Protein AF-A0A9P6LHH7-F1 (afdb_monomer_lite)

Radius of gyration: 40.71 Å; chains: 1; bounding box: 126×129×94 Å

InterPro domains:
  IPR000262 FMN-dependent dehydrogenase [PF01070] (20-348)
  IPR008259 FMN-dependent alpha-hydroxy acid dehydrogenase, active site [PS00557] (260-266)
  IPR012133 Alpha-hydroxy acid dehydrogenase, FMN-dependent [cd02809] (14-348)
  IPR013785 Aldolase-type TIM barrel [G3DSA:3.20.20.70] (9-351)
  IPR021833 Protein of unknown function DUF3425 [PF11905] (365-430)
  IPR029052 Metallo-dependent phosphatase-like [G3DSA:3.60.21.10] (793-1013)
  IPR029052 Metallo-dependent phosphatase-like [SSF56300] (643-1003)
  IPR037396 FMN hydroxy acid dehydrogenase domain [PS51349] (5-367)

Sequence (1149 aa):
MSQRTGKEMLLSIEDVKQAASMKLSSTAREFYDAGSTGQITVKENTTAYSKYRVLPRVLVDVSSVDTGVTLFGQKIDFPLCVSPAGVQAMAHPDGELATSRACAKRKVHMGVSSFANHSVEEIRDAGLQAGPIQHVMQLYTMKDRESQLRIIRRAEKAGCVAIFLTADSPVLGVRYNEPRNEFRIPEGLSLPMFERTSETIRATTHEGGFDAINSSSHSWAKEIPWLKSVTQMQIWIKGVLTPEDVELAVQYRCDGVIVSNHGGRQLDETPATIDVLPHCVKAAKGRIPVHIDGGIRSGTDIFKAVALGADCVWIGRPVIWGLACDGEAGVTKVLDIMYAEFKRCMQLSLSWYNATNYSRNIADIALWQMSHSREAYMRLHASYRPSALQMSEKYPSVIDWCPFPTIRDALILFHSANPYLDQIICDVATSYVVEVECSDLFAHGKGRGYIRIWDLICAMESLVDLEQDDGSHKRQGDIPTMGSRPPLVSEEAVVTMLPAPSLEDLFTASYAETAFRMLGLNDGVPRFKLDPEIFRQYPEFYDPNANLMPLESPPTSADAASHMSLVAILRHGLRLLIPLAVVSTFYLYLYPVFLGCAFPVVPSNGSDTPNSVEPGGNAAFLEAARQHLPLPIPLQTIGARPAPFRLLALGDPQLEGDTSIRKHGGPLFPHARSFWSQITFKAENSLRQRIRQSLHDVIDIFFEDVFNELESVRKRIDLFGNDFYLAHIYRTVNWWTKPTHVTVLGDLLGSQWIGTEEFRRRGRRYWDRVMRGTERVPDEAAVYPSMEYELTDYLSTTGEPSPVWSRRVINVAGNHDIGYAGDINQDRFGRFERLFGKANYELRFELPVEDPAVNATLVDDEKNPESDRLPPEIRIIVLNDMNLDTPAKDTSLQDATYAFINSVIETSSAVEYNGHFTVVLTHIPLYKPEGVCVDSPFFDFHGEHDGGGVKEQNLLSYDASKGFLEGIFGMSGNTEAPGNGKGRRGVILNGHDHEGCDTFHYINQTDGDLGDRKWQVERWPTAKGRGAVGAPGAPGLREITVRSMMGDFGGNAGLLSAWFDEATWSWQFEYATCALGTQHFWWFAHILDLVAIVGIIAYIVLSVMEANKLPANTKLNGAMKTNGSVPNGAVPSNGAAKKPTENGEVKSS

Organism: NCBI:txid1095194

pLDDT: mean 77.53, std 21.72, range [24.3, 98.75]

Foldseek 3Di:
DDDPPDDDDDQFLVSLLVLLVVLADPLRNLVLQFAFDPCQQLVQLQCVLVVDDFDFDPDFDVVDDQQWDADLNRIARHQEAAAADADLCSLPVCGLLLLLLLCFLRRHEYEHELRHLDFLLSSLVSNVVNHDYAYEYEDAAWPDPVLRLQLQVSCVVSPHQYYAYEPLPLAWGHGPVQVVVVDFNDAPGARVSNPGHSVRRRVDRPRRSCVNTHHSPDDLVPPLVVCVVRDPHAYEYEQDQALVVLLSCVVSPGQEYEQDNPQNHGDHPRHHSLVSLLSNQVSNVVVHAYEYEYNDTALSSQVSSVVSPHSHYHYYSSQSSLCSNPRSVRNSVSSVSNVVRNSVCCSRHDNQPDDDPCRQQVVLLVCCLVPVDPVSQVSHDPQQHADPQNVPADDDSLLSPQRGNLLSSLLRVCRVPDPCSVVLSVLSVQQKWWWFFLQVQDQDGTDIDIDTPNLLVQLVVVVVVVVPDDDDDDDDDDDDDDDDDDDDDDDDDDDPHDDDDDPVRCSHPVVSVVCCVSRCVVPDDIDMDGHVVSCVVVVSSDDPPPDDDDDDDDDDDDDDDPDDAPLNVLVVVLVVLVVVLVVLVVCLLCVLLVLLPFFFWDDQDPDPDLDDDDGDSPLRSVVLVVVPDVDPDDPVPSRTAFFLAKEWEAFQLALQFDDDQPPDPDDQLPLVVVLVCLVVVVDPDDPVVSVVSNVVSVVCSVPPRVVSVVVNVVSVVVSVLSLQQLLSQCCSSCVRHVGLAYEYFANQHNALPDDLVVLVVSLCSSDVGNLDQADEQDQVQFAPPDPDCVSQDAGDPRNHHDPNRSRYYHYAHYCRQAHAQLRGDPVSQVSCCVRRNHNWGKHKHFHDDPDPVLVLQAPDVPRHPPHLFDGAMEMETRAEPRNLDDDGPDVVVNVVRVVSLQRLLVPDDFQSHFRYEYEYRHAAAAAADPPQFPDHWDWDFDPVVSPGTTRDTRHDDNVSNVCNCCRNFVAALQCPDGVRNLGHHYEYEHHYQGLKAKKKWKWQNPPDDRVPIDIHMHGPVVCSVVPVVVDPRIRIYIYIHFGHVHDPNQGKIKIKGWHADSVVSHIDIDIDIRGGDDSVSVVVSVVSVVVSVVSVVVSVVSVVVVVPDDDDDDDDDDDDDDDDDDDDDDDDDDDDDDDDDDDDDDDDD

Structure (mmCIF, N/CA/C/O backbone):
data_AF-A0A9P6LHH7-F1
#
_entry.id   AF-A0A9P6LHH7-F1
#
loop_
_atom_site.group_PDB
_atom_site.id
_atom_site.type_symbol
_atom_site.label_atom_id
_atom_site.label_alt_id
_atom_site.label_comp_id
_atom_site.label_asym_id
_atom_site.label_entity_id
_atom_site.label_seq_id
_atom_site.pdbx_PDB_ins_code
_atom_site.Cartn_x
_atom_site.Cartn_y
_atom_site.Cartn_z
_atom_site.occupancy
_atom_site.B_iso_or_equiv
_atom_site.auth_seq_id
_atom_site.auth_comp_id
_atom_site.auth_asym_id
_atom_site.auth_atom_id
_atom_site.pdbx_PDB_model_num
ATOM 1 N N . MET A 1 1 ? -0.860 44.216 -25.043 1.00 35.06 1 MET A N 1
ATOM 2 C CA . MET A 1 1 ? -2.181 43.646 -25.381 1.00 35.06 1 MET A CA 1
ATOM 3 C C . MET A 1 1 ? -3.002 43.546 -24.101 1.00 35.06 1 MET A C 1
ATOM 5 O O . MET A 1 1 ? -2.518 42.959 -23.151 1.00 35.06 1 MET A O 1
ATOM 9 N N . SER A 1 2 ? -4.161 44.218 -24.092 1.00 34.44 2 SER A N 1
ATOM 10 C CA . SER A 1 2 ? -5.302 44.179 -23.152 1.00 34.44 2 SER A CA 1
ATOM 11 C C . SER A 1 2 ? -5.070 43.717 -21.698 1.00 34.44 2 SER A C 1
ATOM 13 O O . SER A 1 2 ? -4.971 42.527 -21.412 1.00 34.44 2 SER A O 1
ATOM 15 N N . GLN A 1 3 ? -5.128 44.682 -20.769 1.00 38.66 3 GLN A N 1
ATOM 16 C CA . GLN A 1 3 ? -5.551 44.453 -19.385 1.00 38.66 3 GLN A CA 1
ATOM 17 C C . GLN A 1 3 ? -6.957 43.832 -19.397 1.00 38.66 3 GLN A C 1
ATOM 19 O O . GLN A 1 3 ? -7.945 44.528 -19.633 1.00 38.66 3 GLN A O 1
ATOM 24 N N . ARG A 1 4 ? -7.056 42.520 -19.156 1.00 37.31 4 ARG A N 1
ATOM 25 C CA . ARG A 1 4 ? -8.329 41.894 -18.789 1.00 37.31 4 ARG A CA 1
ATOM 26 C C . ARG A 1 4 ? -8.627 42.263 -17.340 1.00 37.31 4 ARG A C 1
ATOM 28 O O . ARG A 1 4 ? -8.049 41.700 -16.420 1.00 37.31 4 ARG A O 1
ATOM 35 N N . THR A 1 5 ? -9.559 43.186 -17.147 1.00 43.69 5 THR A N 1
ATOM 36 C CA . THR A 1 5 ? -10.284 43.432 -15.893 1.00 43.69 5 THR A CA 1
ATOM 37 C C . THR A 1 5 ? -11.233 42.262 -15.579 1.00 43.69 5 THR A C 1
ATOM 39 O O . THR A 1 5 ? -12.443 42.429 -15.454 1.00 43.69 5 THR A O 1
ATOM 42 N N . GLY A 1 6 ? -10.697 41.042 -15.514 1.00 41.16 6 GLY A N 1
ATOM 43 C CA . GLY A 1 6 ? -11.434 39.845 -15.119 1.00 41.16 6 GLY A CA 1
ATOM 44 C C . GLY A 1 6 ? -11.234 39.587 -13.632 1.00 41.16 6 GLY A C 1
ATOM 45 O O . GLY A 1 6 ? -10.099 39.459 -13.188 1.00 41.16 6 GLY A O 1
ATOM 46 N N . LYS A 1 7 ? -12.326 39.526 -12.867 1.00 54.72 7 LYS A N 1
ATOM 47 C CA . LYS A 1 7 ? -12.337 39.082 -11.465 1.00 54.72 7 LYS A CA 1
ATOM 48 C C . LYS A 1 7 ? -11.573 37.749 -11.369 1.00 54.72 7 LYS A C 1
ATOM 50 O O . LYS A 1 7 ? -11.898 36.828 -12.117 1.00 54.72 7 LYS A O 1
ATOM 55 N N . GLU A 1 8 ? -10.551 37.675 -10.518 1.00 63.84 8 GLU A N 1
ATOM 56 C CA . GLU A 1 8 ? -9.713 36.480 -10.344 1.00 63.84 8 GLU A CA 1
ATOM 57 C C . GLU A 1 8 ? -10.606 35.269 -10.021 1.00 63.84 8 GLU A C 1
ATOM 59 O O . GLU A 1 8 ? -11.411 35.300 -9.087 1.00 63.84 8 GLU A O 1
ATOM 64 N N . MET A 1 9 ? -10.564 34.242 -10.872 1.00 81.25 9 MET A N 1
ATOM 65 C CA . MET A 1 9 ? -11.490 33.113 -10.807 1.00 81.25 9 MET A CA 1
ATOM 66 C C . MET A 1 9 ? -10.887 32.010 -9.935 1.00 81.25 9 MET A C 1
ATOM 68 O O . MET A 1 9 ? -10.005 31.293 -10.386 1.00 81.25 9 MET A O 1
ATOM 72 N N . LEU A 1 10 ? -11.377 31.867 -8.701 1.00 91.06 10 LEU A N 1
ATOM 73 C CA . LEU A 1 10 ? -10.975 30.784 -7.793 1.00 91.06 10 LEU A CA 1
ATOM 74 C C . LEU A 1 10 ? -11.697 29.485 -8.187 1.00 91.06 10 LEU A C 1
ATOM 76 O O . LEU A 1 10 ? -12.929 29.400 -8.067 1.00 91.06 10 LEU A O 1
ATOM 80 N N . LEU A 1 11 ? -10.947 28.498 -8.682 1.00 92.19 11 LEU A N 1
ATOM 81 C CA . LEU A 1 11 ? -11.473 27.229 -9.193 1.00 92.19 11 LEU A CA 1
ATOM 82 C C . LEU A 1 11 ? -11.136 26.045 -8.289 1.00 92.19 11 LEU A C 1
ATOM 84 O O . LEU A 1 11 ? -11.955 25.140 -8.173 1.00 92.19 11 LEU A O 1
ATOM 88 N N . SER A 1 12 ? -9.976 26.075 -7.637 1.00 95.19 12 SER A N 1
ATOM 89 C CA . SER A 1 12 ? -9.486 25.009 -6.765 1.00 95.19 12 SER A CA 1
ATOM 90 C C . SER A 1 12 ? -9.175 25.510 -5.353 1.00 95.19 12 SER A C 1
ATOM 92 O O . SER A 1 12 ? -9.042 26.710 -5.103 1.00 95.19 12 SER A O 1
ATOM 94 N N . ILE A 1 13 ? -9.011 24.581 -4.408 1.00 97.19 13 ILE A N 1
ATOM 95 C CA . ILE A 1 13 ? -8.552 24.915 -3.052 1.00 97.19 13 ILE A CA 1
ATOM 96 C C . ILE A 1 13 ? -7.113 25.452 -3.048 1.00 97.19 13 ILE A C 1
ATOM 98 O O . ILE A 1 13 ? -6.770 26.257 -2.183 1.00 97.19 13 ILE A O 1
ATOM 102 N N . GLU A 1 14 ? -6.287 25.064 -4.020 1.00 94.69 14 GLU A N 1
ATOM 103 C CA . GLU A 1 14 ? -4.939 25.613 -4.170 1.00 94.69 14 GLU A CA 1
ATOM 104 C C . GLU A 1 14 ? -4.981 27.079 -4.631 1.00 94.69 14 GLU A C 1
ATOM 106 O O . GLU A 1 14 ? -4.261 27.904 -4.074 1.00 94.69 14 GLU A O 1
ATOM 111 N N . ASP A 1 15 ? -5.895 27.449 -5.536 1.00 95.44 15 ASP A N 1
ATOM 112 C CA . ASP A 1 15 ? -6.091 28.854 -5.932 1.00 95.44 15 ASP A CA 1
ATOM 113 C C . ASP A 1 15 ? -6.509 29.701 -4.722 1.00 95.44 15 ASP A C 1
ATOM 115 O O . ASP A 1 15 ? -6.000 30.801 -4.506 1.00 95.44 15 ASP A O 1
ATOM 119 N N . VAL A 1 16 ? -7.416 29.167 -3.891 1.00 96.31 16 VAL A N 1
ATOM 120 C CA . VAL A 1 16 ? -7.843 29.815 -2.641 1.00 96.31 16 VAL A CA 1
ATOM 121 C C . VAL A 1 16 ? -6.657 29.977 -1.691 1.00 96.31 16 VAL A C 1
ATOM 123 O O . VAL A 1 16 ? -6.478 31.044 -1.110 1.00 96.31 16 VAL A O 1
ATOM 126 N N . LYS A 1 17 ? -5.811 28.953 -1.540 1.00 96.25 17 LYS A N 1
ATOM 127 C CA . LYS A 1 17 ? -4.598 29.034 -0.716 1.00 96.25 17 LYS A CA 1
ATOM 128 C C . LYS A 1 17 ? -3.635 30.107 -1.225 1.00 96.25 17 LYS A C 1
ATOM 130 O O . LYS A 1 17 ? -3.093 30.865 -0.418 1.00 96.25 17 LYS A O 1
ATOM 135 N N . GLN A 1 18 ? -3.418 30.196 -2.535 1.00 94.31 18 GLN A N 1
ATOM 136 C CA . GLN A 1 18 ? -2.539 31.200 -3.139 1.00 94.31 18 GLN A CA 1
ATOM 137 C C . GLN A 1 18 ? -3.089 32.616 -2.939 1.00 94.31 18 GLN A C 1
ATOM 139 O O . GLN A 1 18 ? -2.365 33.493 -2.464 1.00 94.31 18 GLN A O 1
ATOM 144 N N . ALA A 1 19 ? -4.384 32.821 -3.189 1.00 93.56 19 ALA A N 1
ATOM 145 C CA . ALA A 1 19 ? -5.059 34.093 -2.942 1.00 93.56 19 ALA A CA 1
ATOM 146 C C . ALA A 1 19 ? -5.006 34.499 -1.458 1.00 93.56 19 ALA A C 1
ATOM 148 O O . ALA A 1 19 ? -4.680 35.643 -1.131 1.00 93.56 19 ALA A O 1
ATOM 149 N N . ALA A 1 20 ? -5.241 33.552 -0.546 1.00 94.69 20 ALA A N 1
ATOM 150 C CA . ALA A 1 20 ? -5.123 33.761 0.894 1.00 94.69 20 ALA A CA 1
ATOM 151 C C . ALA A 1 20 ? -3.693 34.128 1.305 1.00 94.69 20 ALA A C 1
ATOM 153 O O . ALA A 1 20 ? -3.486 35.038 2.105 1.00 94.69 20 ALA A O 1
ATOM 154 N N . SER A 1 21 ? -2.695 33.460 0.723 1.00 91.75 21 SER A N 1
ATOM 155 C CA . SER A 1 21 ? -1.275 33.672 1.024 1.00 91.75 21 SER A CA 1
ATOM 156 C C . SER A 1 21 ? -0.781 35.076 0.675 1.00 91.75 21 SER A C 1
ATOM 158 O O . SER A 1 21 ? 0.229 35.503 1.237 1.00 91.75 21 SER A O 1
ATOM 160 N N . MET A 1 22 ? -1.469 35.773 -0.237 1.00 91.38 22 MET A N 1
ATOM 161 C CA . MET A 1 22 ? -1.213 37.177 -0.582 1.00 91.38 22 MET A CA 1
ATOM 162 C C . MET A 1 22 ? -1.879 38.169 0.384 1.00 91.38 22 MET A C 1
ATOM 164 O O . MET A 1 22 ? -1.450 39.318 0.459 1.00 91.38 22 MET A O 1
ATOM 168 N N . LYS A 1 23 ? -2.924 37.747 1.109 1.00 93.44 23 LYS A N 1
ATOM 169 C CA . LYS A 1 23 ? -3.692 38.597 2.037 1.00 93.44 23 LYS A CA 1
ATOM 170 C C . LYS A 1 23 ? -3.296 38.413 3.499 1.00 93.44 23 LYS A C 1
ATOM 172 O O . LYS A 1 23 ? -3.388 39.355 4.282 1.00 93.44 23 LYS A O 1
ATOM 177 N N . LEU A 1 24 ? -2.860 37.213 3.871 1.00 94.25 24 LEU A N 1
ATOM 178 C CA . LEU A 1 24 ? -2.385 36.910 5.216 1.00 94.25 24 LEU A CA 1
ATOM 179 C C . LEU A 1 24 ? -1.048 37.602 5.494 1.00 94.25 24 LEU A C 1
ATOM 181 O O . LEU A 1 24 ? -0.162 37.653 4.639 1.00 94.25 24 LEU A O 1
ATOM 185 N N . SER A 1 25 ? -0.863 38.060 6.734 1.00 91.62 25 SER A N 1
ATOM 186 C CA . SER A 1 25 ? 0.473 38.424 7.211 1.00 91.62 25 SER A CA 1
ATOM 187 C C . SER A 1 25 ? 1.386 37.194 7.189 1.00 91.62 25 SER A C 1
ATOM 189 O O . SER A 1 25 ? 0.916 36.064 7.340 1.00 91.62 25 SER A O 1
ATOM 191 N N . SER A 1 26 ? 2.699 37.395 7.037 1.00 89.50 26 SER A N 1
ATOM 192 C CA . SER A 1 26 ? 3.677 36.295 7.064 1.00 89.50 26 SER A CA 1
ATOM 193 C C . SER A 1 26 ? 3.520 35.433 8.318 1.00 89.50 26 SER A C 1
ATOM 195 O O . SER A 1 26 ? 3.433 34.213 8.223 1.00 89.50 26 SER A O 1
ATOM 197 N N . THR A 1 27 ? 3.365 36.076 9.476 1.00 88.62 27 THR A N 1
ATOM 198 C CA . THR A 1 27 ? 3.150 35.423 10.768 1.00 88.62 27 THR A CA 1
ATOM 199 C C . THR A 1 27 ? 1.880 34.569 10.795 1.00 88.62 27 THR A C 1
ATOM 201 O O . THR A 1 27 ? 1.928 33.428 11.248 1.00 88.62 27 THR A O 1
ATOM 204 N N . ALA A 1 28 ? 0.747 35.086 10.304 1.00 91.75 28 ALA A N 1
ATOM 205 C CA . ALA A 1 28 ? -0.507 34.333 10.278 1.00 91.75 28 ALA A CA 1
ATOM 206 C C . ALA A 1 28 ? -0.450 33.170 9.280 1.00 91.75 28 ALA A C 1
ATOM 208 O O . ALA A 1 28 ? -0.846 32.053 9.607 1.00 91.75 28 ALA A O 1
ATOM 209 N N . ARG A 1 29 ? 0.106 33.412 8.089 1.00 93.25 29 ARG A N 1
ATOM 210 C CA . ARG A 1 29 ? 0.300 32.389 7.058 1.00 93.25 29 ARG A CA 1
ATOM 211 C C . ARG A 1 29 ? 1.149 31.234 7.577 1.00 93.25 29 ARG A C 1
ATOM 213 O O . ARG A 1 29 ? 0.731 30.085 7.501 1.00 93.25 29 ARG A O 1
ATOM 220 N N . GLU A 1 30 ? 2.302 31.532 8.167 1.00 91.06 30 GLU A N 1
ATOM 221 C CA . GLU A 1 30 ? 3.188 30.508 8.720 1.00 91.06 30 GLU A CA 1
ATOM 222 C C . GLU A 1 30 ? 2.541 29.760 9.891 1.00 91.06 30 GLU A C 1
ATOM 224 O O . GLU A 1 30 ? 2.673 28.542 9.976 1.00 91.06 30 GLU A O 1
ATOM 229 N N . PHE A 1 31 ? 1.802 30.447 10.768 1.00 92.50 31 PHE A N 1
ATOM 230 C CA . PHE A 1 31 ? 1.079 29.796 11.863 1.00 92.50 31 PHE A CA 1
ATOM 231 C C . PHE A 1 31 ? 0.053 28.768 11.363 1.00 92.50 31 PHE A C 1
ATOM 233 O O . PHE A 1 31 ? -0.025 27.667 11.914 1.00 92.50 31 PHE A O 1
ATOM 240 N N . TYR A 1 32 ? -0.717 29.102 10.324 1.00 94.94 32 TYR A N 1
ATOM 241 C CA . TYR A 1 32 ? -1.749 28.214 9.784 1.00 94.94 32 TYR A CA 1
ATOM 242 C C . TYR A 1 32 ? -1.187 27.092 8.906 1.00 94.94 32 TYR A C 1
ATOM 244 O O . TYR A 1 32 ? -1.636 25.943 9.005 1.00 94.94 32 TYR A O 1
ATOM 252 N N . ASP A 1 33 ? -0.207 27.397 8.057 1.00 93.25 33 ASP A N 1
ATOM 253 C CA . ASP A 1 33 ? 0.294 26.444 7.068 1.00 93.25 33 ASP A CA 1
ATOM 254 C C . ASP A 1 33 ? 1.278 25.436 7.669 1.00 93.25 33 ASP A C 1
ATOM 256 O O . ASP A 1 33 ? 1.263 24.271 7.265 1.00 93.25 33 ASP A O 1
ATOM 260 N N . ALA A 1 34 ? 2.067 25.834 8.673 1.00 92.56 34 ALA A N 1
ATOM 261 C CA . ALA A 1 34 ? 3.112 24.982 9.227 1.00 92.56 34 ALA A CA 1
ATOM 262 C C . ALA A 1 34 ? 2.580 23.740 9.968 1.00 92.56 34 ALA A C 1
ATOM 264 O O . ALA A 1 34 ? 1.495 23.731 10.573 1.00 92.56 34 ALA A O 1
ATOM 265 N N . GLY A 1 35 ? 3.390 22.684 9.925 1.00 94.25 35 GLY A N 1
ATOM 266 C CA . GLY A 1 35 ? 3.308 21.495 10.771 1.00 94.25 35 GLY A CA 1
ATOM 267 C C . GLY A 1 35 ? 4.444 21.397 11.782 1.00 94.25 35 GLY A C 1
ATOM 268 O O . GLY A 1 35 ? 5.209 22.343 11.976 1.00 94.25 35 GLY A O 1
ATOM 269 N N . SER A 1 36 ? 4.543 20.235 12.418 1.00 95.25 36 SER A N 1
ATOM 270 C CA . SER A 1 36 ? 5.622 19.925 13.355 1.00 95.25 36 SER A CA 1
ATOM 271 C C . SER A 1 36 ? 6.922 19.568 12.646 1.00 95.25 36 SER A C 1
ATOM 273 O O . SER A 1 36 ? 6.887 19.016 11.554 1.00 95.25 36 SER A O 1
ATOM 275 N N . THR A 1 37 ? 8.045 19.899 13.283 1.00 94.75 37 THR A N 1
ATOM 276 C CA . THR A 1 37 ? 9.425 19.527 12.936 1.00 94.75 37 THR A CA 1
ATOM 277 C C . THR A 1 37 ? 9.720 19.527 11.429 1.00 94.75 37 THR A C 1
ATOM 279 O O . THR A 1 37 ? 9.833 20.605 10.840 1.00 94.75 37 THR A O 1
ATOM 282 N N . GLY A 1 38 ? 9.879 18.353 10.812 1.00 91.75 38 GLY A N 1
ATOM 283 C CA . GLY A 1 38 ? 10.227 18.182 9.399 1.00 91.75 38 GLY A CA 1
ATOM 284 C C . GLY A 1 38 ? 9.056 18.424 8.444 1.00 91.75 38 GLY A C 1
ATOM 285 O O . GLY A 1 38 ? 9.258 18.531 7.237 1.00 91.75 38 GLY A O 1
ATOM 286 N N . GLN A 1 39 ? 7.839 18.554 8.977 1.00 94.88 39 GLN A N 1
ATOM 287 C CA . GLN A 1 39 ? 6.572 18.676 8.258 1.00 94.88 39 GLN A CA 1
ATOM 288 C C . GLN A 1 39 ? 6.308 17.502 7.305 1.00 94.88 39 GLN A C 1
ATOM 290 O O . GLN A 1 39 ? 5.554 17.639 6.335 1.00 94.88 39 GLN A O 1
ATOM 295 N N . ILE A 1 40 ? 6.888 16.338 7.608 1.00 96.88 40 ILE A N 1
ATOM 296 C CA . ILE A 1 40 ? 6.757 15.115 6.810 1.00 96.88 40 ILE A CA 1
ATOM 297 C C . ILE A 1 40 ? 5.286 14.702 6.768 1.00 96.88 40 ILE A C 1
ATOM 299 O O . ILE A 1 40 ? 4.712 14.546 5.695 1.00 96.88 40 ILE A O 1
ATOM 303 N N . THR A 1 41 ? 4.628 14.668 7.924 1.00 95.19 41 THR A N 1
ATOM 304 C CA . THR A 1 41 ? 3.211 14.310 8.081 1.00 95.19 41 THR A CA 1
ATOM 305 C C . THR A 1 41 ? 2.284 15.284 7.352 1.00 95.19 41 THR A C 1
ATOM 307 O O . THR A 1 41 ? 1.229 14.898 6.851 1.00 95.19 41 THR A O 1
ATOM 310 N N . VAL A 1 42 ? 2.635 16.575 7.275 1.00 95.06 42 VAL A N 1
ATOM 311 C CA . VAL A 1 42 ? 1.829 17.559 6.526 1.00 95.06 42 VAL A CA 1
ATOM 312 C C . VAL A 1 42 ? 1.855 17.242 5.035 1.00 95.06 42 VAL A C 1
ATOM 314 O O . VAL A 1 42 ? 0.799 17.255 4.389 1.00 95.06 42 VAL A O 1
ATOM 317 N N . LYS A 1 43 ? 3.050 16.947 4.506 1.00 94.94 43 LYS A N 1
ATOM 318 C CA . LYS A 1 43 ? 3.235 16.521 3.119 1.00 94.94 43 LYS A CA 1
ATOM 319 C C . LYS A 1 43 ? 2.498 15.206 2.877 1.00 94.94 43 LYS A C 1
ATOM 321 O O . LYS A 1 43 ? 1.652 15.166 1.988 1.00 94.94 43 LYS A O 1
ATOM 326 N N . GLU A 1 44 ? 2.717 14.212 3.734 1.00 93.44 44 GLU A N 1
ATOM 327 C CA . GLU A 1 44 ? 2.167 12.862 3.599 1.00 93.44 44 GLU A CA 1
ATOM 328 C C . GLU A 1 44 ? 0.637 12.845 3.653 1.00 93.44 44 GLU A C 1
ATOM 330 O O . GLU A 1 44 ? -0.007 12.265 2.785 1.00 93.44 44 GLU A O 1
ATOM 335 N N . ASN A 1 45 ? 0.021 13.582 4.584 1.00 95.31 45 ASN A N 1
ATOM 336 C CA . ASN A 1 45 ? -1.435 13.754 4.614 1.00 95.31 45 ASN A CA 1
ATOM 337 C C . ASN A 1 45 ? -1.990 14.283 3.284 1.00 95.31 45 ASN A C 1
ATOM 339 O O . ASN A 1 45 ? -3.098 13.927 2.893 1.00 95.31 45 ASN A O 1
ATOM 343 N N . THR A 1 46 ? -1.255 15.171 2.612 1.00 88.06 46 THR A N 1
ATOM 344 C CA . THR A 1 46 ? -1.708 15.796 1.363 1.00 88.06 46 THR A CA 1
ATOM 345 C C . THR A 1 46 ? -1.473 14.874 0.162 1.00 88.06 46 THR A C 1
ATOM 347 O O . THR A 1 46 ? -2.309 14.815 -0.736 1.00 88.06 46 THR A O 1
ATOM 350 N N . THR A 1 47 ? -0.367 14.127 0.135 1.00 90.25 47 THR A N 1
ATOM 351 C CA . THR A 1 47 ? -0.001 13.247 -0.986 1.00 90.25 47 THR A CA 1
ATOM 352 C C . THR A 1 47 ? -0.665 11.873 -0.919 1.00 90.25 47 THR A C 1
ATOM 354 O O . THR A 1 47 ? -0.953 11.301 -1.971 1.00 90.25 47 THR A O 1
ATOM 357 N N . ALA A 1 48 ? -0.977 11.346 0.269 1.00 85.88 48 ALA A N 1
ATOM 358 C CA . ALA A 1 48 ? -1.495 9.985 0.443 1.00 85.88 48 ALA A CA 1
ATOM 359 C C . ALA A 1 48 ? -2.830 9.730 -0.273 1.00 85.88 48 ALA A C 1
ATOM 361 O O . ALA A 1 48 ? -3.036 8.651 -0.822 1.00 85.88 48 ALA A O 1
ATOM 362 N N . TYR A 1 49 ? -3.704 10.735 -0.398 1.00 84.00 49 TYR A N 1
ATOM 363 C CA . TYR A 1 49 ? -4.948 10.600 -1.169 1.00 84.00 49 TYR A CA 1
ATOM 364 C C . TYR A 1 49 ? -4.712 10.237 -2.644 1.00 84.00 49 TYR A C 1
ATOM 366 O O . TYR A 1 49 ? -5.604 9.679 -3.287 1.00 84.00 49 TYR A O 1
ATOM 374 N N . SER A 1 50 ? -3.530 10.523 -3.202 1.00 77.25 50 SER A N 1
ATOM 375 C CA . SER A 1 50 ? -3.178 10.142 -4.574 1.00 77.25 50 SER A CA 1
ATOM 376 C C . SER A 1 50 ? -2.906 8.642 -4.740 1.00 77.25 50 SER A C 1
ATOM 378 O O . SER A 1 50 ? -3.100 8.131 -5.841 1.00 77.25 50 SER A O 1
ATOM 380 N N . LYS A 1 51 ? -2.554 7.924 -3.662 1.00 77.94 51 LYS A N 1
ATOM 381 C CA . LYS A 1 51 ? -2.373 6.460 -3.662 1.00 77.94 51 LYS A CA 1
ATOM 382 C C . LYS A 1 51 ? -3.690 5.740 -3.982 1.00 77.94 51 LYS A C 1
ATOM 384 O O . LYS A 1 51 ? -3.705 4.718 -4.660 1.00 77.94 51 LYS A O 1
ATOM 389 N N . TYR A 1 52 ? -4.815 6.322 -3.560 1.00 69.75 52 TYR A N 1
ATOM 390 C CA . TYR A 1 52 ? -6.154 5.772 -3.764 1.00 69.75 52 TYR A CA 1
ATOM 391 C C . TYR A 1 52 ? -6.754 6.267 -5.083 1.00 69.75 52 TYR A C 1
ATOM 393 O O . TYR A 1 52 ? -7.002 7.466 -5.273 1.00 69.75 52 TYR A O 1
ATOM 401 N N . ARG A 1 53 ? -7.017 5.335 -6.005 1.00 71.25 53 ARG A N 1
ATOM 402 C CA . ARG A 1 53 ? -7.638 5.611 -7.308 1.00 71.25 53 ARG A CA 1
ATOM 403 C C . ARG A 1 53 ? -9.114 5.224 -7.296 1.00 71.25 53 ARG A C 1
ATOM 405 O O . ARG A 1 53 ? -9.490 4.182 -6.772 1.00 71.25 53 ARG A O 1
ATOM 412 N N . VAL A 1 54 ? -9.951 6.079 -7.880 1.00 63.62 54 VAL A N 1
ATOM 413 C CA . VAL A 1 54 ? -11.386 5.820 -8.044 1.00 63.62 54 VAL A CA 1
ATOM 414 C C . VAL A 1 54 ? -11.588 5.141 -9.392 1.00 63.62 54 VAL A C 1
ATOM 416 O O . VAL A 1 54 ? -11.200 5.700 -10.416 1.00 63.62 54 VAL A O 1
ATOM 419 N N . LEU A 1 55 ? -12.191 3.952 -9.393 1.00 57.91 55 LEU A N 1
ATOM 420 C CA . LEU A 1 55 ? -12.562 3.245 -10.617 1.00 57.91 55 LEU A CA 1
ATOM 421 C C . LEU A 1 55 ? -13.993 3.643 -11.015 1.00 57.91 55 LEU A C 1
ATOM 423 O O . LEU A 1 55 ? -14.931 3.301 -10.289 1.00 57.91 55 LEU A O 1
ATOM 427 N N . PRO A 1 56 ? -14.187 4.384 -12.120 1.00 58.41 56 PRO A N 1
ATOM 428 C CA . PRO A 1 56 ? -15.512 4.817 -12.538 1.00 58.41 56 PRO A CA 1
ATOM 429 C C . PRO A 1 56 ? -16.315 3.648 -13.118 1.00 58.41 56 PRO A C 1
ATOM 431 O O . PRO A 1 56 ? -15.775 2.798 -13.828 1.00 58.41 56 PRO A O 1
ATOM 434 N N . ARG A 1 57 ? -17.627 3.631 -12.868 1.00 52.06 57 ARG A N 1
ATOM 435 C CA . ARG A 1 57 ? -18.561 2.737 -13.562 1.00 52.06 57 ARG A CA 1
ATOM 436 C C . ARG A 1 57 ? -19.331 3.516 -14.622 1.00 52.06 57 ARG A C 1
ATOM 438 O O . ARG A 1 57 ? -19.886 4.569 -14.338 1.00 52.06 57 ARG A O 1
ATOM 445 N N . VAL A 1 58 ? -19.339 2.992 -15.845 1.00 61.94 58 VAL A N 1
ATOM 446 C CA . VAL A 1 58 ? -19.968 3.621 -17.017 1.00 61.94 58 VAL A CA 1
ATOM 447 C C . VAL A 1 58 ? -21.380 3.075 -17.254 1.00 61.94 58 VAL A C 1
ATOM 449 O O . VAL A 1 58 ? -21.697 1.981 -16.792 1.00 61.94 58 VAL A O 1
ATOM 452 N N . LEU A 1 59 ? -22.201 3.820 -18.007 1.00 53.06 59 LEU A N 1
ATOM 453 C CA . LEU A 1 59 ? -23.587 3.467 -18.374 1.00 53.06 59 LEU A CA 1
ATOM 454 C C . LEU A 1 59 ? -24.539 3.306 -17.176 1.00 53.06 59 LEU A C 1
ATOM 456 O O . LEU A 1 59 ? -25.323 2.365 -17.100 1.00 53.06 59 LEU A O 1
ATOM 460 N N . VAL A 1 60 ? -24.464 4.244 -16.237 1.00 53.44 60 VAL A N 1
ATOM 461 C CA . VAL A 1 60 ? -25.295 4.291 -15.032 1.00 53.44 60 VAL A CA 1
ATOM 462 C C . VAL A 1 60 ? -26.078 5.597 -15.047 1.00 53.44 60 VAL A C 1
ATOM 464 O O . VAL A 1 60 ? -25.500 6.649 -15.324 1.00 53.44 60 VAL A O 1
ATOM 467 N N . ASP A 1 61 ? -27.375 5.540 -14.740 1.00 62.94 61 ASP A N 1
ATOM 468 C CA . ASP A 1 61 ? -28.178 6.752 -14.605 1.00 62.94 61 ASP A CA 1
ATOM 469 C C . ASP A 1 61 ? -27.767 7.539 -13.352 1.00 62.94 61 ASP A C 1
ATOM 471 O O . ASP A 1 61 ? -27.958 7.110 -12.216 1.00 62.94 61 ASP A O 1
ATOM 475 N N . VAL A 1 62 ? -27.180 8.707 -13.594 1.00 71.31 62 VAL A N 1
ATOM 476 C CA . VAL A 1 62 ? -26.751 9.683 -12.586 1.00 71.31 62 VAL A CA 1
ATOM 477 C C . VAL A 1 62 ? -27.447 11.033 -12.797 1.00 71.31 62 VAL A C 1
ATOM 479 O O . VAL A 1 62 ? -26.943 12.078 -12.370 1.00 71.31 62 VAL A O 1
ATOM 482 N N . SER A 1 63 ? -28.599 11.029 -13.482 1.00 75.81 63 SER A N 1
ATOM 483 C CA . SER A 1 63 ? -29.444 12.214 -13.683 1.00 75.81 63 SER A CA 1
ATOM 484 C C . SER A 1 63 ? -29.887 12.831 -12.350 1.00 75.81 63 SER A C 1
ATOM 486 O O . SER A 1 63 ? -30.006 14.054 -12.246 1.00 75.81 63 SER A O 1
ATOM 488 N N . SER A 1 64 ? -30.012 12.004 -11.306 1.00 73.88 64 SER A N 1
ATOM 489 C CA . SER A 1 64 ? -30.207 12.407 -9.915 1.00 73.88 64 SER A CA 1
ATOM 490 C C . SER A 1 64 ? -29.169 11.738 -9.007 1.00 73.88 64 SER A C 1
ATOM 492 O O . SER A 1 64 ? -28.977 10.528 -9.058 1.00 73.88 64 SER A O 1
ATOM 494 N N . VAL A 1 65 ? -28.491 12.528 -8.168 1.00 70.25 65 VAL A N 1
ATOM 495 C CA . VAL A 1 65 ? -27.534 12.039 -7.160 1.00 70.25 65 VAL A CA 1
ATOM 496 C C . VAL A 1 65 ? -27.854 12.709 -5.827 1.00 70.25 65 VAL A C 1
ATOM 498 O O . VAL A 1 65 ? -27.730 13.934 -5.727 1.00 70.25 65 VAL A O 1
ATOM 501 N N . ASP A 1 66 ? -28.240 11.921 -4.814 1.00 80.00 66 ASP A N 1
ATOM 502 C CA . ASP A 1 66 ? -28.335 12.406 -3.430 1.00 80.00 66 ASP A CA 1
ATOM 503 C C . ASP A 1 66 ? -26.951 12.350 -2.784 1.00 80.00 66 ASP A C 1
ATOM 505 O O . ASP A 1 66 ? -26.363 11.286 -2.601 1.00 80.00 66 ASP A O 1
ATOM 509 N N . THR A 1 67 ? -26.418 13.525 -2.472 1.00 81.62 67 THR A N 1
ATOM 510 C CA . THR A 1 67 ? -25.146 13.681 -1.768 1.00 81.62 67 THR A CA 1
ATOM 511 C C . THR A 1 67 ? -25.335 13.734 -0.253 1.00 81.62 67 THR A C 1
ATOM 513 O O . THR A 1 67 ? -24.347 13.659 0.469 1.00 81.62 67 THR A O 1
ATOM 516 N N . GLY A 1 68 ? -26.568 13.908 0.230 1.00 83.56 68 GLY A N 1
ATOM 517 C CA . GLY A 1 68 ? -26.861 14.258 1.611 1.00 83.56 68 GLY A CA 1
ATOM 518 C C . GLY A 1 68 ? -26.695 13.108 2.599 1.00 83.56 68 GLY A C 1
ATOM 519 O O . GLY A 1 68 ? -26.959 11.949 2.296 1.00 83.56 68 GLY A O 1
ATOM 520 N N . VAL A 1 69 ? -26.313 13.458 3.826 1.00 86.12 69 VAL A N 1
ATOM 521 C CA . VAL A 1 69 ? -26.173 12.520 4.951 1.00 86.12 69 VAL A CA 1
ATOM 522 C C . VAL A 1 69 ? -26.785 13.116 6.215 1.00 86.12 69 VAL A C 1
ATOM 524 O O . VAL A 1 69 ? -26.928 14.332 6.325 1.00 86.12 69 VAL A O 1
ATOM 527 N N . THR A 1 70 ? -27.148 12.282 7.185 1.00 90.75 70 THR A N 1
ATOM 528 C CA . THR A 1 70 ? -27.668 12.745 8.480 1.00 90.75 70 THR A CA 1
ATOM 529 C C . THR A 1 70 ? -26.586 12.622 9.540 1.00 90.75 70 THR A C 1
ATOM 531 O O . THR A 1 70 ? -26.196 11.514 9.891 1.00 90.75 70 THR A O 1
ATOM 534 N N . LEU A 1 71 ? -26.135 13.754 10.083 1.00 89.62 71 LEU A N 1
ATOM 535 C CA . LEU A 1 71 ? -25.142 13.810 11.157 1.00 89.62 71 LEU A CA 1
ATOM 536 C C . LEU A 1 71 ? -25.690 14.604 12.336 1.00 89.62 71 LEU A C 1
ATOM 538 O O . LEU A 1 71 ? -26.328 15.643 12.154 1.00 89.62 71 LEU A O 1
ATOM 542 N N . PHE A 1 72 ? -25.436 14.108 13.548 1.00 92.81 72 PHE A N 1
ATOM 543 C CA . PHE A 1 72 ? -25.926 14.707 14.795 1.00 92.81 72 PHE A CA 1
ATOM 544 C C . PHE A 1 72 ? -27.441 14.993 14.781 1.00 92.81 72 PHE A C 1
ATOM 546 O O . PHE A 1 72 ? -27.901 16.014 15.283 1.00 92.81 72 PHE A O 1
ATOM 553 N N . GLY A 1 73 ? -28.221 14.099 14.161 1.00 87.50 73 GLY A N 1
ATOM 554 C CA . GLY A 1 73 ? -29.680 14.215 14.068 1.00 87.50 73 GLY A CA 1
ATOM 555 C C . GLY A 1 73 ? -30.199 15.210 13.023 1.00 87.50 73 GLY A C 1
ATOM 556 O O . GLY A 1 73 ? -31.406 15.422 12.954 1.00 87.50 73 GLY A O 1
ATOM 557 N N . GLN A 1 74 ? -29.333 15.801 12.192 1.00 91.00 74 GLN A N 1
ATOM 558 C CA . GLN A 1 74 ? -29.729 16.754 11.154 1.00 91.00 74 GLN A CA 1
ATOM 559 C C . GLN A 1 74 ? -29.169 16.357 9.781 1.00 91.00 74 GLN A C 1
ATOM 561 O O . GLN A 1 74 ? -27.992 16.011 9.662 1.00 91.00 74 GLN A O 1
ATOM 566 N N . LYS A 1 75 ? -30.004 16.436 8.733 1.00 90.31 75 LYS A N 1
ATOM 567 C CA . LYS A 1 75 ? -29.565 16.231 7.343 1.00 90.31 75 LYS A CA 1
ATOM 568 C C . LYS A 1 75 ? -28.679 17.401 6.894 1.00 90.31 75 LYS A C 1
ATOM 570 O O . LYS A 1 75 ? -29.071 18.560 7.037 1.00 90.31 75 LYS A O 1
ATOM 575 N N . ILE A 1 76 ? -27.511 17.077 6.354 1.00 91.81 76 ILE A N 1
ATOM 576 C CA . ILE A 1 76 ? -26.564 17.991 5.708 1.00 91.81 76 ILE A CA 1
ATOM 577 C C . ILE A 1 76 ? -26.452 17.663 4.218 1.00 91.81 76 ILE A C 1
ATOM 579 O O . ILE A 1 76 ? -26.787 16.556 3.793 1.00 91.81 76 ILE A O 1
ATOM 583 N N . ASP A 1 77 ? -25.993 18.625 3.418 1.00 89.50 77 ASP A N 1
ATOM 584 C CA . ASP A 1 77 ? -26.013 18.511 1.951 1.00 89.50 77 ASP A CA 1
ATOM 585 C C . ASP A 1 77 ? -25.001 17.492 1.398 1.00 89.50 77 ASP A C 1
ATOM 587 O O . ASP A 1 77 ? -25.202 16.976 0.298 1.00 89.50 77 ASP A O 1
ATOM 591 N N . PHE A 1 78 ? -23.904 17.230 2.116 1.00 92.56 78 PHE A N 1
ATOM 592 C CA . PHE A 1 78 ? -22.842 16.285 1.747 1.00 92.56 78 PHE A CA 1
ATOM 593 C C . PHE A 1 78 ? -21.961 15.937 2.963 1.00 92.56 78 PHE A C 1
ATOM 595 O O . PHE A 1 78 ? -21.995 16.697 3.931 1.00 92.56 78 PHE A O 1
ATOM 602 N N . PRO A 1 79 ? -21.199 14.819 2.970 1.00 93.75 79 PRO A N 1
ATOM 603 C CA . PRO A 1 79 ? -20.496 14.301 4.153 1.00 93.75 79 PRO A CA 1
ATOM 604 C C . PRO A 1 79 ? -19.204 15.073 4.471 1.00 93.75 79 PRO A C 1
ATOM 606 O O . PRO A 1 79 ? -18.111 14.507 4.522 1.00 93.75 79 PRO A O 1
ATOM 609 N N . LEU A 1 80 ? -19.332 16.385 4.676 1.00 97.81 80 LEU A N 1
ATOM 610 C CA . LEU A 1 80 ? -18.258 17.296 5.048 1.00 97.81 80 LEU A CA 1
ATOM 611 C C . LEU A 1 80 ? -18.715 18.254 6.152 1.00 97.81 80 LEU A C 1
ATOM 613 O O . LEU A 1 80 ? -19.782 18.855 6.067 1.00 97.81 80 LEU A O 1
ATOM 617 N N . CYS A 1 81 ? -17.849 18.457 7.141 1.00 98.50 81 CYS A N 1
ATOM 618 C CA . CYS A 1 81 ? -17.986 19.434 8.217 1.00 98.50 81 CYS A CA 1
ATOM 619 C C . CYS A 1 81 ? -16.713 20.292 8.346 1.00 98.50 81 CYS A C 1
ATOM 621 O O . CYS A 1 81 ? -15.650 19.968 7.807 1.00 98.50 81 CYS A O 1
ATOM 623 N N . VAL A 1 82 ? -16.788 21.392 9.094 1.00 98.69 82 VAL A N 1
ATOM 624 C CA . VAL A 1 82 ? -15.626 22.254 9.370 1.00 98.69 82 VAL A CA 1
ATOM 625 C C . VAL A 1 82 ? -14.959 21.852 10.683 1.00 98.69 82 VAL A C 1
ATOM 627 O O . VAL A 1 82 ? -15.593 21.872 11.736 1.00 98.69 82 VAL A O 1
ATOM 630 N N . SER A 1 83 ? -13.678 21.475 10.619 1.00 98.38 83 SER A N 1
ATOM 631 C CA . SER A 1 83 ? -12.869 21.043 11.769 1.00 98.38 83 SER A CA 1
ATOM 632 C C . SER A 1 83 ? -12.619 22.210 12.735 1.00 98.38 83 SER A C 1
ATOM 634 O O . SER A 1 83 ? -12.414 23.338 12.277 1.00 98.38 83 SER A O 1
ATOM 636 N N . PRO A 1 84 ? -12.599 21.978 14.062 1.00 97.75 84 PRO A N 1
ATOM 637 C CA . PRO A 1 84 ? -12.274 23.018 15.033 1.00 97.75 84 PRO A CA 1
ATOM 638 C C . PRO A 1 84 ? -10.863 23.571 14.803 1.00 97.75 84 PRO A C 1
ATOM 640 O O . PRO A 1 84 ? -9.866 22.875 14.988 1.00 97.75 84 PRO A O 1
ATOM 643 N N . ALA A 1 85 ? -10.786 24.852 14.450 1.00 95.69 85 ALA A N 1
ATOM 644 C CA . ALA A 1 85 ? -9.548 25.611 14.319 1.00 95.69 85 ALA A CA 1
ATOM 645 C C . ALA A 1 85 ? -9.667 26.892 15.147 1.00 95.69 85 ALA A C 1
ATOM 647 O O . ALA A 1 85 ? -10.637 27.633 14.990 1.00 95.69 85 ALA A O 1
ATOM 648 N N . GLY A 1 86 ? -8.715 27.106 16.054 1.00 90.94 86 GLY A N 1
ATOM 649 C CA . GLY A 1 86 ? -8.682 28.285 16.913 1.00 90.94 86 GLY A CA 1
ATOM 650 C C . GLY A 1 86 ? -8.080 29.502 16.221 1.00 90.94 86 GLY A C 1
ATOM 651 O O . GLY A 1 86 ? -7.382 29.390 15.211 1.00 90.94 86 GLY A O 1
ATOM 652 N N . VAL A 1 87 ? -8.309 30.655 16.837 1.00 94.06 87 VAL A N 1
ATOM 653 C CA . VAL A 1 87 ? -7.741 31.947 16.458 1.00 94.06 87 VAL A CA 1
ATOM 654 C C . VAL A 1 87 ? -8.068 32.347 15.008 1.00 94.06 87 VAL A C 1
ATOM 656 O O . VAL A 1 87 ? -7.187 32.785 14.268 1.00 94.06 87 VAL A O 1
ATOM 659 N N . GLN A 1 88 ? -9.313 32.163 14.545 1.00 97.94 88 GLN A N 1
ATOM 660 C CA . GLN A 1 88 ? -9.677 32.454 13.146 1.00 97.94 88 GLN A CA 1
ATOM 661 C C . GLN A 1 88 ? -9.684 33.954 12.825 1.00 97.94 88 GLN A C 1
ATOM 663 O O . GLN A 1 88 ? -9.536 34.326 11.659 1.00 97.94 88 GLN A O 1
ATOM 668 N N . ALA A 1 89 ? -9.785 34.826 13.835 1.00 97.00 89 ALA A N 1
ATOM 669 C CA . ALA A 1 89 ? -9.802 36.272 13.621 1.00 97.00 89 ALA A CA 1
ATOM 670 C C . ALA A 1 89 ? -8.460 36.836 13.110 1.00 97.00 89 ALA A C 1
ATOM 672 O O . ALA A 1 89 ? -8.402 37.961 12.616 1.00 97.00 89 ALA A O 1
ATOM 673 N N . MET A 1 90 ? -7.381 36.042 13.161 1.00 95.31 90 MET A N 1
ATOM 674 C CA . MET A 1 90 ? -6.119 36.366 12.487 1.00 95.31 90 MET A CA 1
ATOM 675 C C . MET A 1 90 ? -6.210 36.285 10.955 1.00 95.31 90 MET A C 1
ATOM 677 O O . MET A 1 90 ? -5.410 36.925 10.274 1.00 95.31 90 MET A O 1
ATOM 681 N N . ALA A 1 91 ? -7.144 35.500 10.410 1.00 96.75 91 ALA A N 1
ATOM 682 C CA . ALA A 1 91 ? -7.382 35.409 8.972 1.00 96.75 91 ALA A CA 1
ATOM 683 C C . ALA A 1 91 ? -8.365 36.482 8.481 1.00 96.75 91 ALA A C 1
ATOM 685 O O . ALA A 1 91 ? -8.171 37.046 7.408 1.00 96.75 91 ALA A O 1
ATOM 686 N N . HIS A 1 92 ? -9.402 36.778 9.266 1.00 97.12 92 HIS A N 1
ATOM 687 C CA . HIS A 1 92 ? -10.397 37.806 8.961 1.00 97.12 92 HIS A CA 1
ATOM 688 C C . HIS A 1 92 ? -11.068 38.292 10.253 1.00 97.12 92 HIS A C 1
ATOM 690 O O . HIS A 1 92 ? -11.392 37.437 11.069 1.00 97.12 92 HIS A O 1
ATOM 696 N N . PRO A 1 93 ? -11.376 39.590 10.439 1.00 95.25 93 PRO A N 1
ATOM 697 C CA . PRO A 1 93 ? -11.934 40.111 11.696 1.00 95.25 93 PRO A CA 1
ATOM 698 C C . PRO A 1 93 ? -13.191 39.393 12.213 1.00 95.25 93 PRO A C 1
ATOM 700 O O . PRO A 1 93 ? -13.326 39.207 13.415 1.00 95.25 93 PRO A O 1
ATOM 703 N N . ASP A 1 94 ? -14.079 38.955 11.314 1.00 96.50 94 ASP A N 1
ATOM 704 C CA . ASP A 1 94 ? -15.292 38.198 11.679 1.00 96.50 94 ASP A CA 1
ATOM 705 C C . ASP A 1 94 ? -15.022 36.748 12.133 1.00 96.50 94 ASP A C 1
ATOM 707 O O . ASP A 1 94 ? -15.941 36.081 12.609 1.00 96.50 94 ASP A O 1
ATOM 711 N N . GLY A 1 95 ? -13.802 36.237 11.935 1.00 97.62 95 GLY A N 1
ATOM 712 C CA . GLY A 1 95 ? -13.324 34.956 12.453 1.00 97.62 95 GLY A CA 1
ATOM 713 C C . GLY A 1 95 ? -14.320 33.801 12.328 1.00 97.62 95 GLY A C 1
ATOM 714 O O . GLY A 1 95 ? -14.873 33.510 11.263 1.00 97.62 95 GLY A O 1
ATOM 715 N N . GLU A 1 96 ? -14.569 33.154 13.464 1.00 98.56 96 GLU A N 1
ATOM 716 C CA . GLU A 1 96 ? -15.486 32.028 13.593 1.00 98.56 96 GLU A CA 1
ATOM 717 C C . GLU A 1 96 ? -16.955 32.390 13.288 1.00 98.56 96 GLU A C 1
ATOM 719 O O . GLU A 1 96 ? -17.723 31.504 12.909 1.00 98.56 96 GLU A O 1
ATOM 724 N N . LEU A 1 97 ? -17.366 33.662 13.403 1.00 98.62 97 LEU A N 1
ATOM 725 C CA . LEU A 1 97 ? -18.739 34.091 13.092 1.00 98.62 97 LEU A CA 1
ATOM 726 C C . LEU A 1 97 ? -19.027 33.950 11.594 1.00 98.62 97 LEU A C 1
ATOM 728 O O . LEU A 1 97 ? -20.063 33.408 11.205 1.00 98.62 97 LEU A O 1
ATOM 732 N N . ALA A 1 98 ? -18.092 34.406 10.754 1.00 98.62 98 ALA A N 1
ATOM 733 C CA . ALA A 1 98 ? -18.174 34.267 9.302 1.00 98.62 98 ALA A CA 1
ATOM 734 C C . ALA A 1 98 ? -18.164 32.791 8.879 1.00 98.62 98 ALA A C 1
ATOM 736 O O . ALA A 1 98 ? -18.980 32.376 8.054 1.00 98.62 98 ALA A O 1
ATOM 737 N N . THR A 1 99 ? -17.299 31.979 9.492 1.00 98.69 99 THR A N 1
ATOM 738 C CA . THR A 1 99 ? -17.260 30.530 9.256 1.00 98.69 99 THR A CA 1
ATOM 739 C C . THR A 1 99 ? -18.594 29.867 9.607 1.00 98.69 99 THR A C 1
ATOM 741 O O . THR A 1 99 ? -19.114 29.084 8.813 1.00 98.69 99 THR A O 1
ATOM 744 N N . SER A 1 100 ? -19.192 30.222 10.747 1.00 98.62 100 SER A N 1
ATOM 745 C CA . SER A 1 100 ? -20.476 29.678 11.207 1.00 98.62 100 SER A CA 1
ATOM 746 C C . SER A 1 100 ? -21.626 30.006 10.251 1.00 98.62 100 SER A C 1
ATOM 748 O O . SER A 1 100 ? -22.385 29.114 9.864 1.00 98.62 100 SER A O 1
ATOM 750 N N . ARG A 1 101 ? -21.716 31.260 9.782 1.00 98.75 101 ARG A N 1
ATOM 751 C CA . ARG A 1 101 ? -22.716 31.675 8.780 1.00 98.75 101 ARG A CA 1
ATOM 752 C C . ARG A 1 101 ? -22.547 30.936 7.454 1.00 98.75 101 ARG A C 1
ATOM 754 O O . ARG A 1 101 ? -23.535 30.475 6.886 1.00 98.75 101 ARG A O 1
ATOM 761 N N . ALA A 1 102 ? -21.310 30.789 6.975 1.00 98.56 102 ALA A N 1
ATOM 762 C CA . ALA A 1 102 ? -21.020 30.072 5.735 1.00 98.56 102 ALA A CA 1
ATOM 763 C C . ALA A 1 102 ? -21.390 28.581 5.832 1.00 98.56 102 ALA A C 1
ATOM 765 O O . ALA A 1 102 ? -22.017 28.039 4.920 1.00 98.56 102 ALA A O 1
ATOM 766 N N . CYS A 1 103 ? -21.073 27.934 6.959 1.00 98.50 103 CYS A N 1
ATOM 767 C CA . CYS A 1 103 ? -21.460 26.547 7.224 1.00 98.50 103 CYS A CA 1
ATOM 768 C C . CYS A 1 103 ? -22.985 26.377 7.213 1.00 98.50 103 CYS A C 1
ATOM 770 O O . CYS A 1 103 ? -23.499 25.483 6.542 1.00 98.50 103 CYS A O 1
ATOM 772 N N . ALA A 1 104 ? -23.714 27.277 7.879 1.00 97.94 104 ALA A N 1
ATOM 773 C CA . ALA A 1 104 ? -25.172 27.244 7.938 1.00 97.94 104 ALA A CA 1
ATOM 774 C C . ALA A 1 104 ? -25.815 27.451 6.558 1.00 97.94 104 ALA A C 1
ATOM 776 O O . ALA A 1 104 ? -26.705 26.694 6.169 1.00 97.94 104 ALA A O 1
ATOM 777 N N . LYS A 1 105 ? -25.315 28.414 5.769 1.00 97.12 105 LYS A N 1
ATOM 778 C CA . LYS A 1 105 ? -25.757 28.640 4.381 1.00 97.12 105 LYS A CA 1
ATOM 779 C C . LYS A 1 105 ? -25.570 27.408 3.507 1.00 97.12 105 LYS A C 1
ATOM 781 O O . LYS A 1 105 ? -26.416 27.134 2.657 1.00 97.12 105 LYS A O 1
ATOM 786 N N . ARG A 1 106 ? -24.480 26.667 3.725 1.00 96.00 106 ARG A N 1
ATOM 787 C CA . ARG A 1 106 ? -24.169 25.455 2.967 1.00 96.00 106 ARG A CA 1
ATOM 788 C C . ARG A 1 106 ? -24.685 24.162 3.590 1.00 96.00 106 ARG A C 1
ATOM 790 O O . ARG A 1 106 ? -24.427 23.089 3.048 1.00 96.00 106 ARG A O 1
ATOM 797 N N . LYS A 1 107 ? -25.417 24.276 4.703 1.00 96.56 107 LYS A N 1
ATOM 798 C CA . LYS A 1 107 ? -25.987 23.163 5.465 1.00 96.56 107 LYS A CA 1
ATOM 799 C C . LYS A 1 107 ? -24.936 22.109 5.812 1.00 96.56 107 LYS A C 1
ATOM 801 O O . LYS A 1 107 ? -25.145 20.926 5.565 1.00 96.56 107 LYS A O 1
ATOM 806 N N . VAL A 1 108 ? -23.811 22.549 6.367 1.00 97.44 108 VAL A N 1
ATOM 807 C CA . VAL A 1 108 ? -22.774 21.696 6.966 1.00 97.44 108 VAL A CA 1
ATOM 808 C C . VAL A 1 108 ? -22.538 22.117 8.414 1.00 97.44 108 VAL A C 1
ATOM 810 O O . VAL A 1 108 ? -22.821 23.255 8.789 1.00 97.44 108 VAL A O 1
ATOM 813 N N . HIS A 1 109 ? -22.023 21.209 9.242 1.00 98.19 109 HIS A N 1
ATOM 814 C CA . HIS A 1 109 ? -21.816 21.471 10.672 1.00 98.19 109 HIS A CA 1
ATOM 815 C C . HIS A 1 109 ? -20.428 22.044 10.965 1.00 98.19 109 HIS A C 1
ATOM 817 O O . HIS A 1 109 ? -19.484 21.859 10.190 1.00 98.19 109 HIS A O 1
ATOM 823 N N . MET A 1 110 ? -20.292 22.723 12.107 1.00 98.44 110 MET A N 1
ATOM 824 C CA . MET A 1 110 ? -19.059 23.413 12.498 1.00 98.44 110 MET A CA 1
ATOM 825 C C . MET A 1 110 ? -18.522 22.933 13.849 1.00 98.44 110 MET A C 1
ATOM 827 O O . MET A 1 110 ? -19.229 22.909 14.857 1.00 98.44 110 MET A O 1
ATOM 831 N N . GLY A 1 111 ? -17.227 22.622 13.888 1.00 98.31 111 GLY A N 1
ATOM 832 C CA . GLY A 1 111 ? -16.458 22.480 15.116 1.00 98.31 111 GLY A CA 1
ATOM 833 C C . GLY A 1 111 ? -15.972 23.826 15.642 1.00 98.31 111 GLY A C 1
ATOM 834 O O . GLY A 1 111 ? -15.322 24.587 14.927 1.00 98.31 111 GLY A O 1
ATOM 835 N N . VAL A 1 112 ? -16.251 24.109 16.910 1.00 98.31 112 VAL A N 1
ATOM 836 C CA . VAL A 1 112 ? -15.821 25.319 17.616 1.00 98.31 112 VAL A CA 1
ATOM 837 C C . VAL A 1 112 ? -14.611 24.979 18.478 1.00 98.31 112 VAL A C 1
ATOM 839 O O . VAL A 1 112 ? -14.678 24.081 19.313 1.00 98.31 112 VAL A O 1
ATOM 842 N N . SER A 1 113 ? -13.488 25.671 18.284 1.00 97.62 113 SER A N 1
ATOM 843 C CA . SER A 1 113 ? -12.297 25.463 19.113 1.00 97.62 113 SER A CA 1
ATOM 844 C C . SER A 1 113 ? -12.453 26.115 20.486 1.00 97.62 113 SER A C 1
ATOM 846 O O . SER A 1 113 ? -12.976 27.222 20.594 1.00 97.62 113 SER A O 1
ATOM 848 N N . SER A 1 114 ? -11.881 25.503 21.528 1.00 95.00 114 SER A N 1
ATOM 849 C CA . SER A 1 114 ? -11.683 26.192 22.814 1.00 95.00 114 SER A CA 1
ATOM 850 C C . SER A 1 114 ? -10.792 27.440 22.694 1.00 95.00 114 SER A C 1
ATOM 852 O O . SER A 1 114 ? -10.879 28.329 23.532 1.00 95.00 114 SER A O 1
ATOM 854 N N . PHE A 1 115 ? -9.976 27.548 21.639 1.00 94.75 115 PHE A N 1
ATOM 855 C CA . PHE A 1 115 ? -9.143 28.715 21.333 1.00 94.75 115 PHE A CA 1
ATOM 856 C C . PHE A 1 115 ? -9.789 29.664 20.299 1.00 94.75 115 PHE A C 1
ATOM 858 O O . PHE A 1 115 ? -9.076 30.366 19.585 1.00 94.75 115 PHE A O 1
ATOM 865 N N . ALA A 1 116 ? -11.118 29.674 20.163 1.00 96.69 116 ALA A N 1
ATOM 866 C CA . ALA A 1 116 ? -11.815 30.613 19.279 1.00 96.69 116 ALA A CA 1
ATOM 867 C C . ALA A 1 116 ? -11.685 32.072 19.755 1.00 96.69 116 ALA A C 1
ATOM 869 O O . ALA A 1 116 ? -11.536 32.315 20.956 1.00 96.69 116 ALA A O 1
ATOM 870 N N . ASN A 1 117 ? -11.769 33.041 18.833 1.00 97.06 117 ASN A N 1
ATOM 871 C CA . ASN A 1 117 ? -11.756 34.472 19.176 1.00 97.06 117 ASN A CA 1
ATOM 872 C C . ASN A 1 117 ? -13.131 35.038 19.551 1.00 97.06 117 ASN A C 1
ATOM 874 O O . ASN A 1 117 ? -13.210 36.102 20.162 1.00 97.06 117 ASN A O 1
ATOM 878 N N . HIS A 1 118 ? -14.197 34.307 19.239 1.00 97.00 118 HIS A N 1
ATOM 879 C CA . HIS A 1 118 ? -15.564 34.608 19.652 1.00 97.00 118 HIS A CA 1
ATOM 880 C C . HIS A 1 118 ? -16.084 33.545 20.617 1.00 97.00 118 HIS A C 1
ATOM 882 O O . HIS A 1 118 ? -15.591 32.413 20.655 1.00 97.00 118 HIS A O 1
ATOM 888 N N . SER A 1 119 ? -17.059 33.916 21.441 1.00 97.06 119 SER A N 1
ATOM 889 C CA . SER A 1 119 ? -17.678 32.975 22.371 1.00 97.06 119 SER A CA 1
ATOM 890 C C . SER A 1 119 ? -18.530 31.941 21.629 1.00 97.06 119 SER A C 1
ATOM 892 O O . SER A 1 119 ? -19.041 32.204 20.539 1.00 97.06 119 SER A O 1
ATOM 894 N N . VAL A 1 120 ? -18.702 30.752 22.214 1.00 97.62 120 VAL A N 1
ATOM 895 C CA . VAL A 1 120 ? -19.535 29.697 21.611 1.00 97.62 120 VAL A CA 1
ATOM 896 C C . VAL A 1 120 ? -20.980 30.165 21.401 1.00 97.62 120 VAL A C 1
ATOM 898 O O . VAL A 1 120 ? -21.615 29.776 20.424 1.00 97.62 120 VAL A O 1
ATOM 901 N N . GLU A 1 121 ? -21.472 31.045 22.276 1.00 98.06 121 GLU A N 1
ATOM 902 C CA . GLU A 1 121 ? -22.783 31.676 22.169 1.00 98.06 121 GLU A CA 1
ATOM 903 C C . GLU A 1 121 ? -22.877 32.567 20.916 1.00 98.06 121 GLU A C 1
ATOM 905 O O . GLU A 1 121 ? -23.747 32.346 20.076 1.00 98.06 121 GLU A O 1
ATOM 910 N N . GLU A 1 122 ? -21.936 33.499 20.724 1.00 98.19 122 GLU A N 1
ATOM 911 C CA . GLU A 1 122 ? -21.916 34.393 19.553 1.00 98.19 122 GLU A CA 1
ATOM 912 C C . GLU A 1 122 ? -21.758 33.625 18.235 1.00 98.19 122 GLU A C 1
ATOM 914 O O . GLU A 1 122 ? -22.429 33.927 17.246 1.00 98.19 122 GLU A O 1
ATOM 919 N N . ILE A 1 123 ? -20.884 32.612 18.215 1.00 98.50 123 ILE A N 1
ATOM 920 C CA . ILE A 1 123 ? -20.639 31.775 17.033 1.00 98.50 123 ILE A CA 1
ATOM 921 C C . ILE A 1 123 ? -21.908 31.023 16.643 1.00 98.50 123 ILE A C 1
ATOM 923 O O . ILE A 1 123 ? -22.265 30.966 15.460 1.00 98.50 123 ILE A O 1
ATOM 927 N N . ARG A 1 124 ? -22.599 30.445 17.627 1.00 97.44 124 ARG A N 1
ATOM 928 C CA . ARG A 1 124 ? -23.828 29.703 17.379 1.00 97.44 124 ARG A CA 1
ATOM 929 C C . ARG A 1 124 ? -24.957 30.620 16.928 1.00 97.44 124 ARG A C 1
ATOM 931 O O . ARG A 1 124 ? -25.624 30.294 15.947 1.00 97.44 124 ARG A O 1
ATOM 938 N N . ASP A 1 125 ? -25.124 31.770 17.575 1.00 98.00 125 ASP A N 1
ATOM 939 C CA . ASP A 1 125 ? -26.131 32.763 17.196 1.00 98.00 125 ASP A CA 1
ATOM 940 C C . ASP A 1 125 ? -25.914 33.255 15.760 1.00 98.00 125 ASP A C 1
ATOM 942 O O . ASP A 1 125 ? -26.864 33.303 14.978 1.00 98.00 125 ASP A O 1
ATOM 946 N N . ALA A 1 126 ? -24.666 33.531 15.367 1.00 98.19 126 ALA A N 1
ATOM 947 C CA . ALA A 1 126 ? -24.336 33.921 13.998 1.00 98.19 126 ALA A CA 1
ATOM 948 C C . ALA A 1 126 ? -24.722 32.839 12.972 1.00 98.19 126 ALA A C 1
ATOM 950 O O . ALA A 1 126 ? -25.285 33.160 11.925 1.00 98.19 126 ALA A O 1
ATOM 951 N N . GLY A 1 127 ? -24.454 31.565 13.271 1.00 97.75 127 GLY A N 1
ATOM 952 C CA . GLY A 1 127 ? -24.817 30.445 12.399 1.00 97.75 127 GLY A CA 1
ATOM 953 C C . GLY A 1 127 ? -26.329 30.270 12.272 1.00 97.75 127 GLY A C 1
ATOM 954 O O . GLY A 1 127 ? -26.852 30.224 11.162 1.00 97.75 127 GLY A O 1
ATOM 955 N N . LEU A 1 128 ? -27.046 30.258 13.399 1.00 97.19 128 LEU A N 1
ATOM 956 C CA . LEU A 1 128 ? -28.5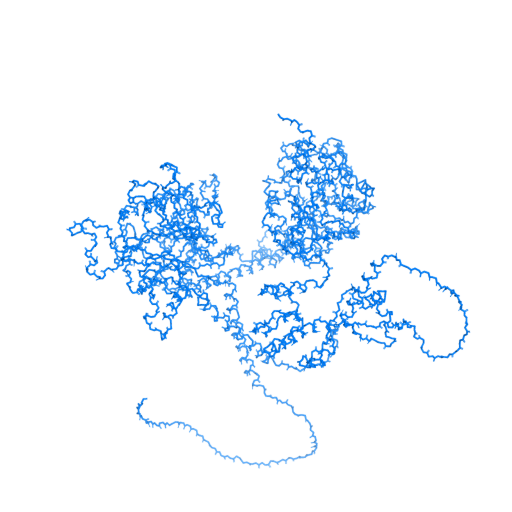03 30.093 13.418 1.00 97.19 128 LEU A CA 1
ATOM 957 C C . LEU A 1 128 ? -29.257 31.231 12.730 1.00 97.19 128 LEU A C 1
ATOM 959 O O . LEU A 1 128 ? -30.313 30.994 12.146 1.00 97.19 128 LEU A O 1
ATOM 963 N N . GLN A 1 129 ? -28.722 32.453 12.773 1.00 96.94 129 GLN A N 1
ATOM 964 C CA . GLN A 1 129 ? -29.268 33.580 12.012 1.00 96.94 129 GLN A CA 1
ATOM 965 C C . GLN A 1 129 ? -29.160 33.368 10.495 1.00 96.94 129 GLN A C 1
ATOM 967 O O . GLN A 1 129 ? -29.973 33.909 9.748 1.00 96.94 129 GLN A O 1
ATOM 972 N N . ALA A 1 130 ? -28.173 32.594 10.033 1.00 96.00 130 ALA A N 1
ATOM 973 C CA . ALA A 1 130 ? -27.960 32.302 8.618 1.00 96.00 130 ALA A CA 1
ATOM 974 C C . ALA A 1 130 ? -28.672 31.021 8.143 1.00 96.00 130 ALA A C 1
ATOM 976 O O . ALA A 1 130 ? -29.031 30.935 6.968 1.00 96.00 130 ALA A O 1
ATOM 977 N N . GLY A 1 131 ? -28.894 30.039 9.022 1.00 94.81 131 GLY A N 1
ATOM 978 C CA . GLY A 1 131 ? -29.635 28.821 8.698 1.00 94.81 131 GLY A CA 1
ATOM 979 C C . GLY A 1 131 ? -29.467 27.684 9.716 1.00 94.81 131 GLY A C 1
ATOM 980 O O . GLY A 1 131 ? -28.779 27.839 10.724 1.00 94.81 131 GLY A O 1
ATOM 981 N N . PRO A 1 132 ? -30.093 26.517 9.470 1.00 93.94 132 PRO A N 1
ATOM 982 C CA . PRO A 1 132 ? -29.961 25.347 10.335 1.00 93.94 132 PRO A CA 1
ATOM 983 C C . PRO A 1 132 ? -28.527 24.800 10.350 1.00 93.94 132 PRO A C 1
ATOM 985 O O . PRO A 1 132 ? -27.982 24.450 9.305 1.00 93.94 132 PRO A O 1
ATOM 988 N N . ILE A 1 133 ? -27.942 24.641 11.536 1.00 97.31 133 ILE A N 1
ATOM 989 C CA . ILE A 1 133 ? -26.574 24.144 11.737 1.00 97.31 133 ILE A CA 1
ATOM 990 C C . ILE A 1 133 ? -26.441 23.510 13.125 1.00 97.31 133 ILE A C 1
ATOM 992 O O . ILE A 1 133 ? -27.079 23.965 14.076 1.00 97.31 133 ILE A O 1
ATOM 996 N N . GLN A 1 134 ? -25.594 22.486 13.246 1.00 98.06 134 GLN A N 1
ATOM 997 C CA . GLN A 1 134 ? -25.120 21.980 14.531 1.00 98.06 134 GLN A CA 1
ATOM 998 C C . GLN A 1 134 ? -23.686 22.431 14.804 1.00 98.06 134 GLN A C 1
ATOM 1000 O O . GLN A 1 134 ? -22.836 22.471 13.908 1.00 98.06 134 GLN A O 1
ATOM 1005 N N . HIS A 1 135 ? -23.410 22.709 16.078 1.00 98.44 135 HIS A N 1
ATOM 1006 C CA . HIS A 1 135 ? -22.076 23.038 16.567 1.00 98.44 135 HIS A CA 1
ATOM 1007 C C . HIS A 1 135 ? -21.573 21.949 17.505 1.00 98.44 135 HIS A C 1
ATOM 1009 O O . HIS A 1 135 ? -22.293 21.496 18.398 1.00 98.44 135 HIS A O 1
ATOM 1015 N N . VAL A 1 136 ? -20.313 21.562 17.331 1.00 98.12 136 VAL A N 1
ATOM 1016 C CA . VAL A 1 136 ? -19.603 20.657 18.243 1.00 98.12 136 VAL A CA 1
ATOM 1017 C C . VAL A 1 136 ? -18.482 21.426 18.927 1.00 98.12 136 VAL A C 1
ATOM 1019 O O . VAL A 1 136 ? -17.752 22.173 18.278 1.00 98.12 136 VAL A O 1
ATOM 1022 N N . MET A 1 137 ? -18.347 21.281 20.241 1.00 98.12 137 MET A N 1
ATOM 1023 C CA . MET A 1 137 ? -17.338 22.002 21.011 1.00 98.12 137 MET A CA 1
ATOM 1024 C C . MET A 1 137 ? -16.082 21.145 21.144 1.00 98.12 137 MET A C 1
ATOM 1026 O O . MET A 1 137 ? -16.103 20.080 21.757 1.00 98.12 137 MET A O 1
ATOM 1030 N N . GLN A 1 138 ? -14.963 21.621 20.614 1.00 98.06 138 GLN A N 1
ATOM 1031 C CA . GLN A 1 138 ? -13.665 20.993 20.813 1.00 98.06 138 GLN A CA 1
ATOM 1032 C C . GLN A 1 138 ? -13.063 21.421 22.144 1.00 98.06 138 GLN A C 1
ATOM 1034 O O . GLN A 1 138 ? -12.993 22.610 22.450 1.00 98.06 138 GLN A O 1
ATOM 1039 N N . LEU A 1 139 ? -12.579 20.447 22.909 1.00 94.75 139 LEU A N 1
ATOM 1040 C CA . LEU A 1 139 ? -12.052 20.634 24.253 1.00 94.75 139 LEU A CA 1
ATOM 1041 C C . LEU A 1 139 ? -10.698 19.938 24.412 1.00 94.75 139 LEU A C 1
ATOM 1043 O O . LEU A 1 139 ? -10.504 18.815 23.947 1.00 94.75 139 LEU A O 1
ATOM 1047 N N . TYR A 1 140 ? -9.777 20.596 25.110 1.00 93.19 140 TYR A N 1
ATOM 1048 C CA . TYR A 1 140 ? -8.548 19.984 25.612 1.00 93.19 140 TYR A CA 1
ATOM 1049 C C . TYR A 1 140 ? -8.732 19.520 27.055 1.00 93.19 140 TYR A C 1
ATOM 1051 O O . TYR A 1 140 ? -9.557 20.061 27.794 1.00 93.19 140 TYR A O 1
ATOM 1059 N N . THR A 1 141 ? -7.936 18.545 27.492 1.00 92.94 141 THR A N 1
ATOM 1060 C CA . THR A 1 141 ? -7.902 18.220 28.922 1.00 92.94 141 THR A CA 1
ATOM 1061 C C . THR A 1 141 ? -7.157 19.324 29.654 1.00 92.94 141 THR A C 1
ATOM 1063 O O . THR A 1 141 ? -5.982 19.554 29.393 1.00 92.94 141 THR A O 1
ATOM 1066 N N . MET A 1 142 ? -7.823 20.015 30.575 1.00 93.00 142 MET A N 1
ATOM 1067 C CA . MET A 1 142 ? -7.227 21.159 31.266 1.00 93.00 142 MET A CA 1
ATOM 1068 C C . MET A 1 142 ? -6.677 20.753 32.632 1.00 93.00 142 MET A C 1
ATOM 1070 O O . MET A 1 142 ? -7.171 19.821 33.268 1.00 93.00 142 MET A O 1
ATOM 1074 N N . LYS A 1 143 ? -5.660 21.479 33.105 1.00 92.69 143 LYS A N 1
ATOM 1075 C CA . LYS A 1 143 ? -5.151 21.347 34.482 1.00 92.69 143 LYS A CA 1
ATOM 1076 C C . LYS A 1 143 ? -6.208 21.754 35.506 1.00 92.69 143 LYS A C 1
ATOM 1078 O O . LYS A 1 143 ? -6.362 21.088 36.526 1.00 92.69 143 LYS A O 1
ATOM 1083 N N . ASP A 1 144 ? -6.945 22.823 35.212 1.00 93.19 144 ASP A N 1
ATOM 1084 C CA . ASP A 1 144 ? -8.067 23.273 36.028 1.00 93.19 144 ASP A CA 1
ATOM 1085 C C . ASP A 1 144 ? -9.391 22.663 35.542 1.00 93.19 144 ASP A C 1
ATOM 1087 O O . ASP A 1 144 ? -9.944 23.042 34.502 1.00 93.19 144 ASP A O 1
ATOM 1091 N N . ARG A 1 145 ? -9.916 21.726 36.337 1.00 92.69 145 ARG A N 1
ATOM 1092 C CA . ARG A 1 145 ? -11.193 21.053 36.077 1.00 92.69 145 ARG A CA 1
ATOM 1093 C C . ARG A 1 145 ? -12.394 21.974 36.182 1.00 92.69 145 ARG A C 1
ATOM 1095 O O . ARG A 1 145 ? -13.376 21.729 35.485 1.00 92.69 145 ARG A O 1
ATOM 1102 N N . GLU A 1 146 ? -12.341 23.010 37.013 1.00 94.31 146 GLU A N 1
ATOM 1103 C CA . GLU A 1 146 ? -13.460 23.940 37.130 1.00 94.31 146 GLU A CA 1
ATOM 1104 C C . GLU A 1 146 ? -13.591 24.772 35.858 1.00 94.31 146 GLU A C 1
ATOM 1106 O O . GLU A 1 146 ? -14.691 24.892 35.319 1.00 94.31 146 GLU A O 1
ATOM 1111 N N . SER A 1 147 ? -12.474 25.271 35.319 1.00 92.06 147 SER A N 1
ATOM 1112 C CA . SER A 1 147 ? -12.464 25.944 34.015 1.00 92.06 147 SER A CA 1
ATOM 1113 C C . SER A 1 147 ? -12.951 25.029 32.891 1.00 92.06 147 SER A C 1
ATOM 1115 O O . SER A 1 147 ? -13.798 25.435 32.096 1.00 92.06 147 SER A O 1
ATOM 1117 N N . GLN A 1 148 ? -12.496 23.772 32.860 1.00 95.06 148 GLN A N 1
ATOM 1118 C CA . GLN A 1 148 ? -12.964 22.798 31.871 1.00 95.06 148 GLN A CA 1
ATOM 1119 C C . GLN A 1 148 ? -14.478 22.563 31.968 1.00 95.06 148 GLN A C 1
ATOM 1121 O O . GLN A 1 148 ? -15.176 22.552 30.954 1.00 95.06 148 GLN A O 1
ATOM 1126 N N . LEU A 1 149 ? -15.002 22.425 33.190 1.00 96.88 149 LEU A N 1
ATOM 1127 C CA . LEU A 1 149 ? -16.432 22.268 33.440 1.00 96.88 149 LEU A CA 1
ATOM 1128 C C . LEU A 1 149 ? -17.230 23.509 33.012 1.00 96.88 149 LEU A C 1
ATOM 1130 O O . LEU A 1 149 ? -18.307 23.358 32.435 1.00 96.88 149 LEU A O 1
ATOM 1134 N N . ARG A 1 150 ? -16.713 24.725 33.241 1.00 96.06 150 ARG A N 1
ATOM 1135 C CA . ARG A 1 150 ? -17.360 25.967 32.779 1.00 96.06 150 ARG A CA 1
ATOM 1136 C C . ARG A 1 150 ? -17.499 25.995 31.259 1.00 96.06 150 ARG A C 1
ATOM 1138 O O . ARG A 1 150 ? -18.583 26.308 30.771 1.00 96.06 150 ARG A O 1
ATOM 1145 N N . ILE A 1 151 ? -16.458 25.607 30.519 1.00 96.56 151 ILE A N 1
ATOM 1146 C CA . ILE A 1 151 ? -16.506 25.520 29.049 1.00 96.56 151 ILE A CA 1
ATOM 1147 C C . ILE A 1 151 ? -17.573 24.516 28.597 1.00 96.56 151 ILE A C 1
ATOM 1149 O O . ILE A 1 151 ? -18.408 24.856 27.761 1.00 96.56 151 ILE A O 1
ATOM 1153 N N . ILE A 1 152 ? -17.595 23.315 29.188 1.00 97.88 152 ILE A N 1
ATOM 1154 C CA . ILE A 1 152 ? -18.588 22.275 28.866 1.00 97.88 152 ILE A CA 1
ATOM 1155 C C . ILE A 1 152 ? -20.011 22.793 29.100 1.00 97.88 152 ILE A C 1
ATOM 1157 O O . ILE A 1 152 ? -20.863 22.666 28.225 1.00 97.88 152 ILE A O 1
ATOM 1161 N N . ARG A 1 153 ? -20.273 23.419 30.255 1.00 97.56 153 ARG A N 1
ATOM 1162 C CA . ARG A 1 153 ? -21.606 23.943 30.590 1.00 97.56 153 ARG A CA 1
ATOM 1163 C C . ARG A 1 153 ? -22.036 25.090 29.688 1.00 97.56 153 ARG A C 1
ATOM 1165 O O . ARG A 1 153 ? -23.213 25.170 29.350 1.00 97.56 153 ARG A O 1
ATOM 1172 N N . ARG A 1 154 ? -21.108 25.961 29.286 1.00 97.00 154 ARG A N 1
ATOM 1173 C CA . ARG A 1 154 ? -21.392 27.026 28.315 1.00 97.00 154 ARG A CA 1
ATOM 1174 C C . ARG A 1 154 ? -21.742 26.455 26.947 1.00 97.00 154 ARG A C 1
ATOM 1176 O O . ARG A 1 154 ? -22.762 26.842 26.395 1.00 97.00 154 ARG A O 1
ATOM 1183 N N . ALA A 1 155 ? -20.974 25.486 26.452 1.00 97.75 155 ALA A N 1
ATOM 1184 C CA . ALA A 1 155 ? -21.261 24.816 25.185 1.00 97.75 155 ALA A CA 1
ATOM 1185 C C . ALA A 1 155 ? -22.612 24.076 25.205 1.00 97.75 155 ALA A C 1
ATOM 1187 O O . ALA A 1 155 ? -23.425 24.242 24.297 1.00 97.75 155 ALA A O 1
ATOM 1188 N N . GLU A 1 156 ? -22.893 23.323 26.272 1.00 97.62 156 GLU A N 1
ATOM 1189 C CA . GLU A 1 156 ? -24.168 22.618 26.456 1.00 97.62 156 GLU A CA 1
ATOM 1190 C C . GLU A 1 156 ? -25.348 23.597 26.484 1.00 97.62 156 GLU A C 1
ATOM 1192 O O . GLU A 1 156 ? -26.341 23.405 25.789 1.00 97.62 156 GLU A O 1
ATOM 1197 N N . LYS A 1 157 ? -25.215 24.694 27.243 1.00 97.31 157 LYS A N 1
ATOM 1198 C CA . LYS A 1 157 ? -26.243 25.737 27.351 1.00 97.31 157 LYS A CA 1
ATOM 1199 C C . LYS A 1 157 ? -26.443 26.496 26.043 1.00 97.31 157 LYS A C 1
ATOM 1201 O O . LYS A 1 157 ? -27.574 26.855 25.729 1.00 97.31 157 LYS A O 1
ATOM 1206 N N . ALA A 1 158 ? -25.366 26.753 25.301 1.00 96.75 158 ALA A N 1
ATOM 1207 C CA . ALA A 1 158 ? -25.451 27.350 23.977 1.00 96.75 158 ALA A CA 1
ATOM 1208 C C . ALA A 1 158 ? -26.219 26.428 23.021 1.00 96.75 158 ALA A C 1
ATOM 1210 O O . ALA A 1 158 ? -26.915 26.925 22.146 1.00 96.75 158 ALA A O 1
ATOM 1211 N N . GLY A 1 159 ? -26.166 25.109 23.227 1.00 96.44 159 GLY A N 1
ATOM 1212 C CA . GLY A 1 159 ? -26.852 24.109 22.412 1.00 96.44 159 GLY A CA 1
ATOM 1213 C C . GLY A 1 159 ? -25.916 23.402 21.437 1.00 96.44 159 GLY A C 1
ATOM 1214 O O . GLY A 1 159 ? -26.330 23.085 20.322 1.00 96.44 159 GLY A O 1
ATOM 1215 N N . CYS A 1 160 ? -24.651 23.205 21.818 1.00 97.94 160 CYS A N 1
ATOM 1216 C CA . CYS A 1 160 ? -23.760 22.281 21.127 1.00 97.94 160 CYS A CA 1
ATOM 1217 C C . CYS A 1 160 ? -24.232 20.834 21.322 1.00 97.94 160 CYS A C 1
ATOM 1219 O O . CYS A 1 160 ? -24.749 20.476 22.378 1.00 97.94 160 CYS A O 1
ATOM 1221 N N . VAL A 1 161 ? -24.029 19.993 20.307 1.00 97.75 161 VAL A N 1
ATOM 1222 C CA . VAL A 1 161 ? -24.519 18.598 20.302 1.00 97.75 161 VAL A CA 1
ATOM 1223 C C . VAL A 1 161 ? -23.476 17.579 20.749 1.00 97.75 161 VAL A C 1
ATOM 1225 O O . VAL A 1 161 ? -23.828 16.480 21.180 1.00 97.75 161 VAL A O 1
ATOM 1228 N N . ALA A 1 162 ? -22.194 17.932 20.656 1.00 98.12 162 ALA A N 1
ATOM 1229 C CA . ALA A 1 162 ? -21.091 17.044 20.995 1.00 98.12 162 ALA A CA 1
ATOM 1230 C C . ALA A 1 162 ? -19.892 17.799 21.581 1.00 98.12 162 ALA A C 1
ATOM 1232 O O . ALA A 1 162 ? -19.640 18.957 21.238 1.00 98.12 162 ALA A O 1
ATOM 1233 N N . ILE A 1 163 ? -19.123 17.095 22.411 1.00 98.31 163 ILE A N 1
ATOM 1234 C CA . ILE A 1 163 ? -17.758 17.425 22.809 1.00 98.31 163 ILE A CA 1
ATOM 1235 C C . ILE A 1 163 ? -16.790 16.608 21.959 1.00 98.31 163 ILE A C 1
ATOM 1237 O O . ILE A 1 163 ? -16.842 15.378 21.953 1.00 98.31 163 ILE A O 1
ATOM 1241 N N . PHE A 1 164 ? -15.857 17.289 21.301 1.00 98.50 164 PHE A N 1
ATOM 1242 C CA . PHE A 1 164 ? -14.693 16.671 20.672 1.00 98.50 164 PHE A CA 1
ATOM 1243 C C . PHE A 1 164 ? -13.511 16.806 21.627 1.00 98.50 164 PHE A C 1
ATOM 1245 O O . PHE A 1 164 ? -12.874 17.859 21.696 1.00 98.50 164 PHE A O 1
ATOM 1252 N N . LEU A 1 165 ? -13.232 15.754 22.395 1.00 97.94 165 LEU A N 1
ATOM 1253 C CA . LEU A 1 165 ? -12.062 15.717 23.262 1.00 97.94 165 LEU A CA 1
ATOM 1254 C C . LEU A 1 165 ? -10.823 15.458 22.401 1.00 97.94 165 LEU A C 1
ATOM 1256 O O . LEU A 1 165 ? -10.648 14.364 21.865 1.00 97.94 165 LEU A O 1
ATOM 1260 N N . THR A 1 166 ? -9.964 16.466 22.273 1.00 97.50 166 THR A N 1
ATOM 1261 C CA . THR A 1 166 ? -8.703 16.343 21.538 1.00 97.50 166 THR A CA 1
ATOM 1262 C C . THR A 1 166 ? -7.672 15.612 22.394 1.00 97.50 166 THR A C 1
ATOM 1264 O O . THR A 1 166 ? -7.216 16.138 23.411 1.00 97.50 166 THR A O 1
ATOM 1267 N N . ALA A 1 167 ? -7.314 14.398 21.976 1.00 96.25 167 ALA A N 1
ATOM 1268 C CA . ALA A 1 167 ? -6.405 13.497 22.680 1.00 96.25 167 ALA A CA 1
ATOM 1269 C C . ALA A 1 167 ? -4.973 13.486 22.102 1.00 96.25 167 ALA A C 1
ATOM 1271 O O . ALA A 1 167 ? -4.049 13.067 22.786 1.00 96.25 167 ALA A O 1
ATOM 1272 N N . ASP A 1 168 ? -4.756 14.008 20.892 1.00 95.25 168 ASP A N 1
ATOM 1273 C CA . ASP A 1 168 ? -3.440 14.036 20.217 1.00 95.25 168 ASP A CA 1
ATOM 1274 C C . ASP A 1 168 ? -2.492 15.159 20.695 1.00 95.25 168 ASP A C 1
ATOM 1276 O O . ASP A 1 168 ? -1.397 15.342 20.157 1.00 95.25 168 ASP A O 1
ATOM 1280 N N . SER A 1 169 ? -2.907 15.945 21.693 1.00 92.56 169 SER A N 1
ATOM 1281 C CA . SER A 1 169 ? -2.159 17.117 22.163 1.00 92.56 169 SER A CA 1
ATOM 1282 C C . SER A 1 169 ? -1.947 17.160 23.688 1.00 92.56 169 SER A C 1
ATOM 1284 O O . SER A 1 169 ? -2.304 18.156 24.321 1.00 92.56 169 SER A O 1
ATOM 1286 N N . PRO A 1 170 ? -1.371 16.120 24.329 1.00 91.81 170 PRO A N 1
ATOM 1287 C CA . PRO A 1 170 ? -0.950 16.207 25.736 1.00 91.81 170 PRO A CA 1
ATOM 1288 C C . PRO A 1 170 ? 0.115 17.287 25.965 1.00 91.81 170 PRO A C 1
ATOM 1290 O O . PRO A 1 170 ? 0.168 17.909 27.025 1.00 91.81 170 PRO A O 1
ATOM 1293 N N . VAL A 1 171 ? 0.950 17.506 24.954 1.00 92.00 171 VAL A N 1
ATOM 1294 C CA . VAL A 1 171 ? 1.937 18.581 24.843 1.00 92.00 171 VAL A CA 1
ATOM 1295 C C . VAL A 1 171 ? 1.800 19.203 23.458 1.00 92.00 171 VAL A C 1
ATOM 1297 O O . VAL A 1 171 ? 1.276 18.566 22.537 1.00 92.00 171 VAL A O 1
ATOM 1300 N N . LEU A 1 172 ? 2.224 20.453 23.300 1.00 92.88 172 LEU A N 1
ATOM 1301 C CA . LEU A 1 172 ? 2.168 21.110 21.999 1.00 92.88 172 LEU A CA 1
ATOM 1302 C C . LEU A 1 172 ? 3.226 20.513 21.056 1.00 92.88 172 LEU A C 1
ATOM 1304 O O . LEU A 1 172 ? 4.362 20.281 21.464 1.00 92.88 172 LEU A O 1
ATOM 1308 N N . GLY A 1 173 ? 2.865 20.268 19.794 1.00 92.88 173 GLY A N 1
ATOM 1309 C CA . GLY A 1 173 ? 3.840 19.864 18.778 1.00 92.88 173 GLY A CA 1
ATOM 1310 C C . GLY A 1 173 ? 4.890 20.948 18.520 1.00 92.88 173 GLY A C 1
ATOM 1311 O O . GLY A 1 173 ? 4.582 22.143 18.533 1.00 92.88 173 GLY A O 1
ATOM 1312 N N . VAL A 1 174 ? 6.129 20.538 18.242 1.00 92.88 174 VAL A N 1
ATOM 1313 C CA . VAL A 1 174 ? 7.237 21.464 17.964 1.00 92.88 174 VAL A CA 1
ATOM 1314 C C . VAL A 1 174 ? 7.110 22.005 16.544 1.00 92.88 174 VAL A C 1
ATOM 1316 O O . VAL A 1 174 ? 7.473 21.325 15.591 1.00 92.88 174 VAL A O 1
ATOM 1319 N N . ARG A 1 175 ? 6.643 23.244 16.382 1.00 93.19 175 ARG A N 1
ATOM 1320 C CA . ARG A 1 175 ? 6.534 23.916 15.076 1.00 93.19 175 ARG A CA 1
ATOM 1321 C C . ARG A 1 175 ? 7.620 24.976 14.951 1.00 93.19 175 ARG A C 1
ATOM 1323 O O . ARG A 1 175 ? 7.481 26.041 15.537 1.00 93.19 175 ARG A O 1
ATOM 1330 N N . TYR A 1 176 ? 8.711 24.694 14.229 1.00 91.88 176 TYR A N 1
ATOM 1331 C CA . TYR A 1 176 ? 9.938 25.517 14.250 1.00 91.88 176 TYR A CA 1
ATOM 1332 C C . TYR A 1 176 ? 9.745 26.996 13.895 1.00 91.88 176 TYR A C 1
ATOM 1334 O O . TYR A 1 176 ? 10.535 27.831 14.332 1.00 91.88 176 TYR A O 1
ATOM 1342 N N . ASN A 1 177 ? 8.723 27.339 13.115 1.00 89.69 177 ASN A N 1
ATOM 1343 C CA . ASN A 1 177 ? 8.391 28.725 12.798 1.00 89.69 177 ASN A CA 1
ATOM 1344 C C . ASN A 1 177 ? 7.923 29.515 14.031 1.00 89.69 177 ASN A C 1
ATOM 1346 O O . ASN A 1 177 ? 8.225 30.697 14.139 1.00 89.69 177 ASN A O 1
ATOM 1350 N N . GLU A 1 178 ? 7.238 28.887 14.988 1.00 91.25 178 GLU A N 1
ATOM 1351 C CA . GLU A 1 178 ? 6.750 29.577 16.185 1.00 91.25 178 GLU A CA 1
ATOM 1352 C C . GLU A 1 178 ? 7.879 30.107 17.086 1.00 91.25 178 GLU A C 1
ATOM 1354 O O . GLU A 1 178 ? 7.867 31.306 17.359 1.00 91.25 178 GLU A O 1
ATOM 1359 N N . PRO A 1 179 ? 8.884 29.315 17.516 1.00 89.00 179 PRO A N 1
ATOM 1360 C CA . PRO A 1 179 ? 10.003 29.844 18.285 1.00 89.00 179 PRO A CA 1
ATOM 1361 C C . PRO A 1 179 ? 10.910 30.753 17.445 1.00 89.00 179 PRO A C 1
ATOM 1363 O O . PRO A 1 179 ? 11.392 31.748 17.972 1.00 89.00 179 PRO A O 1
ATOM 1366 N N . ARG A 1 180 ? 11.107 30.479 16.142 1.00 88.50 180 ARG A N 1
ATOM 1367 C CA . ARG A 1 180 ? 11.915 31.348 15.257 1.00 88.50 180 ARG A CA 1
ATOM 1368 C C . ARG A 1 180 ? 11.325 32.749 15.098 1.00 88.50 180 ARG A C 1
ATOM 1370 O O . ARG A 1 180 ? 12.080 33.709 15.010 1.00 88.50 180 ARG A O 1
ATOM 1377 N N . ASN A 1 181 ? 9.998 32.854 15.079 1.00 85.38 181 ASN A N 1
ATOM 1378 C CA . ASN A 1 181 ? 9.284 34.122 14.932 1.00 85.38 181 ASN A CA 1
ATOM 1379 C C . ASN A 1 181 ? 8.770 34.678 16.264 1.00 85.38 181 ASN A C 1
ATOM 1381 O O . ASN A 1 181 ? 7.980 35.621 16.259 1.00 85.38 181 ASN A O 1
ATOM 1385 N N . GLU A 1 182 ? 9.132 34.044 17.384 1.00 86.25 182 GLU A N 1
ATOM 1386 C CA . GLU A 1 182 ? 8.579 34.310 18.714 1.00 86.25 182 GLU A CA 1
ATOM 1387 C C . GLU A 1 182 ? 7.051 34.474 18.704 1.00 86.25 182 GLU A C 1
ATOM 1389 O O . GLU A 1 182 ? 6.503 35.394 19.313 1.00 86.25 182 GLU A O 1
ATOM 1394 N N . PHE A 1 183 ? 6.350 33.583 18.000 1.00 89.75 183 PHE A N 1
ATOM 1395 C CA . PHE A 1 183 ? 4.936 33.740 17.686 1.00 89.75 183 PHE A CA 1
ATOM 1396 C C . PHE A 1 183 ? 4.093 34.092 18.924 1.00 89.75 183 PHE A C 1
ATOM 1398 O O . PHE A 1 183 ? 4.197 33.481 19.998 1.00 89.75 183 PHE A O 1
ATOM 1405 N N . ARG A 1 184 ? 3.245 35.109 18.754 1.00 89.75 184 ARG A N 1
ATOM 1406 C CA . ARG A 1 184 ? 2.219 35.554 19.698 1.00 89.75 184 ARG A CA 1
ATOM 1407 C C . ARG A 1 184 ? 0.935 35.797 18.924 1.00 89.75 184 ARG A C 1
ATOM 1409 O O . ARG A 1 184 ? 0.975 36.273 17.790 1.00 89.75 184 ARG A O 1
ATOM 1416 N N . ILE A 1 185 ? -0.197 35.535 19.570 1.00 89.94 185 ILE A N 1
ATOM 1417 C CA . ILE A 1 185 ? -1.492 35.970 19.047 1.00 89.94 185 ILE A CA 1
ATOM 1418 C C . ILE A 1 185 ? -1.467 37.512 18.937 1.00 89.94 185 ILE A C 1
ATOM 1420 O O . ILE A 1 185 ? -1.042 38.167 19.897 1.00 89.94 185 ILE A O 1
ATOM 1424 N N . PRO A 1 186 ? -1.856 38.098 17.786 1.00 89.38 186 PRO A N 1
ATOM 1425 C CA . PRO A 1 186 ? -1.839 39.544 17.576 1.00 89.38 186 PRO A CA 1
ATOM 1426 C C . PRO A 1 186 ? -2.654 40.340 18.599 1.00 89.38 186 PRO A C 1
ATOM 1428 O O . PRO A 1 186 ? -3.598 39.840 19.210 1.00 89.38 186 PRO A O 1
ATOM 1431 N N . GLU A 1 187 ? -2.285 41.610 18.760 1.00 91.19 187 GLU A N 1
ATOM 1432 C CA . GLU A 1 187 ? -2.992 42.544 19.636 1.00 91.19 187 GLU A CA 1
ATOM 1433 C C . GLU A 1 187 ? -4.453 42.731 19.215 1.00 91.19 187 GLU A C 1
ATOM 1435 O O . GLU A 1 187 ? -4.764 42.806 18.028 1.00 91.19 187 GLU A O 1
ATOM 1440 N N . GLY A 1 188 ? -5.342 42.817 20.204 1.00 91.38 188 GLY A N 1
ATOM 1441 C CA . GLY A 1 188 ? -6.776 43.014 20.001 1.00 91.38 188 GLY A CA 1
ATOM 1442 C C . GLY A 1 188 ? -7.585 41.717 19.937 1.00 91.38 188 GLY A C 1
ATOM 1443 O O . GLY A 1 188 ? -8.810 41.781 19.945 1.00 91.38 188 GLY A O 1
ATOM 1444 N N . LEU A 1 189 ? -6.936 40.548 19.937 1.00 93.69 189 LEU A N 1
ATOM 1445 C CA . LEU A 1 189 ? -7.615 39.252 19.920 1.00 93.69 189 LEU A CA 1
ATOM 1446 C C . LEU A 1 189 ? -7.689 38.634 21.322 1.00 93.69 189 LEU A C 1
ATOM 1448 O O . LEU A 1 189 ? -6.678 38.494 22.010 1.00 93.69 189 LEU A O 1
ATOM 1452 N N . SER A 1 190 ? -8.891 38.244 21.744 1.00 94.00 190 SER A N 1
ATOM 1453 C CA . SER A 1 190 ? -9.155 37.573 23.022 1.00 94.00 190 SER A CA 1
ATOM 1454 C C . SER A 1 190 ? -9.470 36.083 22.826 1.00 94.00 190 SER A C 1
ATOM 1456 O O . SER A 1 190 ? -9.644 35.613 21.700 1.00 94.00 190 SER A O 1
ATOM 1458 N N . LEU A 1 191 ? -9.514 35.332 23.932 1.00 94.62 191 LEU A N 1
ATOM 1459 C CA . LEU A 1 191 ? -9.941 33.929 23.984 1.00 94.62 191 LEU A CA 1
ATOM 1460 C C . LEU A 1 191 ? -11.087 33.799 25.005 1.00 94.62 191 LEU A C 1
ATOM 1462 O O . LEU A 1 191 ? -10.847 33.434 26.163 1.00 94.62 191 LEU A O 1
ATOM 1466 N N . PRO A 1 192 ? -12.334 34.129 24.620 1.00 94.81 192 PRO A N 1
ATOM 1467 C CA . PRO A 1 192 ? -13.469 34.254 25.539 1.00 94.81 192 PRO A CA 1
ATOM 1468 C C . PRO A 1 192 ? -13.877 32.950 26.232 1.00 94.81 192 PRO A C 1
ATOM 1470 O O . PRO A 1 192 ? -14.456 32.996 27.318 1.00 94.81 192 PRO A O 1
ATOM 1473 N N . MET A 1 193 ? -13.566 31.786 25.653 1.00 94.19 193 MET A N 1
ATOM 1474 C CA . MET A 1 193 ? -13.823 30.494 26.305 1.00 94.19 193 MET A CA 1
ATOM 1475 C C . MET A 1 193 ? -12.892 30.242 27.497 1.00 94.19 193 MET A C 1
ATOM 1477 O O . MET A 1 193 ? -13.283 29.560 28.440 1.00 94.19 193 MET A O 1
ATOM 1481 N N . PHE A 1 194 ? -11.695 30.835 27.490 1.00 91.62 194 PHE A N 1
ATOM 1482 C CA . PHE A 1 194 ? -10.755 30.809 28.613 1.00 91.62 194 PHE A CA 1
ATOM 1483 C C . PHE A 1 194 ? -10.793 32.085 29.461 1.00 91.62 194 PHE A C 1
ATOM 1485 O O . PHE A 1 194 ? -9.967 32.225 30.359 1.00 91.62 194 PHE A O 1
ATOM 1492 N N . GLU A 1 195 ? -11.701 33.021 29.162 1.00 91.69 195 GLU A N 1
ATOM 1493 C CA . GLU A 1 195 ? -11.804 34.325 29.835 1.00 91.69 195 GLU A CA 1
ATOM 1494 C C . GLU A 1 195 ? -10.477 35.119 29.802 1.00 91.69 195 GLU A C 1
ATOM 1496 O O . GLU A 1 195 ? -10.155 35.867 30.724 1.00 91.69 195 GLU A O 1
ATOM 1501 N N . ARG A 1 196 ? -9.679 34.963 28.730 1.00 91.50 196 ARG A N 1
ATOM 1502 C CA . ARG A 1 196 ? -8.382 35.647 28.581 1.00 91.50 196 ARG A CA 1
ATOM 1503 C C . ARG A 1 196 ? -8.468 36.841 27.636 1.00 91.50 196 ARG A C 1
ATOM 1505 O O . ARG A 1 196 ? -8.914 36.711 26.495 1.00 91.50 196 ARG A O 1
ATOM 1512 N N . THR A 1 197 ? -7.978 37.988 28.101 1.00 93.56 197 THR A N 1
ATOM 1513 C CA . THR A 1 197 ? -7.841 39.215 27.302 1.00 93.56 197 THR A CA 1
ATOM 1514 C C . THR A 1 197 ? -6.592 39.179 26.417 1.00 93.56 197 THR A C 1
ATOM 1516 O O . THR A 1 197 ? -5.667 38.403 26.672 1.00 93.56 197 THR A O 1
ATOM 1519 N N . SER A 1 198 ? -6.542 40.053 25.407 1.00 92.25 198 SER A N 1
ATOM 1520 C CA . SER A 1 198 ? -5.385 40.226 24.511 1.00 92.25 198 SER A CA 1
ATOM 1521 C C . SER A 1 198 ? -4.075 40.437 25.284 1.00 92.25 198 SER A C 1
ATOM 1523 O O . SER A 1 198 ? -3.062 39.805 24.980 1.00 92.25 198 SER A O 1
ATOM 1525 N N . GLU A 1 199 ? -4.089 41.260 26.336 1.00 90.81 199 GLU A N 1
ATOM 1526 C CA . GLU A 1 199 ? -2.909 41.540 27.166 1.00 90.81 199 GLU A CA 1
ATOM 1527 C C . GLU A 1 199 ? -2.407 40.271 27.864 1.00 90.81 199 GLU A C 1
ATOM 1529 O O . GLU A 1 199 ? -1.211 39.979 27.856 1.00 90.81 199 GLU A O 1
ATOM 1534 N N . THR A 1 200 ? -3.331 39.486 28.424 1.00 90.19 200 THR A N 1
ATOM 1535 C CA . THR A 1 200 ? -3.009 38.250 29.150 1.00 90.19 200 THR A CA 1
ATOM 1536 C C . THR A 1 200 ? -2.449 37.179 28.216 1.00 90.19 200 THR A C 1
ATOM 1538 O O . THR A 1 200 ? -1.520 36.462 28.575 1.00 90.19 200 THR A O 1
ATOM 1541 N N . ILE A 1 201 ? -2.996 37.073 27.004 1.00 89.06 201 ILE A N 1
ATOM 1542 C CA . ILE A 1 201 ? -2.553 36.106 25.994 1.00 89.06 201 ILE A CA 1
ATOM 1543 C C . ILE A 1 201 ? -1.135 36.435 25.520 1.00 89.06 201 ILE A C 1
ATOM 1545 O O . ILE A 1 201 ? -0.286 35.548 25.433 1.00 89.06 201 ILE A O 1
ATOM 1549 N N . ARG A 1 202 ? -0.864 37.714 25.240 1.00 90.31 202 ARG A N 1
ATOM 1550 C CA . ARG A 1 202 ? 0.433 38.175 24.725 1.00 90.31 202 ARG A CA 1
ATOM 1551 C C . ARG A 1 202 ? 1.563 38.103 25.750 1.00 90.31 202 ARG A C 1
ATOM 1553 O O . ARG A 1 202 ? 2.727 38.070 25.350 1.00 90.31 202 ARG A O 1
ATOM 1560 N N . ALA A 1 203 ? 1.238 38.044 27.042 1.00 88.50 203 ALA A N 1
ATOM 1561 C CA . ALA A 1 203 ? 2.219 37.903 28.116 1.00 88.50 203 ALA A CA 1
ATOM 1562 C C . ALA A 1 203 ? 2.977 36.558 28.088 1.00 88.50 203 ALA A C 1
ATOM 1564 O O . ALA A 1 203 ? 4.033 36.441 28.705 1.00 88.50 203 ALA A O 1
ATOM 1565 N N . THR A 1 204 ? 2.476 35.552 27.363 1.00 85.75 204 THR A N 1
ATOM 1566 C CA . THR A 1 204 ? 3.099 34.223 27.237 1.00 85.75 204 THR A CA 1
ATOM 1567 C C . THR A 1 204 ? 3.363 33.860 25.778 1.00 85.75 204 THR A C 1
ATOM 1569 O O . THR A 1 204 ? 2.645 34.311 24.888 1.00 85.75 204 THR A O 1
ATOM 1572 N N . THR A 1 205 ? 4.369 33.016 25.515 1.00 86.00 205 THR A N 1
ATOM 1573 C CA . THR A 1 205 ? 4.507 32.343 24.208 1.00 86.00 205 THR A CA 1
ATOM 1574 C C . THR A 1 205 ? 3.281 31.479 23.930 1.00 86.00 205 THR A C 1
ATOM 1576 O O . THR A 1 205 ? 2.542 31.128 24.850 1.00 86.00 205 THR A O 1
ATOM 1579 N N . HIS A 1 206 ? 3.056 31.111 22.669 1.00 84.81 206 HIS A N 1
ATOM 1580 C CA . HIS A 1 206 ? 1.972 30.187 22.338 1.00 84.81 206 HIS A CA 1
ATOM 1581 C C . HIS A 1 206 ? 2.110 28.845 23.081 1.00 84.81 206 HIS A C 1
ATOM 1583 O O . HIS A 1 206 ? 1.152 28.399 23.708 1.00 84.81 206 HIS A O 1
ATOM 1589 N N . GLU A 1 207 ? 3.318 28.272 23.110 1.00 86.75 207 GLU A N 1
ATOM 1590 C CA . GLU A 1 207 ? 3.645 27.066 23.883 1.00 86.75 207 GLU A CA 1
ATOM 1591 C C . GLU A 1 207 ? 3.411 27.257 25.386 1.00 86.75 207 GLU A C 1
ATOM 1593 O O . GLU A 1 207 ? 2.658 26.500 25.990 1.00 86.75 207 GLU A O 1
ATOM 1598 N N . GLY A 1 208 ? 3.945 28.326 25.985 1.00 87.38 208 GLY A N 1
ATOM 1599 C CA . GLY A 1 208 ? 3.760 28.596 27.412 1.00 87.38 208 GLY A CA 1
ATOM 1600 C C . GLY A 1 208 ? 2.295 28.843 27.785 1.00 87.38 208 GLY A C 1
ATOM 1601 O O . GLY A 1 208 ? 1.837 28.425 28.848 1.00 87.38 208 GLY A O 1
ATOM 1602 N N . GLY A 1 209 ? 1.532 29.487 26.899 1.00 87.62 209 GLY A N 1
ATOM 1603 C CA . GLY A 1 209 ? 0.097 29.700 27.056 1.00 87.62 209 GLY A CA 1
ATOM 1604 C C . GLY A 1 209 ? -0.700 28.396 26.986 1.00 87.62 209 GLY A C 1
ATOM 1605 O O . GLY A 1 209 ? -1.613 28.209 27.798 1.00 87.62 209 GLY A O 1
ATOM 1606 N N . PHE A 1 210 ? -0.337 27.500 26.062 1.00 89.75 210 PHE A N 1
ATOM 1607 C CA . PHE A 1 210 ? -0.910 26.161 25.937 1.00 89.75 210 PHE A CA 1
ATOM 1608 C C . PHE A 1 210 ? -0.585 25.308 27.166 1.00 89.75 210 PHE A C 1
ATOM 1610 O O . PHE A 1 210 ? -1.502 24.795 27.802 1.00 89.75 210 PHE A O 1
ATOM 1617 N N . ASP A 1 211 ? 0.681 25.244 27.577 1.00 89.44 211 ASP A N 1
ATOM 1618 C CA . ASP A 1 211 ? 1.139 24.482 28.742 1.00 89.44 211 ASP A CA 1
ATOM 1619 C C . ASP A 1 211 ? 0.525 24.975 30.054 1.00 89.44 211 ASP A C 1
ATOM 1621 O O . ASP A 1 211 ? 0.283 24.185 30.970 1.00 89.44 211 ASP A O 1
ATOM 1625 N N . ALA A 1 212 ? 0.238 26.273 30.176 1.00 88.25 212 ALA A N 1
ATOM 1626 C CA . ALA A 1 212 ? -0.450 26.817 31.343 1.00 88.25 212 ALA A CA 1
ATOM 1627 C C . ALA A 1 212 ? -1.892 26.291 31.477 1.00 88.25 212 ALA A C 1
ATOM 1629 O O . ALA A 1 212 ? -2.408 26.202 32.590 1.00 88.25 212 ALA A O 1
ATOM 1630 N N . ILE A 1 213 ? -2.543 25.948 30.361 1.00 88.88 213 ILE A N 1
ATOM 1631 C CA . ILE A 1 213 ? -3.934 25.482 30.318 1.00 88.88 213 ILE A CA 1
ATOM 1632 C C . ILE A 1 213 ? -4.007 23.951 30.308 1.00 88.88 213 ILE A C 1
ATOM 1634 O O . ILE A 1 213 ? -4.771 23.354 31.073 1.00 88.88 213 ILE A O 1
ATOM 1638 N N . ASN A 1 214 ? -3.243 23.324 29.418 1.00 91.44 214 ASN A N 1
ATOM 1639 C CA . ASN A 1 214 ? -3.378 21.928 29.038 1.00 91.44 214 ASN A CA 1
ATOM 1640 C C . ASN A 1 214 ? -2.730 20.987 30.059 1.00 91.44 214 ASN A C 1
ATOM 1642 O O . ASN A 1 214 ? -1.686 21.280 30.641 1.00 91.44 214 ASN A O 1
ATOM 1646 N N . SER A 1 215 ? -3.352 19.833 30.274 1.00 91.06 215 SER A N 1
ATOM 1647 C CA . SER A 1 215 ? -2.849 18.771 31.138 1.00 91.06 215 SER A CA 1
ATOM 1648 C C . SER A 1 215 ? -2.304 17.626 30.294 1.00 91.06 215 SER A C 1
ATOM 1650 O O . SER A 1 215 ? -3.057 16.936 29.613 1.00 91.06 215 SER A O 1
ATOM 1652 N N . SER A 1 216 ? -1.011 17.343 30.440 1.00 89.62 216 SER A N 1
ATOM 1653 C CA . SER A 1 216 ? -0.358 16.169 29.848 1.00 89.62 216 SER A CA 1
ATOM 1654 C C . SER A 1 216 ? -0.689 14.851 30.562 1.00 89.62 216 SER A C 1
ATOM 1656 O O . SER A 1 216 ? -0.202 13.795 30.175 1.00 89.62 216 SER A O 1
ATOM 1658 N N . SER A 1 217 ? -1.513 14.886 31.618 1.00 88.75 217 SER A N 1
ATOM 1659 C CA . SER A 1 217 ? -1.842 13.717 32.455 1.00 88.75 217 SER A CA 1
ATOM 1660 C C . SER A 1 217 ? -3.191 13.063 32.131 1.00 88.75 217 SER A C 1
ATOM 1662 O O . SER A 1 217 ? -3.707 12.262 32.927 1.00 88.75 217 SER A O 1
ATOM 1664 N N . HIS A 1 218 ? -3.777 13.431 30.989 1.00 88.50 218 HIS A N 1
ATOM 1665 C CA . HIS A 1 218 ? -5.039 12.879 30.516 1.00 88.50 218 HIS A CA 1
ATOM 1666 C C . HIS A 1 218 ? -4.929 11.377 30.217 1.00 88.50 218 HIS A C 1
ATOM 1668 O O . HIS A 1 218 ? -3.871 10.863 29.869 1.00 88.50 218 HIS A O 1
ATOM 1674 N N . SER A 1 219 ? -6.021 10.646 30.427 1.00 93.81 219 SER A N 1
ATOM 1675 C CA . SER A 1 219 ? -6.087 9.202 30.172 1.00 93.81 219 SER A CA 1
ATOM 1676 C C . SER A 1 219 ? -7.536 8.756 30.028 1.00 93.81 219 SER A C 1
ATOM 1678 O O . SER A 1 219 ? -8.419 9.324 30.676 1.00 93.81 219 SER A O 1
ATOM 1680 N N . TRP A 1 220 ? -7.772 7.687 29.268 1.00 95.19 220 TRP A N 1
ATOM 1681 C CA . TRP A 1 220 ? -9.095 7.087 29.078 1.00 95.19 220 TRP A CA 1
ATOM 1682 C C . TRP A 1 220 ? -9.861 6.869 30.393 1.00 95.19 220 TRP A C 1
ATOM 1684 O O . TRP A 1 220 ? -11.009 7.291 30.532 1.00 95.19 220 TRP A O 1
ATOM 1694 N N . ALA A 1 221 ? -9.191 6.291 31.397 1.00 93.56 221 ALA A N 1
ATOM 1695 C CA . ALA A 1 221 ? -9.776 5.964 32.698 1.00 93.56 221 ALA A CA 1
ATOM 1696 C C . ALA A 1 221 ? -10.198 7.185 33.534 1.00 93.56 221 ALA A C 1
ATOM 1698 O O . ALA A 1 221 ? -11.048 7.047 34.412 1.00 93.56 221 ALA A O 1
ATOM 1699 N N . LYS A 1 222 ? -9.615 8.363 33.283 1.00 92.81 222 LYS A N 1
ATOM 1700 C CA . LYS A 1 222 ? -9.941 9.601 34.008 1.00 92.81 222 LYS A CA 1
ATOM 1701 C C . LYS A 1 222 ? -10.930 10.464 33.237 1.00 92.81 222 LYS A C 1
ATOM 1703 O O . LYS A 1 222 ? -11.912 10.920 33.813 1.00 92.81 222 LYS A O 1
ATOM 1708 N N . GLU A 1 223 ? -10.670 10.688 31.951 1.00 94.88 223 GLU A N 1
ATOM 1709 C CA . GLU A 1 223 ? -11.390 11.695 31.170 1.00 94.88 223 GLU A CA 1
ATOM 1710 C C . GLU A 1 223 ? -12.804 11.250 30.811 1.00 94.88 223 GLU A C 1
ATOM 1712 O O . GLU A 1 223 ? -13.756 11.997 31.035 1.00 94.88 223 GLU A O 1
ATOM 1717 N N . ILE A 1 224 ? -12.968 10.031 30.288 1.00 97.06 224 ILE A N 1
ATOM 1718 C CA . ILE A 1 224 ? -14.262 9.608 29.737 1.00 97.06 224 ILE A CA 1
ATOM 1719 C C . ILE A 1 224 ? -15.317 9.400 30.826 1.00 97.06 224 ILE A C 1
ATOM 1721 O O . ILE A 1 224 ? -16.416 9.943 30.680 1.00 97.06 224 ILE A O 1
ATOM 1725 N N . PRO A 1 225 ? -15.031 8.701 31.945 1.00 96.69 225 PRO A N 1
ATOM 1726 C CA . PRO A 1 225 ? -15.992 8.601 33.042 1.00 96.69 225 PRO A CA 1
ATOM 1727 C C . PRO A 1 225 ? -16.364 9.967 33.631 1.00 96.69 225 PRO A C 1
ATOM 1729 O O . PRO A 1 225 ? -17.523 10.184 33.979 1.00 96.69 225 PRO A O 1
ATOM 1732 N N . TRP A 1 226 ? -15.410 10.902 33.706 1.00 96.81 226 TRP A N 1
ATOM 1733 C CA . TRP A 1 226 ? -15.682 12.246 34.208 1.00 96.81 226 TRP A CA 1
ATOM 1734 C C . TRP A 1 226 ? -16.589 13.029 33.257 1.00 96.81 226 TRP A C 1
ATOM 1736 O O . TRP A 1 226 ? -17.632 13.504 33.706 1.00 96.81 226 TRP A O 1
ATOM 1746 N N . LEU A 1 227 ? -16.268 13.092 31.957 1.00 97.31 227 LEU A N 1
ATOM 1747 C CA . LEU A 1 227 ? -17.094 13.773 30.949 1.00 97.31 227 LEU A CA 1
ATOM 1748 C C . LEU A 1 227 ? -18.540 13.261 30.977 1.00 97.31 227 LEU A C 1
ATOM 1750 O O . LEU A 1 227 ? -19.476 14.055 31.049 1.00 97.31 227 LEU A O 1
ATOM 1754 N N . LYS A 1 228 ? -18.723 11.939 31.054 1.00 97.00 228 LYS A N 1
ATOM 1755 C CA . LYS A 1 228 ? -20.048 11.311 31.166 1.00 97.00 228 LYS A CA 1
ATOM 1756 C C . LYS A 1 228 ? -20.824 11.680 32.422 1.00 97.00 228 LYS A C 1
ATOM 1758 O O . LYS A 1 228 ? -22.047 11.613 32.417 1.00 97.00 228 LYS A O 1
ATOM 1763 N N . SER A 1 229 ? -20.136 12.045 33.501 1.00 97.19 229 SER A N 1
ATOM 1764 C CA . SER A 1 229 ? -20.802 12.463 34.737 1.00 97.19 229 SER A CA 1
ATOM 1765 C C . SER A 1 229 ? -21.213 13.938 34.728 1.00 97.19 229 SER A C 1
ATOM 1767 O O . SER A 1 229 ? -22.039 14.336 35.548 1.00 97.19 229 SER A O 1
ATOM 1769 N N . VAL A 1 230 ? -20.674 14.753 33.809 1.00 97.12 230 VAL A N 1
ATOM 1770 C CA . VAL A 1 230 ? -20.876 16.212 33.813 1.00 97.12 230 VAL A CA 1
ATOM 1771 C C . VAL A 1 230 ? -21.626 16.775 32.604 1.00 97.12 230 VAL A C 1
ATOM 1773 O O . VAL A 1 230 ? -22.061 17.921 32.686 1.00 97.12 230 VAL A O 1
ATOM 1776 N N . THR A 1 231 ? -21.823 16.022 31.517 1.00 97.00 231 THR A N 1
ATOM 1777 C CA . THR A 1 231 ? -22.588 16.475 30.335 1.00 97.00 231 THR A CA 1
ATOM 1778 C C . THR A 1 231 ? -23.446 15.366 29.725 1.00 97.00 231 THR A C 1
ATOM 1780 O O . THR A 1 231 ? -23.209 14.185 29.968 1.00 97.00 231 THR A O 1
ATOM 1783 N N . GLN A 1 232 ? -24.471 15.761 28.968 1.00 94.44 232 GLN A N 1
ATOM 1784 C CA . GLN A 1 232 ? -25.312 14.888 28.143 1.00 94.44 232 GLN A CA 1
ATOM 1785 C C . GLN A 1 232 ? -25.018 15.015 26.638 1.00 94.44 232 GLN A C 1
ATOM 1787 O O . GLN A 1 232 ? -25.627 14.307 25.839 1.00 94.44 232 GLN A O 1
ATOM 1792 N N . MET A 1 233 ? -24.114 15.914 26.235 1.00 97.88 233 MET A N 1
ATOM 1793 C CA . MET A 1 233 ? -23.635 15.983 24.853 1.00 97.88 233 MET A CA 1
ATOM 1794 C C . MET A 1 233 ? -22.921 14.685 24.462 1.00 97.88 233 MET A C 1
ATOM 1796 O O . MET A 1 233 ? -22.324 14.020 25.312 1.00 97.88 233 MET A O 1
ATOM 1800 N N . GLN A 1 234 ? -22.915 14.366 23.166 1.00 98.25 234 GLN A N 1
ATOM 1801 C CA . GLN A 1 234 ? -22.130 13.242 22.655 1.00 98.25 234 GLN A CA 1
ATOM 1802 C C . GLN A 1 234 ? -20.635 13.453 22.931 1.00 98.25 234 GLN A C 1
ATOM 1804 O O . GLN A 1 234 ? -20.127 14.562 22.788 1.00 98.25 234 GLN A O 1
ATOM 1809 N N . ILE A 1 235 ? -19.902 12.401 23.279 1.00 98.50 235 ILE A N 1
ATOM 1810 C CA . ILE A 1 235 ? -18.468 12.447 23.578 1.00 98.50 235 ILE A CA 1
ATOM 1811 C C . ILE A 1 235 ? -17.700 11.737 22.470 1.00 98.50 235 ILE A C 1
ATOM 1813 O O . ILE A 1 235 ? -17.751 10.513 22.346 1.00 98.50 235 ILE A O 1
ATOM 1817 N N . TRP A 1 236 ? -16.937 12.515 21.707 1.00 98.50 236 TRP A N 1
ATOM 1818 C CA . TRP A 1 236 ? -16.111 12.032 20.608 1.00 98.50 236 TRP A CA 1
ATOM 1819 C C . TRP A 1 236 ? -14.632 12.234 20.903 1.00 98.50 236 TRP A C 1
ATOM 1821 O O . TRP A 1 236 ? -14.238 13.236 21.507 1.00 98.50 236 TRP A O 1
ATOM 1831 N N . ILE A 1 237 ? -13.806 11.305 20.431 1.00 98.56 237 ILE A N 1
ATOM 1832 C CA . ILE A 1 237 ? -12.352 11.368 20.609 1.00 98.56 237 ILE A CA 1
ATOM 1833 C C . ILE A 1 237 ? -11.706 11.803 19.307 1.00 98.56 237 ILE A C 1
ATOM 1835 O O . ILE A 1 237 ? -11.783 11.097 18.303 1.00 98.56 237 ILE A O 1
ATOM 1839 N N . LYS A 1 238 ? -11.067 12.974 19.327 1.00 98.56 238 LYS A N 1
ATOM 1840 C CA . LYS A 1 238 ? -10.315 13.510 18.192 1.00 98.56 238 LYS A CA 1
ATOM 1841 C C . LYS A 1 238 ? -8.830 13.262 18.394 1.00 98.56 238 LYS A C 1
ATOM 1843 O O . LYS A 1 238 ? -8.295 13.604 19.447 1.00 98.56 238 LYS A O 1
ATOM 1848 N N . GLY A 1 239 ? -8.166 12.744 17.366 1.00 97.62 239 GLY A N 1
ATOM 1849 C CA . GLY A 1 239 ? -6.725 12.488 17.413 1.00 97.62 239 GLY A CA 1
ATOM 1850 C C . GLY A 1 239 ? -6.357 11.007 17.429 1.00 97.62 239 GLY A C 1
ATOM 1851 O O . GLY A 1 239 ? -5.265 10.657 17.860 1.00 97.62 239 GLY A O 1
ATOM 1852 N N . VAL A 1 240 ? -7.290 10.134 17.036 1.00 97.44 240 VAL A N 1
ATOM 1853 C CA . VAL A 1 240 ? -7.057 8.688 16.986 1.00 97.44 240 VAL A CA 1
ATOM 1854 C C . VAL A 1 240 ? -6.306 8.347 15.700 1.00 97.44 240 VAL A C 1
ATOM 1856 O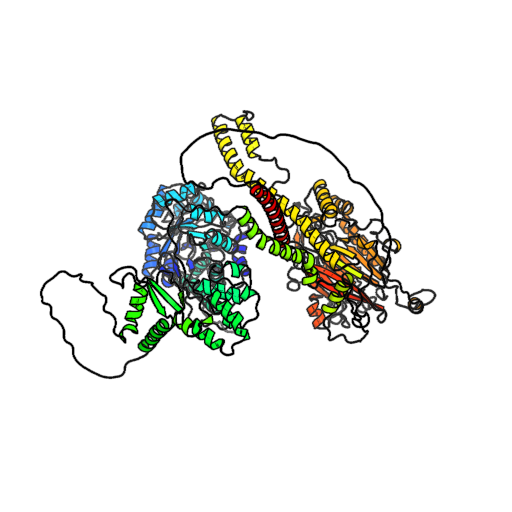 O . VAL A 1 240 ? -6.660 8.845 14.634 1.00 97.44 240 VAL A O 1
ATOM 1859 N N . LEU A 1 241 ? -5.284 7.497 15.785 1.00 96.38 241 LEU A N 1
ATOM 1860 C CA . LEU A 1 241 ? -4.556 6.979 14.614 1.00 96.38 241 LEU A CA 1
ATOM 1861 C C . LEU A 1 241 ? -4.427 5.452 14.615 1.00 96.38 241 LEU A C 1
ATOM 1863 O O . LEU A 1 241 ? -3.928 4.887 13.645 1.00 96.38 241 LEU A O 1
ATOM 1867 N N . THR A 1 242 ? -4.865 4.788 15.686 1.00 93.06 242 THR A N 1
ATOM 1868 C CA . THR A 1 242 ? -4.657 3.355 15.897 1.00 93.06 242 THR A CA 1
ATOM 1869 C C . THR A 1 242 ? -5.992 2.618 16.057 1.00 93.06 242 THR A C 1
ATOM 1871 O O . THR A 1 242 ? -6.934 3.163 16.645 1.00 93.06 242 THR A O 1
ATOM 1874 N N . PRO A 1 243 ? -6.104 1.375 15.558 1.00 93.31 243 PRO A N 1
ATOM 1875 C CA . PRO A 1 243 ? -7.229 0.485 15.851 1.00 93.31 243 PRO A CA 1
ATOM 1876 C C . PRO A 1 243 ? -7.501 0.322 17.349 1.00 93.31 243 PRO A C 1
ATOM 1878 O O . PRO A 1 243 ? -8.656 0.294 17.769 1.00 93.31 243 PRO A O 1
ATOM 1881 N N . GLU A 1 244 ? -6.447 0.240 18.154 1.00 95.50 244 GLU A N 1
ATOM 1882 C CA . GLU A 1 244 ? -6.496 0.009 19.594 1.00 95.50 244 GLU A CA 1
ATOM 1883 C C . GLU A 1 244 ? -7.218 1.152 20.318 1.00 95.50 244 GLU A C 1
ATOM 1885 O O . GLU A 1 244 ? -8.092 0.910 21.152 1.00 95.50 244 GLU A O 1
ATOM 1890 N N . ASP A 1 245 ? -6.934 2.403 19.950 1.00 95.94 245 ASP A N 1
ATOM 1891 C CA . ASP A 1 245 ? -7.617 3.569 20.516 1.00 95.94 245 ASP A CA 1
ATOM 1892 C C . ASP A 1 245 ? -9.091 3.651 20.082 1.00 95.94 245 ASP A C 1
ATOM 1894 O O . ASP A 1 245 ? -9.938 4.129 20.843 1.00 95.94 245 ASP A O 1
ATOM 1898 N N . VAL A 1 246 ? -9.442 3.135 18.896 1.00 95.75 246 VAL A N 1
ATOM 1899 C CA . VAL A 1 246 ? -10.851 2.977 18.491 1.00 95.75 246 VAL A CA 1
ATOM 1900 C C . VAL A 1 246 ? -11.544 1.913 19.344 1.00 95.75 246 VAL A C 1
ATOM 1902 O O . VAL A 1 246 ? -12.676 2.119 19.789 1.00 95.75 246 VAL A O 1
ATOM 1905 N N . GLU A 1 247 ? -10.890 0.782 19.613 1.00 95.00 247 GLU A N 1
ATOM 1906 C CA . GLU A 1 247 ? -11.443 -0.252 20.493 1.00 95.00 247 GLU A CA 1
ATOM 1907 C C . GLU A 1 247 ? -11.638 0.263 21.922 1.00 95.00 247 GLU A C 1
ATOM 1909 O O . GLU A 1 247 ? -12.685 -0.005 22.524 1.00 95.00 247 GLU A O 1
ATOM 1914 N N . LEU A 1 248 ? -10.703 1.072 22.429 1.00 95.50 248 LEU A N 1
ATOM 1915 C CA . LEU A 1 248 ? -10.849 1.772 23.703 1.00 95.50 248 LEU A CA 1
ATOM 1916 C C . LEU A 1 248 ? -12.024 2.753 23.673 1.00 95.50 248 LEU A C 1
ATOM 1918 O O . LEU A 1 248 ? -12.845 2.731 24.591 1.00 95.50 248 LEU A O 1
ATOM 1922 N N . ALA A 1 249 ? -12.185 3.551 22.615 1.00 97.69 249 ALA A N 1
ATOM 1923 C CA . ALA A 1 249 ? -13.341 4.436 22.473 1.00 97.69 249 ALA A CA 1
ATOM 1924 C C . ALA A 1 249 ? -14.666 3.658 22.557 1.00 97.69 249 ALA A C 1
ATOM 1926 O O . ALA A 1 249 ? -15.580 4.062 23.281 1.00 97.69 249 ALA A O 1
ATOM 1927 N N . VAL A 1 250 ? -14.755 2.492 21.905 1.00 96.88 250 VAL A N 1
ATOM 1928 C CA . VAL A 1 250 ? -15.931 1.617 22.015 1.00 96.88 250 VAL A CA 1
ATOM 1929 C C . VAL A 1 250 ? -16.093 1.058 23.432 1.00 96.88 250 VAL A C 1
ATOM 1931 O O . VAL A 1 250 ? -17.200 1.065 23.973 1.00 96.88 250 VAL A O 1
ATOM 1934 N N . GLN A 1 251 ? -15.013 0.595 24.067 1.00 94.69 251 GLN A N 1
ATOM 1935 C CA . GLN A 1 251 ? -15.043 0.041 25.426 1.00 94.69 251 GLN A CA 1
ATOM 1936 C C . GLN A 1 251 ? -15.529 1.073 26.450 1.00 94.69 251 GLN A C 1
ATOM 1938 O O . GLN A 1 251 ? -16.367 0.769 27.304 1.00 94.69 251 GLN A O 1
ATOM 1943 N N . TYR A 1 252 ? -15.052 2.311 26.335 1.00 95.75 252 TYR A N 1
ATOM 1944 C CA . TYR A 1 252 ? -15.487 3.434 27.158 1.00 95.75 252 TYR A CA 1
ATOM 1945 C C . TYR A 1 252 ? -16.843 4.007 26.720 1.00 95.75 252 TYR A C 1
ATOM 1947 O O . TYR A 1 252 ? -17.363 4.914 27.378 1.00 95.75 252 TYR A O 1
ATOM 1955 N N . ARG A 1 253 ? -17.469 3.432 25.681 1.00 96.31 253 ARG A N 1
ATOM 1956 C CA . ARG A 1 253 ? -18.759 3.816 25.090 1.00 96.31 253 ARG A CA 1
ATOM 1957 C C . ARG A 1 253 ? -18.792 5.289 24.670 1.00 96.31 253 ARG A C 1
ATOM 1959 O O . ARG A 1 253 ? -19.733 5.996 25.027 1.00 96.31 253 ARG A O 1
ATOM 1966 N N . CYS A 1 254 ? -17.727 5.776 24.048 1.00 97.75 254 CYS A N 1
ATOM 1967 C CA . CYS A 1 254 ? -17.742 7.058 23.346 1.00 97.75 254 CYS A CA 1
ATOM 1968 C C . CYS A 1 254 ? -18.759 7.007 22.197 1.00 97.75 254 CYS A C 1
ATOM 1970 O O . CYS A 1 254 ? -19.070 5.929 21.695 1.00 97.75 254 CYS A O 1
ATOM 1972 N N . ASP A 1 255 ? -19.263 8.165 21.787 1.00 98.25 255 ASP A N 1
ATOM 1973 C CA . ASP A 1 255 ? -20.290 8.275 20.746 1.00 98.25 255 ASP A CA 1
ATOM 1974 C C . ASP A 1 255 ? -19.704 8.270 19.331 1.00 98.25 255 ASP A C 1
ATOM 1976 O O . ASP A 1 255 ? -20.443 8.061 18.379 1.00 98.25 255 ASP A O 1
ATOM 1980 N N . GLY A 1 256 ? -18.390 8.471 19.191 1.00 98.06 256 GLY A N 1
ATOM 1981 C CA . GLY A 1 256 ? -17.674 8.406 17.919 1.00 98.06 256 GLY A CA 1
ATOM 1982 C C . GLY A 1 256 ? -16.190 8.750 18.049 1.00 98.06 256 GLY A C 1
ATOM 1983 O O . GLY A 1 256 ? -15.705 9.151 19.114 1.00 98.06 256 GLY A O 1
ATOM 1984 N N . VAL A 1 257 ? -15.452 8.589 16.954 1.00 98.69 257 VAL A N 1
ATOM 1985 C CA . VAL A 1 257 ? -14.021 8.926 16.867 1.00 98.69 257 VAL A CA 1
ATOM 1986 C C . VAL A 1 257 ? -13.719 9.749 15.623 1.00 98.69 257 VAL A C 1
ATOM 1988 O O . VAL A 1 257 ? -14.439 9.683 14.627 1.00 98.69 257 VAL A O 1
ATOM 1991 N N . ILE A 1 258 ? -12.633 10.518 15.678 1.00 98.75 258 ILE A N 1
ATOM 1992 C CA . ILE A 1 258 ? -12.093 11.258 14.539 1.00 98.75 258 ILE A CA 1
ATOM 1993 C C . ILE A 1 258 ? -10.646 10.834 14.335 1.00 98.75 258 ILE A C 1
ATOM 1995 O O . ILE A 1 258 ? -9.774 11.148 15.160 1.00 98.75 258 ILE A O 1
ATOM 1999 N N . VAL A 1 259 ? -10.411 10.151 13.216 1.00 98.75 259 VAL A N 1
ATOM 2000 C CA . VAL A 1 259 ? -9.078 9.797 12.741 1.00 98.75 259 VAL A CA 1
ATOM 2001 C C . VAL A 1 259 ? -8.357 11.083 12.349 1.00 98.75 259 VAL A C 1
ATOM 2003 O O . VAL A 1 259 ? -8.781 11.784 11.431 1.00 98.75 259 VAL A O 1
ATOM 2006 N N . SER A 1 260 ? -7.329 11.453 13.109 1.00 98.62 260 SER A N 1
ATOM 2007 C CA . SER A 1 260 ? -6.719 12.787 13.053 1.00 98.62 260 SER A CA 1
ATOM 2008 C C . SER A 1 260 ? -5.292 12.733 13.581 1.00 98.62 260 SER A C 1
ATOM 2010 O O . SER A 1 260 ? -5.061 12.235 14.673 1.00 98.62 260 SER A O 1
ATOM 2012 N N . ASN A 1 261 ? -4.352 13.343 12.862 1.00 97.81 261 ASN A N 1
ATOM 2013 C CA . ASN A 1 261 ? -3.012 13.695 13.361 1.00 97.81 261 ASN A CA 1
ATOM 2014 C C . ASN A 1 261 ? -2.869 15.220 13.531 1.00 97.81 261 ASN A C 1
ATOM 2016 O O . ASN A 1 261 ? -1.792 15.802 13.365 1.00 97.81 261 ASN A O 1
ATOM 2020 N N . HIS A 1 262 ? -3.992 15.898 13.786 1.00 98.00 262 HIS A N 1
ATOM 2021 C CA . HIS A 1 262 ? -4.068 17.347 13.948 1.00 98.00 262 HIS A CA 1
ATOM 2022 C C . HIS A 1 262 ? -3.600 18.128 12.704 1.00 98.00 262 HIS A C 1
ATOM 2024 O O . HIS A 1 262 ? -3.062 19.233 12.793 1.00 98.00 262 HIS A O 1
ATOM 2030 N N . GLY A 1 263 ? -3.756 17.535 11.516 1.00 96.56 263 GLY A N 1
ATOM 2031 C CA . GLY A 1 263 ? -3.248 18.094 10.265 1.00 96.56 263 GLY A CA 1
ATOM 2032 C C . GLY A 1 263 ? -1.718 18.169 10.203 1.00 96.56 263 GLY A C 1
ATOM 2033 O O . GLY A 1 263 ? -1.206 19.087 9.554 1.00 96.56 263 GLY A O 1
ATOM 2034 N N . GLY A 1 264 ? -1.016 17.252 10.881 1.00 96.94 264 GLY A N 1
ATOM 2035 C CA . GLY A 1 264 ? 0.448 17.172 10.952 1.00 96.94 264 GLY A CA 1
ATOM 2036 C C . GLY A 1 264 ? 1.098 18.222 11.860 1.00 96.94 264 GLY A C 1
ATOM 2037 O O . GLY A 1 264 ? 2.225 18.638 11.606 1.00 96.94 264 GLY A O 1
ATOM 2038 N N . ARG A 1 265 ? 0.372 18.721 12.872 1.00 96.88 265 ARG A N 1
ATOM 2039 C CA . ARG A 1 265 ? 0.803 19.828 13.757 1.00 96.88 265 ARG A CA 1
ATOM 2040 C C . ARG A 1 265 ? 1.224 19.399 15.163 1.00 96.88 265 ARG A C 1
ATOM 2042 O O . ARG A 1 265 ? 1.534 20.273 15.974 1.00 96.88 265 ARG A O 1
ATOM 2049 N N . GLN A 1 266 ? 1.175 18.097 15.444 1.00 96.00 266 GLN A N 1
ATOM 2050 C CA . GLN A 1 266 ? 1.462 17.507 16.750 1.00 96.00 266 GLN A CA 1
ATOM 2051 C C . GLN A 1 266 ? 2.706 16.616 16.677 1.00 96.00 266 GLN A C 1
ATOM 2053 O O . GLN A 1 266 ? 3.809 17.156 16.622 1.00 96.00 266 GLN A O 1
ATOM 2058 N N . LEU A 1 267 ? 2.566 15.292 16.633 1.00 96.06 267 LEU A N 1
ATOM 2059 C CA . LEU A 1 267 ? 3.687 14.393 16.351 1.00 96.06 267 LEU A CA 1
ATOM 2060 C C . LEU A 1 267 ? 3.945 14.367 14.834 1.00 96.06 267 LEU A C 1
ATOM 2062 O O . LEU A 1 267 ? 3.016 14.114 14.066 1.00 96.06 267 LEU A O 1
ATOM 2066 N N . ASP A 1 268 ? 5.171 14.683 14.409 1.00 96.00 268 ASP A N 1
ATOM 2067 C CA . ASP A 1 268 ? 5.596 14.454 13.022 1.00 96.00 268 ASP A CA 1
ATOM 2068 C C . ASP A 1 268 ? 6.051 12.997 12.836 1.00 96.00 268 ASP A C 1
ATOM 2070 O O . ASP A 1 268 ? 6.234 12.287 13.821 1.00 96.00 268 ASP A O 1
ATOM 2074 N N . GLU A 1 269 ? 6.207 12.555 11.587 1.00 92.50 269 GLU A N 1
ATOM 2075 C CA . GLU A 1 269 ? 6.449 11.149 11.211 1.00 92.50 269 GLU A CA 1
ATOM 2076 C C . GLU A 1 269 ? 5.304 10.188 11.584 1.00 92.50 269 GLU A C 1
ATOM 2078 O O . GLU A 1 269 ? 5.483 8.975 11.670 1.00 92.50 269 GLU A O 1
ATOM 2083 N N . THR A 1 270 ? 4.088 10.717 11.760 1.00 94.69 270 THR A N 1
ATOM 2084 C CA . THR A 1 270 ? 2.887 9.871 11.838 1.00 94.69 270 THR A CA 1
ATOM 2085 C C . THR A 1 270 ? 2.405 9.503 10.433 1.00 94.69 270 THR A C 1
ATOM 2087 O O . THR A 1 270 ? 2.601 10.283 9.495 1.00 94.69 270 THR A O 1
ATOM 2090 N N . PRO A 1 271 ? 1.745 8.344 10.256 1.00 92.50 271 PRO A N 1
ATOM 2091 C CA . PRO A 1 271 ? 1.136 8.005 8.976 1.00 92.50 271 PRO A CA 1
ATOM 2092 C C . PRO A 1 271 ? 0.063 9.030 8.577 1.00 92.50 271 PRO A C 1
ATOM 2094 O O . PRO A 1 271 ? -0.531 9.714 9.423 1.00 92.50 271 PRO A O 1
ATOM 2097 N N . ALA A 1 272 ? -0.224 9.112 7.275 1.00 97.12 272 ALA A N 1
ATOM 2098 C CA . ALA A 1 272 ? -1.360 9.889 6.799 1.00 97.12 272 ALA A CA 1
ATOM 2099 C C . ALA A 1 272 ? -2.671 9.335 7.369 1.00 97.12 272 ALA A C 1
ATOM 2101 O O . ALA A 1 272 ? -2.870 8.122 7.460 1.00 97.12 272 ALA A O 1
ATOM 2102 N N . THR A 1 273 ? -3.608 10.222 7.702 1.00 97.88 273 THR A N 1
ATOM 2103 C CA . THR A 1 273 ? -4.890 9.817 8.302 1.00 97.88 273 THR A CA 1
ATOM 2104 C C . THR A 1 273 ? -5.706 8.898 7.394 1.00 97.88 273 THR A C 1
ATOM 2106 O O . THR A 1 273 ? -6.377 7.994 7.886 1.00 97.88 273 THR A O 1
ATOM 2109 N N . ILE A 1 274 ? -5.614 9.080 6.072 1.00 95.25 274 ILE A N 1
ATOM 2110 C CA . ILE A 1 274 ? -6.297 8.232 5.086 1.00 95.25 274 ILE A CA 1
ATOM 2111 C C . ILE A 1 274 ? -5.727 6.806 5.030 1.00 95.25 274 ILE A C 1
ATOM 2113 O O . ILE A 1 274 ? -6.485 5.875 4.781 1.00 95.25 274 ILE A O 1
ATOM 2117 N N . ASP A 1 275 ? -4.435 6.624 5.328 1.00 90.12 275 ASP A N 1
ATOM 2118 C CA . ASP A 1 275 ? -3.770 5.313 5.305 1.00 90.12 275 ASP A CA 1
ATOM 2119 C C . ASP A 1 275 ? -4.149 4.463 6.530 1.00 90.12 275 ASP A C 1
ATOM 2121 O O . ASP A 1 275 ? -4.298 3.247 6.431 1.00 90.12 275 ASP A O 1
ATOM 2125 N N . VAL A 1 276 ? -4.405 5.095 7.681 1.00 92.81 276 VAL A N 1
ATOM 2126 C CA . VAL A 1 276 ? -4.863 4.391 8.896 1.00 92.81 276 VAL A CA 1
ATOM 2127 C C . VAL A 1 276 ? -6.388 4.256 8.997 1.00 92.81 276 VAL A C 1
ATOM 2129 O O . VAL A 1 276 ? -6.888 3.459 9.800 1.00 92.81 276 VAL A O 1
ATOM 2132 N N . LEU A 1 277 ? -7.149 4.998 8.184 1.00 90.62 277 LEU A N 1
ATOM 2133 C CA . LEU A 1 277 ? -8.614 5.015 8.220 1.00 90.62 277 LEU A CA 1
ATOM 2134 C C . LEU A 1 277 ? -9.251 3.619 8.075 1.00 90.62 277 LEU A C 1
ATOM 2136 O O . LEU A 1 277 ? -10.081 3.286 8.926 1.00 90.62 277 LEU A O 1
ATOM 2140 N N . PRO A 1 278 ? -8.874 2.762 7.099 1.00 83.38 278 PRO A N 1
ATOM 2141 C CA . PRO A 1 278 ? -9.509 1.450 6.935 1.00 83.38 278 PRO A CA 1
ATOM 2142 C C . PRO A 1 278 ? -9.343 0.556 8.169 1.00 83.38 278 PRO A C 1
ATOM 2144 O O . PRO A 1 278 ? -10.250 -0.193 8.543 1.00 83.38 278 PRO A O 1
ATOM 2147 N N . HIS A 1 279 ? -8.197 0.663 8.842 1.00 81.44 279 HIS A N 1
ATOM 2148 C CA . HIS A 1 279 ? -7.910 -0.082 10.063 1.00 81.44 279 HIS A CA 1
ATOM 2149 C C . HIS A 1 279 ? -8.771 0.410 11.236 1.00 81.44 279 HIS A C 1
ATOM 2151 O O . HIS A 1 279 ? -9.346 -0.405 11.962 1.00 81.44 279 HIS A O 1
ATOM 2157 N N . CYS A 1 280 ? -8.941 1.727 11.370 1.00 85.75 280 CYS A N 1
ATOM 2158 C CA . CYS A 1 280 ? -9.811 2.338 12.377 1.00 85.75 280 CYS A CA 1
ATOM 2159 C C . CYS A 1 280 ? -11.292 1.972 12.160 1.00 85.75 280 CYS A C 1
ATOM 2161 O O . CYS A 1 280 ? -11.982 1.576 13.100 1.00 85.75 280 CYS A O 1
ATOM 2163 N N . VAL A 1 281 ? -11.776 2.014 10.914 1.00 81.88 281 VAL A N 1
ATOM 2164 C CA . VAL A 1 281 ? -13.145 1.597 10.550 1.00 81.88 281 VAL A CA 1
ATOM 2165 C C . VAL A 1 281 ? -13.370 0.118 10.880 1.00 81.88 281 VAL A C 1
ATOM 2167 O O . VAL A 1 281 ? -14.379 -0.254 11.492 1.00 81.88 281 VAL A O 1
ATOM 2170 N N . LYS A 1 282 ? -12.401 -0.742 10.543 1.00 73.25 282 LYS A N 1
ATOM 2171 C CA . LYS A 1 282 ? -12.444 -2.173 10.868 1.00 73.25 282 LYS A CA 1
ATOM 2172 C C . LYS A 1 282 ? -12.493 -2.426 12.376 1.00 73.25 282 LYS A C 1
ATOM 2174 O O . LYS A 1 282 ? -13.169 -3.363 12.797 1.00 73.25 282 LYS A O 1
ATOM 2179 N N . ALA A 1 283 ? -11.813 -1.616 13.186 1.00 79.00 283 ALA A N 1
ATOM 2180 C CA . ALA A 1 283 ? -11.863 -1.703 14.645 1.00 79.00 283 ALA A CA 1
ATOM 2181 C C . ALA A 1 283 ? -13.222 -1.256 15.210 1.00 79.00 283 ALA A C 1
ATOM 2183 O O . ALA A 1 283 ? -13.773 -1.906 16.107 1.00 79.00 283 ALA A O 1
ATOM 2184 N N . ALA A 1 284 ? -13.824 -0.208 14.640 1.00 80.25 284 ALA A N 1
ATOM 2185 C CA . ALA A 1 284 ? -15.145 0.268 15.046 1.00 80.25 284 ALA A CA 1
ATOM 2186 C C . ALA A 1 284 ? -16.235 -0.796 14.827 1.00 80.25 284 ALA A C 1
ATOM 2188 O O . ALA A 1 284 ? -17.094 -0.983 15.693 1.00 80.25 284 ALA A O 1
ATOM 2189 N N . LYS A 1 285 ? -16.176 -1.554 13.718 1.00 81.19 285 LYS A N 1
ATOM 2190 C CA . LYS A 1 285 ? -17.159 -2.606 13.360 1.00 81.19 285 LYS A CA 1
ATOM 2191 C C . LYS A 1 285 ? -18.605 -2.087 13.344 1.00 81.19 285 LYS A C 1
ATOM 2193 O O . LYS A 1 285 ? -19.520 -2.795 13.756 1.00 81.19 285 LYS A O 1
ATOM 2198 N N . GLY A 1 286 ? -18.797 -0.825 12.953 1.00 83.75 286 GLY A N 1
ATOM 2199 C CA . GLY A 1 286 ? -20.100 -0.150 12.968 1.00 83.75 286 GLY A CA 1
ATOM 2200 C C . GLY A 1 286 ? -20.694 0.093 14.363 1.00 83.75 286 GLY A C 1
ATOM 2201 O O . GLY A 1 286 ? -21.852 0.479 14.458 1.00 83.75 286 GLY A O 1
ATOM 2202 N N . ARG A 1 287 ? -19.940 -0.140 15.451 1.00 89.31 287 ARG A N 1
ATOM 2203 C CA . ARG A 1 287 ? -20.415 0.078 16.833 1.00 89.31 287 ARG A CA 1
ATOM 2204 C C . ARG A 1 287 ? -20.474 1.557 17.208 1.00 89.31 287 ARG A C 1
ATOM 2206 O O . ARG A 1 287 ? -21.275 1.928 18.056 1.00 89.31 287 ARG A O 1
ATOM 2213 N N . ILE A 1 288 ? -19.606 2.360 16.600 1.00 95.56 288 ILE A N 1
ATOM 2214 C CA . ILE A 1 288 ? -19.559 3.818 16.711 1.00 95.56 288 ILE A CA 1
ATOM 2215 C C . ILE A 1 288 ? -19.216 4.401 15.329 1.00 95.56 288 ILE A C 1
ATOM 2217 O O . ILE A 1 288 ? -18.519 3.718 14.568 1.00 95.56 288 ILE A O 1
ATOM 2221 N N . PRO A 1 289 ? -19.662 5.624 14.999 1.00 94.25 289 PRO A N 1
ATOM 2222 C CA . PRO A 1 289 ? -19.252 6.326 13.790 1.00 94.25 289 PRO A CA 1
ATOM 2223 C C . PRO A 1 289 ? -17.759 6.681 13.796 1.00 94.25 289 PRO A C 1
ATOM 2225 O O . PRO A 1 289 ? -17.165 6.962 14.847 1.00 94.25 289 PRO A O 1
ATOM 2228 N N . VAL A 1 290 ? -17.167 6.714 12.604 1.00 97.31 290 VAL A N 1
ATOM 2229 C CA . VAL A 1 290 ? -15.766 7.067 12.364 1.00 97.31 290 VAL A CA 1
ATOM 2230 C C . VAL A 1 290 ? -15.710 8.241 11.398 1.00 97.31 290 VAL A C 1
ATOM 2232 O O . VAL A 1 290 ? -16.063 8.135 10.227 1.00 97.31 290 VAL A O 1
ATOM 2235 N N . HIS A 1 291 ? -15.236 9.382 11.886 1.00 98.50 291 HIS A N 1
ATOM 2236 C CA . HIS A 1 291 ? -14.935 10.548 11.063 1.00 98.50 291 HIS A CA 1
ATOM 2237 C C . HIS A 1 291 ? -13.428 10.657 10.806 1.00 98.50 291 HIS A C 1
ATOM 2239 O O . HIS A 1 291 ? -12.623 10.002 11.467 1.00 98.50 291 HIS A O 1
ATOM 2245 N N . ILE A 1 292 ? -13.029 11.522 9.874 1.00 98.69 292 ILE A N 1
ATOM 2246 C CA . ILE A 1 292 ? -11.617 11.766 9.546 1.00 98.69 292 ILE A CA 1
ATOM 2247 C C . ILE A 1 292 ? -11.337 13.249 9.294 1.00 98.69 292 ILE A C 1
ATOM 2249 O O . ILE A 1 292 ? -12.174 13.963 8.745 1.00 98.69 292 ILE A O 1
ATOM 2253 N N . ASP A 1 293 ? -10.143 13.710 9.665 1.00 98.44 293 ASP A N 1
ATOM 2254 C CA . ASP A 1 293 ? -9.557 14.956 9.169 1.00 98.44 293 ASP A CA 1
ATOM 2255 C C . ASP A 1 293 ? -8.118 14.747 8.660 1.00 98.44 293 ASP A C 1
ATOM 2257 O O . ASP A 1 293 ? -7.576 13.647 8.721 1.00 98.44 293 ASP A O 1
ATOM 2261 N N . GLY A 1 294 ? -7.505 15.798 8.106 1.00 95.88 294 GLY A N 1
ATOM 2262 C CA . GLY A 1 294 ? -6.122 15.767 7.615 1.00 95.88 294 GLY A CA 1
ATOM 2263 C C . GLY A 1 294 ? -6.021 15.593 6.097 1.00 95.88 294 GLY A C 1
ATOM 2264 O O . GLY A 1 294 ? -6.598 14.688 5.509 1.00 95.88 294 GLY A O 1
ATOM 2265 N N . GLY A 1 295 ? -5.299 16.504 5.435 1.00 95.25 295 GLY A N 1
ATOM 2266 C CA . GLY A 1 295 ? -4.923 16.349 4.019 1.00 95.25 295 GLY A CA 1
ATOM 2267 C C . GLY A 1 295 ? -5.980 16.630 2.944 1.00 95.25 295 GLY A C 1
ATOM 2268 O O . GLY A 1 295 ? -5.602 16.900 1.816 1.00 95.25 295 GLY A O 1
ATOM 2269 N N . ILE A 1 296 ? -7.272 16.666 3.278 1.00 98.06 296 ILE A N 1
ATOM 2270 C CA . ILE A 1 296 ? -8.386 16.776 2.309 1.00 98.06 296 ILE A CA 1
ATOM 2271 C C . ILE A 1 296 ? -8.391 18.127 1.579 1.00 98.06 296 ILE A C 1
ATOM 2273 O O . ILE A 1 296 ? -8.464 19.178 2.231 1.00 98.06 296 ILE A O 1
ATOM 2277 N N . ARG A 1 297 ? -8.318 18.121 0.240 1.00 96.69 297 ARG A N 1
ATOM 2278 C CA . ARG A 1 297 ? -8.260 19.339 -0.597 1.00 96.69 297 ARG A CA 1
ATOM 2279 C C . ARG A 1 297 ? -9.195 19.335 -1.800 1.00 96.69 297 ARG A C 1
ATOM 2281 O O . ARG A 1 297 ? -9.345 20.384 -2.413 1.00 96.69 297 ARG A O 1
ATOM 2288 N N . SER A 1 298 ? -9.832 18.218 -2.115 1.00 95.56 298 SER A N 1
ATOM 2289 C CA . SER A 1 298 ? -10.765 18.109 -3.233 1.00 95.56 298 SER A CA 1
ATOM 2290 C C . SER A 1 298 ? -12.016 17.328 -2.855 1.00 95.56 298 SER A C 1
ATOM 2292 O O . SER A 1 298 ? -12.017 16.536 -1.910 1.00 95.56 298 SER A O 1
ATOM 2294 N N . GLY A 1 299 ? -13.073 17.473 -3.647 1.00 92.00 299 GLY A N 1
ATOM 2295 C CA . GLY A 1 299 ? -14.256 16.626 -3.524 1.00 92.00 299 GLY A CA 1
ATOM 2296 C C . GLY A 1 299 ? -13.971 15.139 -3.773 1.00 92.00 299 GLY A C 1
ATOM 2297 O O . GLY A 1 299 ? -14.653 14.279 -3.221 1.00 92.00 299 GLY A O 1
ATOM 2298 N N . THR A 1 300 ? -12.925 14.811 -4.540 1.00 87.25 300 THR A N 1
ATOM 2299 C CA . THR A 1 300 ? -12.500 13.413 -4.728 1.00 87.25 300 THR A CA 1
ATOM 2300 C C . THR A 1 300 ? -11.865 12.819 -3.472 1.00 87.25 300 THR A C 1
ATOM 2302 O O . THR A 1 300 ? -12.008 11.624 -3.227 1.00 87.25 300 THR A O 1
ATOM 2305 N N . ASP A 1 301 ? -11.220 13.639 -2.639 1.00 94.62 301 ASP A N 1
ATOM 2306 C CA . ASP A 1 301 ? -10.650 13.193 -1.363 1.00 94.62 301 ASP A CA 1
ATOM 2307 C C . ASP A 1 301 ? -11.761 12.845 -0.369 1.00 94.62 301 ASP A C 1
ATOM 2309 O O . ASP A 1 301 ? -11.689 11.813 0.298 1.00 94.62 301 ASP A O 1
ATOM 2313 N N . ILE A 1 302 ? -12.833 13.651 -0.346 1.00 93.50 302 ILE A N 1
ATOM 2314 C CA . ILE A 1 302 ? -14.058 13.365 0.419 1.00 93.50 302 ILE A CA 1
ATOM 2315 C C . ILE A 1 302 ? -14.626 12.010 -0.010 1.00 93.50 302 ILE A C 1
ATOM 2317 O O . ILE A 1 302 ? -14.886 11.151 0.829 1.00 93.50 302 ILE A O 1
ATOM 2321 N N . PHE A 1 303 ? -14.767 11.795 -1.323 1.00 86.44 303 PHE A N 1
ATOM 2322 C CA . PHE A 1 303 ? -15.274 10.538 -1.868 1.00 86.44 303 PHE A CA 1
ATOM 2323 C C . PHE A 1 303 ? -14.426 9.337 -1.440 1.00 86.44 303 PHE A C 1
ATOM 2325 O O . PHE A 1 303 ? -14.976 8.336 -0.992 1.00 86.44 303 PHE A O 1
ATOM 2332 N N . LYS A 1 304 ? -13.094 9.435 -1.533 1.00 83.31 304 LYS A N 1
ATOM 2333 C CA . LYS A 1 304 ? -12.176 8.356 -1.134 1.00 83.31 304 LYS A CA 1
ATOM 2334 C C . LYS A 1 304 ? -12.289 8.031 0.353 1.00 83.31 304 LYS A C 1
ATOM 2336 O O . LYS A 1 304 ? -12.396 6.863 0.702 1.00 83.31 304 LYS A O 1
ATOM 2341 N N . ALA A 1 305 ? -12.309 9.045 1.215 1.00 80.94 305 ALA A N 1
ATOM 2342 C CA . ALA A 1 305 ? -12.461 8.852 2.654 1.00 80.94 305 ALA A CA 1
ATOM 2343 C C . ALA A 1 305 ? -13.781 8.143 3.004 1.00 80.94 305 ALA A C 1
ATOM 2345 O O . ALA A 1 305 ? -13.783 7.176 3.764 1.00 80.94 305 ALA A O 1
ATOM 2346 N N . VAL A 1 306 ? -14.892 8.570 2.397 1.00 86.00 306 VAL A N 1
ATOM 2347 C CA . VAL A 1 306 ? -16.204 7.935 2.600 1.00 86.00 306 VAL A CA 1
ATOM 2348 C C . VAL A 1 306 ? -16.226 6.509 2.044 1.00 86.00 306 VAL A C 1
ATOM 2350 O O . VAL A 1 306 ? -16.710 5.595 2.706 1.00 86.00 306 VAL A O 1
ATOM 2353 N N . ALA A 1 307 ? -15.639 6.278 0.866 1.00 79.19 307 ALA A N 1
ATOM 2354 C CA . ALA A 1 307 ? -15.539 4.946 0.266 1.00 79.19 307 ALA A CA 1
ATOM 2355 C C . ALA A 1 307 ? -14.703 3.968 1.114 1.00 79.19 307 ALA A C 1
ATOM 2357 O O . ALA A 1 307 ? -14.983 2.771 1.125 1.00 79.19 307 ALA A O 1
ATOM 2358 N N . LEU A 1 308 ? -13.711 4.474 1.852 1.00 72.12 308 LEU A N 1
ATOM 2359 C CA . LEU A 1 308 ? -12.906 3.704 2.806 1.00 72.12 308 LEU A CA 1
ATOM 2360 C C . LEU A 1 308 ? -13.587 3.525 4.176 1.00 72.12 308 LEU A C 1
ATOM 2362 O O . LEU A 1 308 ? -13.032 2.866 5.055 1.00 72.12 308 LEU A O 1
ATOM 2366 N N . GLY A 1 309 ? -14.803 4.052 4.339 1.00 73.25 309 GLY A N 1
ATOM 2367 C CA . GLY A 1 309 ? -15.684 3.773 5.469 1.00 73.25 309 GLY A CA 1
ATOM 2368 C C . GLY A 1 309 ? -15.797 4.883 6.511 1.00 73.25 309 GLY A C 1
ATOM 2369 O O . GLY A 1 309 ? -16.335 4.618 7.583 1.00 73.25 309 GLY A O 1
ATOM 2370 N N . ALA A 1 310 ? -15.315 6.099 6.233 1.00 85.50 310 ALA A N 1
ATOM 2371 C CA . ALA A 1 310 ? -15.651 7.251 7.069 1.00 85.50 310 ALA A CA 1
ATOM 2372 C C . ALA A 1 310 ? -17.122 7.663 6.875 1.00 85.50 310 ALA A C 1
ATOM 2374 O O . ALA A 1 310 ? -17.598 7.754 5.745 1.00 85.50 310 ALA A O 1
ATOM 2375 N N . ASP A 1 311 ? -17.819 8.005 7.958 1.00 89.81 311 ASP A N 1
ATOM 2376 C CA . ASP A 1 311 ? -19.187 8.544 7.885 1.00 89.81 311 ASP A CA 1
ATOM 2377 C C . ASP A 1 311 ? -19.201 10.022 7.451 1.00 89.81 311 ASP A C 1
ATOM 2379 O O . ASP A 1 311 ? -20.169 10.506 6.861 1.00 89.81 311 ASP A O 1
ATOM 2383 N N . CYS A 1 312 ? -18.125 10.760 7.752 1.00 95.75 312 CYS A N 1
ATOM 2384 C CA . CYS A 1 312 ? -17.968 12.175 7.419 1.00 95.75 312 CYS A CA 1
ATOM 2385 C C . CYS A 1 312 ? -16.503 12.623 7.491 1.00 95.75 312 CYS A C 1
ATOM 2387 O O . CYS A 1 312 ? -15.707 12.080 8.267 1.00 95.75 312 CYS A O 1
ATOM 2389 N N . VAL A 1 313 ? -16.163 13.667 6.733 1.00 98.06 313 VAL A N 1
ATOM 2390 C CA . VAL A 1 313 ? -14.850 14.315 6.786 1.00 98.06 313 VAL A CA 1
ATOM 2391 C C . VAL A 1 313 ? -14.885 15.711 7.407 1.00 98.06 313 VAL A C 1
ATOM 2393 O O . VAL A 1 313 ? -15.882 16.422 7.314 1.00 98.06 313 VAL A O 1
ATOM 2396 N N . TRP A 1 314 ? -13.764 16.150 7.985 1.00 98.62 314 TRP A N 1
ATOM 2397 C CA . TRP A 1 314 ? -13.611 17.483 8.572 1.00 98.62 314 TRP A CA 1
ATOM 2398 C C . TRP A 1 314 ? -12.450 18.248 7.928 1.00 98.62 314 TRP A C 1
ATOM 2400 O O . TRP A 1 314 ? -11.334 17.738 7.822 1.00 98.62 314 TRP A O 1
ATOM 2410 N N . ILE A 1 315 ? -12.685 19.501 7.526 1.00 98.44 315 ILE A N 1
ATOM 2411 C CA . ILE A 1 315 ? -11.665 20.352 6.885 1.00 98.44 315 ILE A CA 1
ATOM 2412 C C . ILE A 1 315 ? -11.238 21.521 7.781 1.00 98.44 315 ILE A C 1
ATOM 2414 O O . ILE A 1 315 ? -12.069 22.169 8.407 1.00 98.44 315 ILE A O 1
ATOM 2418 N N . GLY A 1 316 ? -9.930 21.788 7.849 1.00 97.69 316 GLY A N 1
ATOM 2419 C CA . GLY A 1 316 ? -9.347 22.878 8.647 1.00 97.69 316 GLY A CA 1
ATOM 2420 C C . GLY A 1 316 ? -8.793 24.007 7.777 1.00 97.69 316 GLY A C 1
ATOM 2421 O O . GLY A 1 316 ? -9.497 24.959 7.455 1.00 97.69 316 GLY A O 1
ATOM 2422 N N . ARG A 1 317 ? -7.526 23.885 7.351 1.00 98.00 317 ARG A N 1
ATOM 2423 C CA . ARG A 1 317 ? -6.808 24.925 6.582 1.00 98.00 317 ARG A CA 1
ATOM 2424 C C . ARG A 1 317 ? -7.573 25.491 5.369 1.00 98.00 317 ARG A C 1
ATOM 2426 O O . ARG A 1 317 ? -7.574 26.709 5.241 1.00 98.00 317 ARG A O 1
ATOM 2433 N N . PRO A 1 318 ? -8.279 24.691 4.536 1.00 98.44 318 PRO A N 1
ATOM 2434 C CA . PRO A 1 318 ? -9.064 25.237 3.425 1.00 98.44 318 PRO A CA 1
ATOM 2435 C C . PRO A 1 318 ? -10.066 26.317 3.841 1.00 98.44 318 PRO A C 1
ATOM 2437 O O . PRO A 1 318 ? -10.207 27.320 3.150 1.00 98.44 318 PRO A O 1
ATOM 2440 N N . VAL A 1 319 ? -10.712 26.155 4.999 1.00 98.44 319 VAL A N 1
ATOM 2441 C CA . VAL A 1 319 ? -11.661 27.138 5.538 1.00 98.44 319 VAL A CA 1
ATOM 2442 C C . VAL A 1 319 ? -10.941 28.411 5.960 1.00 98.44 319 VAL A C 1
ATOM 2444 O O . VAL A 1 319 ? -11.406 29.497 5.640 1.00 98.44 319 VAL A O 1
ATOM 2447 N N . ILE A 1 320 ? -9.780 28.291 6.606 1.00 98.44 320 ILE A N 1
ATOM 2448 C CA . ILE A 1 320 ? -8.961 29.444 7.002 1.00 98.44 320 ILE A CA 1
ATOM 2449 C C . ILE A 1 320 ? -8.484 30.233 5.779 1.00 98.44 320 ILE A C 1
ATOM 2451 O O . ILE A 1 320 ? -8.527 31.462 5.778 1.00 98.44 320 ILE A O 1
ATOM 2455 N N . TRP A 1 321 ? -8.078 29.544 4.711 1.00 98.38 321 TRP A N 1
ATOM 2456 C CA . TRP A 1 321 ? -7.699 30.194 3.458 1.00 98.38 321 TRP A CA 1
ATOM 2457 C C . TRP A 1 321 ? -8.895 30.894 2.802 1.00 98.38 321 TRP A C 1
ATOM 2459 O O . TRP A 1 321 ? -8.775 32.042 2.381 1.00 98.38 321 TRP A O 1
ATOM 2469 N N . GLY A 1 322 ? -10.069 30.254 2.776 1.00 97.94 322 GLY A N 1
ATOM 2470 C CA . GLY A 1 322 ? -11.305 30.887 2.309 1.00 97.94 322 GLY A CA 1
ATOM 2471 C C . GLY A 1 322 ? -11.653 32.136 3.119 1.00 97.94 322 GLY A C 1
ATOM 2472 O O . GLY A 1 322 ? -11.928 33.190 2.550 1.00 97.94 322 GLY A O 1
ATOM 2473 N N . LEU A 1 323 ? -11.550 32.046 4.442 1.00 98.12 323 LEU A N 1
ATOM 2474 C CA . LEU A 1 323 ? -11.799 33.152 5.358 1.00 98.12 323 LEU A CA 1
ATOM 2475 C C . LEU A 1 323 ? -10.853 34.334 5.088 1.00 98.12 323 LEU A C 1
ATOM 2477 O O . LEU A 1 323 ? -11.307 35.470 4.974 1.00 98.12 323 LEU A O 1
ATOM 2481 N N . ALA A 1 324 ? -9.560 34.070 4.893 1.00 97.50 324 ALA A N 1
ATOM 2482 C CA . ALA A 1 324 ? -8.580 35.094 4.530 1.00 97.50 324 ALA A CA 1
ATOM 2483 C C . ALA A 1 324 ? -8.814 35.704 3.137 1.00 97.50 324 ALA A C 1
ATOM 2485 O O . ALA A 1 324 ? -8.449 36.855 2.890 1.00 97.50 324 ALA A O 1
ATOM 2486 N N . CYS A 1 325 ? -9.409 34.947 2.210 1.00 94.31 325 CYS A N 1
ATOM 2487 C CA . CYS A 1 325 ? -9.715 35.440 0.873 1.00 94.31 325 CYS A CA 1
ATOM 2488 C C . CYS A 1 325 ? -10.815 36.497 0.888 1.00 94.31 325 CYS A C 1
ATOM 2490 O O . CYS A 1 325 ? -10.625 37.555 0.292 1.00 94.31 325 CYS A O 1
ATOM 2492 N N . ASP A 1 326 ? -11.967 36.210 1.492 1.00 94.81 326 ASP A N 1
ATOM 2493 C CA . ASP A 1 326 ? -13.130 37.108 1.411 1.00 94.81 326 ASP A CA 1
ATOM 2494 C C . ASP A 1 326 ? -14.141 36.870 2.544 1.00 94.81 326 ASP A C 1
ATOM 2496 O O . ASP A 1 326 ? -15.355 36.830 2.329 1.00 94.81 326 ASP A O 1
ATOM 2500 N N . GLY A 1 327 ? -13.643 36.608 3.754 1.00 97.00 327 GLY A N 1
ATOM 2501 C CA . GLY A 1 327 ? -14.480 36.369 4.923 1.00 97.00 327 GLY A CA 1
ATOM 2502 C C . GLY A 1 327 ? -15.467 35.217 4.700 1.00 97.00 327 GLY A C 1
ATOM 2503 O O . GLY A 1 327 ? -15.122 34.146 4.194 1.00 97.00 327 GLY A O 1
ATOM 2504 N N . GLU A 1 328 ? -16.732 35.458 5.034 1.00 98.00 328 GLU A N 1
ATOM 2505 C CA . GLU A 1 328 ? -17.832 34.503 4.855 1.00 98.00 328 GLU A CA 1
ATOM 2506 C C . GLU A 1 328 ? -18.004 34.046 3.394 1.00 98.00 328 GLU A C 1
ATOM 2508 O O . GLU A 1 328 ? -18.264 32.866 3.134 1.00 98.00 328 GLU A O 1
ATOM 2513 N N . ALA A 1 329 ? -17.840 34.956 2.426 1.00 96.81 329 ALA A N 1
ATOM 2514 C CA . ALA A 1 329 ? -17.996 34.639 1.008 1.00 96.81 329 ALA A CA 1
ATOM 2515 C C . ALA A 1 329 ? -16.893 33.690 0.524 1.00 96.81 329 ALA A C 1
ATOM 2517 O O . ALA A 1 329 ? -17.161 32.762 -0.242 1.00 96.81 329 ALA A O 1
ATOM 2518 N N . GLY A 1 330 ? -15.668 33.868 1.018 1.00 97.00 330 GLY A N 1
ATOM 2519 C CA . GLY A 1 330 ? -14.554 32.984 0.698 1.00 97.00 330 GLY A CA 1
ATOM 2520 C C . GLY A 1 330 ? -14.692 31.595 1.331 1.00 97.00 330 GLY A C 1
ATOM 2521 O O . GLY A 1 330 ? -14.429 30.597 0.659 1.00 97.00 330 GLY A O 1
ATOM 2522 N N . VAL A 1 331 ? -15.192 31.491 2.571 1.00 98.44 331 VAL A N 1
ATOM 2523 C CA . VAL A 1 331 ? -15.530 30.184 3.176 1.00 98.44 331 VAL A CA 1
ATOM 2524 C C . VAL A 1 331 ? -16.647 29.490 2.393 1.00 98.44 331 VAL A C 1
ATOM 2526 O O . VAL A 1 331 ? -16.531 28.310 2.069 1.00 98.44 331 VAL A O 1
ATOM 2529 N N . THR A 1 332 ? -17.700 30.226 2.025 1.00 98.00 332 THR A N 1
ATOM 2530 C CA . THR A 1 332 ? -18.796 29.697 1.195 1.00 98.00 332 THR A CA 1
ATOM 2531 C C . THR A 1 332 ? -18.255 29.154 -0.129 1.00 98.00 332 THR A C 1
ATOM 2533 O O . THR A 1 332 ? -18.568 28.030 -0.513 1.00 98.00 332 THR A O 1
ATOM 2536 N N . LYS A 1 333 ? -17.350 29.897 -0.778 1.00 97.50 333 LYS A N 1
ATOM 2537 C CA . LYS A 1 333 ? -16.703 29.485 -2.027 1.00 97.50 333 LYS A CA 1
ATOM 2538 C C . LYS A 1 333 ? -15.897 28.189 -1.882 1.00 97.50 333 LYS A C 1
ATOM 2540 O O . LYS A 1 333 ? -15.956 27.352 -2.780 1.00 97.50 333 LYS A O 1
ATOM 2545 N N . VAL A 1 334 ? -15.178 27.999 -0.774 1.00 98.38 334 VAL A N 1
ATOM 2546 C CA . VAL A 1 334 ? -14.458 26.746 -0.471 1.00 98.38 334 VAL A CA 1
ATOM 2547 C C . VAL A 1 334 ? -15.422 25.567 -0.364 1.00 98.38 334 VAL A C 1
ATOM 2549 O O . VAL A 1 334 ? -15.199 24.536 -1.000 1.00 98.38 334 VAL A O 1
ATOM 2552 N N . LEU A 1 335 ? -16.507 25.725 0.398 1.00 98.31 335 LEU A N 1
ATOM 2553 C CA . LEU A 1 335 ? -17.511 24.673 0.569 1.00 98.31 335 LEU A CA 1
ATOM 2554 C C . LEU A 1 335 ? -18.227 24.351 -0.755 1.00 98.31 335 LEU A C 1
ATOM 2556 O O . LEU A 1 335 ? -18.491 23.184 -1.043 1.00 98.31 335 LEU A O 1
ATOM 2560 N N . ASP A 1 336 ? -18.479 25.359 -1.593 1.00 97.81 336 ASP A N 1
ATOM 2561 C CA . ASP A 1 336 ? -19.073 25.184 -2.920 1.00 97.81 336 ASP A CA 1
ATOM 2562 C C . ASP A 1 336 ? -18.160 24.437 -3.894 1.00 97.81 336 ASP A C 1
ATOM 2564 O O . ASP A 1 336 ? -18.643 23.557 -4.609 1.00 97.81 336 ASP A O 1
ATOM 2568 N N . ILE A 1 337 ? -16.857 24.752 -3.915 1.00 98.00 337 ILE A N 1
ATOM 2569 C CA . ILE A 1 337 ? -15.866 24.016 -4.719 1.00 98.00 337 ILE A CA 1
ATOM 2570 C C . ILE A 1 337 ? -15.878 22.541 -4.307 1.00 98.00 337 ILE A C 1
ATOM 2572 O O . ILE A 1 337 ? -16.082 21.667 -5.150 1.00 98.00 337 ILE A O 1
ATOM 2576 N N . MET A 1 338 ? -15.742 22.262 -3.008 1.00 97.62 338 MET A N 1
ATOM 2577 C CA . MET A 1 338 ? -15.679 20.889 -2.504 1.00 97.62 338 MET A CA 1
ATOM 2578 C C . MET A 1 338 ? -16.960 20.099 -2.771 1.00 97.62 338 MET A C 1
ATOM 2580 O O . MET A 1 338 ? -16.885 18.943 -3.186 1.00 97.62 338 MET A O 1
ATOM 2584 N N . TYR A 1 339 ? -18.134 20.711 -2.597 1.00 97.19 339 TYR A N 1
ATOM 2585 C CA . TYR A 1 339 ? -19.394 20.064 -2.953 1.00 97.19 339 TYR A CA 1
ATOM 2586 C C . TYR A 1 339 ? -19.490 19.776 -4.450 1.00 97.19 339 TYR A C 1
ATOM 2588 O O . TYR A 1 339 ? -19.888 18.680 -4.839 1.00 97.19 339 TYR A O 1
ATOM 2596 N N . ALA A 1 340 ? -19.167 20.756 -5.300 1.00 96.81 340 ALA A N 1
ATOM 2597 C CA . ALA A 1 340 ? -19.288 20.604 -6.745 1.00 96.81 340 ALA A CA 1
ATOM 2598 C C . ALA A 1 340 ? -18.367 19.492 -7.260 1.00 96.81 340 ALA A C 1
ATOM 2600 O O . ALA A 1 340 ? -18.785 18.678 -8.084 1.00 96.81 340 ALA A O 1
ATOM 2601 N N . GLU A 1 341 ? -17.141 19.423 -6.743 1.00 96.56 341 GLU A N 1
ATOM 2602 C CA . GLU A 1 341 ? -16.203 18.345 -7.038 1.00 96.56 341 GLU A CA 1
ATOM 2603 C C . GLU A 1 341 ? -16.672 16.997 -6.486 1.00 96.56 341 GLU A C 1
ATOM 2605 O O . GLU A 1 341 ? -16.564 15.997 -7.189 1.00 96.56 341 GLU A O 1
ATOM 2610 N N . PHE A 1 342 ? -17.224 16.949 -5.269 1.00 93.00 342 PHE A N 1
ATOM 2611 C CA . PHE A 1 342 ? -17.707 15.708 -4.657 1.00 93.00 342 PHE A CA 1
ATOM 2612 C C . PHE A 1 342 ? -18.906 15.152 -5.423 1.00 93.00 342 PHE A C 1
ATOM 2614 O O . PHE A 1 342 ? -18.886 14.000 -5.847 1.00 93.00 342 PHE A O 1
ATOM 2621 N N . LYS A 1 343 ? -19.907 15.996 -5.700 1.00 91.12 343 LYS A N 1
ATOM 2622 C CA . LYS A 1 343 ? -21.069 15.643 -6.520 1.00 91.12 343 LYS A CA 1
ATOM 2623 C C . LYS A 1 343 ? -20.646 15.179 -7.911 1.00 91.12 343 LYS A C 1
ATOM 2625 O O . LYS A 1 343 ? -21.154 14.175 -8.396 1.00 91.12 343 LYS A O 1
ATOM 2630 N N . ARG A 1 344 ? -19.700 15.875 -8.550 1.00 91.19 344 ARG A N 1
ATOM 2631 C CA . ARG A 1 344 ? -19.180 15.477 -9.865 1.00 91.19 344 ARG A CA 1
ATOM 2632 C C . ARG A 1 344 ? -18.422 14.157 -9.797 1.00 91.19 344 ARG A C 1
ATOM 2634 O O . ARG A 1 344 ? -18.599 13.326 -10.677 1.00 91.19 344 ARG A O 1
ATOM 2641 N N . CYS A 1 345 ? -17.609 13.949 -8.763 1.00 83.94 345 CYS A N 1
ATOM 2642 C CA . CYS A 1 345 ? -16.935 12.679 -8.524 1.00 83.94 345 CYS A CA 1
ATOM 2643 C C . CYS A 1 345 ? -17.965 11.556 -8.402 1.00 83.94 345 CYS A C 1
ATOM 2645 O O . CYS A 1 345 ? -17.859 10.589 -9.142 1.00 83.94 345 CYS A O 1
ATOM 2647 N N . MET A 1 346 ? -19.006 11.743 -7.584 1.00 75.12 346 MET A N 1
ATOM 2648 C CA . MET A 1 346 ? -20.131 10.817 -7.451 1.00 75.12 346 MET A CA 1
ATOM 2649 C C . MET A 1 346 ? -20.835 10.548 -8.785 1.00 75.12 346 MET A C 1
ATOM 2651 O O . MET A 1 346 ? -21.059 9.396 -9.120 1.00 75.12 346 MET A O 1
ATOM 2655 N N . GLN A 1 347 ? -21.140 11.570 -9.585 1.00 79.56 347 GLN A N 1
ATOM 2656 C CA . GLN A 1 347 ? -21.753 11.381 -10.908 1.00 79.56 347 GLN A CA 1
ATOM 2657 C C . GLN A 1 347 ? -20.861 10.582 -11.868 1.00 79.56 347 GLN A C 1
ATOM 2659 O O . GLN A 1 347 ? -21.361 9.851 -12.713 1.00 79.56 347 GLN A O 1
ATOM 2664 N N . LEU A 1 348 ? -19.540 10.720 -11.752 1.00 72.31 348 LEU A N 1
ATOM 2665 C CA . LEU A 1 348 ? -18.582 9.999 -12.588 1.00 72.31 348 LEU A CA 1
ATOM 2666 C C . LEU A 1 348 ? -18.204 8.619 -12.021 1.00 72.31 348 LEU A C 1
ATOM 2668 O O . LEU A 1 348 ? -17.562 7.844 -12.726 1.00 72.31 348 LEU A O 1
ATOM 2672 N N . SER A 1 349 ? -18.563 8.304 -10.770 1.00 60.31 349 SER A N 1
ATOM 2673 C CA . SER A 1 349 ? -18.109 7.095 -10.067 1.00 60.31 349 SER A CA 1
ATOM 2674 C C . SER A 1 349 ? -19.222 6.183 -9.545 1.00 60.31 349 SER A C 1
ATOM 2676 O O . SER A 1 349 ? -18.998 4.978 -9.409 1.00 60.31 349 SER A O 1
ATOM 2678 N N . LEU A 1 350 ? -20.406 6.711 -9.225 1.00 50.12 350 LEU A N 1
ATOM 2679 C CA . LEU A 1 350 ? -21.436 5.979 -8.497 1.00 50.12 350 LEU A CA 1
ATOM 2680 C C . LEU A 1 350 ? -22.444 5.300 -9.403 1.00 50.12 350 LEU A C 1
ATOM 2682 O O . LEU A 1 350 ? -23.047 5.908 -10.274 1.00 50.12 350 LEU A O 1
ATOM 2686 N N . SER A 1 351 ? -22.664 4.034 -9.060 1.00 38.56 351 SER A N 1
ATOM 2687 C CA . SER A 1 351 ? -23.681 3.110 -9.563 1.00 38.56 351 SER A CA 1
ATOM 2688 C C . SER A 1 351 ? -24.511 2.465 -8.458 1.00 38.56 351 SER A C 1
ATOM 2690 O O . SER A 1 351 ? -25.087 1.406 -8.673 1.00 38.56 351 SER A O 1
ATOM 2692 N N . TRP A 1 352 ? -24.554 3.046 -7.253 1.00 33.84 352 TRP A N 1
ATOM 2693 C CA . TRP A 1 352 ? -25.074 2.302 -6.098 1.00 33.84 352 TRP A CA 1
ATOM 2694 C C . TRP A 1 352 ? -25.619 3.125 -4.921 1.00 33.84 352 TRP A C 1
ATOM 2696 O O . TRP A 1 352 ? -25.831 2.553 -3.854 1.00 33.84 352 TRP A O 1
ATOM 2706 N N . TYR A 1 353 ? -25.897 4.427 -5.061 1.00 27.17 353 TYR A N 1
ATOM 2707 C CA . TYR A 1 353 ? -26.448 5.195 -3.934 1.00 27.17 353 TYR A CA 1
ATOM 2708 C C . TYR A 1 353 ? -27.976 5.306 -3.985 1.00 27.17 353 TYR A C 1
ATOM 2710 O O . TYR A 1 353 ? -28.533 6.336 -4.346 1.00 27.17 353 TYR A O 1
ATOM 2718 N N . ASN A 1 354 ? -28.651 4.231 -3.574 1.00 27.36 354 ASN A N 1
ATOM 2719 C CA . ASN A 1 354 ? -29.857 4.378 -2.766 1.00 27.36 354 ASN A CA 1
ATOM 2720 C C . ASN A 1 354 ? -29.859 3.302 -1.669 1.00 27.36 354 ASN A C 1
ATOM 2722 O O . ASN A 1 354 ? -29.754 2.104 -1.943 1.00 27.36 354 ASN A O 1
ATOM 2726 N N . ALA A 1 355 ? -29.888 3.741 -0.413 1.00 28.25 355 ALA A N 1
ATOM 2727 C CA . ALA A 1 355 ? -29.738 2.879 0.748 1.00 28.25 355 ALA A CA 1
ATOM 2728 C C . ALA A 1 355 ? -31.085 2.256 1.134 1.00 28.25 355 ALA A C 1
ATOM 2730 O O . ALA A 1 355 ? -31.906 2.876 1.802 1.00 28.25 355 ALA A O 1
ATOM 2731 N N . THR A 1 356 ? -31.270 0.985 0.793 1.00 29.45 356 THR A N 1
ATOM 2732 C CA . THR A 1 356 ? -32.036 0.069 1.643 1.00 29.45 356 THR A CA 1
ATOM 2733 C C . THR A 1 356 ? -31.112 -1.068 2.056 1.00 29.45 356 THR A C 1
ATOM 2735 O O . THR A 1 356 ? -30.245 -1.487 1.288 1.00 29.45 356 THR A O 1
ATOM 2738 N N . ASN A 1 357 ? -31.284 -1.592 3.271 1.00 33.56 357 ASN A N 1
ATOM 2739 C CA . ASN A 1 357 ? -30.485 -2.696 3.829 1.00 33.56 357 ASN A CA 1
ATOM 2740 C C . ASN A 1 357 ? -30.554 -4.014 3.014 1.00 33.56 357 ASN A C 1
ATOM 2742 O O . ASN A 1 357 ? -29.949 -5.010 3.405 1.00 33.56 357 ASN A O 1
ATOM 2746 N N . TYR A 1 358 ? -31.247 -4.024 1.872 1.00 36.25 358 TYR A N 1
ATOM 2747 C CA . TYR A 1 358 ? -31.255 -5.098 0.880 1.00 36.25 358 TYR A CA 1
ATOM 2748 C C . TYR A 1 358 ? -30.101 -5.021 -0.136 1.00 36.25 358 TYR A C 1
ATOM 2750 O O . TYR A 1 358 ? -29.706 -6.051 -0.688 1.00 36.25 358 TYR A O 1
ATOM 2758 N N . SER A 1 359 ? -29.511 -3.839 -0.357 1.00 34.06 359 SER A N 1
ATOM 2759 C CA . SER A 1 359 ? -28.508 -3.631 -1.411 1.00 34.06 359 SER A CA 1
ATOM 2760 C C . SER A 1 359 ? -27.189 -4.349 -1.148 1.00 34.06 359 SER A C 1
ATOM 2762 O O . SER A 1 359 ? -26.561 -4.776 -2.104 1.00 34.06 359 SER A O 1
ATOM 2764 N N . ARG A 1 360 ? -26.784 -4.566 0.111 1.00 37.88 360 ARG A N 1
ATOM 2765 C CA . ARG A 1 360 ? -25.567 -5.342 0.417 1.00 37.88 360 ARG A CA 1
ATOM 2766 C C . ARG A 1 360 ? -25.679 -6.791 -0.032 1.00 37.88 360 ARG A C 1
ATOM 2768 O O . ARG A 1 360 ? -24.752 -7.290 -0.641 1.00 37.88 360 ARG A O 1
ATOM 2775 N N . ASN A 1 361 ? -26.828 -7.433 0.171 1.00 41.69 361 ASN A N 1
ATOM 2776 C CA . ASN A 1 361 ? -26.995 -8.828 -0.233 1.00 41.69 361 ASN A CA 1
ATOM 2777 C C . ASN A 1 361 ? -27.019 -8.971 -1.757 1.00 41.69 361 ASN A C 1
ATOM 2779 O O . ASN A 1 361 ? -26.368 -9.861 -2.286 1.00 41.69 361 ASN A O 1
ATOM 2783 N N . ILE A 1 362 ? -27.710 -8.077 -2.471 1.00 38.03 362 ILE A N 1
ATOM 2784 C CA . ILE A 1 362 ? -27.730 -8.085 -3.942 1.00 38.03 362 ILE A CA 1
ATOM 2785 C C . ILE A 1 362 ? -26.373 -7.660 -4.508 1.00 38.03 362 ILE A C 1
ATOM 2787 O O . ILE A 1 362 ? -25.926 -8.244 -5.484 1.00 38.03 362 ILE A O 1
ATOM 2791 N N . ALA A 1 363 ? -25.692 -6.695 -3.887 1.00 39.03 363 ALA A N 1
ATOM 2792 C CA . ALA A 1 363 ? -24.356 -6.277 -4.286 1.00 39.03 363 ALA A CA 1
ATOM 2793 C C . ALA A 1 363 ? -23.329 -7.375 -4.035 1.00 39.03 363 ALA A C 1
ATOM 2795 O O . ALA A 1 363 ? -22.492 -7.557 -4.897 1.00 39.03 363 ALA A O 1
ATOM 2796 N N . ASP A 1 364 ? -23.406 -8.123 -2.932 1.00 46.97 364 ASP A N 1
ATOM 2797 C CA . ASP A 1 364 ? -22.516 -9.250 -2.635 1.00 46.97 364 ASP A CA 1
ATOM 2798 C C . ASP A 1 364 ? -22.830 -10.468 -3.528 1.00 46.97 364 ASP A C 1
ATOM 2800 O O . ASP A 1 364 ? -21.904 -11.140 -3.979 1.00 46.97 364 ASP A O 1
ATOM 2804 N N . ILE A 1 365 ? -24.109 -10.714 -3.860 1.00 41.78 365 ILE A N 1
ATOM 2805 C CA . ILE A 1 365 ? -24.540 -11.715 -4.860 1.00 41.78 365 ILE A CA 1
ATOM 2806 C C . ILE A 1 365 ? -24.045 -11.324 -6.254 1.00 41.78 365 ILE A C 1
ATOM 2808 O O . ILE A 1 365 ? -23.436 -12.150 -6.926 1.00 41.78 365 ILE A O 1
ATOM 2812 N N . ALA A 1 366 ? -24.214 -10.067 -6.660 1.00 38.28 366 ALA A N 1
ATOM 2813 C CA . ALA A 1 366 ? -23.728 -9.546 -7.933 1.00 38.28 366 ALA A CA 1
ATOM 2814 C C . ALA A 1 366 ? -22.192 -9.487 -7.976 1.00 38.28 366 ALA A C 1
ATOM 2816 O O . ALA A 1 366 ? -21.601 -9.810 -9.002 1.00 38.28 366 ALA A O 1
ATOM 2817 N N . LEU A 1 367 ? -21.527 -9.141 -6.865 1.00 41.25 367 LEU A N 1
ATOM 2818 C CA . LEU A 1 367 ? -20.068 -9.174 -6.746 1.00 41.25 367 LEU A CA 1
ATOM 2819 C C . LEU A 1 367 ? -19.564 -10.597 -6.919 1.00 41.25 367 LEU A C 1
ATOM 2821 O O . LEU A 1 367 ? -18.561 -10.784 -7.589 1.00 41.25 367 LEU A O 1
ATOM 2825 N N . TRP A 1 368 ? -20.241 -11.582 -6.326 1.00 46.09 368 TRP A N 1
ATOM 2826 C CA . TRP A 1 368 ? -19.876 -12.983 -6.484 1.00 46.09 368 TRP A CA 1
ATOM 2827 C C . TRP A 1 368 ? -20.138 -13.486 -7.913 1.00 46.09 368 TRP A C 1
ATOM 2829 O O . TRP A 1 368 ? -19.252 -14.093 -8.508 1.00 46.09 368 TRP A O 1
ATOM 2839 N N . GLN A 1 369 ? -21.296 -13.161 -8.501 1.00 44.69 369 GLN A N 1
ATOM 2840 C CA . GLN A 1 369 ? -21.642 -13.495 -9.892 1.00 44.69 369 GLN A CA 1
ATOM 2841 C C . GLN A 1 369 ? -20.662 -12.870 -10.904 1.00 44.69 369 GLN A C 1
ATOM 2843 O O . GLN A 1 369 ? -20.388 -13.454 -11.950 1.00 44.69 369 GLN A O 1
ATOM 2848 N N . MET A 1 370 ? -20.104 -11.695 -10.591 1.00 38.25 370 MET A N 1
ATOM 2849 C CA . MET A 1 370 ? -19.094 -11.010 -11.408 1.00 38.25 370 MET A CA 1
ATOM 2850 C C . MET A 1 370 ? -17.652 -11.432 -11.083 1.00 38.25 370 MET A C 1
ATOM 2852 O O . MET A 1 370 ? -16.779 -11.380 -11.945 1.00 38.25 370 MET A O 1
ATOM 2856 N N . SER A 1 371 ? -17.386 -11.830 -9.840 1.00 40.41 371 SER A N 1
ATOM 2857 C CA . SER A 1 371 ? -16.071 -12.160 -9.290 1.00 40.41 371 SER A CA 1
ATOM 2858 C C . SER A 1 371 ? -16.229 -13.315 -8.307 1.00 40.41 371 SER A C 1
ATOM 2860 O O . SER A 1 371 ? -16.582 -13.129 -7.140 1.00 40.41 371 SER A O 1
ATOM 2862 N N . HIS A 1 372 ? -15.916 -14.523 -8.780 1.00 50.69 372 HIS A N 1
ATOM 2863 C CA . HIS A 1 372 ? -15.975 -15.778 -8.025 1.00 50.69 372 HIS A CA 1
ATOM 2864 C C . HIS A 1 372 ? -14.854 -15.869 -6.961 1.00 50.69 372 HIS A C 1
ATOM 2866 O O . HIS A 1 372 ? -14.126 -16.855 -6.866 1.00 50.69 372 HIS A O 1
ATOM 2872 N N . SER A 1 373 ? -14.679 -14.812 -6.165 1.00 49.34 373 SER A N 1
ATOM 2873 C CA . SER A 1 373 ? -13.658 -14.675 -5.131 1.00 49.34 373 SER A CA 1
ATOM 2874 C C . SER A 1 373 ? -14.151 -15.180 -3.776 1.00 49.34 373 SER A C 1
ATOM 2876 O O . SER A 1 373 ? -15.333 -15.102 -3.423 1.00 49.34 373 SER A O 1
ATOM 2878 N N . ARG A 1 374 ? -13.213 -15.680 -2.968 1.00 47.00 374 ARG A N 1
ATOM 2879 C CA . ARG A 1 374 ? -13.487 -16.187 -1.618 1.00 47.00 374 ARG A CA 1
ATOM 2880 C C . ARG A 1 374 ? -13.982 -15.086 -0.677 1.00 47.00 374 ARG A C 1
ATOM 2882 O O . ARG A 1 374 ? -14.828 -15.365 0.172 1.00 47.00 374 ARG A O 1
ATOM 2889 N N . GLU A 1 375 ? -13.500 -13.850 -0.830 1.00 45.88 375 GLU A N 1
ATOM 2890 C CA . GLU A 1 375 ? -14.036 -12.707 -0.087 1.00 45.88 375 GLU A CA 1
ATOM 2891 C C . GLU A 1 375 ? -15.493 -12.412 -0.446 1.00 45.88 375 GLU A C 1
ATOM 2893 O O . GLU A 1 375 ? -16.283 -12.206 0.474 1.00 45.88 375 GLU A O 1
ATOM 2898 N N . ALA A 1 376 ? -15.873 -12.427 -1.730 1.00 50.06 376 ALA A N 1
ATOM 2899 C CA . ALA A 1 376 ? -17.270 -12.238 -2.131 1.00 50.06 376 ALA A CA 1
ATOM 2900 C C . ALA A 1 376 ? -18.158 -13.377 -1.597 1.00 50.06 376 ALA A C 1
ATOM 2902 O O . ALA A 1 376 ? -19.187 -13.121 -0.978 1.00 50.06 376 ALA A O 1
ATOM 2903 N N . TYR A 1 377 ? -17.702 -14.631 -1.701 1.00 55.00 377 TYR A N 1
ATOM 2904 C CA . TYR A 1 377 ? -18.410 -15.806 -1.174 1.00 55.00 377 TYR A CA 1
ATOM 2905 C C . TYR A 1 377 ? -18.650 -15.748 0.345 1.00 55.00 377 TYR A C 1
ATOM 2907 O O . TYR A 1 377 ? -19.713 -16.129 0.836 1.00 55.00 377 TYR A O 1
ATOM 2915 N N . MET A 1 378 ? -17.670 -15.272 1.119 1.00 53.53 378 MET A N 1
ATOM 2916 C CA . MET A 1 378 ? -17.805 -15.178 2.577 1.00 53.53 378 MET A CA 1
ATOM 2917 C C . MET A 1 378 ? -18.721 -14.038 3.025 1.00 53.53 378 MET A C 1
ATOM 2919 O O . MET A 1 378 ? -19.295 -14.136 4.111 1.00 53.53 378 MET A O 1
ATOM 2923 N N . ARG A 1 379 ? -18.882 -13.000 2.195 1.00 50.75 379 ARG A N 1
ATOM 2924 C CA . ARG A 1 379 ? -19.829 -11.898 2.417 1.00 50.75 379 ARG A CA 1
ATOM 2925 C C . ARG A 1 379 ? -21.280 -12.312 2.148 1.00 50.75 379 ARG A C 1
ATOM 2927 O O . ARG A 1 379 ? -22.181 -11.752 2.762 1.00 50.75 379 ARG A O 1
ATOM 2934 N N . LEU A 1 380 ? -21.508 -13.354 1.340 1.00 49.31 380 LEU A N 1
ATOM 2935 C CA . LEU A 1 380 ? -22.840 -13.925 1.130 1.00 49.31 380 LEU A CA 1
ATOM 2936 C C . LEU A 1 380 ? -23.401 -14.543 2.413 1.00 49.31 380 LEU A C 1
ATOM 2938 O O . LEU A 1 380 ? -22.792 -15.432 3.028 1.00 49.31 380 LEU A O 1
ATOM 2942 N N . HIS A 1 381 ? -24.614 -14.118 2.770 1.00 51.19 381 HIS A N 1
ATOM 2943 C CA . HIS A 1 381 ? -25.410 -14.755 3.813 1.00 51.19 381 HIS A CA 1
ATOM 2944 C C . HIS A 1 381 ? -25.608 -16.246 3.492 1.00 51.19 381 HIS A C 1
ATOM 2946 O O . HIS A 1 381 ? -25.817 -16.616 2.337 1.00 51.19 381 HIS A O 1
ATOM 2952 N N . ALA A 1 382 ? -25.554 -17.109 4.513 1.00 53.59 382 ALA A N 1
ATOM 2953 C CA . ALA A 1 382 ? -25.503 -18.564 4.338 1.00 53.59 382 ALA A CA 1
ATOM 2954 C C . ALA A 1 382 ? -26.648 -19.129 3.471 1.00 53.59 382 ALA A C 1
ATOM 2956 O O . ALA A 1 382 ? -26.421 -20.062 2.709 1.00 53.59 382 ALA A O 1
ATOM 2957 N N . SER A 1 383 ? -27.841 -18.528 3.541 1.00 46.62 383 SER A N 1
ATOM 2958 C CA . SER A 1 383 ? -29.028 -18.908 2.755 1.00 46.62 383 SER A CA 1
ATOM 2959 C C . SER A 1 383 ? -28.908 -18.675 1.245 1.00 46.62 383 SER A C 1
ATOM 2961 O O . SER A 1 383 ? -29.653 -19.288 0.491 1.00 46.62 383 SER A O 1
ATOM 2963 N N . TYR A 1 384 ? -28.018 -17.776 0.811 1.00 51.12 384 TYR A N 1
ATOM 2964 C CA . TYR A 1 384 ? -27.874 -17.351 -0.589 1.00 51.12 384 TYR A CA 1
ATOM 2965 C C . TYR A 1 384 ? -26.534 -17.772 -1.197 1.00 51.12 384 TYR A C 1
ATOM 2967 O O . TYR A 1 384 ? -26.207 -17.372 -2.313 1.00 51.12 384 TYR A O 1
ATOM 2975 N N . ARG A 1 385 ? -25.744 -18.574 -0.472 1.00 63.47 385 ARG A N 1
ATOM 2976 C CA . ARG A 1 385 ? -24.477 -19.081 -0.993 1.00 63.47 385 ARG A CA 1
ATOM 2977 C C . ARG A 1 385 ? -24.716 -20.028 -2.179 1.00 63.47 385 ARG A C 1
ATOM 2979 O O . ARG A 1 385 ? -25.718 -20.748 -2.193 1.00 63.47 385 ARG A O 1
ATOM 2986 N N . PRO A 1 386 ? -23.812 -20.028 -3.168 1.00 61.09 386 PRO A N 1
ATOM 2987 C CA . PRO A 1 386 ? -23.861 -20.947 -4.294 1.00 61.09 386 PRO A CA 1
ATOM 2988 C C . PRO A 1 386 ? -23.845 -22.395 -3.818 1.00 61.09 386 PRO A C 1
ATOM 2990 O O . PRO A 1 386 ? -23.112 -22.739 -2.887 1.00 61.09 386 PRO A O 1
ATOM 2993 N N . SER A 1 387 ? -24.658 -23.239 -4.444 1.00 65.75 387 SER A N 1
ATOM 2994 C CA . SER A 1 387 ? -24.657 -24.675 -4.173 1.00 65.75 387 SER A CA 1
ATOM 2995 C C . SER A 1 387 ? -23.463 -25.339 -4.868 1.00 65.75 387 SER A C 1
ATOM 2997 O O . SER A 1 387 ? -22.866 -24.786 -5.792 1.00 65.75 387 SER A O 1
ATOM 2999 N N . ALA A 1 388 ? -23.129 -26.565 -4.463 1.00 66.56 388 ALA A N 1
ATOM 3000 C CA . ALA A 1 388 ? -22.094 -27.338 -5.148 1.00 66.56 388 ALA A CA 1
ATOM 3001 C C . ALA A 1 388 ? -22.447 -27.605 -6.624 1.00 66.56 388 ALA A C 1
ATOM 3003 O O . ALA A 1 388 ? -21.550 -27.624 -7.460 1.00 66.56 388 ALA A O 1
ATOM 3004 N N . LEU A 1 389 ? -23.740 -27.759 -6.934 1.00 65.50 389 LEU A N 1
ATOM 3005 C CA . LEU A 1 389 ? -24.234 -28.027 -8.284 1.00 65.50 389 LEU A CA 1
ATOM 3006 C C . LEU A 1 389 ? -24.066 -26.811 -9.205 1.00 65.50 389 LEU A C 1
ATOM 3008 O O . LEU A 1 389 ? -23.615 -26.940 -10.339 1.00 65.50 389 LEU A O 1
ATOM 3012 N N . GLN A 1 390 ? -24.339 -25.619 -8.672 1.00 62.97 390 GLN A N 1
ATOM 3013 C CA . GLN A 1 390 ? -24.101 -24.341 -9.340 1.00 62.97 390 GLN A CA 1
ATOM 3014 C C . GLN A 1 390 ? -22.614 -24.084 -9.615 1.00 62.97 390 GLN A C 1
ATOM 3016 O O . GLN A 1 390 ? -22.262 -23.386 -10.555 1.00 62.97 390 GLN A O 1
ATOM 3021 N N . MET A 1 391 ? -21.715 -24.663 -8.821 1.00 65.00 391 MET A N 1
ATOM 3022 C CA . MET A 1 391 ? -20.275 -24.532 -9.050 1.00 65.00 391 MET A CA 1
ATOM 3023 C C . MET A 1 391 ? -19.708 -25.573 -10.026 1.00 65.00 391 MET A C 1
ATOM 3025 O O . MET A 1 391 ? -18.570 -25.413 -10.466 1.00 65.00 391 MET A O 1
ATOM 3029 N N . SER A 1 392 ? -20.448 -26.643 -10.338 1.00 61.47 392 SER A N 1
ATOM 3030 C CA . SER A 1 392 ? -19.938 -27.779 -11.118 1.00 61.47 392 SER A CA 1
ATOM 3031 C C . SER A 1 392 ? -20.543 -27.921 -12.514 1.00 61.47 392 SER A C 1
ATOM 3033 O O . SER A 1 392 ? -19.861 -28.417 -13.409 1.00 61.47 392 SER A O 1
ATOM 3035 N N . GLU A 1 393 ? -21.797 -27.515 -12.715 1.00 64.31 393 GLU A N 1
ATOM 3036 C CA . GLU A 1 393 ? -22.523 -27.715 -13.974 1.00 64.31 393 GLU A CA 1
ATOM 3037 C C . GLU A 1 393 ? -22.492 -26.474 -14.878 1.00 64.31 393 GLU A C 1
ATOM 3039 O O . GLU A 1 393 ? -22.377 -25.342 -14.414 1.00 64.31 393 GLU A O 1
ATOM 3044 N N . LYS A 1 394 ? -22.611 -26.672 -16.197 1.00 61.56 394 LYS A N 1
ATOM 3045 C CA . LYS A 1 394 ? -22.681 -25.578 -17.181 1.00 61.56 394 LYS A CA 1
ATOM 3046 C C . LYS A 1 394 ? -24.143 -25.219 -17.450 1.00 61.56 394 LYS A C 1
ATOM 3048 O O . LYS A 1 394 ? -24.896 -26.058 -17.936 1.00 61.56 394 LYS A O 1
ATOM 3053 N N . TYR A 1 395 ? -24.532 -23.977 -17.187 1.00 64.88 395 TYR A N 1
ATOM 3054 C CA . TYR A 1 395 ? -25.910 -23.506 -17.341 1.00 64.88 395 TYR A CA 1
ATOM 3055 C C . TYR A 1 395 ? -25.953 -22.010 -17.732 1.00 64.88 395 TYR A C 1
ATOM 3057 O O . TYR A 1 395 ? -24.923 -21.333 -17.668 1.00 64.88 395 TYR A O 1
ATOM 3065 N N . PRO A 1 396 ? -27.098 -21.464 -18.183 1.00 60.84 396 PRO A N 1
ATOM 3066 C CA . PRO A 1 396 ? -27.224 -20.068 -18.573 1.00 60.84 396 PRO A CA 1
ATOM 3067 C C . PRO A 1 396 ? -27.183 -19.168 -17.349 1.00 60.84 396 PRO A C 1
ATOM 3069 O O . PRO A 1 396 ? -27.893 -19.409 -16.373 1.00 60.84 396 PRO A O 1
ATOM 3072 N N . SER A 1 397 ? -26.436 -18.074 -17.443 1.00 57.78 397 SER A N 1
ATOM 3073 C CA . SER A 1 397 ? -26.273 -17.103 -16.356 1.00 57.78 397 SER A CA 1
ATOM 3074 C C . SER A 1 397 ? -27.590 -16.510 -15.842 1.00 57.78 397 SER A C 1
ATOM 3076 O O . SER A 1 397 ? -27.641 -16.010 -14.725 1.00 57.78 397 SER A O 1
ATOM 3078 N N . VAL A 1 398 ? -28.680 -16.587 -16.614 1.00 52.41 398 VAL A N 1
ATOM 3079 C CA . VAL A 1 398 ? -30.017 -16.167 -16.170 1.00 52.41 398 VAL A CA 1
ATOM 3080 C C . VAL A 1 398 ? -30.553 -17.024 -15.009 1.00 52.41 398 VAL A C 1
ATOM 3082 O O . VAL A 1 398 ? -31.283 -16.512 -14.166 1.00 52.41 398 VAL A O 1
ATOM 3085 N N . ILE A 1 399 ? -30.128 -18.288 -14.867 1.00 62.16 399 ILE A N 1
ATOM 3086 C CA . ILE A 1 399 ? -30.509 -19.144 -13.726 1.00 62.16 399 ILE A CA 1
ATOM 3087 C C . ILE A 1 399 ? -29.892 -18.641 -12.408 1.00 62.16 399 ILE A C 1
ATOM 3089 O O . ILE A 1 399 ? -30.492 -18.811 -11.343 1.00 62.16 399 ILE A O 1
ATOM 3093 N N . ASP A 1 400 ? -28.745 -17.950 -12.457 1.00 59.16 400 ASP A N 1
ATOM 3094 C CA . ASP A 1 400 ? -28.103 -17.374 -11.265 1.00 59.16 400 ASP A CA 1
ATOM 3095 C C . ASP A 1 400 ? -28.967 -16.305 -10.581 1.00 59.16 400 ASP A C 1
ATOM 3097 O O . ASP A 1 400 ? -28.733 -15.974 -9.418 1.00 59.16 400 ASP A O 1
ATOM 3101 N N . TRP A 1 401 ? -29.983 -15.790 -11.277 1.00 51.28 401 TRP A N 1
ATOM 3102 C CA . TRP A 1 401 ? -30.919 -14.794 -10.765 1.00 51.28 401 TRP A CA 1
ATOM 3103 C C . TRP A 1 401 ? -31.999 -15.417 -9.868 1.00 51.28 401 TRP A C 1
ATOM 3105 O O . TRP A 1 401 ? -32.723 -14.682 -9.200 1.00 51.28 401 TRP A O 1
ATOM 3115 N N . CYS A 1 402 ? -32.091 -16.754 -9.794 1.00 59.03 402 CYS A N 1
ATOM 3116 C CA . CYS A 1 402 ? -32.962 -17.451 -8.851 1.00 59.03 402 CYS A CA 1
ATOM 3117 C C . CYS A 1 402 ? -32.335 -17.453 -7.436 1.00 59.03 402 CYS A C 1
ATOM 3119 O O . CYS A 1 402 ? -31.291 -18.081 -7.211 1.00 59.03 402 CYS A O 1
ATOM 3121 N N . PRO A 1 403 ? -32.951 -16.787 -6.442 1.00 50.50 403 PRO A N 1
ATOM 3122 C CA . PRO A 1 403 ? -32.364 -16.623 -5.114 1.00 50.50 403 PRO A CA 1
ATOM 3123 C C . PRO A 1 403 ? -32.534 -17.860 -4.220 1.00 50.50 403 PRO A C 1
ATOM 3125 O O . PRO A 1 403 ? -31.932 -17.910 -3.150 1.00 50.50 403 PRO A O 1
ATOM 3128 N N . PHE A 1 404 ? -33.332 -18.853 -4.635 1.00 61.53 404 PHE A N 1
ATOM 3129 C CA . PHE A 1 404 ? -33.600 -20.077 -3.878 1.00 61.53 404 PHE A CA 1
ATOM 3130 C C . PHE A 1 404 ? -32.685 -21.213 -4.352 1.00 61.53 404 PHE A C 1
ATOM 3132 O O . PHE A 1 404 ? -32.902 -21.734 -5.447 1.00 61.53 404 PHE A O 1
ATOM 3139 N N . PRO A 1 405 ? -31.689 -21.638 -3.550 1.00 62.41 405 PRO A N 1
ATOM 3140 C CA . PRO A 1 405 ? -30.670 -22.588 -3.999 1.00 62.41 405 PRO A CA 1
ATOM 3141 C C . PRO A 1 405 ? -31.234 -23.920 -4.505 1.00 62.41 405 PRO A C 1
ATOM 3143 O O . PRO A 1 405 ? -30.750 -24.443 -5.496 1.00 62.41 405 PRO A O 1
ATOM 3146 N N . THR A 1 406 ? -32.293 -24.443 -3.882 1.00 63.50 406 THR A N 1
ATOM 3147 C CA . THR A 1 406 ? -32.927 -25.712 -4.281 1.00 63.50 406 THR A CA 1
ATOM 3148 C C . THR A 1 406 ? -33.613 -25.639 -5.644 1.00 63.50 406 THR A C 1
ATOM 3150 O O . THR A 1 406 ? -33.521 -26.571 -6.437 1.00 63.50 406 THR A O 1
ATOM 3153 N N . ILE A 1 407 ? -34.278 -24.524 -5.939 1.00 65.62 407 ILE A N 1
ATOM 3154 C CA . ILE A 1 407 ? -34.986 -24.318 -7.210 1.00 65.62 407 ILE A CA 1
ATOM 3155 C C . ILE A 1 407 ? -33.995 -23.963 -8.308 1.00 65.62 407 ILE A C 1
ATOM 3157 O O . ILE A 1 407 ? -34.115 -24.444 -9.429 1.00 65.62 407 ILE A O 1
ATOM 3161 N N . ARG A 1 408 ? -32.965 -23.189 -7.966 1.00 73.38 408 ARG A N 1
ATOM 3162 C CA . ARG A 1 408 ? -31.834 -22.916 -8.846 1.00 73.38 408 ARG A CA 1
ATOM 3163 C C . ARG A 1 408 ? -31.140 -24.209 -9.273 1.00 73.38 408 ARG A C 1
ATOM 3165 O O . ARG A 1 408 ? -30.949 -24.419 -10.462 1.00 73.38 408 ARG A O 1
ATOM 3172 N N . ASP A 1 409 ? -30.851 -25.104 -8.334 1.00 70.69 409 ASP A N 1
ATOM 3173 C CA . ASP A 1 409 ? -30.241 -26.405 -8.622 1.00 70.69 409 ASP A CA 1
ATOM 3174 C C . ASP A 1 409 ? -31.129 -27.273 -9.519 1.00 70.69 409 ASP A C 1
ATOM 3176 O O . ASP A 1 409 ? -30.643 -27.901 -10.460 1.00 70.69 409 ASP A O 1
ATOM 3180 N N . ALA A 1 410 ? -32.443 -27.256 -9.289 1.00 70.19 410 ALA A N 1
ATOM 3181 C CA . ALA A 1 410 ? -33.390 -27.924 -10.171 1.00 70.19 410 ALA A CA 1
ATOM 3182 C C . ALA A 1 410 ? -33.372 -27.315 -11.586 1.00 70.19 410 ALA A C 1
ATOM 3184 O O . ALA A 1 410 ? -33.248 -28.052 -12.560 1.00 70.19 410 ALA A O 1
ATOM 3185 N N . LEU A 1 411 ? -33.416 -25.986 -11.721 1.00 69.62 411 LEU A N 1
ATOM 3186 C CA . LEU A 1 411 ? -33.345 -25.285 -13.010 1.00 69.62 411 LEU A CA 1
ATOM 3187 C C . LEU A 1 411 ? -32.052 -25.600 -13.779 1.00 69.62 411 LEU A C 1
ATOM 3189 O O . LEU A 1 411 ? -32.103 -25.793 -14.993 1.00 69.62 411 LEU A O 1
ATOM 3193 N N . ILE A 1 412 ? -30.912 -25.706 -13.086 1.00 71.19 412 ILE A N 1
ATOM 3194 C CA . ILE A 1 412 ? -29.619 -26.098 -13.674 1.00 71.19 412 ILE A CA 1
ATOM 3195 C C . ILE A 1 412 ? -29.701 -27.503 -14.281 1.00 71.19 412 ILE A C 1
ATOM 3197 O O . ILE A 1 412 ? -29.261 -27.713 -15.411 1.00 71.19 412 ILE A O 1
ATOM 3201 N N . LEU A 1 413 ? -30.322 -28.453 -13.577 1.00 71.50 413 LEU A N 1
ATOM 3202 C CA . LEU A 1 413 ? -30.534 -29.812 -14.087 1.00 71.50 413 LEU A CA 1
ATOM 3203 C C . LEU A 1 413 ? -31.533 -29.836 -15.257 1.00 71.50 413 LEU A C 1
ATOM 3205 O O . LEU A 1 413 ? -31.314 -30.540 -16.247 1.00 71.50 413 LEU A O 1
ATOM 3209 N N . PHE A 1 414 ? -32.604 -29.040 -15.175 1.00 66.62 414 PHE A N 1
ATOM 3210 C CA . PHE A 1 414 ? -33.659 -28.963 -16.191 1.00 66.62 414 PHE A CA 1
ATOM 3211 C C . PHE A 1 414 ? -33.244 -28.228 -17.474 1.00 66.62 414 PHE A C 1
ATOM 3213 O O . PHE A 1 414 ? -33.803 -28.519 -18.534 1.00 66.62 414 PHE A O 1
ATOM 3220 N N . HIS A 1 415 ? -32.257 -27.324 -17.422 1.00 62.44 415 HIS A N 1
ATOM 3221 C CA . HIS A 1 415 ? -31.791 -26.549 -18.579 1.00 62.44 415 HIS A CA 1
ATOM 3222 C C . HIS A 1 415 ? -31.432 -27.420 -19.790 1.00 62.44 415 HIS A C 1
ATOM 3224 O O . HIS A 1 415 ? -31.726 -27.058 -20.927 1.00 62.44 415 HIS A O 1
ATOM 3230 N N . SER A 1 416 ? -30.850 -28.597 -19.552 1.00 54.81 416 SER A N 1
ATOM 3231 C CA . SER A 1 416 ? -30.466 -29.529 -20.617 1.00 54.81 416 SER A CA 1
ATOM 3232 C C . SER A 1 416 ? -31.649 -30.063 -21.447 1.00 54.81 416 SER A C 1
ATOM 3234 O O . SER A 1 416 ? -31.432 -30.602 -22.532 1.00 54.81 416 SER A O 1
ATOM 3236 N N . ALA A 1 417 ? -32.891 -29.903 -20.968 1.00 52.09 417 ALA A N 1
ATOM 3237 C CA . ALA A 1 417 ? -34.075 -30.568 -21.507 1.00 52.09 417 ALA A CA 1
ATOM 3238 C C . ALA A 1 417 ? -35.237 -29.639 -21.921 1.00 52.09 417 ALA A C 1
ATOM 3240 O O . ALA A 1 417 ? -36.174 -30.136 -22.549 1.00 52.09 417 ALA A O 1
ATOM 3241 N N . ASN A 1 418 ? -35.229 -28.333 -21.600 1.00 58.06 418 ASN A N 1
ATOM 3242 C CA . ASN A 1 418 ? -36.422 -27.482 -21.756 1.00 58.06 418 ASN A CA 1
ATOM 3243 C C . ASN A 1 418 ? -36.169 -26.151 -22.513 1.00 58.06 418 ASN A C 1
ATOM 3245 O O . ASN A 1 418 ? -35.445 -25.292 -22.009 1.00 58.06 418 ASN A O 1
ATOM 3249 N N . PRO A 1 419 ? -36.797 -25.931 -23.689 1.00 52.66 419 PRO A N 1
ATOM 3250 C CA . PRO A 1 419 ? -36.649 -24.701 -24.475 1.00 52.66 419 PRO A CA 1
ATOM 3251 C C . PRO A 1 419 ? -37.407 -23.480 -23.917 1.00 52.66 419 PRO A C 1
ATOM 3253 O O . PRO A 1 419 ? -37.246 -22.389 -24.453 1.00 52.66 419 PRO A O 1
ATOM 3256 N N . TYR A 1 420 ? -38.214 -23.629 -22.858 1.00 57.81 420 TYR A N 1
ATOM 3257 C CA . TYR A 1 420 ? -38.978 -22.531 -22.239 1.00 57.81 420 TYR A CA 1
ATOM 3258 C C . TYR A 1 420 ? -38.328 -21.959 -20.972 1.00 57.81 420 TYR A C 1
ATOM 3260 O O . TYR A 1 420 ? -38.977 -21.235 -20.221 1.00 57.81 420 TYR A O 1
ATOM 3268 N N . LEU A 1 421 ? -37.056 -22.285 -20.723 1.00 63.50 421 LEU A N 1
ATOM 3269 C CA . LEU A 1 421 ? -36.343 -21.944 -19.492 1.00 63.50 421 LEU A CA 1
ATOM 3270 C C . LEU A 1 421 ? -36.429 -20.449 -19.131 1.00 63.50 421 LEU A C 1
ATOM 3272 O O . LEU A 1 421 ? -36.612 -20.122 -17.963 1.00 63.50 421 LEU A O 1
ATOM 3276 N N . ASP A 1 422 ? -36.373 -19.556 -20.119 1.00 58.28 422 ASP A N 1
ATOM 3277 C CA . ASP A 1 422 ? -36.447 -18.111 -19.884 1.00 58.28 422 ASP A CA 1
ATOM 3278 C C . ASP A 1 422 ? -37.807 -17.688 -19.296 1.00 58.28 422 ASP A C 1
ATOM 3280 O O . ASP A 1 422 ? -37.852 -16.896 -18.356 1.00 58.28 422 ASP A O 1
ATOM 3284 N N . GLN A 1 423 ? -38.912 -18.280 -19.768 1.00 65.06 423 GLN A N 1
ATOM 3285 C CA . GLN A 1 423 ? -40.252 -18.022 -19.225 1.00 65.06 423 GLN A CA 1
ATOM 3286 C C . GLN A 1 423 ? -40.391 -18.575 -17.803 1.00 65.06 423 GLN A C 1
ATOM 3288 O O . GLN A 1 423 ? -40.942 -17.906 -16.936 1.00 65.06 423 GLN A O 1
ATOM 3293 N N . ILE A 1 424 ? -39.837 -19.762 -17.541 1.00 64.06 424 ILE A N 1
ATOM 3294 C CA . ILE A 1 424 ? -39.859 -20.382 -16.209 1.00 64.06 424 ILE A CA 1
ATOM 3295 C C . ILE A 1 424 ? -39.089 -19.518 -15.202 1.00 64.06 424 ILE A C 1
ATOM 3297 O O . ILE A 1 424 ? -39.546 -19.315 -14.079 1.00 64.06 424 ILE A O 1
ATOM 3301 N N . ILE A 1 425 ? -37.941 -18.961 -15.598 1.00 63.59 425 ILE A N 1
ATOM 3302 C CA . ILE A 1 425 ? -37.161 -18.065 -14.737 1.00 63.59 425 ILE A CA 1
ATOM 3303 C C . ILE A 1 425 ? -37.916 -16.756 -14.479 1.00 63.59 425 ILE A C 1
ATOM 3305 O O . ILE A 1 425 ? -37.937 -16.292 -13.339 1.00 63.59 425 ILE A O 1
ATOM 3309 N N . CYS A 1 426 ? -38.581 -16.187 -15.490 1.00 60.97 426 CYS A N 1
ATOM 3310 C CA . CYS A 1 426 ? -39.442 -15.016 -15.309 1.00 60.97 426 CYS A CA 1
ATOM 3311 C C . CYS A 1 426 ? -40.627 -15.295 -14.368 1.00 60.97 426 CYS A C 1
ATOM 3313 O O . CYS A 1 426 ? -40.914 -14.476 -13.492 1.00 60.97 426 CYS A O 1
ATOM 3315 N N . ASP A 1 427 ? -41.274 -16.455 -14.482 1.00 64.50 427 ASP A N 1
ATOM 3316 C CA . ASP A 1 427 ? -42.388 -16.855 -13.613 1.00 64.50 427 ASP A CA 1
ATOM 3317 C C . ASP A 1 427 ? -41.912 -17.056 -12.157 1.00 64.50 427 ASP A C 1
ATOM 3319 O O . ASP A 1 427 ? -42.549 -16.579 -11.215 1.00 64.50 427 ASP A O 1
ATOM 3323 N N . VAL A 1 428 ? -40.742 -17.677 -11.947 1.00 63.12 428 VAL A N 1
ATOM 3324 C CA . VAL A 1 428 ? -40.109 -17.817 -10.617 1.00 63.12 428 VAL A CA 1
ATOM 3325 C C . VAL A 1 428 ? -39.726 -16.462 -10.027 1.00 63.12 428 VAL A C 1
ATOM 3327 O O . VAL A 1 428 ? -39.938 -16.233 -8.835 1.00 63.12 428 VAL A O 1
ATOM 3330 N N . ALA A 1 429 ? -39.208 -15.548 -10.848 1.00 57.09 429 ALA A N 1
ATOM 3331 C CA . ALA A 1 429 ? -38.803 -14.215 -10.419 1.00 57.09 429 ALA A CA 1
ATOM 3332 C C . ALA A 1 429 ? -39.982 -13.280 -10.093 1.00 57.09 429 ALA A C 1
ATOM 3334 O O . ALA A 1 429 ? -39.802 -12.294 -9.381 1.00 57.09 429 ALA A O 1
ATOM 3335 N N . THR A 1 430 ? -41.184 -13.572 -10.588 1.00 58.06 430 THR A N 1
ATOM 3336 C CA . THR A 1 430 ? -42.391 -12.758 -10.348 1.00 58.06 430 THR A CA 1
ATOM 3337 C C . THR A 1 430 ? -43.311 -13.347 -9.274 1.00 58.06 430 THR A C 1
ATOM 3339 O O . THR A 1 430 ? -44.099 -12.618 -8.672 1.00 58.06 430 THR A O 1
ATOM 3342 N N . SER A 1 431 ? -43.156 -14.631 -8.936 1.00 56.72 431 SER A N 1
ATOM 3343 C CA . SER A 1 431 ? -44.001 -15.359 -7.972 1.00 56.72 431 SER A CA 1
ATOM 3344 C C . SER A 1 431 ? -43.535 -15.278 -6.511 1.00 56.72 431 SER A C 1
ATOM 3346 O O . SER A 1 431 ? -43.923 -16.100 -5.676 1.00 56.72 431 SER A O 1
ATOM 3348 N N . TYR A 1 432 ? -42.683 -14.316 -6.158 1.00 64.06 432 TYR A N 1
ATOM 3349 C CA . TYR A 1 432 ? -42.275 -14.115 -4.768 1.00 64.06 432 TYR A CA 1
ATOM 3350 C C . TYR A 1 432 ? -43.455 -13.643 -3.917 1.00 64.06 432 TYR A C 1
ATOM 3352 O O . TYR A 1 432 ? -44.185 -12.739 -4.315 1.00 64.06 432 TYR A O 1
ATOM 3360 N N . VAL A 1 433 ? -43.603 -14.199 -2.716 1.00 51.97 433 VAL A N 1
ATOM 3361 C CA . VAL A 1 433 ? -44.538 -13.727 -1.693 1.00 51.97 433 VAL A CA 1
ATOM 3362 C C . VAL A 1 433 ? -43.794 -13.275 -0.446 1.00 51.97 433 VAL A C 1
ATOM 3364 O O . VAL A 1 433 ? -42.825 -13.900 -0.012 1.00 51.97 433 VAL A O 1
ATOM 3367 N N . VAL A 1 434 ? -44.268 -12.200 0.168 1.00 52.91 434 VAL A N 1
ATOM 3368 C CA . VAL A 1 434 ? -43.770 -11.733 1.461 1.00 52.91 434 VAL A CA 1
ATOM 3369 C C . VAL A 1 434 ? -44.644 -12.340 2.557 1.00 52.91 434 VAL A C 1
ATOM 3371 O O . VAL A 1 434 ? -45.851 -12.108 2.581 1.00 52.91 434 VAL A O 1
ATOM 3374 N N . GLU A 1 435 ? -44.051 -13.149 3.443 1.00 47.50 435 GLU A N 1
ATOM 3375 C CA . GLU A 1 435 ? -44.708 -13.635 4.663 1.00 47.50 435 GLU A CA 1
ATOM 3376 C C . GLU A 1 435 ? -44.731 -12.504 5.688 1.00 47.50 435 GLU A C 1
ATOM 3378 O O . GLU A 1 435 ? -43.683 -11.996 6.094 1.00 47.50 435 GLU A O 1
ATOM 3383 N N . VAL A 1 436 ? -45.929 -12.137 6.123 1.00 52.03 436 VAL A N 1
ATOM 3384 C CA . VAL A 1 436 ? -46.159 -11.033 7.051 1.00 52.03 436 VAL A CA 1
ATOM 3385 C C . VAL A 1 436 ? -46.951 -11.521 8.262 1.00 52.03 436 VAL A C 1
ATOM 3387 O O . VAL A 1 436 ? -47.901 -12.301 8.141 1.00 52.03 436 VAL A O 1
ATOM 3390 N N . GLU A 1 437 ? -46.524 -11.115 9.460 1.00 48.72 437 GLU A N 1
ATOM 3391 C CA . GLU A 1 437 ? -47.242 -11.410 10.702 1.00 48.72 437 GLU A CA 1
ATOM 3392 C C . GLU A 1 437 ? -48.411 -10.429 10.812 1.00 48.72 437 GLU A C 1
ATOM 3394 O O . GLU A 1 437 ? -48.272 -9.300 11.263 1.00 48.72 437 GLU A O 1
ATOM 3399 N N . CYS A 1 438 ? -49.583 -10.858 10.359 1.00 49.47 438 CYS A N 1
ATOM 3400 C CA . CYS A 1 438 ? -50.798 -10.052 10.353 1.00 49.47 438 CYS A CA 1
ATOM 3401 C C . CYS A 1 438 ? -51.520 -10.134 11.709 1.00 49.47 438 CYS A C 1
ATOM 3403 O O . CYS A 1 438 ? -52.748 -10.213 11.761 1.00 49.47 438 CYS A O 1
ATOM 3405 N N . SER A 1 439 ? -50.774 -10.181 12.819 1.00 46.94 439 SER A N 1
ATOM 3406 C CA . SER A 1 439 ? -51.334 -10.376 14.164 1.00 46.94 439 SER A CA 1
ATOM 3407 C C . SER A 1 439 ? -52.368 -9.317 14.537 1.00 46.94 439 SER A C 1
ATOM 3409 O O . SER A 1 439 ? -53.302 -9.626 15.271 1.00 46.94 439 SER A O 1
ATOM 3411 N N . ASP A 1 440 ? -52.240 -8.118 13.972 1.00 40.62 440 ASP A N 1
ATOM 3412 C CA . ASP A 1 440 ? -53.126 -6.983 14.240 1.00 40.62 440 ASP A CA 1
ATOM 3413 C C . ASP A 1 440 ? -54.358 -6.947 13.312 1.00 40.62 440 ASP A C 1
ATOM 3415 O O . ASP A 1 440 ? -55.306 -6.206 13.563 1.00 40.62 440 ASP A O 1
ATOM 3419 N N . LEU A 1 441 ? -54.379 -7.771 12.257 1.00 38.00 441 LEU A N 1
ATOM 3420 C CA . LEU A 1 441 ? -55.477 -7.877 11.283 1.00 38.00 441 LEU A CA 1
ATOM 3421 C C . LEU A 1 441 ? -56.434 -9.043 11.584 1.00 38.00 441 LEU A C 1
ATOM 3423 O O . LEU A 1 441 ? -57.554 -9.070 11.073 1.00 38.00 441 LEU A O 1
ATOM 3427 N N . PHE A 1 442 ? -56.023 -10.003 12.418 1.00 40.88 442 PHE A N 1
ATOM 3428 C CA . PHE A 1 442 ? -56.818 -11.182 12.759 1.00 40.88 442 PHE A CA 1
ATOM 3429 C C . PHE A 1 442 ? -57.282 -11.125 14.219 1.00 40.88 442 PHE A C 1
ATOM 3431 O O . PHE A 1 442 ? -56.493 -11.250 15.150 1.00 40.88 442 PHE A O 1
ATOM 3438 N N . ALA A 1 443 ? -58.594 -10.992 14.427 1.00 40.03 443 ALA A N 1
ATOM 3439 C CA . ALA A 1 443 ? -59.203 -10.791 15.748 1.00 40.03 443 ALA A CA 1
ATOM 3440 C C . ALA A 1 443 ? -58.979 -11.939 16.762 1.00 40.03 443 ALA A C 1
ATOM 3442 O O . ALA A 1 443 ? -59.231 -11.767 17.954 1.00 40.03 443 ALA A O 1
ATOM 3443 N N . HIS A 1 444 ? -58.490 -13.102 16.319 1.00 43.31 444 HIS A N 1
ATOM 3444 C CA . HIS A 1 444 ? -58.250 -14.271 17.163 1.00 43.31 444 HIS A CA 1
ATOM 3445 C C . HIS A 1 444 ? -56.888 -14.918 16.873 1.00 43.31 444 HIS A C 1
ATOM 3447 O O . HIS A 1 444 ? -56.805 -16.011 16.322 1.00 43.31 444 HIS A O 1
ATOM 3453 N N . GLY A 1 445 ? -55.815 -14.255 17.311 1.00 42.53 445 GLY A N 1
ATOM 3454 C CA . GLY A 1 445 ? -54.482 -14.849 17.433 1.00 42.53 445 GLY A CA 1
ATOM 3455 C C . GLY A 1 445 ? -53.661 -14.877 16.141 1.00 42.53 445 GLY A C 1
ATOM 3456 O O . GLY A 1 445 ? -54.189 -14.882 15.036 1.00 42.53 445 GLY A O 1
ATOM 3457 N N . LYS A 1 446 ? -52.335 -14.878 16.326 1.00 41.50 446 LYS A N 1
ATOM 3458 C CA . LYS A 1 446 ? -51.277 -14.794 15.305 1.00 41.50 446 LYS A CA 1
ATOM 3459 C C . LYS A 1 446 ? -51.603 -15.559 14.011 1.00 41.50 446 LYS A C 1
ATOM 3461 O O . LYS A 1 446 ? -51.354 -16.760 13.919 1.00 41.50 446 LYS A O 1
ATOM 3466 N N . GLY A 1 447 ? -52.100 -14.847 13.002 1.00 41.81 447 GLY A N 1
ATOM 3467 C CA . GLY A 1 447 ? -52.248 -15.345 11.636 1.00 41.81 447 GLY A CA 1
ATOM 3468 C C . GLY A 1 447 ? -51.165 -14.753 10.741 1.00 41.81 447 GLY A C 1
ATOM 3469 O O . GLY A 1 447 ? -50.929 -13.546 10.770 1.00 41.81 447 GLY A O 1
ATOM 3470 N N . ARG A 1 448 ? -50.484 -15.594 9.958 1.00 44.34 448 ARG A N 1
ATOM 3471 C CA . ARG A 1 448 ? -49.515 -15.145 8.949 1.00 44.34 448 ARG A CA 1
ATOM 3472 C C . ARG A 1 448 ? -50.201 -15.055 7.590 1.00 44.34 448 ARG A C 1
ATOM 3474 O O . ARG A 1 448 ? -50.842 -16.019 7.178 1.00 44.34 448 ARG A O 1
ATOM 3481 N N . GLY A 1 449 ? -50.078 -13.907 6.930 1.00 44.19 449 GLY A N 1
ATOM 3482 C CA . GLY A 1 449 ? -50.555 -13.678 5.565 1.00 44.19 449 GLY A CA 1
ATOM 3483 C C . GLY A 1 449 ? -49.405 -13.705 4.558 1.00 44.19 449 GLY A C 1
ATOM 3484 O O . GLY A 1 449 ? -48.242 -13.559 4.937 1.00 44.19 449 GLY A O 1
ATOM 3485 N N . TYR A 1 450 ? -49.729 -13.888 3.277 1.00 48.66 450 TYR A N 1
ATOM 3486 C CA . TYR A 1 450 ? -48.767 -13.857 2.173 1.00 48.66 450 TYR A CA 1
ATOM 3487 C C . TYR A 1 450 ? -49.274 -12.905 1.089 1.00 48.66 450 TYR A C 1
ATOM 3489 O O . TYR A 1 450 ? -50.439 -12.995 0.705 1.00 48.66 450 TYR A O 1
ATOM 3497 N N . ILE A 1 451 ? -48.415 -12.008 0.603 1.00 47.75 451 ILE A N 1
ATOM 3498 C CA . ILE A 1 451 ? -48.734 -11.062 -0.483 1.00 47.75 451 ILE A CA 1
ATOM 3499 C C . ILE A 1 451 ? -47.701 -11.238 -1.593 1.00 47.75 451 ILE A C 1
ATOM 3501 O O . ILE A 1 451 ? -46.506 -11.245 -1.295 1.00 47.75 451 ILE A O 1
ATOM 3505 N N . ARG A 1 452 ? -48.131 -11.380 -2.855 1.00 52.31 452 ARG A N 1
ATOM 3506 C CA . ARG A 1 452 ? -47.209 -11.489 -3.999 1.00 52.31 452 ARG A CA 1
ATOM 3507 C C . ARG A 1 452 ? -46.554 -10.144 -4.288 1.00 52.31 452 ARG A C 1
ATOM 3509 O O . ARG A 1 452 ? -47.218 -9.114 -4.320 1.00 52.31 452 ARG A O 1
ATOM 3516 N N . ILE A 1 453 ? -45.249 -10.167 -4.534 1.00 54.56 453 ILE A N 1
ATOM 3517 C CA . ILE A 1 453 ? -44.453 -8.973 -4.831 1.00 54.56 453 ILE A CA 1
ATOM 3518 C C . ILE A 1 453 ? -44.916 -8.325 -6.133 1.00 54.56 453 ILE A C 1
ATOM 3520 O O . ILE A 1 453 ? -44.978 -7.105 -6.197 1.00 54.56 453 ILE A O 1
ATOM 3524 N N . TRP A 1 454 ? -45.295 -9.116 -7.139 1.00 53.69 454 TRP A N 1
ATOM 3525 C CA . TRP A 1 454 ? -45.829 -8.579 -8.389 1.00 53.69 454 TRP A CA 1
ATOM 3526 C C . TRP A 1 454 ? -47.119 -7.775 -8.178 1.00 53.69 454 TRP A C 1
ATOM 3528 O O . TRP A 1 454 ? -47.222 -6.654 -8.660 1.00 53.69 454 TRP A O 1
ATOM 3538 N N . ASP A 1 455 ? -48.057 -8.284 -7.373 1.00 52.12 455 ASP A N 1
ATOM 3539 C CA . ASP A 1 455 ? -49.299 -7.563 -7.059 1.00 52.12 455 ASP A CA 1
ATOM 3540 C C . ASP A 1 455 ? -49.017 -6.260 -6.282 1.00 52.12 455 ASP A C 1
ATOM 3542 O O . ASP A 1 455 ? -49.688 -5.250 -6.485 1.00 52.12 455 ASP A O 1
ATOM 3546 N N . LEU A 1 456 ? -47.988 -6.266 -5.426 1.00 50.53 456 LEU A N 1
ATOM 3547 C CA . LEU A 1 456 ? -47.518 -5.091 -4.689 1.00 50.53 456 LEU A CA 1
ATOM 3548 C C . LEU A 1 456 ? -46.891 -4.042 -5.624 1.00 50.53 456 LEU A C 1
ATOM 3550 O O . LEU A 1 456 ? -47.167 -2.855 -5.478 1.00 50.53 456 LEU A O 1
ATOM 3554 N N . ILE A 1 457 ? -46.081 -4.479 -6.595 1.00 48.44 457 ILE A N 1
ATOM 3555 C CA . ILE A 1 457 ? -45.467 -3.618 -7.616 1.00 48.44 457 ILE A CA 1
ATOM 3556 C C . ILE A 1 457 ? -46.551 -3.007 -8.508 1.00 48.44 457 ILE A C 1
ATOM 3558 O O . ILE A 1 457 ? -46.573 -1.791 -8.664 1.00 48.44 457 ILE A O 1
ATOM 3562 N N . CYS A 1 458 ? -47.499 -3.803 -9.011 1.00 47.94 458 CYS A N 1
ATOM 3563 C CA . CYS A 1 458 ? -48.599 -3.293 -9.832 1.00 47.94 458 CYS A CA 1
ATOM 3564 C C . CYS A 1 458 ? -49.459 -2.263 -9.079 1.00 47.94 458 CYS A C 1
ATOM 3566 O O . CYS A 1 458 ? -49.840 -1.250 -9.661 1.00 47.94 458 CYS A O 1
ATOM 3568 N N . ALA A 1 459 ? -49.719 -2.473 -7.783 1.00 44.91 459 ALA A N 1
ATOM 3569 C CA . ALA A 1 459 ? -50.434 -1.502 -6.950 1.00 44.91 459 ALA A CA 1
ATOM 3570 C C . ALA A 1 459 ? -49.637 -0.197 -6.733 1.00 44.91 459 ALA A C 1
ATOM 3572 O O . ALA A 1 459 ? -50.219 0.887 -6.654 1.00 44.91 459 ALA A O 1
ATOM 3573 N N . MET A 1 460 ? -48.303 -0.280 -6.659 1.00 42.53 460 MET A N 1
ATOM 3574 C CA . MET A 1 460 ? -47.413 0.884 -6.568 1.00 42.53 460 MET A CA 1
ATOM 3575 C C . MET A 1 460 ? -47.255 1.623 -7.906 1.00 42.53 460 MET A C 1
ATOM 3577 O O . MET A 1 460 ? -47.089 2.838 -7.906 1.00 42.53 460 MET A O 1
ATOM 3581 N N . GLU A 1 461 ? -47.333 0.930 -9.042 1.00 41.78 461 GLU A N 1
ATOM 3582 C CA . GLU A 1 461 ? -47.256 1.539 -10.378 1.00 41.78 461 GLU A CA 1
ATOM 3583 C C . GLU A 1 461 ? -48.548 2.279 -10.750 1.00 41.78 461 GLU A C 1
ATOM 3585 O O . GLU A 1 461 ? -48.479 3.411 -11.226 1.00 41.78 461 GLU A O 1
ATOM 3590 N N . SER A 1 462 ? -49.729 1.742 -10.408 1.00 41.31 462 SER A N 1
ATOM 3591 C CA . SER A 1 462 ? -51.013 2.457 -10.573 1.00 41.31 462 SER A CA 1
ATOM 3592 C C . SER A 1 462 ? -51.108 3.764 -9.771 1.00 41.31 462 SER A C 1
ATOM 3594 O O . SER A 1 462 ? -51.959 4.614 -10.019 1.00 41.31 462 SER A O 1
ATOM 3596 N N . LEU A 1 463 ? -50.217 3.919 -8.798 1.00 38.44 463 LEU A N 1
ATOM 3597 C CA . LEU A 1 463 ? -50.057 5.070 -7.923 1.00 38.44 463 LEU A CA 1
ATOM 3598 C C . LEU A 1 463 ? -49.289 6.216 -8.607 1.00 38.44 463 LEU A C 1
ATOM 3600 O O . LEU A 1 463 ? -49.582 7.386 -8.377 1.00 38.44 463 LEU A O 1
ATOM 3604 N N . VAL A 1 464 ? -48.337 5.864 -9.476 1.00 39.22 464 VAL A N 1
ATOM 3605 C CA . VAL A 1 464 ? -47.518 6.805 -10.254 1.00 39.22 464 VAL A CA 1
ATOM 3606 C C . VAL A 1 464 ? -48.310 7.366 -11.441 1.00 39.22 464 VAL A C 1
ATOM 3608 O O . VAL A 1 464 ? -48.164 8.544 -11.764 1.00 39.22 464 VAL A O 1
ATOM 3611 N N . ASP A 1 465 ? -49.219 6.576 -12.022 1.00 39.62 465 ASP A N 1
ATOM 3612 C CA . ASP A 1 465 ? -50.118 7.033 -13.095 1.00 39.62 465 ASP A CA 1
ATOM 3613 C C . ASP A 1 465 ? -51.233 7.977 -12.597 1.00 39.62 465 ASP A C 1
ATOM 3615 O O . ASP A 1 465 ? -51.743 8.789 -13.368 1.00 39.62 465 ASP A O 1
ATOM 3619 N N . LEU A 1 466 ? -51.586 7.942 -11.305 1.00 39.47 466 LEU A N 1
ATOM 3620 C CA . LEU A 1 466 ? -52.581 8.852 -10.712 1.00 39.47 466 LEU A CA 1
ATOM 3621 C C . LEU A 1 466 ? -52.010 10.227 -10.320 1.00 39.47 466 LEU A C 1
ATOM 3623 O O . LEU A 1 466 ? -52.778 11.175 -10.166 1.00 39.47 466 LEU A O 1
ATOM 3627 N N . GLU A 1 467 ? -50.687 10.372 -10.189 1.00 40.09 467 GLU A N 1
ATOM 3628 C CA . GLU A 1 467 ? -50.040 11.671 -9.930 1.00 40.09 467 GLU A CA 1
ATOM 3629 C C . GLU A 1 467 ? -49.638 12.424 -11.216 1.00 40.09 467 GLU A C 1
ATOM 3631 O O . GLU A 1 467 ? -49.191 13.571 -11.138 1.00 40.09 467 GLU A O 1
ATOM 3636 N N . GLN A 1 468 ? -49.845 11.827 -12.400 1.00 39.22 468 GLN A N 1
ATOM 3637 C CA . GLN A 1 468 ? -49.621 12.462 -13.710 1.00 39.22 468 GLN A CA 1
ATOM 3638 C C . GLN A 1 468 ? -50.896 12.888 -14.462 1.00 39.22 468 GLN A C 1
ATOM 3640 O O . GLN A 1 468 ? -50.779 13.381 -15.584 1.00 39.22 468 GLN A O 1
ATOM 3645 N N . ASP A 1 469 ? -52.092 12.791 -13.870 1.00 34.84 469 ASP A N 1
ATOM 3646 C CA . ASP A 1 469 ? -53.300 13.365 -14.484 1.00 34.84 469 ASP A CA 1
ATOM 3647 C C . ASP A 1 469 ? -53.485 14.825 -14.032 1.00 34.84 469 ASP A C 1
ATOM 3649 O O . ASP A 1 469 ? -54.113 15.141 -13.014 1.00 34.84 469 ASP A O 1
ATOM 3653 N N . ASP A 1 470 ? -52.863 15.737 -14.788 1.00 42.66 470 ASP A N 1
ATOM 3654 C CA . ASP A 1 470 ? -53.177 17.158 -14.720 1.00 42.66 470 ASP A CA 1
ATOM 3655 C C . ASP A 1 470 ? -54.617 17.403 -15.204 1.00 42.66 470 ASP A C 1
ATOM 3657 O O . ASP A 1 470 ? -55.140 16.777 -16.124 1.00 42.66 470 ASP A O 1
ATOM 3661 N N . GLY A 1 471 ? -55.332 18.262 -14.481 1.00 42.25 471 GLY A N 1
ATOM 3662 C CA . GLY A 1 471 ? -56.782 18.295 -14.561 1.00 42.25 471 GLY A CA 1
ATOM 3663 C C . GLY A 1 471 ? -57.343 18.671 -15.933 1.00 42.25 471 GLY A C 1
ATOM 3664 O O . GLY A 1 471 ? -57.159 19.789 -16.402 1.00 42.25 471 GLY A O 1
ATOM 3665 N N . SER A 1 472 ? -58.246 17.837 -16.456 1.00 38.25 472 SER A N 1
ATOM 3666 C CA . SER A 1 472 ? -59.456 18.325 -17.131 1.00 38.25 472 SER A CA 1
ATOM 3667 C C . SER A 1 472 ? -60.540 17.248 -17.314 1.00 38.25 472 SER A C 1
ATOM 3669 O O . SER A 1 472 ? -60.508 16.485 -18.265 1.00 38.25 472 SER A O 1
ATOM 3671 N N . HIS A 1 473 ? -61.580 17.245 -16.460 1.00 32.62 473 HIS A N 1
ATOM 3672 C CA . HIS A 1 473 ? -62.995 17.416 -16.868 1.00 32.62 473 HIS A CA 1
ATOM 3673 C C . HIS A 1 473 ? -64.050 17.030 -15.793 1.00 32.62 473 HIS A C 1
ATOM 3675 O O . HIS A 1 473 ? -64.224 15.879 -15.432 1.00 32.62 473 HIS A O 1
ATOM 3681 N N . LYS A 1 474 ? -64.885 18.034 -15.461 1.00 32.59 474 LYS A N 1
ATOM 3682 C CA . LYS A 1 474 ? -66.353 18.009 -15.209 1.00 32.59 474 LYS A CA 1
ATOM 3683 C C . LYS A 1 474 ? -66.967 17.344 -13.946 1.00 32.59 474 LYS A C 1
ATOM 3685 O O . LYS A 1 474 ? -67.243 16.160 -13.907 1.00 32.59 474 LYS A O 1
ATOM 3690 N N . ARG A 1 475 ? -67.450 18.254 -13.078 1.00 30.27 475 ARG A N 1
ATOM 3691 C CA . ARG A 1 475 ? -68.821 18.423 -12.514 1.00 30.27 475 ARG A CA 1
ATOM 3692 C C . ARG A 1 475 ? -69.534 17.258 -11.776 1.00 30.27 475 ARG A C 1
ATOM 3694 O O . ARG A 1 475 ? -70.144 16.415 -12.412 1.00 30.27 475 ARG A O 1
ATOM 3701 N N . GLN A 1 476 ? -69.735 17.522 -10.473 1.00 30.03 476 GLN A N 1
ATOM 3702 C CA . GLN A 1 476 ? -71.038 17.705 -9.785 1.00 30.03 476 GLN A CA 1
ATOM 3703 C C . GLN A 1 476 ? -71.796 16.460 -9.274 1.00 30.03 476 GLN A C 1
ATOM 3705 O O . GLN A 1 476 ? -72.294 15.673 -10.067 1.00 30.03 476 GLN A O 1
ATOM 3710 N N . GLY A 1 477 ? -72.018 16.396 -7.948 1.00 27.41 477 GLY A N 1
ATOM 3711 C CA . GLY A 1 477 ? -73.107 15.609 -7.347 1.00 27.41 477 GLY A CA 1
ATOM 3712 C C . GLY A 1 477 ? -72.924 15.191 -5.879 1.00 27.41 477 GLY A C 1
ATOM 3713 O O . GLY A 1 477 ? -72.421 14.112 -5.623 1.00 27.41 477 GLY A O 1
ATOM 3714 N N . ASP A 1 478 ? -73.400 16.043 -4.965 1.00 28.41 478 ASP A N 1
ATOM 3715 C CA . ASP A 1 478 ? -74.044 15.756 -3.666 1.00 28.41 478 ASP A CA 1
ATOM 3716 C C . ASP A 1 478 ? -73.311 15.092 -2.469 1.00 28.41 478 ASP A C 1
ATOM 3718 O O . ASP A 1 478 ? -72.920 13.931 -2.455 1.00 28.41 478 ASP A O 1
ATOM 3722 N N . ILE A 1 479 ? -73.281 15.872 -1.378 1.00 36.97 479 ILE A N 1
ATOM 3723 C CA . ILE A 1 479 ? -73.021 15.520 0.034 1.00 36.97 479 ILE A CA 1
ATOM 3724 C C . ILE A 1 479 ? -74.392 15.214 0.698 1.00 36.97 479 ILE A C 1
ATOM 3726 O O . ILE A 1 479 ? -75.369 15.863 0.310 1.00 36.97 479 ILE A O 1
ATOM 3730 N N . PRO A 1 480 ? -74.527 14.336 1.726 1.00 34.72 480 PRO A N 1
ATOM 3731 C CA . PRO A 1 480 ? -74.682 14.892 3.082 1.00 34.72 480 PRO A CA 1
ATOM 3732 C C . PRO A 1 480 ? -74.165 14.048 4.274 1.00 34.72 480 PRO A C 1
ATOM 3734 O O . PRO A 1 480 ? -73.979 12.837 4.240 1.00 34.72 480 PRO A O 1
ATOM 3737 N N . THR A 1 481 ? -73.995 14.789 5.366 1.00 32.03 481 THR A N 1
ATOM 3738 C CA . THR A 1 481 ? -73.508 14.509 6.726 1.00 32.03 481 THR A CA 1
ATOM 3739 C C . THR A 1 481 ? -74.517 13.898 7.726 1.00 32.03 481 THR A C 1
ATOM 3741 O O . THR A 1 481 ? -75.714 14.126 7.600 1.00 32.03 481 THR A O 1
ATOM 3744 N N . MET A 1 482 ? -73.960 13.374 8.840 1.00 29.30 482 MET A N 1
ATOM 3745 C CA . MET A 1 482 ? -74.466 13.302 10.240 1.00 29.30 482 MET A CA 1
ATOM 3746 C C . MET A 1 482 ? -75.551 12.282 10.655 1.00 29.30 482 MET A C 1
ATOM 3748 O O . MET A 1 482 ? -76.633 12.234 10.088 1.00 29.30 482 MET A O 1
ATOM 3752 N N . GLY A 1 483 ? -75.333 11.634 11.817 1.00 24.30 483 GLY A N 1
ATOM 3753 C CA . GLY A 1 483 ? -76.428 11.211 12.709 1.00 24.30 483 GLY A CA 1
ATOM 3754 C C . GLY A 1 483 ? -76.146 10.004 13.612 1.00 24.30 483 GLY A C 1
ATOM 3755 O O . GLY A 1 483 ? -76.172 8.866 13.165 1.00 24.30 483 GLY A O 1
ATOM 3756 N N . SER A 1 484 ? -75.947 10.245 14.907 1.00 34.00 484 SER A N 1
ATOM 3757 C CA . SER A 1 484 ? -75.861 9.251 15.986 1.00 34.00 484 SER A CA 1
ATOM 3758 C C . SER A 1 484 ? -77.213 9.069 16.700 1.00 34.00 484 SER A C 1
ATOM 3760 O O . SER A 1 484 ? -77.816 10.092 17.018 1.00 34.00 484 SER A O 1
ATOM 3762 N N . ARG A 1 485 ? -77.656 7.819 17.006 1.00 28.61 485 ARG A N 1
ATOM 3763 C CA . ARG A 1 485 ? -78.306 7.328 18.275 1.00 28.61 485 ARG A CA 1
ATOM 3764 C C . ARG A 1 485 ? -78.990 5.917 18.180 1.00 28.61 485 ARG A C 1
ATOM 3766 O O . ARG A 1 485 ? -79.150 5.447 17.065 1.00 28.61 485 ARG A O 1
ATOM 3773 N N . PRO A 1 486 ? -79.327 5.221 19.311 1.00 43.41 486 PRO A N 1
ATOM 3774 C CA . PRO A 1 486 ? -78.961 3.818 19.684 1.00 43.41 486 PRO A CA 1
ATOM 3775 C C . PRO A 1 486 ? -80.232 2.922 19.951 1.00 43.41 486 PRO A C 1
ATOM 3777 O O . PRO A 1 486 ? -81.249 3.309 19.378 1.00 43.41 486 PRO A O 1
ATOM 3780 N N . PRO A 1 487 ? -80.347 1.850 20.812 1.00 36.88 487 PRO A N 1
ATOM 3781 C CA . PRO A 1 487 ? -79.417 1.011 21.630 1.00 36.88 487 PRO A CA 1
ATOM 3782 C C . PRO A 1 487 ? -79.669 -0.555 21.676 1.00 36.88 487 PRO A C 1
ATOM 3784 O O . PRO A 1 487 ? -80.717 -1.015 21.248 1.00 36.88 487 PRO A O 1
ATOM 3787 N N . LEU A 1 488 ? -78.722 -1.315 22.296 1.00 28.64 488 LEU A N 1
ATOM 3788 C CA . LEU A 1 488 ? -78.805 -2.521 23.204 1.00 28.64 488 LEU A CA 1
ATOM 3789 C C . LEU A 1 488 ? -79.666 -3.771 22.796 1.00 28.64 488 LEU A C 1
ATOM 3791 O O . LEU A 1 488 ? -80.819 -3.611 22.433 1.00 28.64 488 LEU A O 1
ATOM 3795 N N . VAL A 1 489 ? -79.270 -5.063 22.894 1.00 27.86 489 VAL A N 1
ATOM 3796 C CA . VAL A 1 489 ? -78.633 -5.859 23.985 1.00 27.86 489 VAL A CA 1
ATOM 3797 C C . VAL A 1 489 ? -78.108 -7.231 23.463 1.00 27.86 489 VAL A C 1
ATOM 3799 O O . VAL A 1 489 ? -78.777 -7.873 22.657 1.00 27.86 489 VAL A O 1
ATOM 3802 N N . SER A 1 490 ? -77.007 -7.718 24.058 1.00 27.55 490 SER A N 1
ATOM 3803 C CA . SER A 1 490 ? -76.702 -9.095 24.543 1.00 27.55 490 SER A CA 1
ATOM 3804 C C . SER A 1 490 ? -75.332 -9.634 24.115 1.00 27.55 490 SER A C 1
ATOM 3806 O O . SER A 1 490 ? -74.890 -9.446 22.990 1.00 27.55 490 SER A O 1
ATOM 3808 N N . GLU A 1 491 ? -74.631 -10.192 25.102 1.00 38.69 491 GLU A N 1
ATOM 3809 C CA . GLU A 1 491 ? -73.192 -10.453 25.149 1.00 38.69 491 GLU A CA 1
ATOM 3810 C C . GLU A 1 491 ? -72.722 -11.486 24.119 1.00 38.69 491 GLU A C 1
ATOM 3812 O O . GLU A 1 491 ? -72.809 -12.684 24.352 1.00 38.69 491 GLU A O 1
ATOM 3817 N N . GLU A 1 492 ? -72.128 -11.012 23.028 1.00 29.44 492 GLU A N 1
ATOM 3818 C CA . GLU A 1 492 ? -71.130 -11.740 22.246 1.00 29.44 492 GLU A CA 1
ATOM 3819 C C . GLU A 1 492 ? -70.102 -10.727 21.722 1.00 29.44 492 GLU A C 1
ATOM 3821 O O . GLU A 1 492 ? -70.416 -9.565 21.457 1.00 29.44 492 GLU A O 1
ATOM 3826 N N . ALA A 1 493 ? -68.840 -11.149 21.696 1.00 29.03 493 ALA A N 1
ATOM 3827 C CA . ALA A 1 493 ? -67.654 -10.321 21.516 1.00 29.03 493 ALA A CA 1
ATOM 3828 C C . ALA A 1 493 ? -67.768 -9.296 20.369 1.00 29.03 493 ALA A C 1
ATOM 3830 O O . ALA A 1 493 ? -67.857 -9.655 19.197 1.00 29.03 493 ALA A O 1
ATOM 3831 N N . VAL A 1 494 ? -67.677 -8.003 20.700 1.00 26.19 494 VAL A N 1
ATOM 3832 C CA . VAL A 1 494 ? -67.490 -6.949 19.697 1.00 26.19 494 VAL A CA 1
ATOM 3833 C C . VAL A 1 494 ? -66.010 -6.878 19.346 1.00 26.19 494 VAL A C 1
ATOM 3835 O O . VAL A 1 494 ? -65.189 -6.339 20.086 1.00 26.19 494 VAL A O 1
ATOM 3838 N N . VAL A 1 495 ? -65.703 -7.452 18.189 1.00 29.09 495 VAL A N 1
ATOM 3839 C CA . VAL A 1 495 ? -64.501 -7.209 17.399 1.00 29.09 495 VAL A CA 1
ATOM 3840 C C . VAL A 1 495 ? -64.593 -5.796 16.812 1.00 29.09 495 VAL A C 1
ATOM 3842 O O . VAL A 1 495 ? -65.504 -5.510 16.037 1.00 29.09 495 VAL A O 1
ATOM 3845 N N . THR A 1 496 ? -63.648 -4.912 17.126 1.00 26.62 496 THR A N 1
ATOM 3846 C CA . THR A 1 496 ? -63.445 -3.671 16.361 1.00 26.62 496 THR A CA 1
ATOM 3847 C C . THR A 1 496 ? -62.500 -3.982 15.197 1.00 26.62 496 THR A C 1
ATOM 3849 O O . THR A 1 496 ? -61.284 -3.997 15.364 1.00 26.62 496 THR A O 1
ATOM 3852 N N . MET A 1 497 ? -63.078 -4.312 14.036 1.00 28.47 497 MET A N 1
ATOM 3853 C CA . MET A 1 497 ? -62.375 -4.584 12.774 1.00 28.47 497 MET A CA 1
ATOM 3854 C C . MET A 1 497 ? -61.953 -3.283 12.068 1.00 28.47 497 MET A C 1
ATOM 3856 O O . MET A 1 497 ? -62.732 -2.330 12.023 1.00 28.47 497 MET A O 1
ATOM 3860 N N . LEU A 1 498 ? -60.782 -3.277 11.419 1.00 31.25 498 LEU A N 1
ATOM 3861 C CA . LEU A 1 498 ? -60.607 -2.500 10.185 1.00 31.25 498 LEU A CA 1
ATOM 3862 C C . LEU A 1 498 ? -61.509 -3.140 9.112 1.00 31.25 498 LEU A C 1
ATOM 3864 O O . LEU A 1 498 ? -61.508 -4.367 9.000 1.00 31.25 498 LEU A O 1
ATOM 3868 N N . PRO A 1 499 ? -62.308 -2.372 8.353 1.00 34.06 499 PRO A N 1
ATOM 3869 C CA . PRO A 1 499 ? -63.211 -2.952 7.364 1.00 34.06 499 PRO A CA 1
ATOM 3870 C C . PRO A 1 499 ? -62.417 -3.717 6.293 1.00 34.06 499 PRO A C 1
ATOM 3872 O O . PRO A 1 499 ? -61.356 -3.264 5.864 1.00 34.06 499 PRO A O 1
ATOM 3875 N N . ALA A 1 500 ? -62.929 -4.874 5.859 1.00 36.91 500 ALA A N 1
ATOM 3876 C CA . ALA A 1 500 ? -62.405 -5.566 4.684 1.00 36.91 500 ALA A CA 1
ATOM 3877 C C . ALA A 1 500 ? -62.537 -4.625 3.469 1.00 36.91 500 ALA A C 1
ATOM 3879 O O . ALA A 1 500 ? -63.652 -4.155 3.219 1.00 36.91 500 ALA A O 1
ATOM 3880 N N . PRO A 1 501 ? -61.442 -4.301 2.757 1.00 40.19 501 PRO A N 1
ATOM 3881 C CA . PRO A 1 501 ? -61.505 -3.376 1.631 1.00 40.19 501 PRO A CA 1
ATOM 3882 C C . PRO A 1 501 ? -62.391 -3.956 0.523 1.00 40.19 501 PRO A C 1
ATOM 38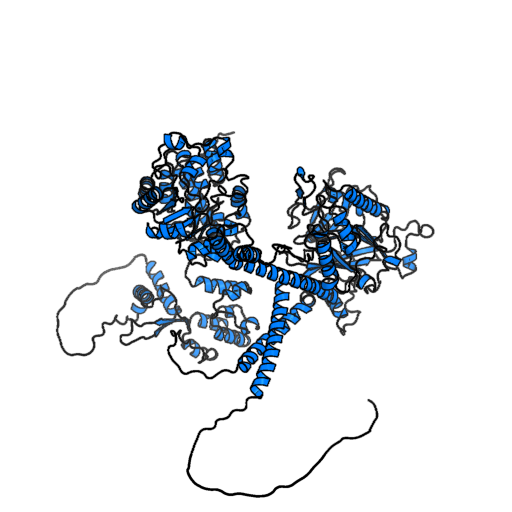84 O O . PRO A 1 501 ? -62.463 -5.176 0.340 1.00 40.19 501 PRO A O 1
ATOM 3887 N N . SER A 1 502 ? -63.064 -3.086 -0.232 1.00 44.62 502 SER A N 1
ATOM 3888 C CA . SER A 1 502 ? -63.627 -3.495 -1.519 1.00 44.62 502 SER A CA 1
ATOM 3889 C C . SER A 1 502 ? -62.490 -3.905 -2.471 1.00 44.62 502 SER A C 1
ATOM 3891 O O . SER A 1 502 ? -61.331 -3.546 -2.252 1.00 44.62 502 SER A O 1
ATOM 3893 N N . LEU A 1 503 ? -62.790 -4.667 -3.532 1.00 38.69 503 LEU A N 1
ATOM 3894 C CA . LEU A 1 503 ? -61.763 -5.094 -4.495 1.00 38.69 503 LEU A CA 1
ATOM 3895 C C . LEU A 1 503 ? -61.033 -3.891 -5.124 1.00 38.69 503 LEU A C 1
ATOM 3897 O O . LEU A 1 503 ? -59.876 -4.029 -5.480 1.00 38.69 503 LEU A O 1
ATOM 3901 N N . GLU A 1 504 ? -61.684 -2.727 -5.222 1.00 40.47 504 GLU A N 1
ATOM 3902 C CA . GLU A 1 504 ? -61.087 -1.477 -5.713 1.00 40.47 504 GLU A CA 1
ATOM 3903 C C . GLU A 1 504 ? -60.192 -0.802 -4.661 1.00 40.47 504 GLU A C 1
ATOM 3905 O O . GLU A 1 504 ? -59.102 -0.344 -4.998 1.00 40.47 504 GLU A O 1
ATOM 3910 N N . ASP A 1 505 ? -60.581 -0.813 -3.380 1.00 39.91 505 ASP A N 1
ATOM 3911 C CA . ASP A 1 505 ? -59.781 -0.226 -2.289 1.00 39.91 505 ASP A CA 1
ATOM 3912 C C . ASP A 1 505 ? -58.462 -0.977 -2.056 1.00 39.91 505 ASP A C 1
ATOM 3914 O O . ASP A 1 505 ? -57.470 -0.378 -1.637 1.00 39.91 505 ASP A O 1
ATOM 3918 N N . LEU A 1 506 ? -58.439 -2.277 -2.373 1.00 38.59 506 LEU A N 1
ATOM 3919 C CA . LEU A 1 506 ? -57.272 -3.161 -2.281 1.00 38.59 506 LEU A CA 1
ATOM 3920 C C . LEU A 1 506 ? -56.104 -2.694 -3.168 1.00 38.59 506 LEU A C 1
ATOM 3922 O O . LEU A 1 506 ? -54.949 -2.977 -2.855 1.00 38.59 506 LEU A O 1
ATOM 3926 N N . PHE A 1 507 ? -56.405 -1.943 -4.232 1.00 40.97 507 PHE A N 1
ATOM 3927 C CA . PHE A 1 507 ? -55.432 -1.400 -5.184 1.00 40.97 507 PHE A CA 1
ATOM 3928 C C . PHE A 1 507 ? -55.158 0.093 -4.979 1.00 40.97 507 PHE A C 1
ATOM 3930 O O . PHE A 1 507 ? -54.477 0.718 -5.788 1.00 40.97 507 PHE A O 1
ATOM 3937 N N . THR A 1 508 ? -55.670 0.692 -3.900 1.00 43.97 508 THR A N 1
ATOM 3938 C CA . THR A 1 508 ? -55.406 2.103 -3.614 1.00 43.97 508 THR A CA 1
ATOM 3939 C C . THR A 1 508 ? -54.084 2.294 -2.876 1.00 43.97 508 THR A C 1
ATOM 3941 O O . THR A 1 508 ? -53.743 1.574 -1.934 1.00 43.97 508 THR A O 1
ATOM 3944 N N . ALA A 1 509 ? -53.381 3.357 -3.262 1.00 40.94 509 ALA A N 1
ATOM 3945 C CA . ALA A 1 509 ? -52.178 3.878 -2.624 1.00 40.94 509 ALA A CA 1
ATOM 3946 C C . ALA A 1 509 ? -52.208 3.861 -1.095 1.00 40.94 509 ALA A C 1
ATOM 3948 O O . ALA A 1 509 ? -51.288 3.404 -0.422 1.00 40.94 509 ALA A O 1
ATOM 3949 N N . SER A 1 510 ? -53.309 4.389 -0.560 1.00 45.06 510 SER A N 1
ATOM 3950 C CA . SER A 1 510 ? -53.500 4.628 0.861 1.00 45.06 510 SER A CA 1
ATOM 3951 C C . SER A 1 510 ? -53.641 3.317 1.624 1.00 45.06 510 SER A C 1
ATOM 3953 O O . SER A 1 510 ? -53.113 3.195 2.733 1.00 45.06 510 SER A O 1
ATOM 3955 N N . TYR A 1 511 ? -54.293 2.318 1.023 1.00 48.38 511 TYR A N 1
ATOM 3956 C CA . TYR A 1 511 ? -54.400 0.990 1.608 1.00 48.38 511 TYR A CA 1
ATOM 3957 C C . TYR A 1 511 ? -53.059 0.249 1.550 1.00 48.38 511 TYR A C 1
ATOM 3959 O O . TYR A 1 511 ? -52.644 -0.309 2.563 1.00 48.38 511 TYR A O 1
ATOM 3967 N N . ALA A 1 512 ? -52.334 0.321 0.426 1.00 46.50 512 ALA A N 1
ATOM 3968 C CA . ALA A 1 512 ? -51.005 -0.277 0.272 1.00 46.50 512 ALA A CA 1
ATOM 3969 C C . ALA A 1 512 ? -49.977 0.325 1.245 1.00 46.50 512 ALA A C 1
ATOM 3971 O O . ALA A 1 512 ? -49.228 -0.413 1.880 1.00 46.50 512 ALA A O 1
ATOM 3972 N N . GLU A 1 513 ? -49.978 1.646 1.437 1.00 46.72 513 GLU A N 1
ATOM 3973 C CA . GLU A 1 513 ? -49.084 2.324 2.381 1.00 46.72 513 GLU A CA 1
ATOM 3974 C C . GLU A 1 513 ? -49.444 2.000 3.842 1.00 46.72 513 GLU A C 1
ATOM 3976 O O . GLU A 1 513 ? -48.565 1.759 4.674 1.00 46.72 513 GLU A O 1
ATOM 3981 N N . THR A 1 514 ? -50.743 1.921 4.155 1.00 47.72 514 THR A N 1
ATOM 3982 C CA . THR A 1 514 ? -51.230 1.506 5.481 1.00 47.72 514 THR A CA 1
ATOM 3983 C C . THR A 1 514 ? -50.891 0.040 5.756 1.00 47.72 514 THR A C 1
ATOM 3985 O O . THR A 1 514 ? -50.444 -0.281 6.855 1.00 47.72 514 THR A O 1
ATOM 3988 N N . ALA A 1 515 ? -51.008 -0.837 4.755 1.00 46.44 515 ALA A N 1
ATOM 3989 C CA . ALA A 1 515 ? -50.591 -2.233 4.832 1.00 46.44 515 ALA A CA 1
ATOM 3990 C C . ALA A 1 515 ? -49.068 -2.348 5.009 1.00 46.44 515 ALA A C 1
ATOM 3992 O O . ALA A 1 515 ? -48.620 -3.036 5.918 1.00 46.44 515 ALA A O 1
ATOM 3993 N N . PHE A 1 516 ? -48.257 -1.609 4.248 1.00 47.53 516 PHE A N 1
ATOM 3994 C CA . PHE A 1 516 ? -46.797 -1.553 4.421 1.00 47.53 516 PHE A CA 1
ATOM 3995 C C . PHE A 1 516 ? -46.392 -1.178 5.849 1.00 47.53 516 PHE A C 1
ATOM 3997 O O . PHE A 1 516 ? -45.490 -1.783 6.436 1.00 47.53 516 PHE A O 1
ATOM 4004 N N . ARG A 1 517 ? -47.094 -0.192 6.418 1.00 48.19 517 ARG A N 1
ATOM 4005 C CA . ARG A 1 517 ? -46.839 0.322 7.764 1.00 48.19 517 ARG A CA 1
ATOM 4006 C C . ARG A 1 517 ? -47.327 -0.642 8.854 1.00 48.19 517 ARG A C 1
ATOM 4008 O O . ARG A 1 517 ? -46.627 -0.818 9.844 1.00 48.19 517 ARG A O 1
ATOM 4015 N N . MET A 1 518 ? -48.480 -1.292 8.670 1.00 42.97 518 MET A N 1
ATOM 4016 C CA . MET A 1 518 ? -49.037 -2.263 9.626 1.00 42.97 518 MET A CA 1
ATOM 4017 C C . MET A 1 518 ? -48.354 -3.637 9.582 1.00 42.97 518 MET A C 1
ATOM 4019 O O . MET A 1 518 ? -48.331 -4.331 10.590 1.00 42.97 518 MET A O 1
ATOM 4023 N N . LEU A 1 519 ? -47.763 -4.025 8.448 1.00 45.88 519 LEU A N 1
ATOM 4024 C CA . LEU A 1 519 ? -47.060 -5.304 8.278 1.00 45.88 519 LEU A CA 1
ATOM 4025 C C . LEU A 1 519 ? -45.576 -5.246 8.696 1.00 45.88 519 LEU A C 1
ATOM 4027 O O . LEU A 1 519 ? -44.836 -6.205 8.477 1.00 45.88 519 LEU A O 1
ATOM 4031 N N . GLY A 1 520 ? -45.127 -4.129 9.283 1.00 40.72 520 GLY A N 1
ATOM 4032 C CA . GLY A 1 520 ? -43.778 -3.975 9.842 1.00 40.72 520 GLY A CA 1
ATOM 4033 C C . GLY A 1 520 ? -42.647 -3.980 8.807 1.00 40.72 520 GLY A C 1
ATOM 4034 O O . GLY A 1 520 ? -41.482 -4.149 9.165 1.00 40.72 520 GLY A O 1
ATOM 4035 N N . LEU A 1 521 ? -42.958 -3.780 7.521 1.00 45.69 521 LEU A N 1
ATOM 4036 C CA . LEU A 1 521 ? -41.983 -3.851 6.424 1.00 45.69 521 LEU A CA 1
ATOM 4037 C C . LEU A 1 521 ? -40.999 -2.668 6.400 1.00 45.69 521 LEU A C 1
ATOM 4039 O O . LEU A 1 521 ? -39.993 -2.726 5.694 1.00 45.69 521 LEU A O 1
ATOM 4043 N N . ASN A 1 522 ? -41.244 -1.636 7.212 1.00 43.34 522 ASN A N 1
ATOM 4044 C CA . ASN A 1 522 ? -40.384 -0.458 7.333 1.00 43.34 522 ASN A CA 1
ATOM 4045 C C . ASN A 1 522 ? -39.224 -0.639 8.335 1.00 43.34 522 ASN A C 1
ATOM 4047 O O . ASN A 1 522 ? -38.266 0.126 8.269 1.00 43.34 522 ASN A O 1
ATOM 4051 N N . ASP A 1 523 ? -39.267 -1.662 9.202 1.00 37.62 523 ASP A N 1
ATOM 4052 C CA . ASP A 1 523 ? -38.318 -1.819 10.322 1.00 37.62 523 ASP A CA 1
ATOM 4053 C C . ASP A 1 523 ? -37.405 -3.067 10.229 1.00 37.62 523 ASP A C 1
ATOM 4055 O O . ASP A 1 523 ? -36.589 -3.307 11.117 1.00 37.62 523 ASP A O 1
ATOM 4059 N N . GLY A 1 524 ? -37.458 -3.823 9.120 1.00 45.03 524 GLY A N 1
ATOM 4060 C CA . GLY A 1 524 ? -36.612 -5.005 8.855 1.00 45.03 524 GLY A CA 1
ATOM 4061 C C . GLY A 1 524 ? -37.024 -6.234 9.689 1.00 45.03 524 GLY A C 1
ATOM 4062 O O . GLY A 1 524 ? -37.186 -6.165 10.896 1.00 45.03 524 GLY A O 1
ATOM 4063 N N . VAL A 1 525 ? -37.233 -7.440 9.164 1.00 41.34 525 VAL A N 1
ATOM 4064 C CA . VAL A 1 525 ? -36.770 -8.130 7.953 1.00 41.34 525 VAL A CA 1
ATOM 4065 C C . VAL A 1 525 ? -37.961 -8.939 7.403 1.00 41.34 525 VAL A C 1
ATOM 4067 O O . VAL A 1 525 ? -38.480 -9.782 8.141 1.00 41.34 525 VAL A O 1
ATOM 4070 N N . PRO A 1 526 ? -38.391 -8.761 6.139 1.00 46.41 526 PRO A N 1
ATOM 4071 C CA . PRO A 1 526 ? -39.430 -9.609 5.556 1.00 46.41 526 PRO A CA 1
ATOM 4072 C C . PRO A 1 526 ? -38.892 -11.016 5.256 1.00 46.41 526 PRO A C 1
ATOM 4074 O O . PRO A 1 526 ? -37.754 -11.169 4.804 1.00 46.41 526 PRO A O 1
ATOM 4077 N N . ARG A 1 527 ? -39.704 -12.062 5.468 1.00 45.22 527 ARG A N 1
ATOM 4078 C CA . ARG A 1 527 ? -39.376 -13.434 5.038 1.00 45.22 527 ARG A CA 1
ATOM 4079 C C . ARG A 1 527 ? -40.010 -13.699 3.675 1.00 45.22 527 ARG A C 1
ATOM 4081 O O . ARG A 1 527 ? -41.229 -13.725 3.549 1.00 45.22 527 ARG A O 1
ATOM 4088 N N . PHE A 1 528 ? -39.179 -13.895 2.660 1.00 47.91 528 PHE A N 1
ATOM 4089 C CA . PHE A 1 528 ? -39.612 -14.170 1.291 1.00 47.91 528 PHE A CA 1
ATOM 4090 C C . PHE A 1 528 ? -39.898 -15.669 1.142 1.00 47.91 528 PHE A C 1
ATOM 4092 O O . PHE A 1 528 ? -39.083 -16.498 1.553 1.00 47.91 528 PHE A O 1
ATOM 4099 N N . LYS A 1 529 ? -41.044 -16.023 0.560 1.00 48.94 529 LYS A N 1
ATOM 4100 C CA . LYS A 1 529 ? -41.375 -17.382 0.101 1.00 48.94 529 LYS A CA 1
ATOM 4101 C C . LYS A 1 529 ? -41.795 -17.332 -1.368 1.00 48.94 529 LYS A C 1
ATOM 4103 O O . LYS A 1 529 ? -41.907 -16.254 -1.943 1.00 48.94 529 LYS A O 1
ATOM 4108 N N . LEU A 1 530 ? -42.011 -18.487 -1.981 1.00 49.88 530 LEU A N 1
ATOM 4109 C CA . LEU A 1 530 ? -42.617 -18.587 -3.310 1.00 49.88 530 LEU A CA 1
ATOM 4110 C C . LEU A 1 530 ? -44.109 -18.862 -3.190 1.00 49.88 530 LEU A C 1
ATOM 4112 O O . LEU A 1 530 ? -44.530 -19.590 -2.287 1.00 49.88 530 LEU A O 1
ATOM 4116 N N . ASP A 1 531 ? -44.885 -18.274 -4.096 1.00 55.50 531 ASP A N 1
ATOM 4117 C CA . ASP A 1 531 ? -46.305 -18.563 -4.251 1.00 55.50 531 ASP A CA 1
ATOM 4118 C C . ASP A 1 531 ? -46.499 -20.074 -4.467 1.00 55.50 531 ASP A C 1
ATOM 4120 O O . ASP A 1 531 ? -45.933 -20.624 -5.412 1.00 55.50 531 ASP A O 1
ATOM 4124 N N . PRO A 1 532 ? -47.289 -20.770 -3.630 1.00 53.34 532 PRO A N 1
ATOM 4125 C CA . PRO A 1 532 ? -47.593 -22.181 -3.825 1.00 53.34 532 PRO A CA 1
ATOM 4126 C C . PRO A 1 532 ? -48.142 -22.529 -5.216 1.00 53.34 532 PRO A C 1
ATOM 4128 O O . PRO A 1 532 ? -47.988 -23.672 -5.650 1.00 53.34 532 PRO A O 1
ATOM 4131 N N . GLU A 1 533 ? -48.760 -21.575 -5.919 1.00 54.84 533 GLU A N 1
ATOM 4132 C CA . GLU A 1 533 ? -49.262 -21.775 -7.281 1.00 54.84 533 GLU A CA 1
ATOM 4133 C C . GLU A 1 533 ? -48.142 -22.080 -8.283 1.00 54.84 533 GLU A C 1
ATOM 4135 O O . GLU A 1 533 ? -48.350 -22.862 -9.212 1.00 54.84 533 GLU A O 1
ATOM 4140 N N . ILE A 1 534 ? -46.917 -21.590 -8.047 1.00 59.59 534 ILE A N 1
ATOM 4141 C CA . ILE A 1 534 ? -45.790 -21.899 -8.933 1.00 59.59 534 ILE A CA 1
ATOM 4142 C C . ILE A 1 534 ? -45.441 -23.385 -8.924 1.00 59.59 534 ILE A C 1
ATOM 4144 O O . ILE A 1 534 ? -45.020 -23.930 -9.936 1.00 59.59 534 ILE A O 1
ATOM 4148 N N . PHE A 1 535 ? -45.685 -24.069 -7.807 1.00 59.91 535 PHE A N 1
ATOM 4149 C CA . PHE A 1 535 ? -45.497 -25.511 -7.685 1.00 59.91 535 PHE A CA 1
ATOM 4150 C C . PHE A 1 535 ? -46.681 -26.310 -8.242 1.00 59.91 535 PHE A C 1
ATOM 4152 O O . PHE A 1 535 ? -46.591 -27.526 -8.375 1.00 59.91 535 PHE A O 1
ATOM 4159 N N . ARG A 1 536 ? -47.806 -25.664 -8.577 1.00 63.50 536 ARG A N 1
ATOM 4160 C CA . ARG A 1 536 ? -48.834 -26.284 -9.429 1.00 63.50 536 ARG A CA 1
ATOM 4161 C C . ARG A 1 536 ? -48.478 -26.155 -10.902 1.00 63.50 536 ARG A C 1
ATOM 4163 O O . ARG A 1 536 ? -48.712 -27.098 -11.652 1.00 63.50 536 ARG A O 1
ATOM 4170 N N . GLN A 1 537 ? -47.919 -25.012 -11.294 1.00 66.62 537 GLN A N 1
ATOM 4171 C CA . GLN A 1 537 ? -47.503 -24.740 -12.668 1.00 66.62 537 GLN A CA 1
ATOM 4172 C C . GLN A 1 537 ? -46.222 -25.501 -13.054 1.00 66.62 537 GLN A C 1
ATOM 4174 O O . GLN A 1 537 ? -46.143 -26.019 -14.164 1.00 66.62 537 GLN A O 1
ATOM 4179 N N . TYR A 1 538 ? -45.281 -25.640 -12.114 1.00 68.38 538 TYR A N 1
ATOM 4180 C CA . TYR A 1 538 ? -44.015 -26.374 -12.243 1.00 68.38 538 TYR A CA 1
ATOM 4181 C C . TYR A 1 538 ? -43.816 -27.331 -11.045 1.00 68.38 538 TYR A C 1
ATOM 4183 O O . TYR A 1 538 ? -43.043 -27.043 -10.120 1.00 68.38 538 TYR A O 1
ATOM 4191 N N . PRO A 1 539 ? -44.546 -28.465 -11.003 1.00 63.69 539 PRO A N 1
ATOM 4192 C CA . PRO A 1 539 ? -44.525 -29.416 -9.883 1.00 63.69 539 PRO A CA 1
ATOM 4193 C C . PRO A 1 539 ? -43.146 -29.983 -9.545 1.00 63.69 539 PRO A C 1
ATOM 4195 O O . PRO A 1 539 ? -42.893 -30.371 -8.407 1.00 63.69 539 PRO A O 1
ATOM 4198 N N . GLU A 1 540 ? -42.243 -30.012 -10.516 1.00 63.44 540 GLU A N 1
ATOM 4199 C CA . GLU A 1 540 ? -40.863 -30.461 -10.384 1.00 63.44 540 GLU A CA 1
ATOM 4200 C C . GLU A 1 540 ? -40.008 -29.627 -9.417 1.00 63.44 540 GLU A C 1
ATOM 4202 O O . GLU A 1 540 ? -39.001 -30.130 -8.921 1.00 63.44 540 GLU A O 1
ATOM 4207 N N . PHE A 1 541 ? -40.399 -28.384 -9.112 1.00 60.72 541 PHE A N 1
ATOM 4208 C CA . PHE A 1 541 ? -39.691 -27.534 -8.146 1.00 60.72 541 PHE A CA 1
ATOM 4209 C C . PHE A 1 541 ? -40.169 -27.717 -6.700 1.00 60.72 541 PHE A C 1
ATOM 4211 O O . PHE A 1 541 ? -39.610 -27.109 -5.785 1.00 60.72 541 PHE A O 1
ATOM 4218 N N . TYR A 1 542 ? -41.194 -28.541 -6.471 1.00 53.81 542 TYR A N 1
ATOM 4219 C CA . TYR A 1 542 ? -41.773 -28.747 -5.150 1.00 53.81 542 TYR A CA 1
ATOM 4220 C C . TYR A 1 542 ? -40.966 -29.753 -4.313 1.00 53.81 542 TYR A C 1
ATOM 4222 O O . TYR A 1 542 ? -40.992 -30.954 -4.578 1.00 53.81 542 TYR A O 1
ATOM 4230 N N . ASP A 1 543 ? -40.313 -29.277 -3.245 1.00 52.72 543 ASP A N 1
ATOM 4231 C CA . ASP A 1 543 ? -39.765 -30.127 -2.177 1.00 52.72 543 ASP A CA 1
ATOM 4232 C C . ASP A 1 543 ? -40.549 -29.903 -0.867 1.00 52.72 543 ASP A C 1
ATOM 4234 O O . ASP A 1 543 ? -40.437 -28.837 -0.249 1.00 52.72 543 ASP A O 1
ATOM 4238 N N . PRO A 1 544 ? -41.334 -30.889 -0.395 1.00 43.69 544 PRO A N 1
ATOM 4239 C CA . PRO A 1 544 ? -42.136 -30.759 0.821 1.00 43.69 544 PRO A CA 1
ATOM 4240 C C . PRO A 1 544 ? -41.308 -30.559 2.107 1.00 43.69 544 PRO A C 1
ATOM 4242 O O . PRO A 1 544 ? -41.881 -30.199 3.135 1.00 43.69 544 PRO A O 1
ATOM 4245 N N . ASN A 1 545 ? -39.980 -30.746 2.076 1.00 41.62 545 ASN A N 1
ATOM 4246 C CA . ASN A 1 545 ? -39.096 -30.561 3.234 1.00 41.62 545 ASN A CA 1
ATOM 4247 C C . ASN A 1 545 ? -38.502 -29.144 3.363 1.00 41.62 545 ASN A C 1
ATOM 4249 O O . ASN A 1 545 ? -37.822 -28.858 4.348 1.00 41.62 545 ASN A O 1
ATOM 4253 N N . ALA A 1 546 ? -38.750 -28.240 2.409 1.00 42.91 546 ALA A N 1
ATOM 4254 C CA . ALA A 1 546 ? -38.074 -26.940 2.331 1.00 42.91 546 ALA A CA 1
ATOM 4255 C C . ALA A 1 546 ? -38.697 -25.808 3.189 1.00 42.91 546 ALA A C 1
ATOM 4257 O O . ALA A 1 546 ? -38.276 -24.653 3.090 1.00 42.91 546 ALA A O 1
ATOM 4258 N N . ASN A 1 547 ? -39.681 -26.087 4.054 1.00 35.94 547 ASN A N 1
ATOM 4259 C CA . ASN A 1 547 ? -40.348 -25.045 4.845 1.00 35.94 547 ASN A CA 1
ATOM 4260 C C . ASN A 1 547 ? -39.611 -24.709 6.163 1.00 35.94 547 ASN A C 1
ATOM 4262 O O . ASN A 1 547 ? -39.608 -25.472 7.126 1.00 35.94 547 ASN A O 1
ATOM 4266 N N . LEU A 1 548 ? -39.033 -23.504 6.174 1.00 41.72 548 LEU A N 1
ATOM 4267 C CA . LEU A 1 548 ? -38.491 -22.690 7.274 1.00 41.72 548 LEU A CA 1
ATOM 4268 C C . LEU A 1 548 ? -39.071 -22.981 8.682 1.00 41.72 548 LEU A C 1
ATOM 4270 O O . LEU A 1 548 ? -40.211 -22.614 8.973 1.00 41.72 548 LEU A O 1
ATOM 4274 N N . MET A 1 549 ? -38.252 -23.519 9.599 1.00 25.88 549 MET A N 1
ATOM 4275 C CA . MET A 1 549 ? -38.555 -23.572 11.042 1.00 25.88 549 MET A CA 1
ATOM 4276 C C . MET A 1 549 ? -37.993 -22.361 11.827 1.00 25.88 549 MET A C 1
ATOM 4278 O O . MET A 1 549 ? -37.052 -21.710 11.368 1.00 25.88 549 MET A O 1
ATOM 4282 N N . PRO A 1 550 ? -38.600 -22.000 12.980 1.00 31.86 550 PRO A N 1
ATOM 4283 C CA . PRO A 1 550 ? -38.426 -20.719 13.663 1.00 31.86 550 PRO A CA 1
ATOM 4284 C C . PRO A 1 550 ? -37.223 -20.682 14.620 1.00 31.86 550 PRO A C 1
ATOM 4286 O O . PRO A 1 550 ? -36.848 -21.686 15.214 1.00 31.86 550 PRO A O 1
ATOM 4289 N N . LEU A 1 551 ? -36.660 -19.483 14.812 1.00 28.66 551 LEU A N 1
ATOM 4290 C CA . LEU A 1 551 ? -35.782 -19.161 15.940 1.00 28.66 551 LEU A CA 1
ATOM 4291 C C . LEU A 1 551 ? -36.601 -19.253 17.239 1.00 28.66 551 LEU A C 1
ATOM 4293 O O . LEU A 1 551 ? -37.424 -18.375 17.494 1.00 28.66 551 LEU A O 1
ATOM 4297 N N . GLU A 1 552 ? -36.389 -20.293 18.043 1.00 26.20 552 GLU A N 1
ATOM 4298 C CA . GLU A 1 552 ? -36.876 -20.351 19.425 1.00 26.20 552 GLU A CA 1
ATOM 4299 C C . GLU A 1 552 ? -35.790 -19.936 20.431 1.00 26.20 552 GLU A C 1
ATOM 4301 O O . GLU A 1 552 ? -34.597 -20.191 20.269 1.00 26.20 552 GLU A O 1
ATOM 4306 N N . SER A 1 553 ? -36.273 -19.247 21.465 1.00 28.27 553 SER A N 1
ATOM 4307 C CA . SER A 1 553 ? -35.630 -18.761 22.691 1.00 28.27 553 SER A CA 1
ATOM 4308 C C . SER A 1 553 ? -35.021 -19.889 23.563 1.00 28.27 553 SER A C 1
ATOM 4310 O O . SER A 1 553 ? -35.288 -21.061 23.307 1.00 28.27 553 SER A O 1
ATOM 4312 N N . PRO A 1 554 ? -34.188 -19.584 24.587 1.00 36.47 554 PRO A N 1
ATOM 4313 C CA . PRO A 1 554 ? -33.243 -20.545 25.160 1.00 36.47 554 PRO A CA 1
ATOM 4314 C C . PRO A 1 554 ? -33.960 -21.646 25.959 1.00 36.47 554 PRO A C 1
ATOM 4316 O O . PRO A 1 554 ? -34.971 -21.359 26.605 1.00 36.47 554 PRO A O 1
ATOM 4319 N N . PRO A 1 555 ? -33.448 -22.891 25.987 1.00 30.73 555 PRO A N 1
ATOM 4320 C CA . PRO A 1 555 ? -34.156 -23.968 26.653 1.00 30.73 555 PRO A CA 1
ATOM 4321 C C . PRO A 1 555 ? -33.883 -23.944 28.158 1.00 30.73 555 PRO A C 1
ATOM 4323 O O . PRO A 1 555 ? -32.740 -24.059 28.610 1.00 30.73 555 PRO A O 1
ATOM 4326 N N . THR A 1 556 ? -34.952 -23.875 28.947 1.00 34.06 556 THR A N 1
ATOM 4327 C CA . THR A 1 556 ? -34.968 -24.494 30.272 1.00 34.06 556 THR A CA 1
ATOM 4328 C C . THR A 1 556 ? -35.489 -25.924 30.176 1.00 34.06 556 THR A C 1
ATOM 4330 O O . THR A 1 556 ? -36.480 -26.190 29.507 1.00 34.06 556 THR A O 1
ATOM 4333 N N . SER A 1 557 ? -34.812 -26.785 30.938 1.00 32.56 557 SER A N 1
ATOM 4334 C CA . SER A 1 557 ? -35.137 -28.157 31.352 1.00 32.56 557 SER A CA 1
ATOM 4335 C C . SER A 1 557 ? -35.154 -29.275 30.303 1.00 32.56 557 SER A C 1
ATOM 4337 O O . SER A 1 557 ? -36.047 -29.351 29.476 1.00 32.56 557 SER A O 1
ATOM 4339 N N . ALA A 1 558 ? -34.180 -30.176 30.497 1.00 36.22 558 ALA A N 1
ATOM 4340 C CA . ALA A 1 558 ? -34.309 -31.632 30.623 1.00 36.22 558 ALA A CA 1
ATOM 4341 C C . ALA A 1 558 ? -34.981 -32.438 29.490 1.00 36.22 558 ALA A C 1
ATOM 4343 O O . ALA A 1 558 ? -36.094 -32.166 29.072 1.00 36.22 558 ALA A O 1
ATOM 4344 N N . ASP A 1 559 ? -34.296 -33.527 29.125 1.00 31.62 559 ASP A N 1
ATOM 4345 C CA . ASP A 1 559 ? -34.764 -34.668 28.321 1.00 31.62 559 ASP A CA 1
ATOM 4346 C C . ASP A 1 559 ? -34.633 -34.589 26.790 1.00 31.62 559 ASP A C 1
ATOM 4348 O O . ASP A 1 559 ? -35.600 -34.723 26.051 1.00 31.62 559 ASP A O 1
ATOM 4352 N N . ALA A 1 560 ? -33.385 -34.526 26.302 1.00 29.64 560 ALA A N 1
ATOM 4353 C CA . ALA A 1 560 ? -33.002 -35.125 25.012 1.00 29.64 560 ALA A CA 1
ATOM 4354 C C . ALA A 1 560 ? -31.486 -35.408 24.930 1.00 29.64 560 ALA A C 1
ATOM 4356 O O . ALA A 1 560 ? -30.755 -34.802 24.151 1.00 29.64 560 ALA A O 1
ATOM 4357 N N . ALA A 1 561 ? -30.986 -36.343 25.743 1.00 32.94 561 ALA A N 1
ATOM 4358 C CA . ALA A 1 561 ? -29.648 -36.912 25.573 1.00 32.94 561 ALA A CA 1
ATOM 4359 C C . ALA A 1 561 ? -29.752 -38.318 24.960 1.00 32.94 561 ALA A C 1
ATOM 4361 O O . ALA A 1 561 ? -29.719 -39.321 25.668 1.00 32.94 561 ALA A O 1
ATOM 4362 N N . SER A 1 562 ? -29.844 -38.404 23.630 1.00 39.75 562 SER A N 1
ATOM 4363 C CA . SER A 1 562 ? -29.387 -39.590 22.899 1.00 39.75 562 SER A CA 1
ATOM 4364 C C . SER A 1 562 ? -27.997 -39.283 22.344 1.00 39.75 562 SER A C 1
ATOM 4366 O O . SER A 1 562 ? -27.853 -38.602 21.331 1.00 39.75 562 SER A O 1
ATOM 4368 N N . HIS A 1 563 ? -26.967 -39.724 23.066 1.00 42.19 563 HIS A N 1
ATOM 4369 C CA . HIS A 1 563 ? -25.556 -39.535 22.735 1.00 42.19 563 HIS A CA 1
ATOM 4370 C C . HIS A 1 563 ? -25.232 -39.996 21.299 1.00 42.19 563 HIS A C 1
ATOM 4372 O O . HIS A 1 563 ? -25.163 -41.197 21.037 1.00 42.19 563 HIS A O 1
ATOM 4378 N N . MET A 1 564 ? -24.951 -39.063 20.380 1.00 48.22 564 MET A N 1
ATOM 4379 C CA . MET A 1 564 ? -24.131 -39.387 19.209 1.00 48.22 564 MET A CA 1
ATOM 4380 C C . MET A 1 564 ? -22.735 -39.750 19.711 1.00 48.22 564 MET A C 1
ATOM 4382 O O . MET A 1 564 ? -22.075 -38.955 20.381 1.00 48.22 564 MET A O 1
ATOM 4386 N N . SER A 1 565 ? -22.298 -40.967 19.406 1.00 66.56 565 SER A N 1
ATOM 4387 C CA . SER A 1 565 ? -20.941 -41.417 19.702 1.00 66.56 565 SER A CA 1
ATOM 4388 C C . SER A 1 565 ? -19.915 -40.472 19.059 1.00 66.56 565 SER A C 1
ATOM 4390 O O . SER A 1 565 ? -20.059 -40.067 17.901 1.00 66.56 565 SER A O 1
ATOM 4392 N N . LEU A 1 566 ? -18.845 -40.155 19.795 1.00 68.56 566 LEU A N 1
ATOM 4393 C CA . LEU A 1 566 ? -17.709 -39.367 19.299 1.00 68.56 566 LEU A CA 1
ATOM 4394 C C . LEU A 1 566 ? -17.111 -39.974 18.012 1.00 68.56 566 LEU A C 1
ATOM 4396 O O . LEU A 1 566 ? -16.622 -39.249 17.146 1.00 68.56 566 LEU A O 1
ATOM 4400 N N . VAL A 1 567 ? -17.205 -41.300 17.861 1.00 74.81 567 VAL A N 1
ATOM 4401 C CA . VAL A 1 567 ? -16.760 -42.055 16.682 1.00 74.81 567 VAL A CA 1
ATOM 4402 C C . VAL A 1 567 ? -17.615 -41.727 15.459 1.00 74.81 567 VAL A C 1
ATOM 4404 O O . VAL A 1 567 ? -17.085 -41.599 14.355 1.00 74.81 567 VAL A O 1
ATOM 4407 N N . ALA A 1 568 ? -18.925 -41.525 15.631 1.00 74.62 568 ALA A N 1
ATOM 4408 C CA . ALA A 1 568 ? -19.809 -41.126 14.538 1.00 74.62 568 ALA A CA 1
ATOM 4409 C C . ALA A 1 568 ? -19.479 -39.711 14.037 1.00 74.62 568 ALA A C 1
ATOM 4411 O O . ALA A 1 568 ? -19.377 -39.506 12.827 1.00 74.62 568 ALA A O 1
ATOM 4412 N N . ILE A 1 569 ? -19.235 -38.763 14.949 1.00 79.69 569 ILE A N 1
ATOM 4413 C CA . ILE A 1 569 ? -18.854 -37.381 14.609 1.00 79.69 569 ILE A CA 1
ATOM 4414 C C . ILE A 1 569 ? -17.522 -37.364 13.845 1.00 79.69 569 ILE A C 1
ATOM 4416 O O . ILE A 1 569 ? -17.443 -36.785 12.760 1.00 79.69 569 ILE A O 1
ATOM 4420 N N . LEU A 1 570 ? -16.502 -38.067 14.352 1.00 81.88 570 LEU A N 1
ATOM 4421 C CA . LEU A 1 570 ? -15.197 -38.175 13.691 1.00 81.88 570 LEU A CA 1
ATOM 4422 C C . LEU A 1 570 ? -15.294 -38.829 12.309 1.00 81.88 570 LEU A C 1
ATOM 4424 O O . LEU A 1 570 ? -14.687 -38.340 11.361 1.00 81.88 570 LEU A O 1
ATOM 4428 N N . ARG A 1 571 ? -16.100 -39.886 12.153 1.00 83.75 571 ARG A N 1
ATOM 4429 C CA . ARG A 1 571 ? -16.311 -40.550 10.857 1.00 83.75 571 ARG A CA 1
ATOM 4430 C C . ARG A 1 571 ? -16.889 -39.602 9.806 1.00 83.75 571 ARG A C 1
ATOM 4432 O O . ARG A 1 571 ? -16.455 -39.631 8.658 1.00 83.75 571 ARG A O 1
ATOM 4439 N N . HIS A 1 572 ? -17.881 -38.792 10.175 1.00 84.38 572 HIS A N 1
ATOM 4440 C CA . HIS A 1 572 ? -18.494 -37.838 9.248 1.00 84.38 572 HIS A CA 1
ATOM 4441 C C . HIS A 1 572 ? -17.558 -36.665 8.936 1.00 84.38 572 HIS A C 1
ATOM 4443 O O . HIS A 1 572 ? -17.450 -36.291 7.771 1.00 84.38 572 HIS A O 1
ATOM 4449 N N . GLY A 1 573 ? -16.812 -36.166 9.927 1.00 83.69 573 GLY A N 1
ATOM 4450 C CA . GLY A 1 573 ? -15.775 -35.155 9.706 1.00 83.69 573 GLY A CA 1
ATOM 4451 C C . GLY A 1 573 ? -14.673 -35.636 8.755 1.00 83.69 573 GLY A C 1
ATOM 4452 O O . GLY A 1 573 ? -14.351 -34.954 7.786 1.00 83.69 573 GLY A O 1
ATOM 4453 N N . LEU A 1 574 ? -14.153 -36.851 8.960 1.00 89.69 574 LEU A N 1
ATOM 4454 C CA . LEU A 1 574 ? -13.102 -37.433 8.117 1.00 89.69 574 LEU A CA 1
ATOM 4455 C C . LEU A 1 574 ? -13.539 -37.681 6.668 1.00 89.69 574 LEU A C 1
ATOM 4457 O O . LEU A 1 574 ? -12.716 -37.548 5.766 1.00 89.69 574 LEU A O 1
ATOM 4461 N N . ARG A 1 575 ? -14.820 -37.989 6.418 1.00 89.06 575 ARG A N 1
ATOM 4462 C CA . ARG A 1 575 ? -15.347 -38.157 5.049 1.00 89.06 575 ARG A CA 1
ATOM 4463 C C . ARG A 1 575 ? -15.230 -36.894 4.198 1.00 89.06 575 ARG A C 1
ATOM 4465 O O . ARG A 1 575 ? -15.113 -37.018 2.986 1.00 89.06 575 ARG A O 1
ATOM 4472 N N . LEU A 1 576 ? -15.267 -35.716 4.815 1.00 87.50 576 LEU A N 1
ATOM 4473 C CA . LEU A 1 576 ? -15.091 -34.437 4.126 1.00 87.50 576 LEU A CA 1
ATOM 4474 C C . LEU A 1 576 ? -13.628 -33.983 4.152 1.00 87.50 576 LEU A C 1
ATOM 4476 O O . LEU A 1 576 ? -13.109 -33.465 3.166 1.00 87.50 576 LEU A O 1
ATOM 4480 N N . LEU A 1 577 ? -12.956 -34.205 5.279 1.00 90.69 577 LEU A N 1
ATOM 4481 C CA . LEU A 1 577 ? -11.621 -33.679 5.513 1.00 90.69 577 LEU A CA 1
ATOM 4482 C C . LEU A 1 577 ? -10.536 -34.430 4.719 1.00 90.69 577 LEU A C 1
ATOM 4484 O O . LEU A 1 577 ? -9.614 -33.791 4.226 1.00 90.69 577 LEU A O 1
ATOM 4488 N N . ILE A 1 578 ? -10.669 -35.750 4.519 1.00 92.50 578 ILE A N 1
ATOM 4489 C CA . ILE A 1 578 ? -9.694 -36.545 3.749 1.00 92.50 578 ILE A CA 1
ATOM 4490 C C . ILE A 1 578 ? -9.681 -36.163 2.257 1.00 92.50 578 ILE A C 1
ATOM 4492 O O . ILE A 1 578 ? -8.596 -35.882 1.752 1.00 92.50 578 ILE A O 1
ATOM 4496 N N . PRO A 1 579 ? -10.817 -36.105 1.527 1.00 93.81 579 PRO A N 1
ATOM 4497 C CA . PRO A 1 579 ? -10.793 -35.684 0.125 1.00 93.81 579 PRO A CA 1
ATOM 4498 C C . PRO A 1 579 ? -10.234 -34.273 -0.058 1.00 93.81 579 PRO A C 1
ATOM 4500 O O . PRO A 1 579 ? -9.452 -34.045 -0.976 1.00 93.81 579 PRO A O 1
ATOM 4503 N N . LEU A 1 580 ? -10.581 -33.339 0.836 1.00 90.44 580 LEU A N 1
ATOM 4504 C CA . LEU A 1 580 ? -10.075 -31.969 0.766 1.00 90.44 580 LEU A CA 1
ATOM 4505 C C . LEU A 1 580 ? -8.554 -31.910 0.979 1.00 90.44 580 LEU A C 1
ATOM 4507 O O . LEU A 1 580 ? -7.876 -31.176 0.260 1.00 90.44 580 LEU A O 1
ATOM 4511 N N . ALA A 1 581 ? -8.029 -32.696 1.928 1.00 92.44 581 ALA A N 1
ATOM 4512 C CA . ALA A 1 581 ? -6.596 -32.843 2.184 1.00 92.44 581 ALA A CA 1
ATOM 4513 C C . ALA A 1 581 ? -5.878 -33.383 0.936 1.00 92.44 581 ALA A C 1
ATOM 4515 O O . ALA A 1 581 ? -4.989 -32.734 0.394 1.00 92.44 581 ALA A O 1
ATOM 4516 N N . VAL A 1 582 ? -6.375 -34.494 0.380 1.00 94.44 582 VAL A N 1
ATOM 4517 C CA . VAL A 1 582 ? -5.813 -35.128 -0.822 1.00 94.44 582 VAL A CA 1
ATOM 4518 C C . VAL A 1 582 ? -5.804 -34.184 -2.024 1.00 94.44 582 VAL A C 1
ATOM 4520 O O . VAL A 1 582 ? -4.784 -34.086 -2.698 1.00 94.44 582 VAL A O 1
ATOM 4523 N N . VAL A 1 583 ? -6.902 -33.473 -2.296 1.00 94.00 583 VAL A N 1
ATOM 4524 C CA . VAL A 1 583 ? -6.981 -32.534 -3.430 1.00 94.00 583 VAL A CA 1
ATOM 4525 C C . VAL A 1 583 ? -6.030 -31.355 -3.231 1.00 94.00 583 VAL A C 1
ATOM 4527 O O . VAL A 1 583 ? -5.327 -30.972 -4.166 1.00 94.00 583 VAL A O 1
ATOM 4530 N N . SER A 1 584 ? -5.967 -30.807 -2.015 1.00 91.44 584 SER A N 1
ATOM 4531 C CA . SER A 1 584 ? -5.086 -29.676 -1.697 1.00 91.44 584 SER A CA 1
ATOM 4532 C C . SER A 1 584 ? -3.614 -30.056 -1.854 1.00 91.44 584 SER A C 1
ATOM 4534 O O . SER A 1 584 ? -2.851 -29.316 -2.474 1.00 91.44 584 SER A O 1
ATOM 4536 N N . THR A 1 585 ? -3.226 -31.234 -1.367 1.00 93.62 585 THR A N 1
ATOM 4537 C CA . THR A 1 585 ? -1.857 -31.753 -1.469 1.00 93.62 585 THR A CA 1
ATOM 4538 C C . THR A 1 585 ? -1.514 -32.160 -2.900 1.00 93.62 585 THR A C 1
ATOM 4540 O O . THR A 1 585 ? -0.418 -31.868 -3.374 1.00 93.62 585 THR A O 1
ATOM 4543 N N . PHE A 1 586 ? -2.463 -32.733 -3.646 1.00 94.00 586 PHE A N 1
ATOM 4544 C CA . PHE A 1 586 ? -2.288 -33.019 -5.071 1.00 94.00 586 PHE A CA 1
ATOM 4545 C C . PHE A 1 586 ? -2.025 -31.742 -5.879 1.00 94.00 586 PHE A C 1
ATOM 4547 O O . PHE A 1 586 ? -1.077 -31.701 -6.662 1.00 94.00 586 PHE A O 1
ATOM 4554 N N . TYR A 1 587 ? -2.796 -30.675 -5.642 1.00 92.19 587 TYR A N 1
ATOM 4555 C CA . TYR A 1 587 ? -2.541 -29.378 -6.268 1.00 92.19 587 TYR A CA 1
ATOM 4556 C C . TYR A 1 587 ? -1.185 -28.801 -5.847 1.00 92.19 587 TYR A C 1
ATOM 4558 O O . TYR A 1 587 ? -0.404 -28.399 -6.705 1.00 92.19 587 TYR A O 1
ATOM 4566 N N . LEU A 1 588 ? -0.863 -28.817 -4.548 1.00 92.38 588 LEU A N 1
ATOM 4567 C CA . LEU A 1 588 ? 0.382 -28.249 -4.023 1.00 92.38 588 LEU A CA 1
ATOM 4568 C C . LEU A 1 588 ? 1.640 -28.864 -4.655 1.00 92.38 588 LEU A C 1
ATOM 4570 O O . LEU A 1 588 ? 2.609 -28.144 -4.870 1.00 92.38 588 LEU A O 1
ATOM 4574 N N . TYR A 1 589 ? 1.645 -30.166 -4.946 1.00 92.94 589 TYR A N 1
ATOM 4575 C CA . TYR A 1 589 ? 2.812 -30.860 -5.509 1.00 92.94 589 TYR A CA 1
ATOM 4576 C C . TYR A 1 589 ? 2.808 -30.975 -7.037 1.00 92.94 589 TYR A C 1
ATOM 4578 O O . TYR A 1 589 ? 3.837 -31.316 -7.615 1.00 92.94 589 TYR A O 1
ATOM 4586 N N . LEU A 1 590 ? 1.693 -30.672 -7.706 1.00 92.75 590 LEU A N 1
ATOM 4587 C CA . LEU A 1 590 ? 1.593 -30.695 -9.171 1.00 92.75 590 LEU A CA 1
ATOM 4588 C C . LEU A 1 590 ? 1.273 -29.324 -9.776 1.00 92.75 590 LEU A C 1
ATOM 4590 O O . LEU A 1 590 ? 0.993 -29.231 -10.969 1.00 92.75 590 LEU A O 1
ATOM 4594 N N . TYR A 1 591 ? 1.363 -28.246 -8.994 1.00 91.06 591 TYR A N 1
ATOM 4595 C CA . TYR A 1 591 ? 1.083 -26.897 -9.482 1.00 91.06 591 TYR A CA 1
ATOM 4596 C C . TYR A 1 591 ? 1.900 -26.501 -10.728 1.00 91.06 591 TYR A C 1
ATOM 4598 O O . TYR A 1 591 ? 1.292 -25.908 -11.616 1.00 91.06 591 TYR A O 1
ATOM 4606 N N . PRO A 1 592 ? 3.195 -26.862 -10.909 1.00 90.88 592 PRO A N 1
ATOM 4607 C CA . PRO A 1 592 ? 3.911 -26.480 -12.128 1.00 90.88 592 PRO A CA 1
ATOM 4608 C C . PRO A 1 592 ? 3.332 -27.156 -13.375 1.00 90.88 592 PRO A C 1
ATOM 4610 O O . PRO A 1 592 ? 3.386 -26.591 -14.463 1.00 90.88 592 PRO A O 1
ATOM 4613 N N . VAL A 1 593 ? 2.726 -28.338 -13.205 1.00 90.81 593 VAL A N 1
ATOM 4614 C CA . VAL A 1 593 ? 2.003 -29.046 -14.267 1.00 90.81 593 VAL A CA 1
ATOM 4615 C C . VAL A 1 593 ? 0.721 -28.292 -14.614 1.00 90.81 593 VAL A C 1
ATOM 4617 O O . VAL A 1 593 ? 0.463 -28.027 -15.783 1.00 90.81 593 VAL A O 1
ATOM 4620 N N . PHE A 1 594 ? -0.067 -27.897 -13.609 1.00 89.25 594 PHE A N 1
ATOM 4621 C CA . PHE A 1 594 ? -1.313 -27.152 -13.828 1.00 89.25 594 PHE A CA 1
ATOM 4622 C C . PHE A 1 594 ? -1.089 -25.757 -14.416 1.00 89.25 594 PHE A C 1
ATOM 4624 O O . PHE A 1 594 ? -1.923 -25.282 -15.181 1.00 89.25 594 PHE A O 1
ATOM 4631 N N . LEU A 1 595 ? 0.035 -25.120 -14.084 1.00 87.88 595 LEU A N 1
ATOM 4632 C CA . LEU A 1 595 ? 0.410 -23.802 -14.595 1.00 87.88 595 LEU A CA 1
ATOM 4633 C C . LEU A 1 595 ? 1.150 -23.854 -15.939 1.00 87.88 595 LEU A C 1
ATOM 4635 O O . LEU A 1 595 ? 1.532 -22.809 -16.457 1.00 87.88 595 LEU A O 1
ATOM 4639 N N . GLY A 1 596 ? 1.365 -25.043 -16.509 1.00 88.50 596 GLY A N 1
ATOM 4640 C CA . GLY A 1 596 ? 2.027 -25.182 -17.804 1.00 88.50 596 GLY A CA 1
ATOM 4641 C C . GLY A 1 596 ? 3.502 -24.770 -17.795 1.00 88.50 596 GLY A C 1
ATOM 4642 O O . GLY A 1 596 ? 4.036 -24.398 -18.837 1.00 88.50 596 GLY A O 1
ATOM 4643 N N . CYS A 1 597 ? 4.171 -24.815 -16.640 1.00 91.56 597 CYS A N 1
ATOM 4644 C CA . CYS A 1 597 ? 5.559 -24.384 -16.514 1.00 91.56 597 CYS A CA 1
ATOM 4645 C C . CYS A 1 597 ? 6.476 -25.278 -17.351 1.00 91.56 597 CYS A C 1
ATOM 4647 O O . CYS A 1 597 ? 6.623 -26.459 -17.053 1.00 91.56 597 CYS A O 1
ATOM 4649 N N . ALA A 1 598 ? 7.127 -24.740 -18.374 1.00 92.06 598 ALA A N 1
ATOM 4650 C CA . ALA A 1 598 ? 8.058 -25.501 -19.194 1.00 92.06 598 ALA A CA 1
ATOM 4651 C C . ALA A 1 598 ? 9.132 -24.591 -19.789 1.00 92.06 598 ALA A C 1
ATOM 4653 O O . ALA A 1 598 ? 8.891 -23.415 -20.061 1.00 92.06 598 ALA A O 1
ATOM 4654 N N . PHE A 1 599 ? 10.324 -25.149 -19.990 1.00 92.62 599 PHE A N 1
ATOM 4655 C CA . PHE A 1 599 ? 11.389 -24.463 -20.711 1.00 92.62 599 PHE A CA 1
ATOM 4656 C C . PHE A 1 599 ? 11.020 -24.311 -22.192 1.00 92.62 599 PHE A C 1
ATOM 4658 O O . PHE A 1 599 ? 10.545 -25.284 -22.786 1.00 92.62 599 PHE A O 1
ATOM 4665 N N . PRO A 1 600 ? 11.263 -23.139 -22.810 1.00 92.06 600 PRO A N 1
ATOM 4666 C CA . PRO A 1 600 ? 11.132 -22.986 -24.254 1.00 92.06 600 PRO A CA 1
ATOM 4667 C C . PRO A 1 600 ? 11.939 -24.045 -25.025 1.00 92.06 600 PRO A C 1
ATOM 4669 O O . PRO A 1 600 ? 13.056 -24.402 -24.651 1.00 92.06 600 PRO A O 1
ATOM 4672 N N . VAL A 1 601 ? 11.364 -24.561 -26.111 1.00 87.25 601 VAL A N 1
ATOM 4673 C CA . VAL A 1 601 ? 11.945 -25.643 -26.927 1.00 87.25 601 VAL A CA 1
ATOM 4674 C C . VAL A 1 601 ? 12.454 -25.126 -28.268 1.00 87.25 601 VAL A C 1
ATOM 4676 O O . VAL A 1 601 ? 11.995 -24.097 -28.762 1.00 87.25 601 VAL A O 1
ATOM 4679 N N . VAL A 1 602 ? 13.384 -25.864 -28.878 1.00 84.06 602 VAL A N 1
ATOM 4680 C CA . VAL A 1 602 ? 13.959 -25.511 -30.183 1.00 84.06 602 VAL A CA 1
ATOM 4681 C C . VAL A 1 602 ? 12.899 -25.679 -31.293 1.00 84.06 602 VAL A C 1
ATOM 4683 O O . VAL A 1 602 ? 12.292 -26.753 -31.365 1.00 84.06 602 VAL A O 1
ATOM 4686 N N . PRO A 1 603 ? 12.667 -24.673 -32.165 1.00 73.31 603 PRO A N 1
ATOM 4687 C CA . PRO A 1 603 ? 11.714 -24.762 -33.278 1.00 73.31 603 PRO A CA 1
ATOM 4688 C C . PRO A 1 603 ? 12.088 -25.821 -34.331 1.00 73.31 603 PRO A C 1
ATOM 4690 O O . PRO A 1 603 ? 13.261 -26.096 -34.564 1.00 73.31 603 PRO A O 1
ATOM 4693 N N . SER A 1 604 ? 11.081 -26.390 -35.000 1.00 58.53 604 SER A N 1
ATOM 4694 C CA . SER A 1 604 ? 11.215 -27.621 -35.798 1.00 58.53 604 SER A CA 1
ATOM 4695 C C . SER A 1 604 ? 11.646 -27.468 -37.259 1.00 58.53 604 SER A C 1
ATOM 4697 O O . SER A 1 604 ? 11.932 -28.481 -37.881 1.00 58.53 604 SER A O 1
ATOM 4699 N N . ASN A 1 605 ? 11.672 -26.267 -37.844 1.00 48.91 605 ASN A N 1
ATOM 4700 C CA . ASN A 1 605 ? 12.057 -26.069 -39.248 1.00 48.91 605 ASN A CA 1
ATOM 4701 C C . ASN A 1 605 ? 12.734 -24.707 -39.432 1.00 48.91 605 ASN A C 1
ATOM 4703 O O . ASN A 1 605 ? 12.192 -23.690 -39.003 1.00 48.91 605 ASN A O 1
ATOM 4707 N N . GLY A 1 606 ? 13.878 -24.688 -40.119 1.00 43.66 606 GLY A N 1
ATOM 4708 C CA . GLY A 1 606 ? 14.575 -23.474 -40.557 1.00 43.66 606 GLY A CA 1
ATOM 4709 C C . GLY A 1 606 ? 13.826 -22.716 -41.658 1.00 43.66 606 GLY A C 1
ATOM 4710 O O . GLY A 1 606 ? 14.319 -22.611 -42.775 1.00 43.66 606 GLY A O 1
ATOM 4711 N N . SER A 1 607 ? 12.615 -22.229 -41.378 1.00 29.98 607 SER A N 1
ATOM 4712 C CA . SER A 1 607 ? 11.874 -21.336 -42.271 1.00 29.98 607 SER A CA 1
ATOM 4713 C C . SER A 1 607 ? 12.032 -19.880 -41.835 1.00 29.98 607 SER A C 1
ATOM 4715 O O . SER A 1 607 ? 11.523 -19.473 -40.789 1.00 29.98 607 SER A O 1
ATOM 4717 N N . ASP A 1 608 ? 12.708 -19.120 -42.694 1.00 33.09 608 ASP A N 1
ATOM 4718 C CA . ASP A 1 608 ? 12.950 -17.674 -42.680 1.00 33.09 608 ASP A CA 1
ATOM 4719 C C . ASP A 1 608 ? 11.671 -16.809 -42.705 1.00 33.09 608 ASP A C 1
ATOM 4721 O O . ASP A 1 608 ? 11.405 -16.077 -43.661 1.00 33.09 608 ASP A O 1
ATOM 4725 N N . THR A 1 609 ? 10.866 -16.826 -41.643 1.00 28.09 609 THR A N 1
ATOM 4726 C CA . THR A 1 609 ? 9.809 -15.817 -41.451 1.00 28.09 609 THR A CA 1
ATOM 4727 C C . THR A 1 609 ? 9.786 -15.305 -40.009 1.00 28.09 609 THR A C 1
ATOM 4729 O O . THR A 1 609 ? 9.364 -16.043 -39.121 1.00 28.09 609 THR A O 1
ATOM 4732 N N . PRO A 1 610 ? 10.150 -14.029 -39.751 1.00 33.62 610 PRO A N 1
ATOM 4733 C CA . PRO A 1 610 ? 10.126 -13.421 -38.412 1.00 33.62 610 PRO A CA 1
ATOM 4734 C C . PRO A 1 610 ? 8.720 -13.110 -37.873 1.00 33.62 610 PRO A C 1
ATOM 4736 O O . PRO A 1 610 ? 8.591 -12.469 -36.837 1.00 33.62 610 PRO A O 1
ATOM 4739 N N . ASN A 1 611 ? 7.659 -13.506 -38.575 1.00 33.19 611 ASN A N 1
ATOM 4740 C CA . ASN A 1 611 ? 6.293 -13.105 -38.274 1.00 33.19 611 ASN A CA 1
ATOM 4741 C C . ASN A 1 611 ? 5.371 -14.320 -38.369 1.00 33.19 611 ASN A C 1
ATOM 4743 O O . ASN A 1 611 ? 5.349 -14.994 -39.394 1.00 33.19 611 ASN A O 1
ATOM 4747 N N . SER A 1 612 ? 4.568 -14.527 -37.324 1.00 30.05 612 SER A N 1
ATOM 4748 C CA . SER A 1 612 ? 3.510 -15.540 -37.171 1.00 30.05 612 SER A CA 1
ATOM 4749 C C . SER A 1 612 ? 3.956 -16.962 -36.804 1.00 30.05 612 SER A C 1
ATOM 4751 O O . SER A 1 612 ? 4.084 -17.806 -37.671 1.00 30.05 612 SER A O 1
ATOM 4753 N N . VAL A 1 613 ? 4.149 -17.220 -35.503 1.00 31.20 613 VAL A N 1
ATOM 4754 C CA . VAL A 1 613 ? 3.550 -18.313 -34.695 1.00 31.20 613 VAL A CA 1
ATOM 4755 C C . VAL A 1 613 ? 3.891 -17.986 -33.226 1.00 31.20 613 VAL A C 1
ATOM 4757 O O . VAL A 1 613 ? 5.045 -17.704 -32.913 1.00 31.20 613 VAL A O 1
ATOM 4760 N N . GLU A 1 614 ? 2.905 -17.963 -32.322 1.00 35.62 614 GLU A N 1
ATOM 4761 C CA . GLU A 1 614 ? 3.145 -17.866 -30.871 1.00 35.62 614 GLU A CA 1
ATOM 4762 C C . GLU A 1 614 ? 4.123 -18.970 -30.423 1.00 35.62 614 GLU A C 1
ATOM 4764 O O . GLU A 1 614 ? 3.874 -20.141 -30.726 1.00 35.62 614 GLU A O 1
ATOM 4769 N N . PRO A 1 615 ? 5.227 -18.672 -29.711 1.00 40.09 615 PRO A N 1
ATOM 4770 C CA . PRO A 1 615 ? 6.189 -19.705 -29.362 1.00 40.09 615 PRO A CA 1
ATOM 4771 C C . PRO A 1 615 ? 5.577 -20.681 -28.350 1.00 40.09 615 PRO A C 1
ATOM 4773 O O . PRO A 1 615 ? 5.463 -20.402 -27.163 1.00 40.09 615 PRO A O 1
ATOM 4776 N N . GLY A 1 616 ? 5.196 -21.862 -28.827 1.00 47.75 616 GLY A N 1
ATOM 4777 C CA . GLY A 1 616 ? 5.612 -23.111 -28.201 1.00 47.75 616 GLY A CA 1
ATOM 4778 C C . GLY A 1 616 ? 5.060 -23.483 -26.824 1.00 47.75 616 GLY A C 1
ATOM 4779 O O . GLY A 1 616 ? 5.527 -24.493 -26.318 1.00 47.75 616 GLY A O 1
ATOM 4780 N N . GLY A 1 617 ? 4.083 -22.792 -26.225 1.00 60.34 617 GLY A N 1
ATOM 4781 C CA . GLY A 1 617 ? 3.557 -23.174 -24.897 1.00 60.34 617 GLY A CA 1
ATOM 4782 C C . GLY A 1 617 ? 3.117 -24.646 -24.822 1.00 60.34 617 GLY A C 1
ATOM 4783 O O . GLY A 1 617 ? 3.551 -25.396 -23.949 1.00 60.34 617 GLY A O 1
ATOM 4784 N N . ASN A 1 618 ? 2.357 -25.103 -25.821 1.00 70.38 618 ASN A N 1
ATOM 4785 C CA . ASN A 1 618 ? 1.919 -26.500 -25.899 1.00 70.38 618 ASN A CA 1
ATOM 4786 C C . ASN A 1 618 ? 3.070 -27.469 -26.212 1.00 70.38 618 ASN A C 1
ATOM 4788 O O . ASN A 1 618 ? 3.119 -28.554 -25.643 1.00 70.38 618 ASN A O 1
ATOM 4792 N N . ALA A 1 619 ? 4.003 -27.096 -27.094 1.00 76.88 619 ALA A N 1
ATOM 4793 C CA . ALA A 1 619 ? 5.128 -27.959 -27.467 1.00 76.88 619 ALA A CA 1
ATOM 4794 C C . ALA A 1 619 ? 6.136 -28.117 -26.314 1.00 76.88 619 ALA A C 1
ATOM 4796 O O . ALA A 1 619 ? 6.569 -29.229 -26.022 1.00 76.88 619 ALA A O 1
ATOM 4797 N N . ALA A 1 620 ? 6.446 -27.021 -25.620 1.00 84.25 620 ALA A N 1
ATOM 4798 C CA . ALA A 1 620 ? 7.291 -26.992 -24.434 1.00 84.25 620 ALA A CA 1
ATOM 4799 C C . ALA A 1 620 ? 6.688 -27.824 -23.297 1.00 84.25 620 ALA A C 1
ATOM 4801 O O . ALA A 1 620 ? 7.376 -28.654 -22.702 1.00 84.25 620 ALA A O 1
ATOM 4802 N N . PHE A 1 621 ? 5.388 -27.660 -23.035 1.00 85.94 621 PHE A N 1
ATOM 4803 C CA . PHE A 1 621 ? 4.691 -28.444 -22.020 1.00 85.94 621 PHE A CA 1
ATOM 4804 C C . PHE A 1 621 ? 4.661 -29.942 -22.349 1.00 85.94 621 PHE A C 1
ATOM 4806 O O . PHE A 1 621 ? 4.940 -30.770 -21.483 1.00 85.94 621 PHE A O 1
ATOM 4813 N N . LEU A 1 622 ? 4.345 -30.303 -23.598 1.00 82.50 622 LEU A N 1
ATOM 4814 C CA . LEU A 1 622 ? 4.320 -31.699 -24.037 1.00 82.50 622 LEU A CA 1
ATOM 4815 C C . LEU A 1 622 ? 5.701 -32.354 -23.926 1.00 82.50 622 LEU A C 1
ATOM 4817 O O . LEU A 1 622 ? 5.783 -33.508 -23.503 1.00 82.50 622 LEU A O 1
ATOM 4821 N N . GLU A 1 623 ? 6.776 -31.630 -24.246 1.00 83.06 623 GLU A N 1
ATOM 4822 C CA . GLU A 1 623 ? 8.138 -32.141 -24.078 1.00 83.06 623 GLU A CA 1
ATOM 4823 C C . GLU A 1 623 ? 8.506 -32.307 -22.596 1.00 83.06 623 GLU A C 1
ATOM 4825 O O . GLU A 1 623 ? 9.029 -33.354 -22.215 1.00 83.06 623 GLU A O 1
ATOM 4830 N N . ALA A 1 624 ? 8.156 -31.351 -21.729 1.00 86.00 624 ALA A N 1
ATOM 4831 C CA . ALA A 1 624 ? 8.335 -31.505 -20.283 1.00 86.00 624 ALA A CA 1
ATOM 4832 C C . ALA A 1 624 ? 7.574 -32.735 -19.746 1.00 86.00 624 ALA A C 1
ATOM 4834 O O . ALA A 1 624 ? 8.140 -33.559 -19.026 1.00 86.00 624 ALA A O 1
ATOM 4835 N N . ALA A 1 625 ? 6.320 -32.934 -20.166 1.00 86.00 625 ALA A N 1
ATOM 4836 C CA . ALA A 1 625 ? 5.518 -34.096 -19.787 1.00 86.00 625 ALA A CA 1
ATOM 4837 C C . ALA A 1 625 ? 6.127 -35.424 -20.277 1.00 86.00 625 ALA A C 1
ATOM 4839 O O . ALA A 1 625 ? 6.120 -36.417 -19.542 1.00 86.00 625 ALA A O 1
ATOM 4840 N N . ARG A 1 626 ? 6.706 -35.448 -21.486 1.00 81.06 626 ARG A N 1
ATOM 4841 C CA . ARG A 1 626 ? 7.372 -36.626 -22.072 1.00 81.06 626 ARG A CA 1
ATOM 4842 C C . ARG A 1 626 ? 8.559 -37.107 -21.240 1.00 81.06 626 ARG A C 1
ATOM 4844 O O . ARG A 1 626 ? 8.838 -38.303 -21.199 1.00 81.06 626 ARG A O 1
ATOM 4851 N N . GLN A 1 627 ? 9.240 -36.202 -20.541 1.00 79.56 627 GLN A N 1
ATOM 4852 C CA . GLN A 1 627 ? 10.358 -36.556 -19.665 1.00 79.56 627 GLN A CA 1
ATOM 4853 C C . GLN A 1 627 ? 9.914 -37.298 -18.391 1.00 79.56 627 GLN A C 1
ATOM 4855 O O . GLN A 1 627 ? 10.763 -37.858 -17.691 1.00 79.56 627 GLN A O 1
ATOM 4860 N N . HIS A 1 628 ? 8.613 -37.316 -18.083 1.00 84.62 628 HIS A N 1
ATOM 4861 C CA . HIS A 1 628 ? 8.040 -37.969 -16.899 1.00 84.62 628 HIS A CA 1
ATOM 4862 C C . HIS A 1 628 ? 7.086 -39.124 -17.233 1.00 84.62 628 HIS A C 1
ATOM 4864 O O . HIS A 1 628 ? 6.978 -40.058 -16.440 1.00 84.62 628 HIS A O 1
ATOM 4870 N N . LEU A 1 629 ? 6.415 -39.097 -18.392 1.00 79.00 629 LEU A N 1
ATOM 4871 C CA . LEU A 1 629 ? 5.451 -40.117 -18.822 1.00 79.00 629 LEU A CA 1
ATOM 4872 C C . LEU A 1 629 ? 5.826 -40.713 -20.193 1.00 79.00 629 LEU A C 1
ATOM 4874 O O . LEU A 1 629 ? 6.089 -39.961 -21.133 1.00 79.00 629 LEU A O 1
ATOM 4878 N N . PRO A 1 630 ? 5.779 -42.050 -20.369 1.00 62.22 630 PRO A N 1
ATOM 4879 C CA . PRO A 1 630 ? 5.962 -42.684 -21.672 1.00 62.22 630 PRO A CA 1
ATOM 4880 C C . PRO A 1 630 ? 4.724 -42.441 -22.552 1.00 62.22 630 PRO A C 1
ATOM 4882 O O . PRO A 1 630 ? 3.777 -43.227 -22.557 1.00 62.22 630 PRO A O 1
ATOM 4885 N N . LEU A 1 631 ? 4.702 -41.320 -23.275 1.00 60.50 631 LEU A N 1
ATOM 4886 C CA . LEU A 1 631 ? 3.614 -40.976 -24.193 1.00 60.50 631 LEU A CA 1
ATOM 4887 C C . LEU A 1 631 ? 3.769 -41.733 -25.530 1.00 60.50 631 LEU A C 1
ATOM 4889 O O . LEU A 1 631 ? 4.848 -41.689 -26.124 1.00 60.50 631 LEU A O 1
ATOM 4893 N N . PRO A 1 632 ? 2.715 -42.394 -26.056 1.00 55.06 632 PRO A N 1
ATOM 4894 C CA . PRO A 1 632 ? 2.748 -43.131 -27.323 1.00 55.06 632 PRO A CA 1
ATOM 4895 C C . PRO A 1 632 ? 2.620 -42.195 -28.543 1.00 55.06 632 PRO A C 1
ATOM 4897 O O . PRO A 1 632 ? 1.806 -42.429 -29.433 1.00 55.06 632 PRO A O 1
ATOM 4900 N N . ILE A 1 633 ? 3.394 -41.106 -28.578 1.00 55.22 633 ILE A N 1
ATOM 4901 C CA . ILE A 1 633 ? 3.401 -40.130 -29.678 1.00 55.22 633 ILE A CA 1
ATOM 4902 C C . ILE A 1 633 ? 4.754 -40.233 -30.408 1.00 55.22 633 ILE A C 1
ATOM 4904 O O . ILE A 1 633 ? 5.792 -40.051 -29.768 1.00 55.22 633 ILE A O 1
ATOM 4908 N N . PRO A 1 634 ? 4.792 -40.540 -31.721 1.00 46.09 634 PRO A N 1
ATOM 4909 C CA . PRO A 1 634 ? 6.046 -40.677 -32.465 1.00 46.09 634 PRO A CA 1
ATOM 4910 C C . PRO A 1 634 ? 6.861 -39.370 -32.525 1.00 46.09 634 PRO A C 1
ATOM 4912 O O . PRO A 1 634 ? 6.309 -38.297 -32.781 1.00 46.09 634 PRO A O 1
ATOM 4915 N N . LEU A 1 635 ? 8.192 -39.488 -32.381 1.00 43.53 635 LEU A N 1
ATOM 4916 C CA . LEU A 1 635 ? 9.207 -38.411 -32.447 1.00 43.53 635 LEU A CA 1
ATOM 4917 C C . LEU A 1 635 ? 9.069 -37.467 -33.659 1.00 43.53 635 LEU A C 1
ATOM 4919 O O . LEU A 1 635 ? 9.420 -36.296 -33.573 1.00 43.53 635 LEU A O 1
ATOM 4923 N N . GLN A 1 636 ? 8.541 -37.958 -34.782 1.00 43.28 636 GLN A N 1
ATOM 4924 C CA . GLN A 1 636 ? 8.436 -37.200 -36.035 1.00 43.28 636 GLN A CA 1
ATOM 4925 C C . GLN A 1 636 ? 7.287 -36.182 -36.070 1.00 43.28 636 GLN A C 1
ATOM 4927 O O . GLN A 1 636 ? 7.289 -35.309 -36.929 1.00 43.28 636 GLN A O 1
ATOM 4932 N N . THR A 1 637 ? 6.315 -36.266 -35.156 1.00 47.09 637 THR A N 1
ATOM 4933 C CA . THR A 1 637 ? 5.100 -35.428 -35.212 1.00 47.09 637 THR A CA 1
ATOM 4934 C C . THR A 1 637 ? 5.215 -34.087 -34.480 1.00 47.09 637 THR A C 1
ATOM 4936 O O . THR A 1 637 ? 4.409 -33.204 -34.749 1.00 47.09 637 THR A O 1
ATOM 4939 N N . ILE A 1 638 ? 6.180 -33.921 -33.563 1.00 51.53 638 ILE A N 1
ATOM 4940 C CA . ILE A 1 638 ? 6.296 -32.710 -32.721 1.00 51.53 638 ILE A CA 1
ATOM 4941 C C . ILE A 1 638 ? 7.501 -31.842 -33.107 1.00 51.53 638 ILE A C 1
ATOM 4943 O O . ILE A 1 638 ? 7.448 -30.634 -32.919 1.00 51.53 638 ILE A O 1
ATOM 4947 N N . GLY A 1 639 ? 8.572 -32.419 -33.664 1.00 56.38 639 GLY A N 1
ATOM 4948 C CA . GLY A 1 639 ? 9.715 -31.673 -34.209 1.00 56.38 639 GLY A CA 1
ATOM 4949 C C . GLY A 1 639 ? 10.464 -30.746 -33.232 1.00 56.38 639 GLY A C 1
ATOM 4950 O O . GLY A 1 639 ? 11.378 -30.049 -33.656 1.00 56.38 639 GLY A O 1
ATOM 4951 N N . ALA A 1 640 ? 10.087 -30.685 -31.954 1.00 65.12 640 ALA A N 1
ATOM 4952 C CA . ALA A 1 640 ? 10.682 -29.813 -30.949 1.00 65.12 640 ALA A CA 1
ATOM 4953 C C . ALA A 1 640 ? 11.582 -30.629 -30.013 1.00 65.12 640 ALA A C 1
ATOM 4955 O O . ALA A 1 640 ? 11.179 -31.691 -29.539 1.00 65.12 640 ALA A O 1
ATOM 4956 N N . ARG A 1 641 ? 12.803 -30.141 -29.763 1.00 76.81 641 ARG A N 1
ATOM 4957 C CA . ARG A 1 641 ? 13.799 -30.778 -28.882 1.00 76.81 641 ARG A CA 1
ATOM 4958 C C . ARG A 1 641 ? 14.142 -29.872 -27.691 1.00 76.81 641 ARG A C 1
ATOM 4960 O O . ARG A 1 641 ? 14.064 -28.647 -27.839 1.00 76.81 641 ARG A O 1
ATOM 4967 N N . PRO A 1 642 ? 14.539 -30.432 -26.532 1.00 84.31 642 PRO A N 1
ATOM 4968 C CA . PRO A 1 642 ? 15.051 -29.640 -25.419 1.00 84.31 642 PRO A CA 1
ATOM 4969 C C . PRO A 1 642 ? 16.288 -28.836 -25.837 1.00 84.31 642 PRO A C 1
ATOM 4971 O O . PRO A 1 642 ? 17.166 -29.354 -26.526 1.00 84.31 642 PRO A O 1
ATOM 4974 N N . ALA A 1 643 ? 16.373 -27.578 -25.407 1.00 90.06 643 ALA A N 1
ATOM 4975 C CA . ALA A 1 643 ? 17.555 -26.753 -25.640 1.00 90.06 643 ALA A CA 1
ATOM 4976 C C . ALA A 1 643 ? 18.774 -27.301 -24.861 1.00 90.06 643 ALA A C 1
ATOM 4978 O O . ALA A 1 643 ? 18.586 -27.755 -23.729 1.00 90.06 643 ALA A O 1
ATOM 4979 N N . PRO A 1 644 ? 20.006 -27.253 -25.406 1.00 91.50 644 PRO A N 1
ATOM 4980 C CA . PRO A 1 644 ? 21.212 -27.746 -24.730 1.00 91.50 644 PRO A CA 1
ATOM 4981 C C . PRO A 1 644 ? 21.495 -27.012 -23.411 1.00 91.50 644 PRO A C 1
ATOM 4983 O O . PRO A 1 644 ? 21.973 -27.614 -22.450 1.00 91.50 644 PRO A O 1
ATOM 4986 N N . PHE A 1 645 ? 21.127 -25.732 -23.323 1.00 94.50 645 PHE A N 1
ATOM 4987 C CA . PHE A 1 645 ? 21.244 -24.937 -22.108 1.00 94.50 645 PHE A CA 1
ATOM 4988 C C . PHE A 1 645 ? 19.866 -24.517 -21.591 1.00 94.50 645 PHE A C 1
ATOM 4990 O O . PHE A 1 645 ? 19.090 -23.886 -22.311 1.00 94.50 645 PHE A O 1
ATOM 4997 N N . ARG A 1 646 ? 19.559 -24.869 -20.336 1.00 94.94 646 ARG A N 1
ATOM 4998 C CA . ARG A 1 646 ? 18.312 -24.537 -19.637 1.00 94.94 646 ARG A CA 1
ATOM 4999 C C . ARG A 1 646 ? 18.631 -24.088 -18.216 1.00 94.94 646 ARG A C 1
ATOM 5001 O O . ARG A 1 646 ? 19.021 -24.913 -17.387 1.00 94.94 646 ARG A O 1
ATOM 5008 N N . LEU A 1 647 ? 18.458 -22.800 -17.944 1.00 96.94 647 LEU A N 1
ATOM 5009 C CA . LEU A 1 647 ? 18.766 -22.182 -16.659 1.00 96.94 647 LEU A CA 1
ATOM 5010 C C . LEU A 1 647 ? 17.477 -21.885 -15.888 1.00 96.94 647 LEU A C 1
ATOM 5012 O O . LEU A 1 647 ? 16.663 -21.064 -16.315 1.00 96.94 647 LEU A O 1
ATOM 5016 N N . LEU A 1 648 ? 17.311 -22.551 -14.745 1.00 97.06 648 LEU A N 1
ATOM 5017 C CA . LEU A 1 648 ? 16.287 -22.224 -13.755 1.00 97.06 648 LEU A CA 1
ATOM 5018 C C . LEU A 1 648 ? 16.814 -21.104 -12.855 1.00 97.06 648 LEU A C 1
ATOM 5020 O O . LEU A 1 648 ? 17.786 -21.310 -12.131 1.00 97.06 648 LEU A O 1
ATOM 5024 N N . ALA A 1 649 ? 16.162 -19.947 -12.886 1.00 96.81 649 ALA A N 1
ATOM 5025 C CA . ALA A 1 649 ? 16.518 -18.790 -12.077 1.00 96.81 649 ALA A CA 1
ATOM 5026 C C . ALA A 1 649 ? 15.482 -18.542 -10.974 1.00 96.81 649 ALA A C 1
ATOM 5028 O O . ALA A 1 649 ? 14.282 -18.474 -11.247 1.00 96.81 649 ALA A O 1
ATOM 5029 N N . LEU A 1 650 ? 15.951 -18.395 -9.737 1.00 94.38 650 LEU A N 1
ATOM 5030 C CA . LEU A 1 650 ? 15.142 -18.054 -8.567 1.00 94.38 650 LEU A CA 1
ATOM 5031 C C . LEU A 1 650 ? 15.590 -16.683 -8.040 1.00 94.38 650 LEU A C 1
ATOM 5033 O O . LEU A 1 650 ? 16.755 -16.538 -7.675 1.00 94.38 650 LEU A O 1
ATOM 5037 N N . GLY A 1 651 ? 14.696 -15.690 -8.037 1.00 90.25 651 GLY A N 1
ATOM 5038 C CA . GLY A 1 651 ? 14.978 -14.345 -7.516 1.00 90.25 651 GLY A CA 1
ATOM 5039 C C . GLY A 1 651 ? 14.634 -14.231 -6.031 1.00 90.25 651 GLY A C 1
ATOM 5040 O O . GLY A 1 651 ? 13.539 -14.629 -5.640 1.00 90.25 651 GLY A O 1
ATOM 5041 N N . ASP A 1 652 ? 15.570 -13.733 -5.226 1.00 87.62 652 ASP A N 1
ATOM 5042 C CA . ASP A 1 652 ? 15.395 -13.309 -3.825 1.00 87.62 652 ASP A CA 1
ATOM 5043 C C . ASP A 1 652 ? 14.538 -14.247 -2.959 1.00 87.62 652 ASP A C 1
ATOM 5045 O O . ASP A 1 652 ? 13.430 -13.917 -2.526 1.00 87.62 652 ASP A O 1
ATOM 5049 N N . PRO A 1 653 ? 15.017 -15.470 -2.678 1.00 85.00 653 PRO A N 1
ATOM 5050 C CA . PRO A 1 653 ? 14.286 -16.398 -1.830 1.00 85.00 653 PRO A CA 1
ATOM 5051 C C . PRO A 1 653 ? 14.201 -15.951 -0.361 1.00 85.00 653 PRO A C 1
ATOM 5053 O O . PRO A 1 653 ? 13.433 -16.565 0.369 1.00 85.00 653 PRO A O 1
ATOM 5056 N N . GLN A 1 654 ? 14.993 -14.967 0.096 1.00 83.38 654 GLN A N 1
ATOM 5057 C CA . GLN A 1 654 ? 15.067 -14.414 1.463 1.00 83.38 654 GLN A CA 1
ATOM 5058 C C . GLN A 1 654 ? 14.564 -15.358 2.575 1.00 83.38 654 GLN A C 1
ATOM 5060 O O . GLN A 1 654 ? 13.400 -15.345 2.985 1.00 83.38 654 GLN A O 1
ATOM 5065 N N . LEU A 1 655 ? 15.481 -16.138 3.164 1.00 81.50 655 LEU A N 1
ATOM 5066 C CA . LEU A 1 655 ? 15.188 -17.125 4.221 1.00 81.50 655 LEU A CA 1
ATOM 5067 C C . LEU A 1 655 ? 14.364 -16.607 5.419 1.00 81.50 655 LEU A C 1
ATOM 5069 O O . LEU A 1 655 ? 13.751 -17.415 6.124 1.00 81.50 655 LEU A O 1
ATOM 5073 N N . GLU A 1 656 ? 14.353 -15.299 5.692 1.00 71.50 656 GLU A N 1
ATOM 5074 C CA . GLU A 1 656 ? 13.599 -14.721 6.814 1.00 71.50 656 GLU A CA 1
ATOM 5075 C C . GLU A 1 656 ? 12.299 -13.999 6.455 1.00 71.50 656 GLU A C 1
ATOM 5077 O O . GLU A 1 656 ? 11.516 -13.675 7.355 1.00 71.50 656 GLU A O 1
ATOM 5082 N N . GLY A 1 657 ? 12.047 -13.798 5.162 1.00 61.31 657 GLY A N 1
ATOM 5083 C CA . GLY A 1 657 ? 11.053 -12.835 4.711 1.00 61.31 657 GLY A CA 1
ATOM 5084 C C . GLY A 1 657 ? 11.323 -11.425 5.246 1.00 61.31 657 GLY A C 1
ATOM 5085 O O . GLY A 1 657 ? 12.429 -11.092 5.665 1.00 61.31 657 GLY A O 1
ATOM 5086 N N . ASP A 1 658 ? 10.270 -10.621 5.282 1.00 53.38 658 ASP A N 1
ATOM 5087 C CA . ASP A 1 658 ? 10.267 -9.175 5.535 1.00 53.38 658 ASP A CA 1
ATOM 5088 C C . ASP A 1 658 ? 10.460 -8.733 7.005 1.00 53.38 658 ASP A C 1
ATOM 5090 O O . ASP A 1 658 ? 10.478 -7.538 7.303 1.00 53.38 658 ASP A O 1
ATOM 5094 N N . THR A 1 659 ? 10.557 -9.656 7.972 1.00 49.78 659 THR A N 1
ATOM 5095 C CA . THR A 1 659 ? 10.356 -9.315 9.394 1.00 49.78 659 THR A CA 1
ATOM 5096 C C . THR A 1 659 ? 11.351 -9.970 10.355 1.00 49.78 659 THR A C 1
ATOM 5098 O O . THR A 1 659 ? 11.480 -11.192 10.451 1.00 49.78 659 THR A O 1
ATOM 5101 N N . SER A 1 660 ? 12.016 -9.136 11.162 1.00 57.69 660 SER A N 1
ATOM 5102 C CA . SER A 1 660 ? 12.982 -9.562 12.183 1.00 57.69 660 SER A CA 1
ATOM 5103 C C . SER A 1 660 ? 12.315 -10.153 13.439 1.00 57.69 660 SER A C 1
ATOM 5105 O O . SER A 1 660 ? 11.220 -9.763 13.849 1.00 57.69 660 SER A O 1
ATOM 5107 N N . ILE A 1 661 ? 12.988 -11.106 14.099 1.00 58.84 661 ILE A N 1
ATOM 5108 C CA . ILE A 1 661 ? 12.533 -11.656 15.389 1.00 58.84 661 ILE A CA 1
ATOM 5109 C C . ILE A 1 661 ? 12.684 -10.576 16.474 1.00 58.84 661 ILE A C 1
ATOM 5111 O O . ILE A 1 661 ? 13.805 -10.193 16.820 1.00 58.84 661 ILE A O 1
ATOM 5115 N N . ARG A 1 662 ? 11.571 -10.133 17.076 1.00 51.72 662 ARG A N 1
ATOM 5116 C CA . ARG A 1 662 ? 11.587 -9.212 18.228 1.00 51.72 662 ARG A CA 1
ATOM 5117 C C . ARG A 1 662 ? 12.424 -9.793 19.383 1.00 51.72 662 ARG A C 1
ATOM 5119 O O . ARG A 1 662 ? 12.238 -10.943 19.775 1.00 51.72 662 ARG A O 1
ATOM 5126 N N . LYS A 1 663 ? 13.340 -8.985 19.940 1.00 53.72 663 LYS A N 1
ATOM 5127 C CA . LYS A 1 663 ? 14.229 -9.324 21.079 1.00 53.72 663 LYS A CA 1
ATOM 5128 C C . LYS A 1 663 ? 15.087 -10.591 20.872 1.00 53.72 663 LYS A C 1
ATOM 5130 O O . LYS A 1 663 ? 15.147 -11.464 21.740 1.00 53.72 663 LYS A O 1
ATOM 5135 N N . HIS A 1 664 ? 15.807 -10.698 19.754 1.00 51.06 664 HIS A N 1
ATOM 5136 C CA . HIS A 1 664 ? 16.799 -11.767 19.577 1.00 51.06 664 HIS A CA 1
ATOM 5137 C C . HIS A 1 664 ? 17.885 -11.713 20.677 1.00 51.06 664 HIS A C 1
ATOM 5139 O O . HIS A 1 664 ? 18.685 -10.784 20.724 1.00 51.06 664 HIS A O 1
ATOM 5145 N N . GLY A 1 665 ? 17.906 -12.704 21.578 1.00 53.72 665 GLY A N 1
ATOM 5146 C CA . GLY A 1 665 ? 18.922 -12.830 22.636 1.00 53.72 665 GLY A CA 1
ATOM 5147 C C . GLY A 1 665 ? 18.624 -12.108 23.960 1.00 53.72 665 GLY A C 1
ATOM 5148 O O . GLY A 1 665 ? 19.488 -12.088 24.836 1.00 53.72 665 GLY A O 1
ATOM 5149 N N . GLY A 1 666 ? 17.424 -11.543 24.141 1.00 58.56 666 GLY A N 1
ATOM 5150 C CA . GLY A 1 666 ? 16.988 -11.002 25.435 1.00 58.56 666 GLY A CA 1
ATOM 5151 C C . GLY A 1 666 ? 16.733 -12.097 26.490 1.00 58.56 666 GLY A C 1
ATOM 5152 O O . GLY A 1 666 ? 16.521 -13.258 26.134 1.00 58.56 666 GLY A O 1
ATOM 5153 N N . PRO A 1 667 ? 16.757 -11.773 27.798 1.00 58.09 667 PRO A N 1
ATOM 5154 C CA . PRO A 1 667 ? 16.410 -12.733 28.845 1.00 58.09 667 PRO A CA 1
ATOM 5155 C C . PRO A 1 667 ? 14.938 -13.158 28.733 1.00 58.09 667 PRO A C 1
ATOM 5157 O O . PRO A 1 667 ? 14.072 -12.305 28.566 1.00 58.09 667 PRO A O 1
ATOM 5160 N N . LEU A 1 668 ? 14.667 -14.462 28.871 1.00 63.41 668 LEU A N 1
ATOM 5161 C CA . LEU A 1 668 ? 13.307 -15.015 28.900 1.00 63.41 668 LEU A CA 1
ATOM 5162 C C . LEU A 1 668 ? 12.536 -14.423 30.093 1.00 63.41 668 LEU A C 1
ATOM 5164 O O . LEU A 1 668 ? 13.027 -14.513 31.223 1.00 63.41 668 LEU A O 1
ATOM 5168 N N . PHE A 1 669 ? 11.357 -13.845 29.847 1.00 72.19 669 PHE A N 1
ATOM 5169 C CA . PHE A 1 669 ? 10.508 -13.198 30.864 1.00 72.19 669 PHE A CA 1
ATOM 5170 C C . PHE A 1 669 ? 11.277 -12.213 31.780 1.00 72.19 669 PHE A C 1
ATOM 5172 O O . PHE A 1 669 ? 11.472 -12.484 32.977 1.00 72.19 669 PHE A O 1
ATOM 5179 N N . PRO A 1 670 ? 11.768 -11.074 31.252 1.00 75.19 670 PRO A N 1
ATOM 5180 C CA . PRO A 1 670 ? 12.545 -10.103 32.026 1.00 75.19 670 PRO A CA 1
ATOM 5181 C C . PRO A 1 670 ? 11.802 -9.614 33.277 1.00 75.19 670 PRO A C 1
ATOM 5183 O O . PRO A 1 670 ? 12.427 -9.463 34.334 1.00 75.19 670 PRO A O 1
ATOM 5186 N N . HIS A 1 671 ? 10.480 -9.446 33.198 1.00 81.38 671 HIS A N 1
ATOM 5187 C CA . HIS A 1 671 ? 9.666 -8.982 34.316 1.00 81.38 671 HIS A CA 1
ATOM 5188 C C . HIS A 1 671 ? 9.442 -10.090 35.352 1.00 81.38 671 HIS A C 1
ATOM 5190 O O . HIS A 1 671 ? 9.428 -9.803 36.545 1.00 81.38 671 HIS A O 1
ATOM 5196 N N . ALA A 1 672 ? 9.427 -11.371 34.959 1.00 78.31 672 ALA A N 1
ATOM 5197 C CA . ALA A 1 672 ? 9.425 -12.488 35.915 1.00 78.31 672 ALA A CA 1
ATOM 5198 C C . ALA A 1 672 ? 10.723 -12.556 36.723 1.00 78.31 672 ALA A C 1
ATOM 5200 O O . ALA A 1 672 ? 10.708 -12.822 37.928 1.00 78.31 672 ALA A O 1
ATOM 5201 N N . ARG A 1 673 ? 11.861 -12.263 36.084 1.00 78.19 673 ARG A N 1
ATOM 5202 C CA . ARG A 1 673 ? 13.152 -12.178 36.773 1.00 78.19 673 ARG A CA 1
ATOM 5203 C C . ARG A 1 673 ? 13.214 -10.971 37.712 1.00 78.19 673 ARG A C 1
ATOM 5205 O O . ARG A 1 673 ? 13.703 -11.117 38.837 1.00 78.19 673 ARG A O 1
ATOM 5212 N N . SER A 1 674 ? 12.704 -9.815 37.277 1.00 79.06 674 SER A N 1
ATOM 5213 C CA . SER A 1 674 ? 12.556 -8.621 38.122 1.00 79.06 674 SER A CA 1
ATOM 5214 C C . SER A 1 674 ? 11.672 -8.921 39.332 1.00 79.06 674 SER A C 1
ATOM 5216 O O . SER A 1 674 ? 12.137 -8.792 40.468 1.00 79.06 674 SER A O 1
ATOM 5218 N N . PHE A 1 675 ? 10.478 -9.471 39.111 1.00 81.00 675 PHE A N 1
ATOM 5219 C CA . PHE A 1 675 ? 9.542 -9.889 40.150 1.00 81.00 675 PHE A CA 1
ATOM 5220 C C . PHE A 1 675 ? 10.208 -10.818 41.170 1.00 81.00 675 PHE A C 1
ATOM 5222 O O . PHE A 1 675 ? 10.177 -10.556 42.375 1.00 81.00 675 PHE A O 1
ATOM 5229 N N . TRP A 1 676 ? 10.911 -11.854 40.696 1.00 77.75 676 TRP A N 1
ATOM 5230 C CA . TRP A 1 676 ? 11.609 -12.802 41.564 1.00 77.75 676 TRP A CA 1
ATOM 5231 C C . TRP A 1 676 ? 12.689 -12.131 42.421 1.00 77.75 676 TRP A C 1
ATOM 5233 O O . TRP A 1 676 ? 12.871 -12.478 43.588 1.00 77.75 676 TRP A O 1
ATOM 5243 N N . SER A 1 677 ? 13.390 -11.131 41.883 1.00 76.62 677 SER A N 1
ATOM 5244 C CA . SER A 1 677 ? 14.389 -10.357 42.630 1.00 76.62 677 SER A CA 1
ATOM 5245 C C . SER A 1 677 ? 13.769 -9.448 43.703 1.00 76.62 677 SER A C 1
ATOM 5247 O O . SER A 1 677 ? 14.353 -9.288 44.781 1.00 76.62 677 SER A O 1
ATOM 5249 N N . GLN A 1 678 ? 12.569 -8.907 43.451 1.00 74.94 678 GLN A N 1
ATOM 5250 C CA . GLN A 1 678 ? 11.852 -8.057 44.404 1.00 74.94 678 GLN A CA 1
ATOM 5251 C C . GLN A 1 678 ? 11.327 -8.879 45.588 1.00 74.94 678 GLN A C 1
ATOM 5253 O O . GLN A 1 678 ? 11.499 -8.457 46.736 1.00 74.94 678 GLN A O 1
ATOM 5258 N N . ILE A 1 679 ? 10.759 -10.066 45.327 1.00 75.62 679 ILE A N 1
ATOM 5259 C CA . ILE A 1 679 ? 10.183 -10.938 46.367 1.00 75.62 679 ILE A CA 1
ATOM 5260 C C . ILE A 1 679 ? 11.229 -11.739 47.162 1.00 75.62 679 ILE A C 1
ATOM 5262 O O . ILE A 1 679 ? 10.986 -12.089 48.313 1.00 75.62 679 ILE A O 1
ATOM 5266 N N . THR A 1 680 ? 12.408 -12.010 46.587 1.00 77.75 680 THR A N 1
ATOM 5267 C CA . THR A 1 680 ? 13.523 -12.694 47.281 1.00 77.75 680 THR A CA 1
ATOM 5268 C C . THR A 1 680 ? 14.424 -11.738 48.067 1.00 77.75 680 THR A C 1
ATOM 5270 O O . THR A 1 680 ? 15.496 -12.134 48.516 1.00 77.75 680 THR A O 1
ATOM 5273 N N . PHE A 1 681 ? 14.000 -10.480 48.246 1.00 64.19 681 PHE A N 1
ATOM 5274 C CA . PHE A 1 681 ? 14.727 -9.431 48.972 1.00 64.19 681 PHE A CA 1
ATOM 5275 C C . PHE A 1 681 ? 16.140 -9.123 48.446 1.00 64.19 681 PHE A C 1
ATOM 5277 O O . PHE A 1 681 ? 16.929 -8.485 49.136 1.00 64.19 681 PHE A O 1
ATOM 5284 N N . LYS A 1 682 ? 16.456 -9.510 47.204 1.00 62.72 682 LYS A N 1
ATOM 5285 C CA . LYS A 1 682 ? 17.774 -9.269 46.594 1.00 62.72 682 LYS A CA 1
ATOM 5286 C C . LYS A 1 682 ? 17.978 -7.831 46.099 1.00 62.72 682 LYS A C 1
ATOM 5288 O O . LYS A 1 682 ? 19.114 -7.437 45.878 1.00 62.72 682 LYS A O 1
ATOM 5293 N N . ALA A 1 683 ? 16.906 -7.055 45.926 1.00 61.00 683 ALA A N 1
ATOM 5294 C CA . ALA A 1 683 ? 16.965 -5.630 45.570 1.00 61.00 683 ALA A CA 1
ATOM 5295 C C . ALA A 1 683 ? 17.003 -4.718 46.819 1.00 61.00 683 ALA A C 1
ATOM 5297 O O . ALA A 1 683 ? 16.389 -5.063 47.825 1.00 61.00 683 ALA A O 1
ATOM 5298 N N . GLU A 1 684 ? 17.630 -3.537 46.772 1.00 60.66 684 GLU A N 1
ATOM 5299 C CA . GLU A 1 684 ? 17.710 -2.561 47.888 1.00 60.66 684 GLU A CA 1
ATOM 5300 C C . GLU A 1 684 ? 16.525 -1.563 47.923 1.00 60.66 684 GLU A C 1
ATOM 5302 O O . GLU A 1 684 ? 16.706 -0.352 47.965 1.00 60.66 684 GLU A O 1
ATOM 5307 N N . ASN A 1 685 ? 15.277 -2.045 47.899 1.00 65.56 685 ASN A N 1
ATOM 5308 C CA . ASN A 1 685 ? 14.086 -1.175 47.865 1.00 65.56 685 ASN A CA 1
ATOM 5309 C C . ASN A 1 685 ? 13.265 -1.193 49.171 1.00 65.56 685 ASN A C 1
ATOM 5311 O O . ASN A 1 685 ? 13.259 -2.176 49.918 1.00 65.56 685 ASN A O 1
ATOM 5315 N N . SER A 1 686 ? 12.506 -0.125 49.444 1.00 74.62 686 SER A N 1
ATOM 5316 C CA . SER A 1 686 ? 11.569 -0.074 50.584 1.00 74.62 686 SER A CA 1
ATOM 5317 C C . SER A 1 686 ? 10.382 -1.042 50.406 1.00 74.62 686 SER A C 1
ATOM 5319 O O . SER A 1 686 ? 9.983 -1.345 49.280 1.00 74.62 686 SER A O 1
ATOM 5321 N N . LEU A 1 687 ? 9.773 -1.521 51.503 1.00 69.62 687 LEU A N 1
ATOM 5322 C CA . LEU A 1 687 ? 8.686 -2.524 51.473 1.00 69.62 687 LEU A CA 1
ATOM 5323 C C . LEU A 1 687 ? 7.509 -2.107 50.567 1.00 69.62 687 LEU A C 1
ATOM 5325 O O . LEU A 1 687 ? 7.001 -2.902 49.781 1.00 69.62 687 LEU A O 1
ATOM 5329 N N . ARG A 1 688 ? 7.110 -0.832 50.629 1.00 70.06 688 ARG A N 1
ATOM 5330 C CA . ARG A 1 688 ? 6.006 -0.280 49.828 1.00 70.06 688 ARG A CA 1
ATOM 5331 C C . ARG A 1 688 ? 6.345 -0.222 48.336 1.00 70.06 688 ARG A C 1
ATOM 5333 O O . ARG A 1 688 ? 5.486 -0.475 47.496 1.00 70.06 688 ARG A O 1
ATOM 5340 N N . GLN A 1 689 ? 7.598 0.084 48.010 1.00 70.06 689 GLN A N 1
ATOM 5341 C CA . GLN A 1 689 ? 8.085 0.152 46.635 1.00 70.06 689 GLN A CA 1
ATOM 5342 C C . GLN A 1 689 ? 8.209 -1.244 46.017 1.00 70.06 689 GLN A C 1
ATOM 5344 O O . GLN A 1 689 ? 7.852 -1.411 44.856 1.00 70.06 689 GLN A O 1
ATOM 5349 N N . ARG A 1 690 ? 8.589 -2.257 46.809 1.00 73.81 690 ARG A N 1
ATOM 5350 C CA . ARG A 1 690 ? 8.588 -3.664 46.378 1.00 73.81 690 ARG A CA 1
ATOM 5351 C C . ARG A 1 690 ? 7.194 -4.160 46.033 1.00 73.81 690 ARG A C 1
ATOM 5353 O O . ARG A 1 690 ? 7.031 -4.758 44.979 1.00 73.81 690 ARG A O 1
ATOM 5360 N N . ILE A 1 691 ? 6.193 -3.897 46.879 1.00 72.50 691 ILE A N 1
ATOM 5361 C CA . ILE A 1 691 ? 4.808 -4.332 46.624 1.00 72.50 691 ILE A CA 1
ATOM 5362 C C . ILE A 1 691 ? 4.279 -3.697 45.335 1.00 72.50 691 ILE A C 1
ATOM 5364 O O . ILE A 1 691 ? 3.727 -4.394 44.488 1.00 72.50 691 ILE A O 1
ATOM 5368 N N . ARG A 1 692 ? 4.497 -2.388 45.157 1.00 76.06 692 ARG A N 1
ATOM 5369 C CA . ARG A 1 692 ? 4.074 -1.676 43.946 1.00 76.06 692 ARG A CA 1
ATOM 5370 C C . ARG A 1 692 ? 4.773 -2.212 42.695 1.00 76.06 692 ARG A C 1
ATOM 5372 O O . ARG A 1 692 ? 4.102 -2.479 41.709 1.00 76.06 692 ARG A O 1
ATOM 5379 N N . GLN A 1 693 ? 6.094 -2.387 42.747 1.00 74.75 693 GLN A N 1
ATOM 5380 C CA . GLN A 1 693 ? 6.860 -2.882 41.603 1.00 74.75 693 GLN A CA 1
ATOM 5381 C C . GLN A 1 693 ? 6.509 -4.336 41.273 1.00 74.75 693 GLN A C 1
ATOM 5383 O O . GLN A 1 693 ? 6.347 -4.669 40.114 1.00 74.75 693 GLN A O 1
ATOM 5388 N N . SER A 1 694 ? 6.284 -5.177 42.286 1.00 77.25 694 SER A N 1
ATOM 5389 C CA . SER A 1 694 ? 5.877 -6.573 42.088 1.00 77.25 694 SER A CA 1
ATOM 5390 C C . SER A 1 694 ? 4.502 -6.688 41.417 1.00 77.25 694 SER A C 1
ATOM 5392 O O . SER A 1 694 ? 4.280 -7.610 40.645 1.00 77.25 694 SER A O 1
ATOM 5394 N N . LEU A 1 695 ? 3.578 -5.759 41.688 1.00 75.81 695 LEU A N 1
ATOM 5395 C CA . LEU A 1 695 ? 2.279 -5.692 41.006 1.00 75.81 695 LEU A CA 1
ATOM 5396 C C . LEU A 1 695 ? 2.412 -5.268 39.538 1.00 75.81 695 LEU A C 1
ATOM 5398 O O . LEU A 1 695 ? 1.761 -5.872 38.692 1.00 75.81 695 LEU A O 1
ATOM 5402 N N . HIS A 1 696 ? 3.255 -4.273 39.242 1.00 76.56 696 HIS A N 1
ATOM 5403 C CA . HIS A 1 696 ? 3.565 -3.884 37.861 1.00 76.56 696 HIS A CA 1
ATOM 5404 C C . HIS A 1 696 ? 4.235 -5.030 37.102 1.00 76.56 696 HIS A C 1
ATOM 5406 O O . HIS A 1 696 ? 3.705 -5.458 36.087 1.00 76.56 696 HIS A O 1
ATOM 5412 N N . ASP A 1 697 ? 5.283 -5.630 37.672 1.00 80.88 697 ASP A N 1
ATOM 5413 C CA . ASP A 1 697 ? 6.001 -6.738 37.044 1.00 80.88 697 ASP A CA 1
ATOM 5414 C C . ASP A 1 697 ? 5.064 -7.936 36.759 1.00 80.88 697 ASP A C 1
ATOM 5416 O O . ASP A 1 697 ? 5.217 -8.599 35.743 1.00 80.88 697 ASP A O 1
ATOM 5420 N N . VAL A 1 698 ? 4.051 -8.214 37.597 1.00 77.81 698 VAL A N 1
ATOM 5421 C CA . VAL A 1 698 ? 3.046 -9.268 37.324 1.00 77.81 698 VAL A CA 1
ATOM 5422 C C . VAL A 1 698 ? 2.137 -8.921 36.145 1.00 77.81 698 VAL A C 1
ATOM 5424 O O . VAL A 1 698 ? 1.822 -9.801 35.344 1.00 77.81 698 VAL A O 1
ATOM 5427 N N . ILE A 1 699 ? 1.708 -7.664 36.034 1.00 78.81 699 ILE A N 1
ATOM 5428 C CA . ILE A 1 699 ? 0.904 -7.193 34.900 1.00 78.81 699 ILE A CA 1
ATOM 5429 C C . ILE A 1 699 ? 1.744 -7.279 33.620 1.00 78.81 699 ILE A C 1
ATOM 5431 O O . ILE A 1 699 ? 1.287 -7.856 32.634 1.00 78.81 699 ILE A O 1
ATOM 5435 N N . ASP A 1 700 ? 2.992 -6.820 33.669 1.00 78.06 700 ASP A N 1
ATOM 5436 C CA . ASP A 1 700 ? 3.906 -6.804 32.526 1.00 78.06 700 ASP A CA 1
ATOM 5437 C C . ASP A 1 700 ? 4.289 -8.233 32.088 1.00 78.06 700 ASP A C 1
ATOM 5439 O O . ASP A 1 700 ? 4.387 -8.511 30.894 1.00 78.06 700 ASP A O 1
ATOM 5443 N N . ILE A 1 701 ? 4.383 -9.202 33.013 1.00 79.00 701 ILE A N 1
ATOM 5444 C CA . ILE A 1 701 ? 4.539 -10.627 32.661 1.00 79.00 701 ILE A CA 1
ATOM 5445 C C . ILE A 1 701 ? 3.365 -11.114 31.801 1.00 79.00 701 ILE A C 1
ATOM 5447 O O . ILE A 1 701 ? 3.579 -11.766 30.780 1.00 79.00 701 ILE A O 1
ATOM 5451 N N . PHE A 1 702 ? 2.125 -10.832 32.210 1.00 77.06 702 PHE A N 1
ATOM 5452 C CA . PHE A 1 702 ? 0.935 -11.344 31.523 1.00 77.06 702 PHE A CA 1
ATOM 5453 C C . PHE A 1 702 ? 0.634 -10.618 30.210 1.00 77.06 702 PHE A C 1
ATOM 5455 O O . PHE A 1 702 ? 0.214 -11.264 29.251 1.00 77.06 702 PHE A O 1
ATOM 5462 N N . PHE A 1 703 ? 0.825 -9.300 30.163 1.00 75.75 703 PHE A N 1
ATOM 5463 C CA . PHE A 1 703 ? 0.423 -8.481 29.018 1.00 75.75 703 PHE A CA 1
ATOM 5464 C C . PHE A 1 703 ? 1.563 -8.172 28.047 1.00 75.75 703 PHE A C 1
ATOM 5466 O O . PHE A 1 703 ? 1.293 -7.999 26.863 1.00 75.75 703 PHE A O 1
ATOM 5473 N N . GLU A 1 704 ? 2.820 -8.172 28.494 1.00 73.94 704 GLU A N 1
ATOM 5474 C CA . GLU A 1 704 ? 3.963 -7.919 27.615 1.00 73.94 704 GLU A CA 1
ATOM 5475 C C . GLU A 1 704 ? 4.826 -9.161 27.415 1.00 73.94 704 GLU A C 1
ATOM 5477 O O . GLU A 1 704 ? 5.052 -9.550 26.270 1.00 73.94 704 GLU A O 1
ATOM 5482 N N . ASP A 1 705 ? 5.314 -9.811 28.476 1.00 78.12 705 ASP A N 1
ATOM 5483 C CA . ASP A 1 705 ? 6.259 -10.925 28.311 1.00 78.12 705 ASP A CA 1
ATOM 5484 C C . ASP A 1 705 ? 5.589 -12.124 27.623 1.00 78.12 705 ASP A C 1
ATOM 5486 O O . ASP A 1 705 ? 6.123 -12.636 26.644 1.00 78.12 705 ASP A O 1
ATOM 5490 N N . VAL A 1 706 ? 4.394 -12.545 28.062 1.00 77.75 706 VAL A N 1
ATOM 5491 C CA . VAL A 1 706 ? 3.670 -13.671 27.439 1.00 77.75 706 VAL A CA 1
ATOM 5492 C C . VAL A 1 706 ? 3.337 -13.390 25.972 1.00 77.75 706 VAL A C 1
ATOM 5494 O O . VAL A 1 706 ? 3.570 -14.253 25.128 1.00 77.75 706 VAL A O 1
ATOM 5497 N N . PHE A 1 707 ? 2.823 -12.204 25.636 1.00 76.12 707 PHE A N 1
ATOM 5498 C CA . PHE A 1 707 ? 2.468 -11.876 24.251 1.00 76.12 707 PHE A CA 1
ATOM 5499 C C . PHE A 1 707 ? 3.699 -11.748 23.351 1.00 76.12 707 PHE A C 1
ATOM 5501 O O . PHE A 1 707 ? 3.700 -12.312 22.257 1.00 76.12 707 PHE A O 1
ATOM 5508 N N . ASN A 1 708 ? 4.765 -11.092 23.819 1.00 73.38 708 ASN A N 1
ATOM 5509 C CA . ASN A 1 708 ? 6.017 -10.979 23.067 1.00 73.38 708 ASN A CA 1
ATOM 5510 C C . ASN A 1 708 ? 6.680 -12.349 22.851 1.00 73.38 708 ASN A C 1
ATOM 5512 O O . ASN A 1 708 ? 7.203 -12.615 21.769 1.00 73.38 708 ASN A O 1
ATOM 5516 N N . GLU A 1 709 ? 6.644 -13.241 23.847 1.00 77.44 709 GLU A N 1
ATOM 5517 C CA . GLU A 1 709 ? 7.151 -14.609 23.698 1.00 77.44 709 GLU A CA 1
ATOM 5518 C C . GLU A 1 709 ? 6.277 -15.431 22.741 1.00 77.44 709 GLU A C 1
ATOM 5520 O O . GLU A 1 709 ? 6.810 -16.132 21.883 1.00 77.44 709 GLU A O 1
ATOM 5525 N N . LEU A 1 710 ? 4.946 -15.312 22.804 1.00 78.06 710 LEU A N 1
ATOM 5526 C CA . LEU A 1 710 ? 4.042 -15.965 21.848 1.00 78.06 710 LEU A CA 1
ATOM 5527 C C . LEU A 1 710 ? 4.253 -15.455 20.415 1.00 78.06 710 LEU A C 1
ATOM 5529 O O . LEU A 1 710 ? 4.256 -16.257 19.482 1.00 78.06 710 LEU A O 1
ATOM 5533 N N . GLU A 1 711 ? 4.471 -14.153 20.228 1.00 71.94 711 GLU A N 1
ATOM 5534 C CA . GLU A 1 711 ? 4.775 -13.549 18.927 1.00 71.94 711 GLU A CA 1
ATOM 5535 C C . GLU A 1 711 ? 6.149 -14.005 18.405 1.00 71.94 711 GLU A C 1
ATOM 5537 O O . GLU A 1 711 ? 6.270 -14.403 17.246 1.00 71.94 711 GLU A O 1
ATOM 5542 N N . SER A 1 712 ? 7.165 -14.064 19.273 1.00 76.06 712 SER A N 1
ATOM 5543 C CA . SER A 1 712 ? 8.492 -14.619 18.962 1.00 76.06 712 SER A CA 1
ATOM 5544 C C . SER A 1 712 ? 8.417 -16.100 18.574 1.00 76.06 712 SER A C 1
ATOM 5546 O O . SER A 1 712 ? 9.029 -16.520 17.589 1.00 76.06 712 SER A O 1
ATOM 5548 N N . VAL A 1 713 ? 7.627 -16.905 19.292 1.00 78.31 713 VAL A N 1
ATOM 5549 C CA . VAL A 1 713 ? 7.386 -18.321 18.970 1.00 78.31 713 VAL A CA 1
ATOM 5550 C C . VAL A 1 713 ? 6.643 -18.458 17.644 1.00 78.31 713 VAL A C 1
ATOM 5552 O O . VAL A 1 713 ? 7.081 -19.234 16.793 1.00 78.31 713 VAL A O 1
ATOM 5555 N N . ARG A 1 714 ? 5.576 -17.680 17.421 1.00 82.31 714 ARG A N 1
ATOM 5556 C CA . ARG A 1 714 ? 4.858 -17.642 16.140 1.00 82.31 714 ARG A CA 1
ATOM 5557 C C . ARG A 1 714 ? 5.815 -17.311 14.999 1.00 82.31 714 ARG A C 1
ATOM 5559 O O . ARG A 1 714 ? 5.820 -18.034 14.008 1.00 82.31 714 ARG A O 1
ATOM 5566 N N . LYS A 1 715 ? 6.651 -16.277 15.140 1.00 78.94 715 LYS A N 1
ATOM 5567 C CA . LYS A 1 715 ? 7.591 -15.882 14.083 1.00 78.94 715 LYS A CA 1
ATOM 5568 C C . LYS A 1 715 ? 8.655 -16.950 13.839 1.00 78.94 715 LYS A C 1
ATOM 5570 O O . LYS A 1 715 ? 9.001 -17.215 12.697 1.00 78.94 715 LYS A O 1
ATOM 5575 N N . ARG A 1 716 ? 9.130 -17.649 14.874 1.00 80.69 716 ARG A N 1
ATOM 5576 C CA . ARG A 1 716 ? 10.033 -18.804 14.701 1.00 80.69 716 ARG A CA 1
ATOM 5577 C C . ARG A 1 716 ? 9.378 -19.955 13.935 1.00 80.69 716 ARG A C 1
ATOM 5579 O O . ARG A 1 716 ? 10.064 -20.605 13.150 1.00 80.69 716 ARG A O 1
ATOM 5586 N N . ILE A 1 717 ? 8.089 -20.214 14.162 1.00 83.19 717 ILE A N 1
ATOM 5587 C CA . ILE A 1 717 ? 7.320 -21.219 13.407 1.00 83.19 717 ILE A CA 1
ATOM 5588 C C . ILE A 1 717 ? 7.149 -20.771 11.954 1.00 83.19 717 ILE A C 1
ATOM 5590 O O . ILE A 1 717 ? 7.342 -21.575 11.050 1.00 83.19 717 ILE A O 1
ATOM 5594 N N . ASP A 1 718 ? 6.847 -19.497 11.732 1.00 82.19 718 ASP A N 1
ATOM 5595 C CA . ASP A 1 718 ? 6.716 -18.905 10.401 1.00 82.19 718 ASP A CA 1
ATOM 5596 C C . ASP A 1 718 ? 8.022 -19.003 9.593 1.00 82.19 718 ASP A C 1
ATOM 5598 O O . ASP A 1 718 ? 8.028 -19.557 8.498 1.00 82.19 718 ASP A O 1
ATOM 5602 N N . LEU A 1 719 ? 9.154 -18.612 10.192 1.00 81.81 719 LEU A N 1
ATOM 5603 C CA . LEU A 1 719 ? 10.498 -18.765 9.617 1.00 81.81 719 LEU A CA 1
ATOM 5604 C C . LEU A 1 719 ? 10.851 -20.227 9.327 1.00 81.81 719 LEU A C 1
ATOM 5606 O O . LEU A 1 719 ? 11.490 -20.533 8.326 1.00 81.81 719 LEU A O 1
ATOM 5610 N N . PHE A 1 720 ? 10.442 -21.144 10.206 1.00 85.56 720 PHE A N 1
ATOM 5611 C CA . PHE A 1 720 ? 10.592 -22.571 9.953 1.00 85.56 720 PHE A CA 1
ATOM 5612 C C . PHE A 1 720 ? 9.765 -22.999 8.737 1.00 85.56 720 PHE A C 1
ATOM 5614 O O . PHE A 1 720 ? 10.296 -23.687 7.874 1.00 85.56 720 PHE A O 1
ATOM 5621 N N . GLY A 1 721 ? 8.505 -22.571 8.635 1.00 87.62 721 GLY A N 1
ATOM 5622 C CA . GLY A 1 721 ? 7.666 -22.829 7.465 1.00 87.62 721 GLY A CA 1
ATOM 5623 C C . GLY A 1 721 ? 8.235 -22.241 6.181 1.00 87.62 721 GLY A C 1
ATOM 5624 O O . GLY A 1 721 ? 8.187 -22.909 5.153 1.00 87.62 721 GLY A O 1
ATOM 5625 N N . ASN A 1 722 ? 8.817 -21.040 6.244 1.00 88.56 722 ASN A N 1
ATOM 5626 C CA . ASN A 1 722 ? 9.448 -20.383 5.103 1.00 88.56 722 ASN A CA 1
ATOM 5627 C C . ASN A 1 722 ? 10.555 -21.253 4.487 1.00 88.56 722 ASN A C 1
ATOM 5629 O O . ASN A 1 722 ? 10.523 -21.517 3.290 1.00 88.56 722 ASN A O 1
ATOM 5633 N N . ASP A 1 723 ? 11.454 -21.818 5.306 1.00 90.31 723 ASP A N 1
ATOM 5634 C CA . ASP A 1 723 ? 12.507 -22.732 4.826 1.00 90.31 723 ASP A CA 1
ATOM 5635 C C . ASP A 1 723 ? 11.933 -23.895 4.000 1.00 90.31 723 ASP A C 1
ATOM 5637 O O . ASP A 1 723 ? 12.470 -24.259 2.954 1.00 90.31 723 ASP A O 1
ATOM 5641 N N . PHE A 1 724 ? 10.855 -24.518 4.485 1.00 92.25 724 PHE A N 1
ATOM 5642 C CA . PHE A 1 724 ? 10.252 -25.677 3.824 1.00 92.25 724 PHE A CA 1
ATOM 5643 C C . PHE A 1 724 ? 9.396 -25.293 2.622 1.00 92.25 724 PHE A C 1
ATOM 5645 O O . PHE A 1 724 ? 9.316 -26.073 1.674 1.00 92.25 724 PHE A O 1
ATOM 5652 N N . TYR A 1 725 ? 8.797 -24.109 2.638 1.00 91.56 725 TYR A N 1
ATOM 5653 C CA . TYR A 1 725 ? 8.093 -23.551 1.497 1.00 91.56 725 TYR A CA 1
ATOM 5654 C C . TYR A 1 725 ? 9.063 -23.237 0.346 1.00 91.56 725 TYR A C 1
ATOM 5656 O O . TYR A 1 725 ? 8.851 -23.712 -0.767 1.00 91.56 725 TYR A O 1
ATOM 5664 N N . LEU A 1 726 ? 10.184 -22.562 0.612 1.00 91.88 726 LEU A N 1
ATOM 5665 C CA . LEU A 1 726 ? 11.229 -22.322 -0.393 1.00 91.88 726 LEU A CA 1
ATOM 5666 C C . LEU A 1 726 ? 11.811 -23.643 -0.920 1.00 91.88 726 LEU A C 1
ATOM 5668 O O . LEU A 1 726 ? 11.967 -23.824 -2.128 1.00 91.88 726 LEU A O 1
ATOM 5672 N N . ALA A 1 727 ? 12.052 -24.609 -0.023 1.00 93.50 727 ALA A N 1
ATOM 5673 C CA . ALA A 1 727 ? 12.465 -25.958 -0.410 1.00 93.50 727 ALA A CA 1
ATOM 5674 C C . ALA A 1 727 ? 11.432 -26.641 -1.320 1.00 93.50 727 ALA A C 1
ATOM 5676 O O . ALA A 1 727 ? 11.798 -27.355 -2.253 1.00 93.50 727 ALA A O 1
ATOM 5677 N N . HIS A 1 728 ? 10.141 -26.459 -1.031 1.00 93.69 728 HIS A N 1
ATOM 5678 C CA . HIS A 1 728 ? 9.039 -26.998 -1.823 1.00 93.69 728 HIS A CA 1
ATOM 5679 C C . HIS A 1 728 ? 9.023 -26.398 -3.225 1.00 93.69 728 HIS A C 1
ATOM 5681 O O . HIS A 1 728 ? 8.961 -27.155 -4.192 1.00 93.69 728 HIS A O 1
ATOM 5687 N N . ILE A 1 729 ? 9.144 -25.074 -3.344 1.00 92.62 729 ILE A N 1
ATOM 5688 C CA . ILE A 1 729 ? 9.208 -24.392 -4.639 1.00 92.62 729 ILE A CA 1
ATOM 5689 C C . ILE A 1 729 ? 10.375 -24.923 -5.471 1.00 92.62 729 ILE A C 1
ATOM 5691 O O . ILE A 1 729 ? 10.148 -25.447 -6.564 1.00 92.62 729 ILE A O 1
ATOM 5695 N N . TYR A 1 730 ? 11.600 -24.866 -4.935 1.00 93.75 730 TYR A N 1
ATOM 5696 C CA . TYR A 1 730 ? 12.786 -25.338 -5.649 1.00 93.75 730 TYR A CA 1
ATOM 5697 C C . TYR A 1 730 ? 12.608 -26.788 -6.110 1.00 93.75 730 TYR A C 1
ATOM 5699 O O . TYR A 1 730 ? 12.734 -27.077 -7.296 1.00 93.75 730 TYR A O 1
ATOM 5707 N N . ARG A 1 731 ? 12.246 -27.703 -5.202 1.00 93.94 731 ARG A N 1
ATOM 5708 C CA . ARG A 1 731 ? 12.131 -29.132 -5.529 1.00 93.94 731 ARG A CA 1
ATOM 5709 C C . ARG A 1 731 ? 11.046 -29.414 -6.556 1.00 93.94 731 ARG A C 1
ATOM 5711 O O . ARG A 1 731 ? 11.277 -30.235 -7.437 1.00 93.94 731 ARG A O 1
ATOM 5718 N N . THR A 1 732 ? 9.888 -28.767 -6.446 1.00 93.44 732 THR A N 1
ATOM 5719 C CA . THR A 1 732 ? 8.744 -29.048 -7.324 1.00 93.44 732 THR A CA 1
ATOM 5720 C C . THR A 1 732 ? 8.996 -28.510 -8.729 1.00 93.44 732 THR A C 1
ATOM 5722 O O . THR A 1 732 ? 8.794 -29.237 -9.701 1.00 93.44 732 THR A O 1
ATOM 5725 N N . VAL A 1 733 ? 9.511 -27.279 -8.847 1.00 92.81 733 VAL A N 1
ATOM 5726 C CA . VAL A 1 733 ? 9.865 -26.692 -10.148 1.00 92.81 733 VAL A CA 1
ATOM 5727 C C . VAL A 1 733 ? 11.034 -27.449 -10.770 1.00 92.81 733 VAL A C 1
ATOM 5729 O O . VAL A 1 733 ? 10.918 -27.882 -11.909 1.00 92.81 733 VAL A O 1
ATOM 5732 N N . ASN A 1 734 ? 12.116 -27.693 -10.023 1.00 93.38 734 ASN A N 1
ATOM 5733 C CA . ASN A 1 734 ? 13.292 -28.415 -10.515 1.00 93.38 734 ASN A CA 1
ATOM 5734 C C . ASN A 1 734 ? 12.959 -29.846 -10.964 1.00 93.38 734 ASN A C 1
ATOM 5736 O O . ASN A 1 734 ? 13.434 -30.294 -12.006 1.00 93.38 734 ASN A O 1
ATOM 5740 N N . TRP A 1 735 ? 12.127 -30.565 -10.198 1.00 92.94 735 TRP A N 1
ATOM 5741 C CA . TRP A 1 735 ? 11.662 -31.900 -10.576 1.00 92.94 735 TRP A CA 1
ATOM 5742 C C . TRP A 1 735 ? 10.878 -31.862 -11.887 1.00 92.94 735 TRP A C 1
ATOM 5744 O O . TRP A 1 735 ? 11.164 -32.653 -12.784 1.00 92.94 735 TRP A O 1
ATOM 5754 N N . TRP A 1 736 ? 9.918 -30.944 -12.012 1.00 92.56 736 TRP A N 1
ATOM 5755 C CA . TRP A 1 736 ? 9.058 -30.871 -13.186 1.00 92.56 736 TRP A CA 1
ATOM 5756 C C . TRP A 1 736 ? 9.817 -30.417 -14.439 1.00 92.56 736 TRP A C 1
ATOM 5758 O O . TRP A 1 736 ? 9.748 -31.097 -15.461 1.00 92.56 736 TRP A O 1
ATOM 5768 N N . THR A 1 737 ? 10.573 -29.316 -14.360 1.00 90.88 737 THR A N 1
ATOM 5769 C CA . THR A 1 737 ? 11.180 -28.662 -15.532 1.00 90.88 737 THR A CA 1
ATOM 5770 C C . THR A 1 737 ? 12.529 -29.244 -15.958 1.00 90.88 737 THR A C 1
ATOM 5772 O O . THR A 1 737 ? 12.968 -28.959 -17.071 1.00 90.88 737 THR A O 1
ATOM 5775 N N . LYS A 1 738 ? 13.188 -30.050 -15.109 1.00 91.06 738 LYS A N 1
ATOM 5776 C CA . LYS A 1 738 ? 14.498 -30.687 -15.364 1.00 91.06 738 LYS A CA 1
ATOM 5777 C C . LYS A 1 738 ? 15.535 -29.732 -16.004 1.00 91.06 738 LYS A C 1
ATOM 5779 O O . LYS A 1 738 ? 15.974 -29.952 -17.147 1.00 91.06 738 LYS A O 1
ATOM 5784 N N . PRO A 1 739 ? 15.924 -28.655 -15.296 1.00 94.00 739 PRO A N 1
ATOM 5785 C CA . PRO A 1 739 ? 16.917 -27.706 -15.795 1.00 94.00 739 PRO A CA 1
ATOM 5786 C C . PRO A 1 739 ? 18.293 -28.362 -15.980 1.00 94.00 739 PRO A C 1
ATOM 5788 O O . PRO A 1 739 ? 18.587 -29.383 -15.357 1.00 94.00 739 PRO A O 1
ATOM 5791 N N . THR A 1 740 ? 19.148 -27.767 -16.818 1.00 93.88 740 THR A N 1
ATOM 5792 C CA . THR A 1 740 ? 20.569 -28.154 -16.880 1.00 93.88 740 THR A CA 1
ATOM 5793 C C . THR A 1 740 ? 21.407 -27.389 -15.859 1.00 93.88 740 THR A C 1
ATOM 5795 O O . THR A 1 740 ? 22.363 -27.948 -15.333 1.00 93.88 740 THR A O 1
ATOM 5798 N N . HIS A 1 741 ? 21.012 -26.151 -15.542 1.00 95.75 741 HIS A N 1
ATOM 5799 C CA . HIS A 1 741 ? 21.674 -25.278 -14.574 1.00 95.75 741 HIS A CA 1
ATOM 5800 C C . HIS A 1 741 ? 20.647 -24.596 -13.667 1.00 95.75 741 HIS A C 1
ATOM 5802 O O . HIS A 1 741 ? 19.522 -24.311 -14.085 1.00 95.75 741 HIS A O 1
ATOM 5808 N N . VAL A 1 742 ? 21.044 -24.289 -12.433 1.00 96.50 742 VAL A N 1
ATOM 5809 C CA . VAL A 1 742 ? 20.213 -23.566 -11.462 1.00 96.50 742 VAL A CA 1
ATOM 5810 C C . VAL A 1 742 ? 20.987 -22.369 -10.926 1.00 96.50 742 VAL A C 1
ATOM 5812 O O . VAL A 1 742 ? 22.153 -22.502 -10.551 1.00 96.50 742 VAL A O 1
ATOM 5815 N N . THR A 1 743 ? 20.328 -21.216 -10.847 1.00 97.25 743 THR A N 1
ATOM 5816 C CA . THR A 1 743 ? 20.867 -20.018 -10.203 1.00 97.25 743 THR A CA 1
ATOM 5817 C C . THR A 1 743 ? 19.895 -19.415 -9.196 1.00 97.25 743 THR A C 1
ATOM 5819 O O . THR A 1 743 ? 18.675 -19.481 -9.370 1.00 97.25 743 THR A O 1
ATOM 5822 N N . VAL A 1 744 ? 20.460 -18.833 -8.140 1.00 96.31 744 VAL A N 1
ATOM 5823 C CA . VAL A 1 744 ? 19.759 -17.992 -7.170 1.00 96.31 744 VAL A CA 1
ATOM 5824 C C . VAL A 1 744 ? 20.341 -16.593 -7.254 1.00 96.31 744 VAL A C 1
ATOM 5826 O O . VAL A 1 744 ? 21.545 -16.413 -7.065 1.00 96.31 744 VAL A O 1
ATOM 5829 N N . LEU A 1 745 ? 19.489 -15.625 -7.569 1.00 95.44 745 LEU A N 1
ATOM 5830 C CA . LEU A 1 745 ? 19.883 -14.272 -7.939 1.00 95.44 745 LEU A CA 1
ATOM 5831 C C . LEU A 1 745 ? 19.893 -13.338 -6.722 1.00 95.44 745 LEU A C 1
ATOM 5833 O O . LEU A 1 745 ? 19.171 -12.358 -6.700 1.00 95.44 745 LEU A O 1
ATOM 5837 N N . GLY A 1 746 ? 20.716 -13.658 -5.723 1.00 91.44 746 GLY A N 1
ATOM 5838 C CA . GLY A 1 746 ? 20.908 -12.823 -4.537 1.00 91.44 746 GLY A CA 1
ATOM 5839 C C . GLY A 1 746 ? 19.856 -12.996 -3.448 1.00 91.44 746 GLY A C 1
ATOM 5840 O O . GLY A 1 746 ? 18.973 -13.854 -3.529 1.00 91.44 746 GLY A O 1
ATOM 5841 N N . ASP A 1 747 ? 20.089 -12.277 -2.351 1.00 91.25 747 ASP A N 1
ATOM 5842 C CA . ASP A 1 747 ? 19.277 -12.277 -1.140 1.00 91.25 747 ASP A CA 1
ATOM 5843 C C . ASP A 1 747 ? 18.960 -13.676 -0.607 1.00 91.25 747 ASP A C 1
ATOM 5845 O O . ASP A 1 747 ? 17.837 -14.051 -0.245 1.00 91.25 747 ASP A O 1
ATOM 5849 N N . LEU A 1 748 ? 20.023 -14.476 -0.518 1.00 90.19 748 LEU A N 1
ATOM 5850 C CA . LEU A 1 748 ? 19.964 -15.835 0.002 1.00 90.19 748 LEU A CA 1
ATOM 5851 C C . LEU A 1 748 ? 19.549 -15.813 1.476 1.00 90.19 748 LEU A C 1
ATOM 5853 O O . LEU A 1 748 ? 18.817 -16.690 1.957 1.00 90.19 748 LEU A O 1
ATOM 5857 N N . LEU A 1 749 ? 20.034 -14.810 2.209 1.00 82.06 749 LEU A N 1
ATOM 5858 C CA . LEU A 1 749 ? 19.743 -14.561 3.611 1.00 82.06 749 LEU A CA 1
ATOM 5859 C C . LEU A 1 749 ? 18.978 -13.246 3.767 1.00 82.06 749 LEU A C 1
ATOM 5861 O O . LEU A 1 749 ? 19.338 -12.251 3.172 1.00 82.06 749 LEU A O 1
ATOM 5865 N N . GLY A 1 750 ? 17.975 -13.196 4.648 1.00 74.69 750 GLY A N 1
ATOM 5866 C CA . GLY A 1 750 ? 17.127 -12.001 4.792 1.00 74.69 750 GLY A CA 1
ATOM 5867 C C . GLY A 1 750 ? 17.734 -10.797 5.535 1.00 74.69 750 GLY A C 1
ATOM 5868 O O . GLY A 1 750 ? 16.990 -9.883 5.868 1.00 74.69 750 GLY A O 1
ATOM 5869 N N . SER A 1 751 ? 19.032 -10.770 5.887 1.00 82.31 751 SER A N 1
ATOM 5870 C CA . SER A 1 751 ? 19.630 -9.578 6.528 1.00 82.31 751 SER A CA 1
ATOM 5871 C C . SER A 1 751 ? 21.161 -9.588 6.593 1.00 82.31 751 SER A C 1
ATOM 5873 O O . SER A 1 751 ? 21.773 -10.519 7.129 1.00 82.31 751 SER A O 1
ATOM 5875 N N . GLN A 1 752 ? 21.764 -8.464 6.202 1.00 79.56 752 GLN A N 1
ATOM 5876 C CA . GLN A 1 752 ? 23.202 -8.204 6.235 1.00 79.56 752 GLN A CA 1
ATOM 5877 C C . GLN A 1 752 ? 23.716 -7.828 7.636 1.00 79.56 752 GLN A C 1
ATOM 5879 O O . GLN A 1 752 ? 24.900 -8.013 7.941 1.00 79.56 752 GLN A O 1
ATOM 5884 N N . TRP A 1 753 ? 22.839 -7.354 8.527 1.00 80.88 753 TRP A N 1
ATOM 5885 C CA . TRP A 1 753 ? 23.196 -6.827 9.856 1.00 80.88 753 TRP A CA 1
ATOM 5886 C C . TRP A 1 753 ? 23.365 -7.900 10.942 1.00 80.88 753 TRP A C 1
ATOM 5888 O O . TRP A 1 753 ? 23.603 -7.585 12.108 1.00 80.88 753 TRP A O 1
ATOM 5898 N N . ILE A 1 754 ? 23.270 -9.179 10.583 1.00 82.94 754 ILE A N 1
ATOM 5899 C CA . ILE A 1 754 ? 23.407 -10.289 11.530 1.00 82.94 754 ILE A CA 1
ATOM 5900 C C . ILE A 1 754 ? 24.869 -10.614 11.846 1.00 82.94 754 ILE A C 1
ATOM 5902 O O . ILE A 1 754 ? 25.764 -10.470 11.010 1.00 82.94 754 ILE A O 1
ATOM 5906 N N . GLY A 1 755 ? 25.113 -11.109 13.061 1.00 80.31 755 GLY A N 1
ATOM 5907 C CA . GLY A 1 755 ? 26.432 -11.589 13.475 1.00 80.31 755 GLY A CA 1
ATOM 5908 C C . GLY A 1 755 ? 26.867 -12.856 12.727 1.00 80.31 755 GLY A C 1
ATOM 5909 O O . GLY A 1 755 ? 26.039 -13.632 12.251 1.00 80.31 755 GLY A O 1
ATOM 5910 N N . THR A 1 756 ? 28.177 -13.109 12.665 1.00 84.56 756 THR A N 1
ATOM 5911 C CA . THR A 1 756 ? 28.783 -14.205 11.882 1.00 84.56 756 THR A CA 1
ATOM 5912 C C . THR A 1 756 ? 28.243 -15.597 12.219 1.00 84.56 756 THR A C 1
ATOM 5914 O O . THR A 1 756 ? 28.034 -16.405 11.316 1.00 84.56 756 THR A O 1
ATOM 5917 N N . GLU A 1 757 ? 27.985 -15.901 13.495 1.00 84.31 757 GLU A N 1
ATOM 5918 C CA . GLU A 1 757 ? 27.450 -17.220 13.872 1.00 84.31 757 GLU A CA 1
ATOM 5919 C C . GLU A 1 757 ? 25.996 -17.404 13.420 1.00 84.31 757 GLU A C 1
ATOM 5921 O O . GLU A 1 757 ? 25.623 -18.487 12.966 1.00 84.31 757 GLU A O 1
ATOM 5926 N N . GLU A 1 758 ? 25.186 -16.345 13.482 1.00 85.00 758 GLU A N 1
ATOM 5927 C CA . GLU A 1 758 ? 23.812 -16.379 12.983 1.00 85.00 758 GLU A CA 1
ATOM 5928 C C . GLU A 1 758 ? 23.796 -16.464 11.450 1.00 85.00 758 GLU A C 1
ATOM 5930 O O . GLU A 1 758 ? 23.095 -17.313 10.903 1.00 85.00 758 GLU A O 1
ATOM 5935 N N . PHE A 1 759 ? 24.658 -15.709 10.757 1.00 88.19 759 PHE A N 1
ATOM 5936 C CA . PHE A 1 759 ? 24.874 -15.843 9.310 1.00 88.19 759 PHE A CA 1
ATOM 5937 C C . PHE A 1 759 ? 25.205 -17.293 8.929 1.00 88.19 759 PHE A C 1
ATOM 5939 O O . PHE A 1 759 ? 24.559 -17.887 8.069 1.00 88.19 759 PHE A O 1
ATOM 5946 N N . ARG A 1 760 ? 26.137 -17.929 9.650 1.00 89.31 760 ARG A N 1
ATOM 5947 C CA . ARG A 1 760 ? 26.507 -19.338 9.447 1.00 89.31 760 ARG A CA 1
ATOM 5948 C C . ARG A 1 760 ? 25.365 -20.306 9.747 1.00 89.31 760 ARG A C 1
ATOM 5950 O O . ARG A 1 760 ? 25.239 -21.354 9.112 1.00 89.31 760 ARG A O 1
ATOM 5957 N N . ARG A 1 761 ? 24.530 -20.014 10.744 1.00 87.69 761 ARG A N 1
ATOM 5958 C CA . ARG A 1 761 ? 23.342 -20.817 11.055 1.00 87.69 761 ARG A CA 1
ATOM 5959 C C . ARG A 1 761 ? 22.308 -20.740 9.934 1.00 87.69 761 ARG A C 1
ATOM 5961 O O . ARG A 1 761 ? 21.750 -21.777 9.579 1.00 87.69 761 ARG A O 1
ATOM 5968 N N . ARG A 1 762 ? 22.074 -19.555 9.372 1.00 89.69 762 ARG A N 1
ATOM 5969 C CA . ARG A 1 762 ? 21.158 -19.372 8.240 1.00 89.69 762 ARG A CA 1
ATOM 5970 C C . ARG A 1 762 ? 21.717 -19.973 6.956 1.00 89.69 762 ARG A C 1
ATOM 5972 O O . ARG A 1 762 ? 20.994 -20.708 6.300 1.00 89.69 762 ARG A O 1
ATOM 5979 N N . GLY A 1 763 ? 23.012 -19.815 6.689 1.00 91.00 763 GLY A N 1
ATOM 5980 C CA . GLY A 1 763 ? 23.686 -20.499 5.581 1.00 91.00 763 GLY A CA 1
ATOM 5981 C C . GLY A 1 763 ? 23.569 -22.025 5.668 1.00 91.00 763 GLY A C 1
ATOM 5982 O O . GLY A 1 763 ? 23.300 -22.684 4.672 1.00 91.00 763 GLY A O 1
ATOM 5983 N N . ARG A 1 764 ? 23.650 -22.612 6.871 1.00 91.56 764 ARG A N 1
ATOM 5984 C CA . ARG A 1 764 ? 23.340 -24.043 7.051 1.00 91.56 764 ARG A CA 1
ATOM 5985 C C . ARG A 1 764 ? 21.882 -24.373 6.754 1.00 91.56 764 ARG A C 1
ATOM 5987 O O . ARG A 1 764 ? 21.621 -25.365 6.096 1.00 91.56 764 ARG A O 1
ATOM 5994 N N . ARG A 1 765 ? 20.919 -23.553 7.194 1.00 92.19 765 ARG A N 1
ATOM 5995 C CA . ARG A 1 765 ? 19.497 -23.755 6.846 1.00 92.19 765 ARG A CA 1
ATOM 5996 C C . ARG A 1 765 ? 19.275 -23.714 5.332 1.00 92.19 765 ARG A C 1
ATOM 5998 O O . ARG A 1 765 ? 18.537 -24.558 4.834 1.00 92.19 765 ARG A O 1
ATOM 6005 N N . TYR A 1 766 ? 19.931 -22.793 4.626 1.00 94.19 766 TYR A N 1
ATOM 6006 C CA . TYR A 1 766 ? 19.892 -22.708 3.165 1.00 94.19 766 TYR A CA 1
ATOM 6007 C C . TYR A 1 766 ? 20.287 -24.046 2.529 1.00 94.19 766 TYR A C 1
ATOM 6009 O O . TYR A 1 766 ? 19.469 -24.664 1.854 1.00 94.19 766 TYR A O 1
ATOM 6017 N N . TRP A 1 767 ? 21.486 -24.549 2.831 1.00 94.69 767 TRP A N 1
ATOM 6018 C CA . TRP A 1 767 ? 21.994 -25.792 2.241 1.00 94.69 767 TRP A CA 1
ATOM 6019 C C . TRP A 1 767 ? 21.287 -27.054 2.752 1.00 94.69 767 TRP A C 1
ATOM 6021 O O . TRP A 1 767 ? 20.972 -27.949 1.976 1.00 94.69 767 TRP A O 1
ATOM 6031 N N . ASP A 1 768 ? 20.989 -27.143 4.048 1.00 94.06 768 ASP A N 1
ATOM 6032 C CA . ASP A 1 768 ? 20.451 -28.366 4.656 1.00 94.06 768 ASP A CA 1
ATOM 6033 C C . ASP A 1 768 ? 18.934 -28.519 4.452 1.00 94.06 768 ASP A C 1
ATOM 6035 O O . ASP A 1 768 ? 18.406 -29.636 4.529 1.00 94.06 768 ASP A O 1
ATOM 6039 N N . ARG A 1 769 ? 18.205 -27.413 4.230 1.00 92.81 769 ARG A N 1
ATOM 6040 C CA . ARG A 1 769 ? 16.734 -27.407 4.120 1.00 92.81 769 ARG A CA 1
ATOM 6041 C C . ARG A 1 769 ? 16.250 -26.978 2.744 1.00 92.81 769 ARG A C 1
ATOM 6043 O O . ARG A 1 769 ? 15.589 -27.794 2.098 1.00 92.81 769 ARG A O 1
ATOM 6050 N N . VAL A 1 770 ? 16.567 -25.752 2.320 1.00 92.88 770 VAL A N 1
ATOM 6051 C CA . VAL A 1 770 ? 16.061 -25.156 1.068 1.00 92.88 770 VAL A CA 1
ATOM 6052 C C . VAL A 1 770 ? 16.660 -25.890 -0.129 1.00 92.88 770 VAL A C 1
ATOM 6054 O O . VAL A 1 770 ? 15.961 -26.619 -0.833 1.00 92.88 770 VAL A O 1
ATOM 6057 N N . MET A 1 771 ? 17.981 -25.821 -0.250 1.00 94.12 771 MET A N 1
ATOM 6058 C CA . MET A 1 771 ? 18.781 -26.392 -1.331 1.00 94.12 771 MET A CA 1
ATOM 6059 C C . MET A 1 771 ? 19.361 -27.763 -0.955 1.00 94.12 771 MET A C 1
ATOM 6061 O O . MET A 1 771 ? 20.503 -28.114 -1.242 1.00 94.12 771 MET A O 1
ATOM 6065 N N . ARG A 1 772 ? 18.565 -28.577 -0.255 1.00 94.19 772 ARG A N 1
ATOM 6066 C CA . ARG A 1 772 ? 19.029 -29.877 0.241 1.00 94.19 772 ARG A CA 1
ATOM 6067 C C . ARG A 1 772 ? 19.426 -30.804 -0.907 1.00 94.19 772 ARG A C 1
ATOM 6069 O O . ARG A 1 772 ? 18.578 -31.183 -1.710 1.00 94.19 772 ARG A O 1
ATOM 6076 N N . GLY A 1 773 ? 20.674 -31.271 -0.878 1.00 90.44 773 GLY A N 1
ATOM 6077 C CA . GLY A 1 773 ? 21.225 -32.206 -1.865 1.00 90.44 773 GLY A CA 1
ATOM 6078 C C . GLY A 1 773 ? 21.960 -31.532 -3.024 1.00 90.44 773 GLY A C 1
ATOM 6079 O O . GLY A 1 773 ? 22.465 -32.242 -3.892 1.00 90.44 773 GLY A O 1
ATOM 6080 N N . THR A 1 774 ? 22.043 -30.202 -3.018 1.00 93.25 774 THR A N 1
ATOM 6081 C CA . THR A 1 774 ? 22.866 -29.428 -3.948 1.00 93.25 774 THR A CA 1
ATOM 6082 C C . THR A 1 774 ? 24.185 -29.009 -3.299 1.00 93.25 774 THR A C 1
ATOM 6084 O O . THR A 1 774 ? 24.348 -29.084 -2.080 1.00 93.25 774 THR A O 1
ATOM 6087 N N . GLU A 1 775 ? 25.095 -28.481 -4.104 1.00 93.19 775 GLU A N 1
ATOM 6088 C CA . GLU A 1 775 ? 26.375 -27.923 -3.681 1.00 93.19 775 GLU A CA 1
ATOM 6089 C C . GLU A 1 775 ? 26.639 -26.571 -4.355 1.00 93.19 775 GLU A C 1
ATOM 6091 O O . GLU A 1 775 ? 26.113 -26.276 -5.431 1.00 93.19 775 GLU A O 1
ATOM 6096 N N . ARG A 1 776 ? 27.452 -25.729 -3.711 1.00 93.69 776 ARG A N 1
ATOM 6097 C CA . ARG A 1 776 ? 27.955 -24.497 -4.332 1.00 93.69 776 ARG A CA 1
ATOM 6098 C C . ARG A 1 776 ? 28.921 -24.826 -5.465 1.00 93.69 776 ARG A C 1
ATOM 6100 O O . ARG A 1 776 ? 29.554 -25.880 -5.447 1.00 93.69 776 ARG A O 1
ATOM 6107 N N . VAL A 1 777 ? 29.104 -23.887 -6.390 1.00 93.75 777 VAL A N 1
ATOM 6108 C CA . VAL A 1 777 ? 30.186 -23.976 -7.378 1.00 93.75 777 VAL A CA 1
ATOM 6109 C C . VAL A 1 777 ? 31.541 -24.061 -6.640 1.00 93.75 777 VAL A C 1
ATOM 6111 O O . VAL A 1 777 ? 31.797 -23.236 -5.751 1.00 93.75 777 VAL A O 1
ATOM 6114 N N . PRO A 1 778 ? 32.386 -25.069 -6.937 1.00 91.19 778 PRO A N 1
ATOM 6115 C CA . PRO A 1 778 ? 33.712 -25.197 -6.336 1.00 91.19 778 PRO A CA 1
ATOM 6116 C C . PRO A 1 778 ? 34.617 -24.019 -6.695 1.00 91.19 778 PRO A C 1
ATOM 6118 O O . PRO A 1 778 ? 34.567 -23.527 -7.819 1.00 91.19 778 PRO A O 1
ATOM 6121 N N . ASP A 1 779 ? 35.494 -23.617 -5.774 1.00 89.94 779 ASP A N 1
ATOM 6122 C CA . ASP A 1 779 ? 36.411 -22.484 -5.995 1.00 89.94 779 ASP A CA 1
ATOM 6123 C C . ASP A 1 779 ? 37.396 -22.732 -7.150 1.00 89.94 779 ASP A C 1
ATOM 6125 O O . ASP A 1 779 ? 37.860 -21.785 -7.769 1.00 89.94 779 ASP A O 1
ATOM 6129 N N . GLU A 1 780 ? 37.679 -24.000 -7.464 1.00 86.88 780 GLU A N 1
ATOM 6130 C CA . GLU A 1 780 ? 38.507 -24.419 -8.603 1.00 86.88 780 GLU A CA 1
ATOM 6131 C C . GLU A 1 780 ? 37.836 -24.117 -9.951 1.00 86.88 780 GLU A C 1
ATOM 6133 O O . GLU A 1 780 ? 38.516 -23.757 -10.901 1.00 86.88 780 GLU A O 1
ATOM 6138 N N . ALA A 1 781 ? 36.504 -24.225 -10.027 1.00 85.31 781 ALA A N 1
ATOM 6139 C CA . ALA A 1 781 ? 35.735 -23.889 -11.226 1.00 85.31 781 ALA A CA 1
ATOM 6140 C C . ALA A 1 781 ? 35.328 -22.404 -11.259 1.00 85.31 781 ALA A C 1
ATOM 6142 O O . ALA A 1 781 ? 35.169 -21.828 -12.330 1.00 85.31 781 ALA A O 1
ATOM 6143 N N . ALA A 1 782 ? 35.160 -21.776 -10.091 1.00 87.62 782 ALA A N 1
ATOM 6144 C CA . ALA A 1 782 ? 34.805 -20.366 -9.937 1.00 87.62 782 ALA A CA 1
ATOM 6145 C C . ALA A 1 782 ? 36.041 -19.448 -10.020 1.00 87.62 782 ALA A C 1
ATOM 6147 O O . ALA A 1 782 ? 36.347 -18.703 -9.087 1.00 87.62 782 ALA A O 1
ATOM 6148 N N . VAL A 1 783 ? 36.758 -19.517 -11.142 1.00 82.69 783 VAL A N 1
ATOM 6149 C CA . VAL A 1 783 ? 37.996 -18.767 -11.394 1.00 82.69 783 VAL A CA 1
ATOM 6150 C C . VAL A 1 783 ? 37.812 -17.710 -12.479 1.00 82.69 783 VAL A C 1
ATOM 6152 O O . VAL A 1 783 ? 36.862 -17.740 -13.260 1.00 82.69 783 VAL A O 1
ATOM 6155 N N . TYR A 1 784 ? 38.742 -16.760 -12.531 1.00 76.19 784 TYR A N 1
ATOM 6156 C CA . TYR A 1 784 ? 38.892 -15.841 -13.651 1.00 76.19 784 TYR A CA 1
ATOM 6157 C C . TYR A 1 784 ? 40.388 -15.547 -13.890 1.00 76.19 784 TYR A C 1
ATOM 6159 O O . TYR A 1 784 ? 41.117 -15.302 -12.925 1.00 76.19 784 TYR A O 1
ATOM 6167 N N . PRO A 1 785 ? 40.865 -15.575 -15.148 1.00 64.62 785 PRO A N 1
ATOM 6168 C CA . PRO A 1 785 ? 40.128 -16.009 -16.333 1.00 64.62 785 PRO A CA 1
ATOM 6169 C C . PRO A 1 785 ? 39.940 -17.531 -16.379 1.00 64.62 785 PRO A C 1
ATOM 6171 O O . PRO A 1 785 ? 40.862 -18.288 -16.082 1.00 64.62 785 PRO A O 1
ATOM 6174 N N . SER A 1 786 ? 38.741 -17.975 -16.755 1.00 65.94 786 SER A N 1
ATOM 6175 C CA . SER A 1 786 ? 38.430 -19.398 -16.901 1.00 65.94 786 SER A CA 1
ATOM 6176 C C . SER A 1 786 ? 38.727 -19.830 -18.336 1.00 65.94 786 SER A C 1
ATOM 6178 O O . SER A 1 786 ? 38.088 -19.350 -19.266 1.00 65.94 786 SER A O 1
ATOM 6180 N N . MET A 1 787 ? 39.739 -20.678 -18.526 1.00 63.53 787 MET A N 1
ATOM 6181 C CA . MET A 1 787 ? 40.136 -21.218 -19.842 1.00 63.53 787 MET A CA 1
ATOM 6182 C C . MET A 1 787 ? 40.079 -22.756 -19.881 1.00 63.53 787 MET A C 1
ATOM 6184 O O . MET A 1 787 ? 40.316 -23.357 -20.924 1.00 63.53 787 MET A O 1
ATOM 6188 N N . GLU A 1 788 ? 39.794 -23.401 -18.747 1.00 65.06 788 GLU A N 1
ATOM 6189 C CA . GLU A 1 788 ? 39.860 -24.856 -18.584 1.00 65.06 788 GLU A CA 1
ATOM 6190 C C . GLU A 1 788 ? 38.454 -25.473 -18.578 1.00 65.06 788 GLU A C 1
ATOM 6192 O O . GLU A 1 788 ? 37.784 -25.543 -17.546 1.00 65.06 788 GLU A O 1
ATOM 6197 N N . TYR A 1 789 ? 38.018 -25.960 -19.743 1.00 66.06 789 TYR A N 1
ATOM 6198 C CA . TYR A 1 789 ? 36.691 -26.563 -19.937 1.00 66.06 789 TYR A CA 1
ATOM 6199 C C . TYR A 1 789 ? 36.476 -27.874 -19.167 1.00 66.06 789 TYR A C 1
ATOM 6201 O O . TYR A 1 789 ? 35.341 -28.245 -18.881 1.00 66.06 789 TYR A O 1
ATOM 6209 N N . GLU A 1 790 ? 37.542 -28.579 -18.776 1.00 66.19 790 GLU A N 1
ATOM 6210 C CA . GLU A 1 790 ? 37.430 -29.812 -17.980 1.00 66.19 790 GLU A CA 1
ATOM 6211 C C . GLU A 1 790 ? 36.781 -29.567 -16.603 1.00 66.19 790 GLU A C 1
ATOM 6213 O O . GLU A 1 790 ? 36.160 -30.467 -16.036 1.00 66.19 790 GLU A O 1
ATOM 6218 N N . LEU A 1 791 ? 36.884 -28.343 -16.069 1.00 71.81 791 LEU A N 1
ATOM 6219 C CA . LEU A 1 791 ? 36.312 -27.962 -14.772 1.00 71.81 791 LEU A CA 1
ATOM 6220 C C . LEU A 1 791 ? 34.809 -27.640 -14.856 1.00 71.81 791 LEU A C 1
ATOM 6222 O O . LEU A 1 791 ? 34.070 -27.825 -13.875 1.00 71.81 791 LEU A O 1
ATOM 6226 N N . THR A 1 792 ? 34.361 -27.156 -16.017 1.00 76.50 792 THR A N 1
ATOM 6227 C CA . THR A 1 792 ? 32.983 -26.733 -16.299 1.00 76.50 792 THR A CA 1
ATOM 6228 C C . THR A 1 792 ? 32.172 -27.749 -17.100 1.00 76.50 792 THR A C 1
ATOM 6230 O O . THR A 1 792 ? 30.953 -27.658 -17.043 1.00 76.50 792 THR A O 1
ATOM 6233 N N . ASP A 1 793 ? 32.788 -28.766 -17.710 1.00 82.56 793 ASP A N 1
ATOM 6234 C CA . ASP A 1 793 ? 32.134 -29.802 -18.533 1.00 82.56 793 ASP A CA 1
ATOM 6235 C C . ASP A 1 793 ? 31.526 -29.256 -19.850 1.00 82.56 793 ASP A C 1
ATOM 6237 O O . ASP A 1 793 ? 31.259 -28.062 -20.002 1.00 82.56 793 ASP A O 1
ATOM 6241 N N . TYR A 1 794 ? 31.307 -30.139 -20.828 1.00 85.69 794 TYR A N 1
ATOM 6242 C CA . TYR A 1 794 ? 30.734 -29.779 -22.134 1.00 85.69 794 TYR A CA 1
ATOM 6243 C C . TYR A 1 794 ? 29.197 -29.747 -22.103 1.00 85.69 794 TYR A C 1
ATOM 6245 O O . TYR A 1 794 ? 28.549 -30.497 -21.366 1.00 85.69 794 TYR A O 1
ATOM 6253 N N . LEU A 1 795 ? 28.581 -28.916 -22.953 1.00 87.69 795 LEU A N 1
ATOM 6254 C CA . LEU A 1 795 ? 27.129 -28.938 -23.153 1.00 87.69 795 LEU A CA 1
ATOM 6255 C C . LEU A 1 795 ? 26.701 -30.177 -23.947 1.00 87.69 795 LEU A C 1
ATOM 6257 O O . LEU A 1 795 ? 27.326 -30.569 -24.929 1.00 87.69 795 LEU A O 1
ATOM 6261 N N . SER A 1 796 ? 25.574 -30.766 -23.550 1.00 82.62 796 SER A N 1
ATOM 6262 C CA . SER A 1 796 ? 24.991 -31.918 -24.239 1.00 82.62 796 SER A CA 1
ATOM 6263 C C . SER A 1 796 ? 24.305 -31.509 -25.547 1.00 82.62 796 SER A C 1
ATOM 6265 O O . SER A 1 796 ? 23.391 -30.681 -25.538 1.00 82.62 796 SER A O 1
ATOM 6267 N N . THR A 1 797 ? 24.655 -32.165 -26.658 1.00 76.00 797 THR A N 1
ATOM 6268 C CA . THR A 1 797 ? 23.992 -32.006 -27.968 1.00 76.00 797 THR A CA 1
ATOM 6269 C C . THR A 1 797 ? 22.563 -32.570 -27.988 1.00 76.00 797 THR A C 1
ATOM 6271 O O . THR A 1 797 ? 21.725 -32.129 -28.779 1.00 76.00 797 THR A O 1
ATOM 6274 N N . THR A 1 798 ? 22.242 -33.497 -27.077 1.00 72.12 798 THR A N 1
ATOM 6275 C CA . THR A 1 798 ? 20.902 -34.088 -26.905 1.00 72.12 798 THR A CA 1
ATOM 6276 C C . THR A 1 798 ? 20.028 -33.318 -25.911 1.00 72.12 798 THR A C 1
ATOM 6278 O O . THR A 1 798 ? 18.828 -33.584 -25.810 1.00 72.12 798 THR A O 1
ATOM 6281 N N . GLY A 1 799 ? 20.607 -32.350 -25.191 1.00 73.62 799 GLY A N 1
ATOM 6282 C CA . GLY A 1 799 ? 19.921 -31.562 -24.171 1.00 73.62 799 GLY A CA 1
ATOM 6283 C C . GLY A 1 799 ? 19.744 -32.281 -22.833 1.00 73.62 799 GLY A C 1
ATOM 6284 O O . GLY A 1 799 ? 18.939 -31.833 -22.010 1.00 73.62 799 GLY A O 1
ATOM 6285 N N . GLU A 1 800 ? 20.459 -33.378 -22.584 1.00 77.94 800 GLU A N 1
ATOM 6286 C CA . GLU A 1 800 ? 20.456 -34.038 -21.276 1.00 77.94 800 GLU A CA 1
ATOM 6287 C C . GLU A 1 800 ? 21.297 -33.252 -20.247 1.00 77.94 800 GLU A C 1
ATOM 6289 O O . GLU A 1 800 ? 22.356 -32.727 -20.595 1.00 77.94 800 GLU A O 1
ATOM 6294 N N . PRO A 1 801 ? 20.853 -33.131 -18.979 1.00 77.06 801 PRO A N 1
ATOM 6295 C CA . PRO A 1 801 ? 21.624 -32.436 -17.948 1.00 77.06 801 PRO A CA 1
ATOM 6296 C C . PRO A 1 801 ? 22.954 -33.139 -17.650 1.00 77.06 801 PRO A C 1
ATOM 6298 O O . PRO A 1 801 ? 22.977 -34.357 -17.464 1.00 77.06 801 PRO A O 1
ATOM 6301 N N . SER A 1 802 ? 24.039 -32.369 -17.506 1.00 81.50 802 SER A N 1
ATOM 6302 C CA . SER A 1 802 ? 25.308 -32.911 -17.003 1.00 81.50 802 SER A CA 1
ATOM 6303 C C . SER A 1 802 ? 25.112 -33.474 -15.584 1.00 81.50 802 SER A C 1
ATOM 6305 O O . SER A 1 802 ? 24.502 -32.810 -14.732 1.00 81.50 802 SER A O 1
ATOM 6307 N N . PRO A 1 803 ? 25.650 -34.671 -15.273 1.00 78.44 803 PRO A N 1
ATOM 6308 C CA . PRO A 1 803 ? 25.614 -35.225 -13.923 1.00 78.44 803 PRO A CA 1
ATOM 6309 C C . PRO A 1 803 ? 26.242 -34.287 -12.887 1.00 78.44 803 PRO A C 1
ATOM 6311 O O . PRO A 1 803 ? 25.770 -34.232 -11.750 1.00 78.44 803 PRO A O 1
ATOM 6314 N N . VAL A 1 804 ? 27.267 -33.528 -13.288 1.00 83.50 804 VAL A N 1
ATOM 6315 C CA . VAL A 1 804 ? 27.997 -32.587 -12.432 1.00 83.50 804 VAL A CA 1
ATOM 6316 C C . VAL A 1 804 ? 27.131 -31.365 -12.120 1.00 83.50 804 VAL A C 1
ATOM 6318 O O . VAL A 1 804 ? 26.943 -31.014 -10.955 1.00 83.50 804 VAL A O 1
ATOM 6321 N N . TRP A 1 805 ? 26.531 -30.755 -13.143 1.00 88.62 805 TRP A N 1
ATOM 6322 C CA . TRP A 1 805 ? 25.730 -29.534 -12.984 1.00 88.62 805 TRP A CA 1
ATOM 6323 C C . TRP A 1 805 ? 24.325 -29.762 -12.439 1.00 88.62 805 TRP A C 1
ATOM 6325 O O . TRP A 1 805 ? 23.744 -28.847 -11.865 1.00 88.62 805 TRP A O 1
ATOM 6335 N N . SER A 1 806 ? 23.827 -31.001 -12.472 1.00 83.94 806 SER A N 1
ATOM 6336 C CA . SER A 1 806 ? 22.542 -31.369 -11.860 1.00 83.94 806 SER A CA 1
ATOM 6337 C C . SER A 1 806 ? 22.455 -31.096 -10.349 1.00 83.94 806 SER A C 1
ATOM 6339 O O . SER A 1 806 ? 21.355 -31.046 -9.795 1.00 83.94 806 SER A O 1
ATOM 6341 N N . ARG A 1 807 ? 23.603 -30.937 -9.670 1.00 88.44 807 ARG A N 1
ATOM 6342 C CA . ARG A 1 807 ? 23.692 -30.661 -8.227 1.00 88.44 807 ARG A CA 1
ATOM 6343 C C . ARG A 1 807 ? 24.294 -29.301 -7.894 1.00 88.44 807 ARG A C 1
ATOM 6345 O O . ARG A 1 807 ? 24.201 -28.898 -6.739 1.00 88.44 807 ARG A O 1
ATOM 6352 N N . ARG A 1 808 ? 24.913 -28.606 -8.849 1.00 93.50 808 ARG A N 1
ATOM 6353 C CA . ARG A 1 808 ? 25.586 -27.325 -8.597 1.00 93.50 808 ARG A CA 1
ATOM 6354 C C . ARG A 1 808 ? 24.597 -26.170 -8.710 1.00 93.50 808 ARG A C 1
ATOM 6356 O O . ARG A 1 808 ? 23.821 -26.105 -9.659 1.00 93.50 808 ARG A O 1
ATOM 6363 N N . VAL A 1 809 ? 24.652 -25.248 -7.753 1.00 95.31 809 VAL A N 1
ATOM 6364 C CA . VAL A 1 809 ? 23.841 -24.021 -7.750 1.00 95.31 809 VAL A CA 1
ATOM 6365 C C . VAL A 1 809 ? 24.749 -22.804 -7.856 1.00 95.31 809 VAL A C 1
ATOM 6367 O O . VAL A 1 809 ? 25.690 -22.643 -7.075 1.00 95.31 809 VAL A O 1
ATOM 6370 N N . ILE A 1 810 ? 24.437 -21.941 -8.821 1.00 97.00 810 ILE A N 1
ATOM 6371 C CA . ILE A 1 810 ? 25.110 -20.665 -9.056 1.00 97.00 810 ILE A CA 1
ATOM 6372 C C . ILE A 1 810 ? 24.454 -19.609 -8.162 1.00 97.00 810 ILE A C 1
ATOM 6374 O O . ILE A 1 810 ? 23.370 -19.115 -8.473 1.00 97.00 810 ILE A O 1
ATOM 6378 N N . ASN A 1 811 ? 25.089 -19.286 -7.038 1.00 96.56 811 ASN A N 1
ATOM 6379 C CA . ASN A 1 811 ? 24.614 -18.244 -6.128 1.00 96.56 811 ASN A CA 1
ATOM 6380 C C . ASN A 1 811 ? 25.209 -16.887 -6.523 1.00 96.56 811 ASN A C 1
ATOM 6382 O O . ASN A 1 811 ? 26.431 -16.759 -6.608 1.00 96.56 811 ASN A O 1
ATOM 6386 N N . VAL A 1 812 ? 24.352 -15.890 -6.711 1.00 96.94 812 VAL A N 1
ATOM 6387 C CA . VAL A 1 812 ? 24.719 -14.473 -6.835 1.00 96.94 812 VAL A CA 1
ATOM 6388 C C . VAL A 1 812 ? 24.613 -13.829 -5.451 1.00 96.94 812 VAL A C 1
ATOM 6390 O O . VAL A 1 812 ? 23.793 -14.261 -4.649 1.00 96.94 812 VAL A O 1
ATOM 6393 N N . ALA A 1 813 ? 25.454 -12.847 -5.130 1.00 94.81 813 ALA A N 1
ATOM 6394 C CA . ALA A 1 813 ? 25.370 -12.131 -3.856 1.00 94.81 813 ALA A CA 1
ATOM 6395 C C . ALA A 1 813 ? 24.338 -10.997 -3.931 1.00 94.81 813 ALA A C 1
ATOM 6397 O O . ALA A 1 813 ? 24.367 -10.245 -4.902 1.00 94.81 813 ALA A O 1
ATOM 6398 N N . GLY A 1 814 ? 23.485 -10.853 -2.909 1.00 94.00 814 GLY A N 1
ATOM 6399 C CA . GLY A 1 814 ? 22.550 -9.725 -2.802 1.00 94.00 814 GLY A CA 1
ATOM 6400 C C . GLY A 1 814 ? 22.845 -8.734 -1.677 1.00 94.00 814 GLY A C 1
ATOM 6401 O O . GLY A 1 814 ? 23.758 -8.928 -0.857 1.00 94.00 814 GLY A O 1
ATOM 6402 N N . ASN A 1 815 ? 22.066 -7.654 -1.608 1.00 92.19 815 ASN A N 1
ATOM 6403 C CA . ASN A 1 815 ? 22.267 -6.601 -0.613 1.00 92.19 815 ASN A CA 1
ATOM 6404 C C . ASN A 1 815 ? 21.978 -7.090 0.818 1.00 92.19 815 ASN A C 1
ATOM 6406 O O . ASN A 1 815 ? 22.657 -6.653 1.754 1.00 92.19 815 ASN A O 1
ATOM 6410 N N . HIS A 1 816 ? 21.066 -8.047 1.020 1.00 89.81 816 HIS A N 1
ATOM 6411 C CA . HIS A 1 816 ? 20.842 -8.671 2.330 1.00 89.81 816 HIS A CA 1
ATOM 6412 C C . HIS A 1 816 ? 21.915 -9.711 2.697 1.00 89.81 816 HIS A C 1
ATOM 6414 O O . HIS A 1 816 ? 22.009 -10.125 3.857 1.00 89.81 816 HIS A O 1
ATOM 6420 N N . ASP A 1 817 ? 22.790 -10.088 1.767 1.00 91.56 817 ASP A N 1
ATOM 6421 C CA . ASP A 1 817 ? 23.908 -10.986 2.046 1.00 91.56 817 ASP A CA 1
ATOM 6422 C C . ASP A 1 817 ? 25.173 -10.215 2.455 1.00 91.56 817 ASP A C 1
ATOM 6424 O O . ASP A 1 817 ? 25.786 -10.491 3.504 1.00 91.56 817 ASP A O 1
ATOM 6428 N N . ILE A 1 818 ? 25.558 -9.234 1.628 1.00 93.25 818 ILE A N 1
ATOM 6429 C CA . ILE A 1 818 ? 26.848 -8.530 1.720 1.00 93.25 818 ILE A CA 1
ATOM 6430 C C . ILE A 1 818 ? 26.738 -7.014 1.963 1.00 93.25 818 ILE A C 1
ATOM 6432 O O . ILE A 1 818 ? 27.693 -6.445 2.499 1.00 93.25 818 ILE A O 1
ATOM 6436 N N . GLY A 1 819 ? 25.582 -6.395 1.701 1.00 92.00 819 GLY A N 1
ATOM 6437 C CA . GLY A 1 819 ? 25.353 -4.943 1.781 1.00 92.00 819 GLY A CA 1
ATOM 6438 C C . GLY A 1 819 ? 25.496 -4.219 0.435 1.00 92.00 819 GLY A C 1
ATOM 6439 O O . GLY A 1 819 ? 26.076 -4.759 -0.504 1.00 92.00 819 GLY A O 1
ATOM 6440 N N . TYR A 1 820 ? 24.987 -2.988 0.371 1.00 93.94 820 TYR A N 1
ATOM 6441 C CA . TYR A 1 820 ? 25.188 -2.022 -0.714 1.00 93.94 820 TYR A CA 1
ATOM 6442 C C . TYR A 1 820 ? 26.580 -1.371 -0.640 1.00 93.94 820 TYR A C 1
ATOM 6444 O O . TYR A 1 820 ? 27.336 -1.561 0.316 1.00 93.94 820 TYR A O 1
ATOM 6452 N N . ALA A 1 821 ? 26.934 -0.550 -1.634 1.00 92.81 821 ALA A N 1
ATOM 6453 C CA . ALA A 1 821 ? 28.256 0.072 -1.731 1.00 92.81 821 ALA A CA 1
ATOM 6454 C C . ALA A 1 821 ? 28.670 0.849 -0.465 1.00 92.81 821 ALA A C 1
ATOM 6456 O O . ALA A 1 821 ? 29.851 0.882 -0.120 1.00 92.81 821 ALA A O 1
ATOM 6457 N N . GLY A 1 822 ? 27.721 1.462 0.247 1.00 91.56 822 GLY A N 1
ATOM 6458 C CA . GLY A 1 822 ? 27.958 2.243 1.460 1.00 91.56 822 GLY A CA 1
ATOM 6459 C C . GLY A 1 822 ? 28.060 1.440 2.757 1.00 91.56 822 GLY A C 1
ATOM 6460 O O . GLY A 1 822 ? 28.436 2.017 3.777 1.00 91.56 822 GLY A O 1
ATOM 6461 N N . ASP A 1 823 ? 27.784 0.133 2.764 1.00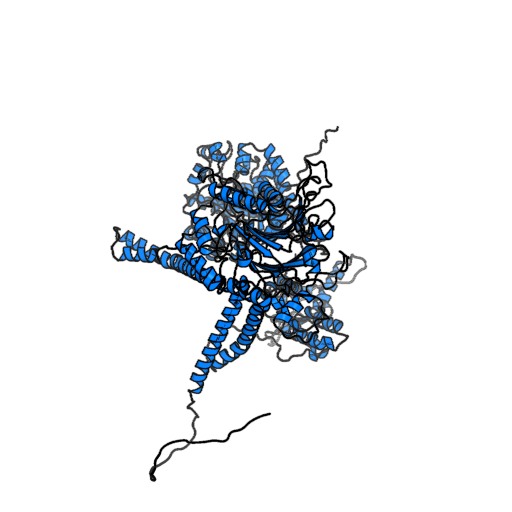 89.88 823 ASP A N 1
ATOM 6462 C CA . ASP A 1 823 ? 27.868 -0.694 3.977 1.00 89.88 823 ASP A CA 1
ATOM 6463 C C . ASP A 1 823 ? 28.540 -2.068 3.789 1.00 89.88 823 ASP A C 1
ATOM 6465 O O . ASP A 1 823 ? 28.898 -2.717 4.785 1.00 89.88 823 ASP A O 1
ATOM 6469 N N . ILE A 1 824 ? 28.807 -2.479 2.547 1.00 92.12 824 ILE A N 1
ATOM 6470 C CA . ILE A 1 824 ? 29.669 -3.615 2.220 1.00 92.12 824 ILE A CA 1
ATOM 6471 C C . ILE A 1 824 ? 31.067 -3.445 2.832 1.00 92.12 824 ILE A C 1
ATOM 6473 O O . ILE A 1 824 ? 31.621 -2.348 2.924 1.00 92.12 824 ILE A O 1
ATOM 6477 N N . ASN A 1 825 ? 31.638 -4.552 3.305 1.00 90.75 825 ASN A N 1
ATOM 6478 C CA . ASN A 1 825 ? 32.989 -4.607 3.861 1.00 90.75 825 ASN A CA 1
ATOM 6479 C C . ASN A 1 825 ? 33.580 -6.017 3.725 1.00 90.75 825 ASN A C 1
ATOM 6481 O O . ASN A 1 825 ? 32.855 -6.990 3.498 1.00 90.75 825 ASN A O 1
ATOM 6485 N N . GLN A 1 826 ? 34.896 -6.125 3.925 1.00 92.50 826 GLN A N 1
ATOM 6486 C CA . GLN A 1 826 ? 35.652 -7.378 3.808 1.00 92.50 826 GLN A CA 1
ATOM 6487 C C . GLN A 1 826 ? 35.100 -8.529 4.664 1.00 92.50 826 GLN A C 1
ATOM 6489 O O . GLN A 1 826 ? 35.102 -9.681 4.228 1.00 92.50 826 GLN A O 1
ATOM 6494 N N . ASP A 1 827 ? 34.585 -8.250 5.864 1.00 90.94 827 ASP A N 1
ATOM 6495 C CA . ASP A 1 827 ? 34.058 -9.295 6.747 1.00 90.94 827 ASP A CA 1
ATOM 6496 C C . ASP A 1 827 ? 32.758 -9.899 6.203 1.00 90.94 827 ASP A C 1
ATOM 6498 O O . ASP A 1 827 ? 32.598 -11.127 6.192 1.00 90.94 827 ASP A O 1
ATOM 6502 N N . ARG A 1 828 ? 31.833 -9.045 5.741 1.00 91.25 828 ARG A N 1
ATOM 6503 C CA . ARG A 1 828 ? 30.554 -9.454 5.136 1.00 91.25 828 ARG A CA 1
ATOM 6504 C C . ARG A 1 828 ? 30.760 -10.159 3.804 1.00 91.25 828 ARG A C 1
ATOM 6506 O O . ARG A 1 828 ? 30.178 -11.218 3.578 1.00 91.25 828 ARG A O 1
ATOM 6513 N N . PHE A 1 829 ? 31.639 -9.614 2.976 1.00 93.00 829 PHE A N 1
ATOM 6514 C CA . PHE A 1 829 ? 32.008 -10.212 1.703 1.00 93.00 829 PHE A CA 1
ATOM 6515 C C . PHE A 1 829 ? 32.668 -11.585 1.915 1.00 93.00 829 PHE A C 1
ATOM 6517 O O . PHE A 1 829 ? 32.213 -12.605 1.400 1.00 93.00 829 PHE A O 1
ATOM 6524 N N . GLY A 1 830 ? 33.665 -11.660 2.799 1.00 93.06 830 GLY A N 1
ATOM 6525 C CA . GLY A 1 830 ? 34.392 -12.897 3.071 1.00 93.06 830 GLY A CA 1
ATOM 6526 C C . GLY A 1 830 ? 33.545 -13.993 3.727 1.00 93.06 830 GLY A C 1
ATOM 6527 O O . GLY A 1 830 ? 33.778 -15.177 3.480 1.00 93.06 830 GLY A O 1
ATOM 6528 N N . ARG A 1 831 ? 32.559 -13.657 4.576 1.00 93.56 831 ARG A N 1
ATOM 6529 C CA . ARG A 1 831 ? 31.650 -14.679 5.143 1.00 93.56 831 ARG A CA 1
ATOM 6530 C C . ARG A 1 831 ? 30.680 -15.236 4.101 1.00 93.56 831 ARG A C 1
ATOM 6532 O O . ARG A 1 831 ? 30.347 -16.414 4.218 1.00 93.56 831 ARG A O 1
ATOM 6539 N N . PHE A 1 832 ? 30.267 -14.430 3.119 1.00 94.62 832 PHE A N 1
ATOM 6540 C CA . PHE A 1 832 ? 29.474 -14.899 1.986 1.00 94.62 832 PHE A CA 1
ATOM 6541 C C . PHE A 1 832 ? 30.290 -15.886 1.154 1.00 94.62 832 PHE A C 1
ATOM 6543 O O . PHE A 1 832 ? 29.871 -17.035 1.017 1.00 94.62 832 PHE A O 1
ATOM 6550 N N . GLU A 1 833 ? 31.505 -15.505 0.736 1.00 94.06 833 GLU A N 1
ATOM 6551 C CA . GLU A 1 833 ? 32.335 -16.367 -0.116 1.00 94.06 833 GLU A CA 1
ATOM 6552 C C . GLU A 1 833 ? 32.619 -17.736 0.508 1.00 94.06 833 GLU A C 1
ATOM 6554 O O . GLU A 1 833 ? 32.538 -18.769 -0.155 1.00 94.06 833 GLU A O 1
ATOM 6559 N N . ARG A 1 834 ? 32.878 -17.767 1.822 1.00 93.00 834 ARG A N 1
ATOM 6560 C CA . ARG A 1 834 ? 33.119 -19.019 2.554 1.00 93.00 834 ARG A CA 1
ATOM 6561 C C . ARG A 1 834 ? 31.925 -19.977 2.554 1.00 93.00 834 ARG A C 1
ATOM 6563 O O . ARG A 1 834 ? 32.135 -21.179 2.703 1.00 93.00 834 ARG A O 1
ATOM 6570 N N . LEU A 1 835 ? 30.695 -19.468 2.477 1.00 93.12 835 LEU A N 1
ATOM 6571 C CA . LEU A 1 835 ? 29.475 -20.270 2.624 1.00 93.12 835 LEU A CA 1
ATOM 6572 C C . LEU A 1 835 ? 28.762 -20.541 1.300 1.00 93.12 835 LEU A C 1
ATOM 6574 O O . LEU A 1 835 ? 28.202 -21.626 1.145 1.00 93.12 835 LEU A O 1
ATOM 6578 N N . PHE A 1 836 ? 28.774 -19.587 0.373 1.00 94.62 836 PHE A N 1
ATOM 6579 C CA . PHE A 1 836 ? 27.983 -19.642 -0.858 1.00 94.62 836 PHE A CA 1
ATOM 6580 C C . PHE A 1 836 ? 28.819 -19.722 -2.135 1.00 94.62 836 PHE A C 1
ATOM 6582 O O . PHE A 1 836 ? 28.276 -20.124 -3.162 1.00 94.62 836 PHE A O 1
ATOM 6589 N N . GLY A 1 837 ? 30.127 -19.462 -2.045 1.00 93.00 837 GLY A N 1
ATOM 6590 C CA . GLY A 1 837 ? 31.058 -19.437 -3.171 1.00 93.00 837 GLY A CA 1
ATOM 6591 C C . GLY A 1 837 ? 31.461 -18.023 -3.567 1.00 93.00 837 GLY A C 1
ATOM 6592 O O . GLY A 1 837 ? 30.947 -17.050 -3.019 1.00 93.00 837 GLY A O 1
ATOM 6593 N N . LYS A 1 838 ? 32.423 -17.919 -4.487 1.00 94.38 838 LYS A N 1
ATOM 6594 C CA . LYS A 1 838 ? 32.942 -16.638 -4.980 1.00 94.38 838 LYS A CA 1
ATOM 6595 C C . LYS A 1 838 ? 31.823 -15.713 -5.446 1.00 94.38 838 LYS A C 1
ATOM 6597 O O . LYS A 1 838 ? 30.857 -16.175 -6.038 1.00 94.38 838 LYS A O 1
ATOM 6602 N N . ALA A 1 839 ? 31.957 -14.416 -5.179 1.00 93.25 839 ALA A N 1
ATOM 6603 C CA . ALA A 1 839 ? 30.950 -13.435 -5.598 1.00 93.25 839 ALA A CA 1
ATOM 6604 C C . ALA A 1 839 ? 31.185 -12.904 -7.026 1.00 93.25 839 ALA A C 1
ATOM 6606 O O . ALA A 1 839 ? 30.265 -12.372 -7.634 1.00 93.25 839 ALA A O 1
ATOM 6607 N N . ASN A 1 840 ? 32.407 -13.065 -7.550 1.00 95.00 840 ASN A N 1
ATOM 6608 C CA . ASN A 1 840 ? 32.821 -12.674 -8.899 1.00 95.00 840 ASN A CA 1
ATOM 6609 C C . ASN A 1 840 ? 33.599 -13.825 -9.550 1.00 95.00 840 ASN A C 1
ATOM 6611 O O . ASN A 1 840 ? 34.638 -14.219 -9.015 1.00 95.00 840 ASN A O 1
ATOM 6615 N N . TYR A 1 841 ? 33.102 -14.382 -10.657 1.00 94.88 841 TYR A N 1
ATOM 6616 C CA . TYR A 1 841 ? 33.785 -15.437 -11.421 1.00 94.88 841 TYR A CA 1
ATOM 6617 C C . TYR A 1 841 ? 33.159 -15.658 -12.805 1.00 94.88 841 TYR A C 1
ATOM 6619 O O . TYR A 1 841 ? 32.059 -15.185 -13.098 1.00 94.88 841 TYR A O 1
ATOM 6627 N N . GLU A 1 842 ? 33.871 -16.396 -13.658 1.00 93.06 842 GLU A N 1
ATOM 6628 C CA . GLU A 1 842 ? 33.447 -16.743 -15.013 1.00 93.06 842 GLU A CA 1
ATOM 6629 C C . GLU A 1 842 ? 33.377 -18.269 -15.188 1.00 93.06 842 GLU A C 1
ATOM 6631 O O . GLU A 1 842 ? 34.274 -18.997 -14.768 1.00 93.06 842 GLU A O 1
ATOM 6636 N N . LEU A 1 843 ? 32.327 -18.755 -15.851 1.00 92.69 843 LEU A N 1
ATOM 6637 C CA . LEU A 1 843 ? 32.187 -20.148 -16.282 1.00 92.69 843 LEU A CA 1
ATOM 6638 C C . LEU A 1 843 ? 32.046 -20.201 -17.803 1.00 92.69 843 LEU A C 1
ATOM 6640 O O . LEU A 1 843 ? 31.327 -19.383 -18.377 1.00 92.69 843 LEU A O 1
ATOM 6644 N N . ARG A 1 844 ? 32.677 -21.181 -18.453 1.00 90.88 844 ARG A N 1
ATOM 6645 C CA . ARG A 1 844 ? 32.608 -21.366 -19.909 1.00 90.88 844 ARG A CA 1
ATOM 6646 C C . ARG A 1 844 ? 32.146 -22.767 -20.264 1.00 90.88 844 ARG A C 1
ATOM 6648 O O . ARG A 1 844 ? 32.669 -23.738 -19.730 1.00 90.88 844 ARG A O 1
ATOM 6655 N N . PHE A 1 845 ? 31.178 -22.858 -21.160 1.00 91.44 845 PHE A N 1
ATOM 6656 C CA . PHE A 1 845 ? 30.548 -24.105 -21.565 1.00 91.44 845 PHE A CA 1
ATOM 6657 C C . PHE A 1 845 ? 30.563 -24.214 -23.082 1.00 91.44 845 PHE A C 1
ATOM 6659 O O . PHE A 1 845 ? 29.769 -23.565 -23.766 1.00 91.44 845 PHE A O 1
ATOM 6666 N N . GLU A 1 846 ? 31.463 -25.034 -23.607 1.00 91.00 846 GLU A N 1
ATOM 6667 C CA . GLU A 1 846 ? 31.535 -25.311 -25.037 1.00 91.00 846 GLU A CA 1
ATOM 6668 C C . GLU A 1 846 ? 30.472 -26.352 -25.430 1.00 91.00 846 GLU A C 1
ATOM 6670 O O . GLU A 1 846 ? 30.213 -27.314 -24.699 1.00 91.00 846 GLU A O 1
ATOM 6675 N N . LEU A 1 847 ? 29.841 -26.163 -26.587 1.00 91.06 847 LEU A N 1
ATOM 6676 C CA . LEU A 1 847 ? 28.978 -27.147 -27.230 1.00 91.06 847 LEU A CA 1
ATOM 6677 C C . LEU A 1 847 ? 29.785 -27.855 -28.335 1.00 91.06 847 LEU A C 1
ATOM 6679 O O . LEU A 1 847 ? 30.119 -27.211 -29.333 1.00 91.06 847 LEU A O 1
ATOM 6683 N N . PRO A 1 848 ? 30.080 -29.162 -28.195 1.00 87.50 848 PRO A N 1
ATOM 6684 C CA . PRO A 1 848 ? 30.894 -29.891 -29.162 1.00 87.50 848 PRO A CA 1
ATOM 6685 C C . PRO A 1 848 ? 30.308 -29.872 -30.579 1.00 87.50 848 PRO A C 1
ATOM 6687 O O . PRO A 1 848 ? 29.129 -30.171 -30.781 1.00 87.50 848 PRO A O 1
ATOM 6690 N N . VAL A 1 849 ? 31.155 -29.594 -31.574 1.00 86.06 849 VAL A N 1
ATOM 6691 C CA . VAL A 1 849 ? 30.810 -29.708 -32.999 1.00 86.06 849 VAL A CA 1
ATOM 6692 C C . VAL A 1 849 ? 31.170 -31.114 -33.484 1.00 86.06 849 VAL A C 1
ATOM 6694 O O . VAL A 1 849 ? 32.336 -31.424 -33.720 1.00 86.06 849 VAL A O 1
ATOM 6697 N N . GLU A 1 850 ? 30.165 -31.984 -33.610 1.00 81.75 850 GLU A N 1
ATOM 6698 C CA . GLU A 1 850 ? 30.374 -33.400 -33.952 1.00 81.75 850 GLU A CA 1
ATOM 6699 C C . GLU A 1 850 ? 30.689 -33.632 -35.443 1.00 81.75 850 GLU A C 1
ATOM 6701 O O . GLU A 1 850 ? 31.385 -34.593 -35.773 1.00 81.75 850 GLU A O 1
ATOM 6706 N N . ASP A 1 851 ? 30.207 -32.771 -36.350 1.00 85.31 851 ASP A N 1
ATOM 6707 C CA . ASP A 1 851 ? 30.443 -32.905 -37.793 1.00 85.31 851 ASP A CA 1
ATOM 6708 C C . ASP A 1 851 ? 31.854 -32.404 -38.176 1.00 85.31 851 ASP A C 1
ATOM 6710 O O . ASP A 1 851 ? 32.128 -31.201 -38.083 1.00 85.31 851 ASP A O 1
ATOM 6714 N N . PRO A 1 852 ? 32.755 -33.280 -38.672 1.00 84.50 852 PRO A N 1
ATOM 6715 C CA . PRO A 1 852 ? 34.100 -32.884 -39.085 1.00 84.50 852 PRO A CA 1
ATOM 6716 C C . PRO A 1 852 ? 34.125 -31.823 -40.194 1.00 84.50 852 PRO A C 1
ATOM 6718 O O . PRO A 1 852 ? 35.074 -31.042 -40.264 1.00 84.50 852 PRO A O 1
ATOM 6721 N N . ALA A 1 853 ? 33.109 -31.786 -41.064 1.00 83.81 853 ALA A N 1
ATOM 6722 C CA . ALA A 1 853 ? 33.016 -30.799 -42.135 1.00 83.81 853 ALA A CA 1
ATOM 6723 C C . ALA A 1 853 ? 32.687 -29.404 -41.589 1.00 83.81 853 ALA A C 1
ATOM 6725 O O . ALA A 1 853 ? 33.257 -28.420 -42.054 1.00 83.81 853 ALA A O 1
ATOM 6726 N N . VAL A 1 854 ? 31.816 -29.324 -40.578 1.00 84.88 854 VAL A N 1
ATOM 6727 C CA . VAL A 1 854 ? 31.478 -28.069 -39.889 1.00 84.88 854 VAL A CA 1
ATOM 6728 C C . VAL A 1 854 ? 32.647 -27.609 -39.019 1.00 84.88 854 VAL A C 1
ATOM 6730 O O . VAL A 1 854 ? 32.996 -26.430 -39.039 1.00 84.88 854 VAL A O 1
ATOM 6733 N N . ASN A 1 855 ? 33.316 -28.540 -38.337 1.00 85.44 855 ASN A N 1
ATOM 6734 C CA . ASN A 1 855 ? 34.496 -28.258 -37.520 1.00 85.44 855 ASN A CA 1
ATOM 6735 C C . ASN A 1 855 ? 35.649 -27.647 -38.346 1.00 85.44 855 ASN A C 1
ATOM 6737 O O . ASN A 1 855 ? 36.334 -26.734 -37.900 1.00 85.44 855 ASN A O 1
ATOM 6741 N N . ALA A 1 856 ? 35.815 -28.065 -39.606 1.00 84.38 856 ALA A N 1
ATOM 6742 C CA . ALA A 1 856 ? 36.790 -27.459 -40.517 1.00 84.38 856 ALA A CA 1
ATOM 6743 C C . ALA A 1 856 ? 36.468 -25.999 -40.908 1.00 84.38 856 ALA A C 1
ATOM 6745 O O . ALA A 1 856 ? 37.325 -25.327 -41.478 1.00 84.38 856 ALA A O 1
ATOM 6746 N N . THR A 1 857 ? 35.252 -25.505 -40.629 1.00 86.88 857 THR A N 1
ATOM 6747 C CA . THR A 1 857 ? 34.863 -24.105 -40.885 1.00 86.88 857 THR A CA 1
ATOM 6748 C C . THR A 1 857 ? 35.213 -23.153 -39.744 1.00 86.88 857 THR A C 1
ATOM 6750 O O . THR A 1 857 ? 35.097 -21.941 -39.927 1.00 86.88 857 THR A O 1
ATOM 6753 N N . LEU A 1 858 ? 35.654 -23.670 -38.594 1.00 89.38 858 LEU A N 1
ATOM 6754 C CA . LEU A 1 858 ? 36.094 -22.852 -37.465 1.00 89.38 858 LEU A CA 1
ATOM 6755 C C . LEU A 1 858 ? 37.356 -22.055 -37.811 1.00 89.38 858 LEU A C 1
ATOM 6757 O O . LEU A 1 858 ? 38.085 -22.399 -38.746 1.00 89.38 858 LEU A O 1
ATOM 6761 N N . VAL A 1 859 ? 37.588 -20.982 -37.059 1.00 88.81 859 VAL A N 1
ATOM 6762 C CA . VAL A 1 859 ? 38.827 -20.212 -37.119 1.00 88.81 859 VAL A CA 1
ATOM 6763 C C . VAL A 1 859 ? 39.999 -21.089 -36.679 1.00 88.81 859 VAL A C 1
ATOM 6765 O O . VAL A 1 859 ? 39.978 -21.722 -35.625 1.00 88.81 859 VAL A O 1
ATOM 6768 N N . ASP A 1 860 ? 41.013 -21.152 -37.532 1.00 86.81 860 ASP A N 1
ATOM 6769 C CA . ASP A 1 860 ? 42.271 -21.857 -37.301 1.00 86.81 860 ASP A CA 1
ATOM 6770 C C . ASP A 1 860 ? 43.344 -21.038 -38.021 1.00 86.81 860 ASP A C 1
ATOM 6772 O O . ASP A 1 860 ? 43.263 -20.848 -39.238 1.00 86.81 860 ASP A O 1
ATOM 6776 N N . ASP A 1 861 ? 44.321 -20.527 -37.272 1.00 81.88 861 ASP A N 1
ATOM 6777 C CA . ASP A 1 861 ? 45.345 -19.609 -37.788 1.00 81.88 861 ASP A CA 1
ATOM 6778 C C . ASP A 1 861 ? 46.162 -20.207 -38.951 1.00 81.88 861 ASP A C 1
ATOM 6780 O O . ASP A 1 861 ? 46.717 -19.471 -39.769 1.00 81.88 861 ASP A O 1
ATOM 6784 N N . GLU A 1 862 ? 46.236 -21.538 -39.057 1.00 83.81 862 GLU A N 1
ATOM 6785 C CA . GLU A 1 862 ? 46.977 -22.234 -40.110 1.00 83.81 862 GLU A CA 1
ATOM 6786 C C . GLU A 1 862 ? 46.075 -22.702 -41.260 1.00 83.81 862 GLU A C 1
ATOM 6788 O O . GLU A 1 862 ? 46.492 -22.687 -42.422 1.00 83.81 862 GLU A O 1
ATOM 6793 N N . LYS A 1 863 ? 44.850 -23.151 -40.961 1.00 84.06 863 LYS A N 1
ATOM 6794 C CA . LYS A 1 863 ? 43.963 -23.810 -41.938 1.00 84.06 863 LYS A CA 1
ATOM 6795 C C . LYS A 1 863 ? 42.854 -22.919 -42.474 1.00 84.06 863 LYS A C 1
ATOM 6797 O O . LYS A 1 863 ? 42.418 -23.136 -43.604 1.00 84.06 863 LYS A O 1
ATOM 6802 N N . ASN A 1 864 ? 42.375 -21.966 -41.681 1.00 84.56 864 ASN A N 1
ATOM 6803 C CA . ASN A 1 864 ? 41.221 -21.138 -42.016 1.00 84.56 864 ASN A CA 1
ATOM 6804 C C . ASN A 1 864 ? 41.286 -19.747 -41.340 1.00 84.56 864 ASN A C 1
ATOM 6806 O O . ASN A 1 864 ? 40.426 -19.417 -40.519 1.00 84.56 864 ASN A O 1
ATOM 6810 N N . PRO A 1 865 ? 42.296 -18.921 -41.677 1.00 83.25 865 PRO A N 1
ATOM 6811 C CA . PRO A 1 865 ? 42.572 -17.658 -40.982 1.00 83.25 865 PRO A CA 1
ATOM 6812 C C . PRO A 1 865 ? 41.553 -16.541 -41.264 1.00 83.25 865 PRO A C 1
ATOM 6814 O O . PRO A 1 865 ? 41.515 -15.551 -40.546 1.00 83.25 865 PRO A O 1
ATOM 6817 N N . GLU A 1 866 ? 40.731 -16.680 -42.308 1.00 85.75 866 GLU A N 1
ATOM 6818 C CA . GLU A 1 866 ? 39.707 -15.692 -42.696 1.00 85.75 866 GLU A CA 1
ATOM 6819 C C . GLU A 1 866 ? 38.330 -15.985 -42.067 1.00 85.75 866 GLU A C 1
ATOM 6821 O O . GLU A 1 866 ? 37.358 -15.282 -42.342 1.00 85.75 866 GLU A O 1
ATOM 6826 N N . SER A 1 867 ? 38.210 -17.053 -41.270 1.00 88.75 867 SER A N 1
ATOM 6827 C CA . SER A 1 867 ? 36.944 -17.421 -40.636 1.00 88.75 867 SER A CA 1
ATOM 6828 C C . SER A 1 867 ? 36.677 -16.595 -39.385 1.00 88.75 867 SER A C 1
ATOM 6830 O O . SER A 1 867 ? 37.543 -16.428 -38.532 1.00 88.75 867 SER A O 1
ATOM 6832 N N . ASP A 1 868 ? 35.437 -16.139 -39.241 1.00 88.56 868 ASP A N 1
ATOM 6833 C CA . ASP A 1 868 ? 34.917 -15.463 -38.053 1.00 88.56 868 ASP A CA 1
ATOM 6834 C C . ASP A 1 868 ? 34.210 -16.432 -37.085 1.00 88.56 868 ASP A C 1
ATOM 6836 O O . ASP A 1 868 ? 33.584 -16.003 -36.114 1.00 88.56 868 ASP A O 1
ATOM 6840 N N . ARG A 1 869 ? 34.285 -17.746 -37.338 1.00 92.81 869 ARG A N 1
ATOM 6841 C CA . ARG A 1 869 ? 33.553 -18.779 -36.595 1.00 92.81 869 ARG A CA 1
ATOM 6842 C C . ARG A 1 869 ? 34.375 -19.349 -35.448 1.00 92.81 869 ARG A C 1
ATOM 6844 O O . ARG A 1 869 ? 35.309 -20.115 -35.664 1.00 92.81 869 ARG A O 1
ATOM 6851 N N . LEU A 1 870 ? 33.970 -19.048 -34.224 1.00 92.12 870 LEU A N 1
ATOM 6852 C CA . LEU A 1 870 ? 34.473 -19.692 -33.014 1.00 92.12 870 LEU A CA 1
ATOM 6853 C C . LEU A 1 870 ? 33.690 -20.973 -32.692 1.00 92.12 870 LEU A C 1
ATOM 6855 O O . LEU A 1 870 ? 32.526 -21.091 -33.106 1.00 92.12 870 LEU A O 1
ATOM 6859 N N . PRO A 1 871 ? 34.297 -21.909 -31.932 1.00 91.12 871 PRO A N 1
ATOM 6860 C CA . PRO A 1 871 ? 33.564 -22.986 -31.281 1.00 91.12 871 PRO A CA 1
ATOM 6861 C C . PRO A 1 871 ? 32.340 -22.431 -30.533 1.00 91.12 871 PRO A C 1
ATOM 6863 O O . PRO A 1 871 ? 32.450 -21.398 -29.864 1.00 91.12 871 PRO A O 1
ATOM 6866 N N . PRO A 1 872 ? 31.159 -23.059 -30.650 1.00 94.19 872 PRO A N 1
ATOM 6867 C CA . PRO A 1 872 ? 29.976 -22.571 -29.961 1.00 94.19 872 PRO A CA 1
ATOM 6868 C C . PRO A 1 872 ? 30.148 -22.635 -28.438 1.00 94.19 872 PRO A C 1
ATOM 6870 O O . PRO A 1 872 ? 30.312 -23.713 -27.875 1.00 94.19 872 PRO A O 1
ATOM 6873 N N . GLU A 1 873 ? 30.068 -21.494 -27.756 1.00 93.25 873 GLU A N 1
ATOM 6874 C CA . GLU A 1 873 ? 30.340 -21.389 -26.314 1.00 93.25 873 GLU A CA 1
ATOM 6875 C C . GLU A 1 873 ? 29.293 -20.522 -25.598 1.00 93.25 873 GLU A C 1
ATOM 6877 O O . GLU A 1 873 ? 28.947 -19.437 -26.071 1.00 93.25 873 GLU A O 1
ATOM 6882 N N . ILE A 1 874 ? 28.827 -20.961 -24.423 1.00 94.12 874 ILE A N 1
ATOM 6883 C CA . ILE A 1 874 ? 28.119 -20.109 -23.457 1.00 94.12 874 ILE A CA 1
ATOM 6884 C C . ILE A 1 874 ? 29.076 -19.701 -22.340 1.00 94.12 874 ILE A C 1
ATOM 6886 O O . ILE A 1 874 ? 29.635 -20.543 -21.639 1.00 94.12 874 ILE A O 1
ATOM 6890 N N . ARG A 1 875 ? 29.186 -18.394 -22.116 1.00 93.56 875 ARG A N 1
ATOM 6891 C CA . ARG A 1 875 ? 29.918 -17.790 -21.002 1.00 93.56 875 ARG A CA 1
ATOM 6892 C C . ARG A 1 875 ? 28.928 -17.315 -19.955 1.00 93.56 875 ARG A C 1
ATOM 6894 O O . ARG A 1 875 ? 28.062 -16.505 -20.269 1.00 93.56 875 ARG A O 1
ATOM 6901 N N . ILE A 1 876 ? 29.052 -17.784 -18.721 1.00 95.38 876 ILE A N 1
ATOM 6902 C CA . ILE A 1 876 ? 28.283 -17.270 -17.586 1.00 95.38 876 ILE A CA 1
ATOM 6903 C C . ILE A 1 876 ? 29.201 -16.393 -16.744 1.00 95.38 876 ILE A C 1
ATOM 6905 O O . ILE A 1 876 ? 30.192 -16.873 -16.197 1.00 95.38 876 ILE A O 1
ATOM 6909 N N . ILE A 1 877 ? 28.856 -15.116 -16.625 1.00 95.69 877 ILE A N 1
ATOM 6910 C CA . ILE A 1 877 ? 29.551 -14.158 -15.767 1.00 95.69 877 ILE A CA 1
ATOM 6911 C C . ILE A 1 877 ? 28.694 -13.958 -14.525 1.00 95.69 877 ILE A C 1
ATOM 6913 O O . ILE A 1 877 ? 27.573 -13.461 -14.622 1.00 95.69 877 ILE A O 1
ATOM 6917 N N . VAL A 1 878 ? 29.225 -14.329 -13.364 1.00 97.12 878 VAL A N 1
ATOM 6918 C CA . VAL A 1 878 ? 28.618 -13.999 -12.074 1.00 97.12 878 VAL A CA 1
ATOM 6919 C C . VAL A 1 878 ? 29.306 -12.749 -11.559 1.00 97.12 878 VAL A C 1
ATOM 6921 O O . VAL A 1 878 ? 30.518 -12.764 -11.338 1.00 97.12 878 VAL A O 1
ATOM 6924 N N . LEU A 1 879 ? 28.540 -11.670 -11.424 1.00 95.44 879 LEU A N 1
ATOM 6925 C CA . LEU A 1 879 ? 29.052 -10.350 -11.080 1.00 95.44 879 LEU A CA 1
ATOM 6926 C C . LEU A 1 879 ? 28.319 -9.795 -9.860 1.00 95.44 879 LEU A C 1
ATOM 6928 O O . LEU A 1 879 ? 27.107 -9.579 -9.892 1.00 95.44 879 LEU A O 1
ATOM 6932 N N . ASN A 1 880 ? 29.088 -9.514 -8.812 1.00 94.75 880 ASN A N 1
ATOM 6933 C CA . ASN A 1 880 ? 28.674 -8.678 -7.700 1.00 94.75 880 ASN A CA 1
ATOM 6934 C C . ASN A 1 880 ? 28.660 -7.212 -8.137 1.00 94.75 880 ASN A C 1
ATOM 6936 O O . ASN A 1 880 ? 29.704 -6.564 -8.213 1.00 94.75 880 ASN A O 1
ATOM 6940 N N . ASP A 1 881 ? 27.467 -6.690 -8.375 1.00 95.00 881 ASP A N 1
ATOM 6941 C CA . ASP A 1 881 ? 27.231 -5.313 -8.780 1.00 95.00 881 ASP A CA 1
ATOM 6942 C C . ASP A 1 881 ? 26.901 -4.367 -7.611 1.00 95.00 881 ASP A C 1
ATOM 6944 O O . ASP A 1 881 ? 26.762 -3.162 -7.822 1.00 95.00 881 ASP A O 1
ATOM 6948 N N . MET A 1 882 ? 26.878 -4.861 -6.361 1.00 92.69 882 MET A N 1
ATOM 6949 C CA . MET A 1 882 ? 26.510 -4.073 -5.166 1.00 92.69 882 MET A CA 1
ATOM 6950 C C . MET A 1 882 ? 27.419 -2.869 -4.910 1.00 92.69 882 MET A C 1
ATOM 6952 O O . MET A 1 882 ? 27.047 -1.954 -4.178 1.00 92.69 882 MET A O 1
ATOM 6956 N N . ASN A 1 883 ? 28.636 -2.889 -5.453 1.00 90.62 883 ASN A N 1
ATOM 6957 C CA . ASN A 1 883 ? 29.673 -1.890 -5.219 1.00 90.62 883 ASN A CA 1
ATOM 6958 C C . ASN A 1 883 ? 30.129 -1.167 -6.495 1.00 90.62 883 ASN A C 1
ATOM 6960 O O . ASN A 1 883 ? 31.193 -0.546 -6.480 1.00 90.62 883 ASN A O 1
ATOM 6964 N N . LEU A 1 884 ? 29.362 -1.234 -7.590 1.00 92.44 884 LEU A N 1
ATOM 6965 C CA . LEU A 1 884 ? 29.673 -0.477 -8.811 1.00 92.44 884 LEU A CA 1
ATOM 6966 C C . LEU A 1 884 ? 29.369 1.013 -8.655 1.00 92.44 884 LEU A C 1
ATOM 6968 O O . LEU A 1 884 ? 30.142 1.851 -9.124 1.00 92.44 884 LEU A O 1
ATOM 6972 N N . ASP A 1 885 ? 28.282 1.335 -7.957 1.00 93.12 885 ASP A N 1
ATOM 6973 C CA . ASP A 1 885 ? 27.885 2.711 -7.691 1.00 93.12 885 ASP A CA 1
ATOM 6974 C C . ASP A 1 885 ? 28.736 3.373 -6.604 1.00 93.12 885 ASP A C 1
ATOM 6976 O O . ASP A 1 885 ? 29.358 2.732 -5.752 1.00 93.12 885 ASP A O 1
ATOM 6980 N N . THR A 1 886 ? 28.790 4.702 -6.658 1.00 89.12 886 THR A N 1
ATOM 6981 C CA . THR A 1 886 ? 29.610 5.529 -5.768 1.00 89.12 886 THR A CA 1
ATOM 6982 C C . THR A 1 886 ? 28.735 6.526 -5.003 1.00 89.12 886 THR A C 1
ATOM 6984 O O . THR A 1 886 ? 27.711 6.960 -5.532 1.00 89.12 886 THR A O 1
ATOM 6987 N N . PRO A 1 887 ? 29.118 6.920 -3.772 1.00 90.50 887 PRO A N 1
ATOM 6988 C CA . PRO A 1 887 ? 30.363 6.574 -3.074 1.00 90.50 887 PRO A CA 1
ATOM 6989 C C . PRO A 1 887 ? 30.356 5.164 -2.459 1.00 90.50 887 PRO A C 1
ATOM 6991 O O . PRO A 1 887 ? 29.392 4.767 -1.802 1.00 90.50 887 PRO A O 1
ATOM 6994 N N . ALA A 1 888 ? 31.453 4.422 -2.642 1.00 89.75 888 ALA A N 1
ATOM 6995 C CA . ALA A 1 888 ? 31.672 3.135 -1.987 1.00 89.75 888 ALA A CA 1
ATOM 6996 C C . ALA A 1 888 ? 32.417 3.329 -0.661 1.00 89.75 888 ALA A C 1
ATOM 6998 O O . ALA A 1 888 ? 33.376 4.097 -0.576 1.00 89.75 888 ALA A O 1
ATOM 6999 N N . LYS A 1 889 ? 31.994 2.609 0.379 1.00 89.12 889 LYS A N 1
ATOM 7000 C CA . LYS A 1 889 ? 32.634 2.636 1.698 1.00 89.12 889 LYS A CA 1
ATOM 7001 C C . LYS A 1 889 ? 33.978 1.915 1.709 1.00 89.12 889 LYS A C 1
ATOM 7003 O O . LYS A 1 889 ? 34.909 2.374 2.367 1.00 89.12 889 LYS A O 1
ATOM 7008 N N . ASP A 1 890 ? 34.075 0.795 0.997 1.00 90.31 890 ASP A N 1
ATOM 7009 C CA . ASP A 1 890 ? 35.308 0.026 0.838 1.00 90.31 890 ASP A CA 1
ATOM 7010 C C . ASP A 1 890 ? 35.759 0.067 -0.625 1.00 90.31 890 ASP A C 1
ATOM 7012 O O . ASP A 1 890 ? 35.318 -0.721 -1.466 1.00 90.31 890 ASP A O 1
ATOM 7016 N N . THR A 1 891 ? 36.652 1.008 -0.929 1.00 90.81 891 THR A N 1
ATOM 7017 C CA . THR A 1 891 ? 37.177 1.192 -2.285 1.00 90.81 891 THR A CA 1
ATOM 7018 C C . THR A 1 891 ? 38.006 -0.002 -2.750 1.00 90.81 891 THR A C 1
ATOM 7020 O O . THR A 1 891 ? 38.049 -0.269 -3.940 1.00 90.81 891 THR A O 1
ATOM 7023 N N . SER A 1 892 ? 38.608 -0.778 -1.839 1.00 93.69 892 SER A N 1
ATOM 7024 C CA . SER A 1 892 ? 39.406 -1.951 -2.221 1.00 93.69 892 SER A CA 1
ATOM 7025 C C . SER A 1 892 ? 38.548 -3.067 -2.819 1.00 93.69 892 SER A C 1
ATOM 7027 O O . SER A 1 892 ? 38.959 -3.729 -3.771 1.00 93.69 892 SER A O 1
ATOM 7029 N N . LEU A 1 893 ? 37.331 -3.255 -2.295 1.00 93.19 893 LEU A N 1
ATOM 7030 C CA . LEU A 1 893 ? 36.359 -4.186 -2.868 1.00 93.19 893 LEU A CA 1
ATOM 7031 C C . LEU A 1 893 ? 35.836 -3.682 -4.212 1.00 93.19 893 LEU A C 1
ATOM 7033 O O . LEU A 1 893 ? 35.646 -4.478 -5.128 1.00 93.19 893 LEU A O 1
ATOM 7037 N N . GLN A 1 894 ? 35.607 -2.373 -4.331 1.00 93.12 894 GLN A N 1
ATOM 7038 C CA . GLN A 1 894 ? 35.199 -1.754 -5.590 1.00 93.12 894 GLN A CA 1
ATOM 7039 C C . GLN A 1 894 ? 36.279 -1.926 -6.671 1.00 93.12 894 GLN A C 1
ATOM 7041 O O . GLN A 1 894 ? 35.973 -2.396 -7.766 1.00 93.12 894 GLN A O 1
ATOM 7046 N N . ASP A 1 895 ? 37.544 -1.659 -6.343 1.00 93.44 895 ASP A N 1
ATOM 7047 C CA . ASP A 1 895 ? 38.689 -1.879 -7.233 1.00 93.44 895 ASP A CA 1
ATOM 7048 C C . ASP A 1 895 ? 38.795 -3.349 -7.664 1.00 93.44 895 ASP A C 1
ATOM 7050 O O . ASP A 1 895 ? 39.066 -3.634 -8.830 1.00 93.44 895 ASP A O 1
ATOM 7054 N N . ALA A 1 896 ? 38.534 -4.296 -6.755 1.00 92.56 896 ALA A N 1
ATOM 7055 C CA . ALA A 1 896 ? 38.519 -5.722 -7.075 1.00 92.56 896 ALA A CA 1
ATOM 7056 C C . ALA A 1 896 ? 37.393 -6.096 -8.057 1.00 92.56 896 ALA A C 1
ATOM 7058 O O . ALA A 1 896 ? 37.633 -6.869 -8.986 1.00 92.56 896 ALA A O 1
ATOM 7059 N N . THR A 1 897 ? 36.188 -5.532 -7.898 1.00 92.44 897 THR A N 1
ATOM 7060 C CA . THR A 1 897 ? 35.083 -5.726 -8.854 1.00 92.44 897 THR A CA 1
ATOM 7061 C C . THR A 1 897 ? 35.438 -5.148 -10.228 1.00 92.44 897 THR A C 1
ATOM 7063 O O . THR A 1 897 ? 35.271 -5.830 -11.239 1.00 92.44 897 THR A O 1
ATOM 7066 N N . TYR A 1 898 ? 35.996 -3.934 -10.294 1.00 92.25 898 TYR A N 1
ATOM 7067 C CA . TYR A 1 898 ? 36.436 -3.344 -11.564 1.00 92.25 898 TYR A CA 1
ATOM 7068 C C . TYR A 1 898 ? 37.586 -4.128 -12.211 1.00 92.25 898 TYR A C 1
ATOM 7070 O O . TYR A 1 898 ? 37.590 -4.317 -13.426 1.00 92.25 898 TYR A O 1
ATOM 7078 N N . ALA A 1 899 ? 38.535 -4.643 -11.423 1.00 92.81 899 ALA A N 1
ATOM 7079 C CA . ALA A 1 899 ? 39.604 -5.506 -11.922 1.00 92.81 899 ALA A CA 1
ATOM 7080 C C . ALA A 1 899 ? 39.055 -6.811 -12.520 1.00 92.81 899 ALA A C 1
ATOM 7082 O O . ALA A 1 899 ? 39.524 -7.251 -13.570 1.00 92.81 899 ALA A O 1
ATOM 7083 N N . PHE A 1 900 ? 38.034 -7.403 -11.894 1.00 92.62 900 PHE A N 1
ATOM 7084 C CA . PHE A 1 900 ? 37.339 -8.563 -12.444 1.00 92.62 900 PHE A CA 1
ATOM 7085 C C . PHE A 1 900 ? 36.666 -8.239 -13.784 1.00 92.62 900 PHE A C 1
ATOM 7087 O O . PHE A 1 900 ? 36.920 -8.946 -14.761 1.00 92.62 900 PHE A O 1
ATOM 7094 N N . ILE A 1 901 ? 35.893 -7.146 -13.858 1.00 92.38 901 ILE A N 1
ATOM 7095 C CA . ILE A 1 901 ? 35.251 -6.689 -15.104 1.00 92.38 901 ILE A CA 1
ATOM 7096 C C . ILE A 1 901 ? 36.298 -6.490 -16.205 1.00 92.38 901 ILE A C 1
ATOM 7098 O O . ILE A 1 901 ? 36.120 -6.993 -17.311 1.00 92.38 901 ILE A O 1
ATOM 7102 N N . ASN A 1 902 ? 37.419 -5.833 -15.900 1.00 91.88 902 ASN A N 1
ATOM 7103 C CA . ASN A 1 902 ? 38.505 -5.648 -16.861 1.00 91.88 902 ASN A CA 1
ATOM 7104 C C . ASN A 1 902 ? 39.080 -6.988 -17.343 1.00 91.88 902 ASN A C 1
ATOM 7106 O O . ASN A 1 902 ? 39.254 -7.163 -18.545 1.00 91.88 902 ASN A O 1
ATOM 7110 N N . SER A 1 903 ? 39.285 -7.967 -16.454 1.00 90.38 903 SER A N 1
ATOM 7111 C CA . SER A 1 903 ? 39.763 -9.298 -16.864 1.00 90.38 903 SER A CA 1
ATOM 7112 C C . SER A 1 903 ? 38.770 -10.026 -17.779 1.00 90.38 903 SER A C 1
ATOM 7114 O O . SER A 1 903 ? 39.173 -10.667 -18.745 1.00 90.38 903 SER A O 1
ATOM 7116 N N . VAL A 1 904 ? 37.464 -9.888 -17.522 1.00 90.12 904 VAL A N 1
ATOM 7117 C CA . VAL A 1 904 ? 36.402 -10.466 -18.358 1.00 90.12 904 VAL A CA 1
ATOM 7118 C C . VAL A 1 904 ? 36.402 -9.831 -19.747 1.00 90.12 904 VAL A C 1
ATOM 7120 O O . VAL A 1 904 ? 36.200 -10.525 -20.747 1.00 90.12 904 VAL A O 1
ATOM 7123 N N . ILE A 1 905 ? 36.638 -8.520 -19.824 1.00 89.62 905 ILE A N 1
ATOM 7124 C CA . ILE A 1 905 ? 36.774 -7.793 -21.090 1.00 89.62 905 ILE A CA 1
ATOM 7125 C C . ILE A 1 905 ? 38.014 -8.283 -21.845 1.00 89.62 905 ILE A C 1
ATOM 7127 O O . ILE A 1 905 ? 37.910 -8.590 -23.030 1.00 89.62 905 ILE A O 1
ATOM 7131 N N . GLU A 1 906 ? 39.153 -8.412 -21.163 1.00 88.00 906 GLU A N 1
ATOM 7132 C CA . GLU A 1 906 ? 40.422 -8.867 -21.746 1.00 88.00 906 GLU A CA 1
ATOM 7133 C C . GLU A 1 906 ? 40.353 -10.297 -22.294 1.00 88.00 906 GLU A C 1
ATOM 7135 O O . GLU A 1 906 ? 40.939 -10.583 -23.336 1.00 88.00 906 GLU A O 1
ATOM 7140 N N . THR A 1 907 ? 39.625 -11.200 -21.633 1.00 86.25 907 THR A N 1
ATOM 7141 C CA . THR A 1 907 ? 39.518 -12.611 -22.052 1.00 86.25 907 THR A CA 1
ATOM 7142 C C . THR A 1 907 ? 38.349 -12.893 -22.983 1.00 86.25 907 THR A C 1
ATOM 7144 O O . THR A 1 907 ? 38.125 -14.039 -23.389 1.00 86.25 907 THR A O 1
ATOM 7147 N N . SER A 1 908 ? 37.583 -11.860 -23.326 1.00 88.50 908 SER A N 1
ATOM 7148 C CA . SER A 1 908 ? 36.540 -11.952 -24.334 1.00 88.50 908 SER A CA 1
ATOM 7149 C C . SER A 1 908 ? 37.149 -11.977 -25.731 1.00 88.50 908 SER A C 1
ATOM 7151 O O . SER A 1 908 ? 38.003 -11.158 -26.060 1.00 88.50 908 SER A O 1
ATOM 7153 N N . SER A 1 909 ? 36.639 -12.854 -26.596 1.00 88.62 909 SER A N 1
ATOM 7154 C CA . SER A 1 909 ? 36.947 -12.803 -28.026 1.00 88.62 909 SER A CA 1
ATOM 7155 C C . SER A 1 909 ? 36.524 -11.462 -28.639 1.00 88.62 909 SER A C 1
ATOM 7157 O O . SER A 1 909 ? 35.659 -10.748 -28.105 1.00 88.62 909 SER A O 1
ATOM 7159 N N . ALA A 1 910 ? 37.159 -11.090 -29.754 1.00 89.19 910 ALA A N 1
ATOM 7160 C CA . ALA A 1 910 ? 36.809 -9.869 -30.472 1.00 89.19 910 ALA A CA 1
ATOM 7161 C C . ALA A 1 910 ? 35.334 -9.909 -30.915 1.00 89.19 910 ALA A C 1
ATOM 7163 O O . ALA A 1 910 ? 34.784 -10.978 -31.182 1.00 89.19 910 ALA A O 1
ATOM 7164 N N . VAL A 1 911 ? 34.677 -8.749 -30.934 1.00 89.56 911 VAL A N 1
ATOM 7165 C CA . VAL A 1 911 ? 33.221 -8.632 -31.149 1.00 89.56 911 VAL A CA 1
ATOM 7166 C C . VAL A 1 911 ? 32.781 -9.041 -32.560 1.00 89.56 911 VAL A C 1
ATOM 7168 O O . VAL A 1 911 ? 31.595 -9.245 -32.795 1.00 89.56 911 VAL A O 1
ATOM 7171 N N . GLU A 1 912 ? 33.726 -9.140 -33.493 1.00 88.56 912 GLU A N 1
ATOM 7172 C CA . GLU A 1 912 ? 33.534 -9.604 -34.865 1.00 88.56 912 GLU A CA 1
ATOM 7173 C C . GLU A 1 912 ? 33.299 -11.111 -34.954 1.00 88.56 912 GLU A C 1
ATOM 7175 O O . GLU A 1 912 ? 32.666 -11.564 -35.905 1.00 88.56 912 GLU A O 1
ATOM 7180 N N . TYR A 1 913 ? 33.801 -11.879 -33.985 1.00 90.75 913 TYR A N 1
ATOM 7181 C CA . TYR A 1 913 ? 33.691 -13.328 -34.013 1.00 90.75 913 TYR A CA 1
ATOM 7182 C C . TYR A 1 913 ? 32.306 -13.808 -33.569 1.00 90.75 913 TYR A C 1
ATOM 7184 O O . TYR A 1 913 ? 31.738 -13.352 -32.573 1.00 90.75 913 TYR A O 1
ATOM 7192 N N . ASN A 1 914 ? 31.794 -14.805 -34.286 1.00 91.38 914 ASN A N 1
ATOM 7193 C CA . ASN A 1 914 ? 30.524 -15.470 -34.028 1.00 91.38 914 ASN A CA 1
ATOM 7194 C C . ASN A 1 914 ? 30.756 -16.827 -33.352 1.00 91.38 914 ASN A C 1
ATOM 7196 O O . ASN A 1 914 ? 31.737 -17.503 -33.632 1.00 91.38 914 ASN A O 1
ATOM 7200 N N . GLY A 1 915 ? 29.840 -17.255 -32.483 1.00 91.81 915 GLY A N 1
ATOM 7201 C CA . GLY A 1 915 ? 29.914 -18.557 -31.799 1.00 91.81 915 GLY A CA 1
ATOM 7202 C C . GLY A 1 915 ? 29.794 -18.464 -30.279 1.00 91.81 915 GLY A C 1
ATOM 7203 O O . GLY A 1 915 ? 29.282 -19.381 -29.649 1.00 91.81 915 GLY A O 1
ATOM 7204 N N . HIS A 1 916 ? 30.175 -17.338 -29.676 1.00 94.00 916 HIS A N 1
ATOM 7205 C CA . HIS A 1 916 ? 30.092 -17.151 -28.224 1.00 94.00 916 HIS A CA 1
ATOM 7206 C C . HIS A 1 916 ? 28.799 -16.422 -27.816 1.00 94.00 916 HIS A C 1
ATOM 7208 O O . HIS A 1 916 ? 28.296 -15.561 -28.545 1.00 94.00 916 HIS A O 1
ATOM 7214 N N . PHE A 1 917 ? 28.269 -16.742 -26.635 1.00 95.50 917 PHE A N 1
ATOM 7215 C CA . PHE A 1 917 ? 27.090 -16.104 -26.047 1.00 95.50 917 PHE A CA 1
ATOM 7216 C C . PHE A 1 917 ? 27.269 -15.874 -24.550 1.00 95.50 917 PHE A C 1
ATOM 7218 O O . PHE A 1 917 ? 27.621 -16.793 -23.817 1.00 95.50 917 PHE A O 1
ATOM 7225 N N . THR A 1 918 ? 26.995 -14.657 -24.088 1.00 95.56 918 THR A N 1
ATOM 7226 C CA . THR A 1 918 ? 27.256 -14.265 -22.699 1.00 95.56 918 THR A CA 1
ATOM 7227 C C . THR A 1 918 ? 25.967 -14.153 -21.885 1.00 95.56 918 THR A C 1
ATOM 7229 O O . THR A 1 918 ? 25.088 -13.356 -22.201 1.00 95.56 918 THR A O 1
ATOM 7232 N N . VAL A 1 919 ? 25.872 -14.903 -20.791 1.00 97.50 919 VAL A N 1
ATOM 7233 C CA . VAL A 1 919 ? 24.840 -14.765 -19.759 1.00 97.50 919 VAL A CA 1
ATOM 7234 C C . VAL A 1 919 ? 25.460 -14.047 -18.566 1.00 97.50 919 VAL A C 1
ATOM 7236 O O . VAL A 1 919 ? 26.384 -14.574 -17.951 1.00 97.50 919 VAL A O 1
ATOM 7239 N N . VAL A 1 920 ? 24.965 -12.862 -18.216 1.00 97.69 920 VAL A N 1
ATOM 7240 C CA . VAL A 1 920 ? 25.401 -12.173 -16.990 1.00 97.69 920 VAL A CA 1
ATOM 7241 C C . VAL A 1 920 ? 24.362 -12.376 -15.901 1.00 97.69 920 VAL A C 1
ATOM 7243 O O . VAL A 1 920 ? 23.181 -12.111 -16.119 1.00 97.69 920 VAL A O 1
ATOM 7246 N N . LEU A 1 921 ? 24.813 -12.851 -14.744 1.00 98.12 921 LEU A N 1
ATOM 7247 C CA . LEU A 1 921 ? 24.013 -13.053 -13.545 1.00 98.12 921 LEU A CA 1
ATOM 7248 C C . LEU A 1 921 ? 24.453 -12.040 -12.495 1.00 98.12 921 LEU A C 1
ATOM 7250 O O . LEU A 1 921 ? 25.622 -12.007 -12.104 1.00 98.12 921 LEU A O 1
ATOM 7254 N N . THR A 1 922 ? 23.517 -11.207 -12.066 1.00 97.00 922 THR A N 1
ATOM 7255 C CA . THR A 1 922 ? 23.779 -10.104 -11.140 1.00 97.00 922 THR A CA 1
ATOM 7256 C C . THR A 1 922 ? 22.568 -9.873 -10.237 1.00 97.00 922 THR A C 1
ATOM 7258 O O . THR A 1 922 ? 21.587 -10.608 -10.370 1.00 97.00 922 THR A O 1
ATOM 7261 N N . HIS A 1 923 ? 22.633 -8.949 -9.280 1.00 95.81 923 HIS A N 1
ATOM 7262 C CA . HIS A 1 923 ? 21.533 -8.751 -8.334 1.00 95.81 923 HIS A CA 1
ATOM 7263 C C . HIS A 1 923 ? 20.806 -7.427 -8.587 1.00 95.81 923 HIS A C 1
ATOM 7265 O O . HIS A 1 923 ? 19.615 -7.461 -8.878 1.00 95.81 923 HIS A O 1
ATOM 7271 N N . ILE A 1 924 ? 21.485 -6.275 -8.629 1.00 95.00 924 ILE A N 1
ATOM 7272 C CA . ILE A 1 924 ? 20.795 -5.003 -8.886 1.00 95.00 924 ILE A CA 1
ATOM 7273 C C . ILE A 1 924 ? 20.483 -4.857 -10.394 1.00 95.00 924 ILE A C 1
ATOM 7275 O O . ILE A 1 924 ? 21.346 -5.010 -11.259 1.00 95.00 924 ILE A O 1
ATOM 7279 N N . PRO A 1 925 ? 19.239 -4.528 -10.779 1.00 95.62 925 PRO A N 1
ATOM 7280 C CA . PRO A 1 925 ? 18.919 -4.320 -12.181 1.00 95.62 925 PRO A CA 1
ATOM 7281 C C . PRO A 1 925 ? 19.597 -3.063 -12.739 1.00 95.62 925 PRO A C 1
ATOM 7283 O O . PRO A 1 925 ? 19.809 -2.077 -12.029 1.00 95.62 925 PRO A O 1
ATOM 7286 N N . LEU A 1 926 ? 19.867 -3.047 -14.046 1.00 95.88 926 LEU A N 1
ATOM 7287 C CA . LEU A 1 926 ? 20.392 -1.854 -14.714 1.00 95.88 926 LEU A CA 1
ATOM 7288 C C . LEU A 1 926 ? 19.402 -0.688 -14.600 1.00 95.88 926 LEU A C 1
ATOM 7290 O O . LEU A 1 926 ? 18.196 -0.893 -14.428 1.00 95.88 926 LEU A O 1
ATOM 7294 N N . TYR A 1 927 ? 19.908 0.535 -14.761 1.00 95.12 927 TYR A N 1
ATOM 7295 C CA . TYR A 1 927 ? 19.118 1.761 -14.805 1.00 95.12 927 TYR A CA 1
ATOM 7296 C C . TYR A 1 927 ? 17.963 1.644 -15.804 1.00 95.12 927 TYR A C 1
ATOM 7298 O O . TYR A 1 927 ? 18.105 1.078 -16.889 1.00 95.12 927 TYR A O 1
ATOM 7306 N N . LYS A 1 928 ? 16.803 2.201 -15.455 1.00 94.12 928 LYS A N 1
ATOM 7307 C CA . LYS A 1 928 ? 15.622 2.282 -16.323 1.00 94.12 928 LYS A CA 1
ATOM 7308 C C . LYS A 1 928 ? 14.854 3.550 -15.953 1.00 94.12 928 LYS A C 1
ATOM 7310 O O . LYS A 1 928 ? 14.617 3.757 -14.770 1.00 94.12 928 LYS A O 1
ATOM 7315 N N . PRO A 1 929 ? 14.473 4.420 -16.901 1.00 91.12 929 PRO A N 1
ATOM 7316 C CA . PRO A 1 929 ? 13.719 5.619 -16.578 1.00 91.12 929 PRO A CA 1
ATOM 7317 C C . PRO A 1 929 ? 12.335 5.260 -16.021 1.00 91.12 929 PRO A C 1
ATOM 7319 O O . PRO A 1 929 ? 11.774 4.201 -16.323 1.00 91.12 929 PRO A O 1
ATOM 7322 N N . GLU A 1 930 ? 11.788 6.167 -15.213 1.00 90.56 930 GLU A N 1
ATOM 7323 C CA . GLU A 1 930 ? 10.458 6.028 -14.617 1.00 90.56 930 GLU A CA 1
ATOM 7324 C C . GLU A 1 930 ? 9.396 5.724 -15.689 1.00 90.56 930 GLU A C 1
ATOM 7326 O O . GLU A 1 930 ? 9.387 6.310 -16.774 1.00 90.56 930 GLU A O 1
ATOM 7331 N N . GLY A 1 931 ? 8.506 4.775 -15.388 1.00 87.00 931 GLY A N 1
ATOM 7332 C CA . GLY A 1 931 ? 7.436 4.336 -16.287 1.00 87.00 931 GLY A CA 1
ATOM 7333 C C . GLY A 1 931 ? 7.800 3.177 -17.222 1.00 87.00 931 GLY A C 1
ATOM 7334 O O . GLY A 1 931 ? 6.897 2.616 -17.843 1.00 87.00 931 GLY A O 1
ATOM 7335 N N . VAL A 1 932 ? 9.075 2.769 -17.311 1.00 89.94 932 VAL A N 1
ATOM 7336 C CA . VAL A 1 932 ? 9.448 1.524 -18.009 1.00 89.94 932 VAL A CA 1
ATOM 7337 C C . VAL A 1 932 ? 9.118 0.322 -17.134 1.00 89.94 932 VAL A C 1
ATOM 7339 O O . VAL A 1 932 ? 8.299 -0.506 -17.532 1.00 89.94 932 VAL A O 1
ATOM 7342 N N . CYS A 1 933 ? 9.712 0.226 -15.944 1.00 89.62 933 CYS A N 1
ATOM 7343 C CA . CYS A 1 933 ? 9.384 -0.795 -14.945 1.00 89.62 933 CYS A CA 1
ATOM 7344 C C . CYS A 1 933 ? 8.396 -0.267 -13.898 1.00 89.62 933 CYS A C 1
ATOM 7346 O O . CYS A 1 933 ? 8.088 0.924 -13.892 1.00 89.62 933 CYS A O 1
ATOM 7348 N N . VAL A 1 934 ? 7.861 -1.162 -13.059 1.00 85.62 934 VAL A N 1
ATOM 7349 C CA . VAL A 1 934 ? 7.058 -0.744 -11.895 1.00 85.62 934 VAL A CA 1
ATOM 7350 C C . VAL A 1 934 ? 7.956 0.013 -10.919 1.00 85.62 934 VAL A C 1
ATOM 7352 O O . VAL A 1 934 ? 7.628 1.121 -10.496 1.00 85.62 934 VAL A O 1
ATOM 7355 N N . ASP A 1 935 ? 9.128 -0.552 -10.656 1.00 84.56 935 ASP A N 1
ATOM 7356 C CA . ASP A 1 935 ? 10.146 0.037 -9.804 1.00 84.56 935 ASP A CA 1
ATOM 7357 C C . ASP A 1 935 ? 10.883 1.168 -10.534 1.00 84.56 935 ASP A C 1
ATOM 7359 O O . ASP A 1 935 ? 11.355 1.018 -11.666 1.00 84.56 935 ASP A O 1
ATOM 7363 N N . SER A 1 936 ? 10.955 2.330 -9.885 1.00 86.75 936 SER A N 1
ATOM 7364 C CA . SER A 1 936 ? 11.637 3.522 -10.405 1.00 86.75 936 SER A CA 1
ATOM 7365 C C . SER A 1 936 ? 13.065 3.631 -9.857 1.00 86.75 936 SER A C 1
ATOM 7367 O O . SER A 1 936 ? 13.333 3.096 -8.774 1.00 86.75 936 SER A O 1
ATOM 7369 N N . PRO A 1 937 ? 13.980 4.348 -10.547 1.00 91.06 937 PRO A N 1
ATOM 7370 C CA . PRO A 1 937 ? 15.306 4.644 -10.014 1.00 91.06 937 PRO A CA 1
ATOM 7371 C C . PRO A 1 937 ? 15.222 5.285 -8.631 1.00 91.06 937 PRO A C 1
ATOM 7373 O O . PRO A 1 937 ? 14.545 6.296 -8.445 1.00 91.06 937 PRO A O 1
ATOM 7376 N N . PHE A 1 938 ? 15.942 4.712 -7.674 1.00 91.94 938 PHE A N 1
ATOM 7377 C CA . PHE A 1 938 ? 15.986 5.175 -6.294 1.00 91.94 938 PHE A CA 1
ATOM 7378 C C . PHE A 1 938 ? 17.397 4.997 -5.753 1.00 91.94 938 PHE A C 1
ATOM 7380 O O . PHE A 1 938 ? 18.006 3.959 -6.001 1.00 91.94 938 PHE A O 1
ATOM 7387 N N . PHE A 1 939 ? 17.875 6.007 -5.025 1.00 92.38 939 PHE A N 1
ATOM 7388 C CA . PHE A 1 939 ? 19.142 6.006 -4.303 1.00 92.38 939 PHE A CA 1
ATOM 7389 C C . PHE A 1 939 ? 18.933 6.716 -2.968 1.00 92.38 939 PHE A C 1
ATOM 7391 O O . PHE A 1 939 ? 18.471 7.860 -2.938 1.00 92.38 939 PHE A O 1
ATOM 7398 N N . ASP A 1 940 ? 19.310 6.052 -1.886 1.00 92.31 940 ASP A N 1
ATOM 7399 C CA . ASP A 1 940 ? 19.466 6.638 -0.562 1.00 92.31 940 ASP A CA 1
ATOM 7400 C C . ASP A 1 940 ? 20.934 6.551 -0.148 1.00 92.31 940 ASP A C 1
ATOM 7402 O O . ASP A 1 940 ? 21.654 5.623 -0.525 1.00 92.31 940 ASP A O 1
ATOM 7406 N N . PHE A 1 941 ? 21.389 7.510 0.650 1.00 92.06 941 PHE A N 1
ATOM 7407 C CA . PHE A 1 941 ? 22.786 7.620 1.061 1.00 92.06 941 PHE A CA 1
ATOM 7408 C C . PHE A 1 941 ? 22.893 7.675 2.579 1.00 92.06 941 PHE A C 1
ATOM 7410 O O . PHE A 1 941 ? 22.046 8.230 3.280 1.00 92.06 941 PHE A O 1
ATOM 7417 N N . HIS A 1 942 ? 23.970 7.106 3.105 1.00 88.56 942 HIS A N 1
ATOM 7418 C CA . HIS A 1 942 ? 24.323 7.268 4.505 1.00 88.56 942 HIS A CA 1
ATOM 7419 C C . HIS A 1 942 ? 24.638 8.741 4.811 1.00 88.56 942 HIS A C 1
ATOM 7421 O O . HIS A 1 942 ? 25.112 9.482 3.951 1.00 88.56 942 HIS A O 1
ATOM 7427 N N . GLY A 1 943 ? 24.391 9.183 6.049 1.00 83.00 943 GLY A N 1
ATOM 7428 C CA . GLY A 1 943 ? 24.759 10.538 6.466 1.00 83.00 943 GLY A CA 1
ATOM 7429 C C . GLY A 1 943 ? 26.276 10.760 6.402 1.00 83.00 943 GLY A C 1
ATOM 7430 O O . GLY A 1 943 ? 27.057 9.807 6.401 1.00 83.00 943 GLY A O 1
ATOM 7431 N N . GLU A 1 944 ? 26.719 12.021 6.409 1.00 77.88 944 GLU A N 1
ATOM 7432 C CA . GLU A 1 944 ? 28.156 12.357 6.360 1.00 77.88 944 GLU A CA 1
ATOM 7433 C C . GLU A 1 944 ? 28.962 11.683 7.486 1.00 77.88 944 GLU A C 1
ATOM 7435 O O . GLU A 1 944 ? 30.100 11.265 7.280 1.00 77.88 944 GLU A O 1
ATOM 7440 N N . HIS A 1 945 ? 28.357 11.510 8.666 1.00 78.62 945 HIS A N 1
ATOM 7441 C CA . HIS A 1 945 ? 28.973 10.829 9.810 1.00 78.62 945 HIS A CA 1
ATOM 7442 C C . HIS A 1 945 ? 29.204 9.323 9.599 1.00 78.62 945 HIS A C 1
ATOM 7444 O O . HIS A 1 945 ? 30.081 8.753 10.244 1.00 78.62 945 HIS A O 1
ATOM 7450 N N . ASP A 1 946 ? 28.457 8.700 8.687 1.00 72.94 946 ASP A N 1
ATOM 7451 C CA . ASP A 1 946 ? 28.511 7.268 8.375 1.00 72.94 946 ASP A CA 1
ATOM 7452 C C . ASP A 1 946 ? 29.332 6.971 7.102 1.00 72.94 946 ASP A C 1
ATOM 7454 O O . ASP A 1 946 ? 29.427 5.819 6.671 1.00 72.94 946 ASP A O 1
ATOM 7458 N N . GLY A 1 947 ? 29.960 7.999 6.514 1.00 72.38 947 GLY A N 1
ATOM 7459 C CA . GLY A 1 947 ? 30.839 7.893 5.345 1.00 72.38 947 GLY A CA 1
ATOM 7460 C C . GLY A 1 947 ? 30.192 8.252 4.004 1.00 72.38 947 GLY A C 1
ATOM 7461 O O . GLY A 1 947 ? 30.874 8.174 2.987 1.00 72.38 947 GLY A O 1
ATOM 7462 N N . GLY A 1 948 ? 28.914 8.655 3.978 1.00 82.31 948 GLY A N 1
ATOM 7463 C CA . GLY A 1 948 ? 28.257 9.200 2.777 1.00 82.31 948 GLY A CA 1
ATOM 7464 C C . GLY A 1 948 ? 28.000 8.213 1.629 1.00 82.31 948 GLY A C 1
ATOM 7465 O O . GLY A 1 948 ? 27.576 8.633 0.556 1.00 82.31 948 GLY A O 1
ATOM 7466 N N . GLY A 1 949 ? 28.292 6.923 1.814 1.00 88.69 949 GLY A N 1
ATOM 7467 C CA . GLY A 1 949 ? 28.142 5.914 0.765 1.00 88.69 949 GLY A CA 1
ATOM 7468 C C . GLY A 1 949 ? 26.692 5.522 0.488 1.00 88.69 949 GLY A C 1
ATOM 7469 O O . GLY A 1 949 ? 25.798 5.818 1.284 1.00 88.69 949 GLY A O 1
ATOM 7470 N N . VAL A 1 950 ? 26.466 4.832 -0.632 1.00 91.94 950 VAL A N 1
ATOM 7471 C CA . VAL A 1 950 ? 25.130 4.353 -1.034 1.00 91.94 950 VAL A CA 1
ATOM 7472 C C . VAL A 1 950 ? 24.550 3.437 0.043 1.00 91.94 950 VAL A C 1
ATOM 7474 O O . VAL A 1 950 ? 25.097 2.375 0.330 1.00 91.94 950 VAL A O 1
ATOM 7477 N N . LYS A 1 951 ? 23.436 3.847 0.638 1.00 90.69 951 LYS A N 1
ATOM 7478 C CA . LYS A 1 951 ? 22.736 3.105 1.688 1.00 90.69 951 LYS A CA 1
ATOM 7479 C C . LYS A 1 951 ? 21.733 2.112 1.113 1.00 90.69 951 LYS A C 1
ATOM 7481 O O . LYS A 1 951 ? 21.579 1.030 1.668 1.00 90.69 951 LYS A O 1
ATOM 7486 N N . GLU A 1 952 ? 21.044 2.494 0.045 1.00 90.88 952 GLU A N 1
ATOM 7487 C CA . GLU A 1 952 ? 19.999 1.690 -0.586 1.00 90.88 952 GLU A CA 1
ATOM 7488 C C . GLU A 1 952 ? 19.804 2.138 -2.033 1.00 90.88 952 GLU A C 1
ATOM 7490 O O . GLU A 1 952 ? 19.912 3.332 -2.320 1.00 90.88 952 GLU A O 1
ATOM 7495 N N . GLN A 1 953 ? 19.517 1.205 -2.943 1.00 93.38 953 GLN A N 1
ATOM 7496 C CA . GLN A 1 953 ? 19.163 1.547 -4.316 1.00 93.38 953 GLN A CA 1
ATOM 7497 C C . GLN A 1 953 ? 18.285 0.490 -4.984 1.00 93.38 953 GLN A C 1
ATOM 7499 O O . GLN A 1 953 ? 18.429 -0.709 -4.749 1.00 93.38 953 GLN A O 1
ATOM 7504 N N . ASN A 1 954 ? 17.402 0.947 -5.871 1.00 92.00 954 ASN A N 1
ATOM 7505 C CA . ASN A 1 954 ? 16.539 0.057 -6.650 1.00 92.00 954 ASN A CA 1
ATOM 7506 C C . ASN A 1 954 ? 17.209 -0.433 -7.931 1.00 92.00 954 ASN A C 1
ATOM 7508 O O . ASN A 1 954 ? 16.946 -1.541 -8.369 1.00 92.00 954 ASN A O 1
ATOM 7512 N N . LEU A 1 955 ? 18.015 0.410 -8.569 1.00 94.75 955 LEU A N 1
ATOM 7513 C CA . LEU A 1 955 ? 18.642 0.148 -9.862 1.00 94.75 955 LEU A CA 1
ATOM 7514 C C . LEU A 1 955 ? 20.072 0.681 -9.808 1.00 94.75 955 LEU A C 1
ATOM 7516 O O . LEU A 1 955 ? 20.341 1.612 -9.048 1.00 94.75 955 LEU A O 1
ATOM 7520 N N . LEU A 1 956 ? 20.961 0.149 -10.646 1.00 95.31 956 LEU A N 1
ATOM 7521 C CA . LEU A 1 956 ? 22.281 0.740 -10.845 1.00 95.31 956 LEU A CA 1
ATOM 7522 C C . LEU A 1 956 ? 22.146 2.158 -11.409 1.00 95.31 956 LEU A C 1
ATOM 7524 O O . LEU A 1 956 ? 21.159 2.491 -12.080 1.00 95.31 956 LEU A O 1
ATOM 7528 N N . SER A 1 957 ? 23.153 3.006 -11.187 1.00 94.62 957 SER A N 1
ATOM 7529 C CA . SER A 1 957 ? 23.156 4.329 -11.816 1.00 94.62 957 SER A CA 1
ATOM 7530 C C . SER A 1 957 ? 23.235 4.220 -13.337 1.00 94.62 957 SER A C 1
ATOM 7532 O O . SER A 1 957 ? 23.651 3.205 -13.910 1.00 94.62 957 SER A O 1
ATOM 7534 N N . TYR A 1 958 ? 22.841 5.301 -14.013 1.00 92.44 958 TYR A N 1
ATOM 7535 C CA . TYR A 1 958 ? 22.965 5.404 -15.465 1.00 92.44 958 TYR A CA 1
ATOM 7536 C C . TYR A 1 958 ? 24.411 5.155 -15.924 1.00 92.44 958 TYR A C 1
ATOM 7538 O O . TYR A 1 958 ? 24.630 4.420 -16.885 1.00 92.44 958 TYR A O 1
ATOM 7546 N N . ASP A 1 959 ? 25.394 5.717 -15.216 1.00 90.69 959 ASP A N 1
ATOM 7547 C CA . ASP A 1 959 ? 26.807 5.610 -15.580 1.00 90.69 959 ASP A CA 1
ATOM 7548 C C . ASP A 1 959 ? 27.360 4.200 -15.345 1.00 90.69 959 ASP A C 1
ATOM 7550 O O . ASP A 1 959 ? 28.022 3.655 -16.232 1.00 90.69 959 ASP A O 1
ATOM 7554 N N . ALA A 1 960 ? 27.027 3.570 -14.211 1.00 92.00 960 ALA A N 1
ATOM 7555 C CA . ALA A 1 960 ? 27.394 2.179 -13.947 1.00 92.00 960 ALA A CA 1
ATOM 7556 C C . ALA A 1 960 ? 26.774 1.234 -14.990 1.00 92.00 960 ALA A C 1
ATOM 7558 O O . ALA A 1 960 ? 27.469 0.400 -15.568 1.00 92.00 960 ALA A O 1
ATOM 7559 N N . SER A 1 961 ? 25.491 1.427 -15.311 1.00 93.56 961 SER A N 1
ATOM 7560 C CA . SER A 1 961 ? 24.774 0.631 -16.318 1.00 93.56 961 SER A CA 1
ATOM 7561 C C . SER A 1 961 ? 25.351 0.805 -17.722 1.00 93.56 961 SER A C 1
ATOM 7563 O O . SER A 1 961 ? 25.474 -0.159 -18.478 1.00 93.56 961 SER A O 1
ATOM 7565 N N . LYS A 1 962 ? 25.738 2.033 -18.079 1.00 89.56 962 LYS A N 1
ATOM 7566 C CA . LYS A 1 962 ? 26.408 2.322 -19.346 1.00 89.56 962 LYS A CA 1
ATOM 7567 C C . LYS A 1 962 ? 27.764 1.620 -19.415 1.00 89.56 962 LYS A C 1
ATOM 7569 O O . LYS A 1 962 ? 28.018 0.907 -20.381 1.00 89.56 962 LYS A O 1
ATOM 7574 N N . GLY A 1 963 ? 28.607 1.784 -18.393 1.00 86.88 963 GLY A N 1
ATOM 7575 C CA . GLY A 1 963 ? 29.921 1.137 -18.328 1.00 86.88 963 GLY A CA 1
ATOM 7576 C C . GLY A 1 963 ? 29.824 -0.388 -18.383 1.00 86.88 963 GLY A C 1
ATOM 7577 O O . GLY A 1 963 ? 30.611 -1.035 -19.070 1.00 86.88 963 GLY A O 1
ATOM 7578 N N . PHE A 1 964 ? 28.803 -0.954 -17.741 1.00 88.88 964 PHE A N 1
ATOM 7579 C CA . PHE A 1 964 ? 28.488 -2.377 -17.791 1.00 88.88 964 PHE A CA 1
ATOM 7580 C C . PHE A 1 964 ? 28.186 -2.853 -19.221 1.00 88.88 964 PHE A C 1
ATOM 7582 O O . PHE A 1 964 ? 28.793 -3.812 -19.700 1.00 88.88 964 PHE A O 1
ATOM 7589 N N . LEU A 1 965 ? 27.268 -2.176 -19.921 1.00 90.81 965 LEU A N 1
ATOM 7590 C CA . LEU A 1 965 ? 26.844 -2.538 -21.277 1.00 90.81 965 LEU A CA 1
ATOM 7591 C C . LEU A 1 965 ? 27.960 -2.340 -22.314 1.00 90.81 965 LEU A C 1
ATOM 7593 O O . LEU A 1 965 ? 28.196 -3.214 -23.151 1.00 90.81 965 LEU A O 1
ATOM 7597 N N . GLU A 1 966 ? 28.657 -1.206 -22.261 1.00 88.25 966 GLU A N 1
ATOM 7598 C CA . GLU A 1 966 ? 29.745 -0.891 -23.192 1.00 88.25 966 GLU A CA 1
ATOM 7599 C C . GLU A 1 966 ? 30.984 -1.756 -22.922 1.00 88.25 966 GLU A C 1
ATOM 7601 O O . GLU A 1 966 ? 31.628 -2.206 -23.865 1.00 88.25 966 GLU A O 1
ATOM 7606 N N . GLY A 1 967 ? 31.296 -2.046 -21.657 1.00 88.50 967 GLY A N 1
ATOM 7607 C CA . GLY A 1 967 ? 32.440 -2.870 -21.272 1.00 88.50 967 GLY A CA 1
ATOM 7608 C C . GLY A 1 967 ? 32.238 -4.347 -21.602 1.00 88.50 967 GLY A C 1
ATOM 7609 O O . GLY A 1 967 ? 32.914 -4.892 -22.475 1.00 88.50 967 GLY A O 1
ATOM 7610 N N . ILE A 1 968 ? 31.287 -5.004 -20.930 1.00 91.00 968 ILE A N 1
ATOM 7611 C CA . ILE A 1 968 ? 31.109 -6.465 -21.011 1.00 91.00 968 ILE A CA 1
ATOM 7612 C C . ILE A 1 968 ? 30.671 -6.887 -22.420 1.00 91.00 968 ILE A C 1
ATOM 7614 O O . ILE A 1 968 ? 31.204 -7.843 -22.994 1.00 91.00 968 ILE A O 1
ATOM 7618 N N . PHE A 1 969 ? 29.726 -6.154 -23.013 1.00 92.69 969 PHE A N 1
ATOM 7619 C CA . PHE A 1 969 ? 29.172 -6.508 -24.316 1.00 92.69 969 PHE A CA 1
ATOM 7620 C C . PHE A 1 969 ? 29.819 -5.757 -25.478 1.00 92.69 969 PHE A C 1
ATOM 7622 O O . PHE A 1 969 ? 29.630 -6.176 -26.611 1.00 92.69 969 PHE A O 1
ATOM 7629 N N . GLY A 1 970 ? 30.607 -4.699 -25.269 1.00 89.75 970 GLY A N 1
ATOM 7630 C CA . GLY A 1 970 ? 31.207 -3.959 -26.390 1.00 89.75 970 GLY A CA 1
ATOM 7631 C C . GLY A 1 970 ? 30.180 -3.224 -27.261 1.00 89.75 970 GLY A C 1
ATOM 7632 O O . GLY A 1 970 ? 30.452 -2.951 -28.430 1.00 89.75 970 GLY A O 1
ATOM 7633 N N . MET A 1 971 ? 28.976 -2.963 -26.741 1.00 89.62 971 MET A N 1
ATOM 7634 C CA . MET A 1 971 ? 27.927 -2.251 -27.473 1.00 89.62 971 MET A CA 1
ATOM 7635 C C . MET A 1 971 ? 28.297 -0.769 -27.600 1.00 89.62 971 MET A C 1
ATOM 7637 O O . MET A 1 971 ? 28.717 -0.157 -26.624 1.00 89.62 971 MET A O 1
ATOM 7641 N N . SER A 1 972 ? 28.140 -0.172 -28.786 1.00 88.38 972 SER A N 1
ATOM 7642 C CA . SER A 1 972 ? 28.515 1.227 -29.015 1.00 88.38 972 SER A CA 1
ATOM 7643 C C . SER A 1 972 ? 27.601 1.942 -30.009 1.00 88.38 972 SER A C 1
ATOM 7645 O O . SER A 1 972 ? 27.164 1.389 -31.020 1.00 88.38 972 SER A O 1
ATOM 7647 N N . GLY A 1 973 ? 27.373 3.234 -29.762 1.00 87.25 973 GLY A N 1
ATOM 7648 C CA . GLY A 1 973 ? 26.747 4.134 -30.731 1.00 87.25 973 GLY A CA 1
ATOM 7649 C C . GLY A 1 973 ? 27.638 4.462 -31.935 1.00 87.25 973 GLY A C 1
ATOM 7650 O O . GLY A 1 973 ? 27.133 4.984 -32.932 1.00 87.25 973 GLY A O 1
ATOM 7651 N N . ASN A 1 974 ? 28.942 4.164 -31.869 1.00 87.31 974 ASN A N 1
ATOM 7652 C CA . ASN A 1 974 ? 29.877 4.390 -32.965 1.00 87.31 974 ASN A CA 1
ATOM 7653 C C . ASN A 1 974 ? 29.853 3.228 -33.969 1.00 87.31 974 ASN A C 1
ATOM 7655 O O . ASN A 1 974 ? 30.276 2.118 -33.661 1.00 87.31 974 ASN A O 1
ATOM 7659 N N . THR A 1 975 ? 29.407 3.505 -35.193 1.00 86.94 975 THR A N 1
ATOM 7660 C CA . THR A 1 975 ? 29.360 2.530 -36.293 1.00 86.94 975 THR A CA 1
ATOM 7661 C C . THR A 1 975 ? 30.738 2.180 -36.854 1.00 86.94 975 THR A C 1
ATOM 7663 O O . THR A 1 975 ? 30.859 1.182 -37.549 1.00 86.94 975 THR A O 1
ATOM 7666 N N . GLU A 1 976 ? 31.767 2.979 -36.563 1.00 87.44 976 GLU A N 1
ATOM 7667 C CA . GLU A 1 976 ? 33.164 2.710 -36.936 1.00 87.44 976 GLU A CA 1
ATOM 7668 C C . GLU A 1 976 ? 33.918 1.908 -35.864 1.00 87.44 976 GLU A C 1
ATOM 7670 O O . GLU A 1 976 ? 35.080 1.553 -36.054 1.00 87.44 976 GLU A O 1
ATOM 7675 N N . ALA A 1 977 ? 33.283 1.628 -34.720 1.00 87.88 977 ALA A N 1
ATOM 7676 C CA . ALA A 1 977 ? 33.861 0.753 -33.710 1.00 87.88 977 ALA A CA 1
ATOM 7677 C C . ALA A 1 977 ? 33.932 -0.705 -34.217 1.00 87.88 977 ALA A C 1
ATOM 7679 O O . ALA A 1 977 ? 33.142 -1.084 -35.092 1.00 87.88 977 ALA A O 1
ATOM 7680 N N . PRO A 1 978 ? 34.820 -1.538 -33.638 1.00 87.31 978 PRO A N 1
ATOM 7681 C CA . PRO A 1 978 ? 34.825 -2.992 -33.822 1.00 87.31 978 PRO A CA 1
ATOM 7682 C C . PRO A 1 978 ? 33.411 -3.599 -33.863 1.00 87.31 978 PRO A C 1
ATOM 7684 O O . PRO A 1 978 ? 32.512 -3.177 -33.126 1.00 87.31 978 PRO A O 1
ATOM 7687 N N . GLY A 1 979 ? 33.176 -4.545 -34.775 1.00 86.12 979 GLY A N 1
ATOM 7688 C CA . GLY A 1 979 ? 31.853 -5.156 -34.985 1.00 86.12 979 GLY A CA 1
ATOM 7689 C C . GLY A 1 979 ? 30.732 -4.177 -35.392 1.00 86.12 979 GLY A C 1
ATOM 7690 O 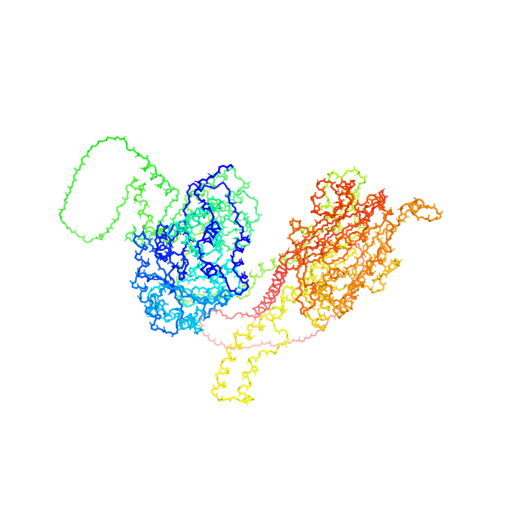O . GLY A 1 979 ? 29.550 -4.474 -35.200 1.00 86.12 979 GLY A O 1
ATOM 7691 N N . ASN A 1 980 ? 31.072 -3.001 -35.933 1.00 88.88 980 ASN A N 1
ATOM 7692 C CA . ASN A 1 980 ? 30.156 -1.888 -36.233 1.00 88.88 980 ASN A CA 1
ATOM 7693 C C . ASN A 1 980 ? 29.373 -1.380 -35.002 1.00 88.88 980 ASN A C 1
ATOM 7695 O O . ASN A 1 980 ? 28.224 -0.941 -35.118 1.00 88.88 980 ASN A O 1
ATOM 7699 N N . GLY A 1 981 ? 29.951 -1.513 -33.804 1.00 87.56 981 GLY A N 1
ATOM 7700 C CA . GLY A 1 981 ? 29.310 -1.132 -32.542 1.00 87.56 981 GLY A CA 1
ATOM 7701 C C . GLY A 1 981 ? 28.153 -2.041 -32.109 1.00 87.56 981 GLY A C 1
ATOM 7702 O O . GLY A 1 981 ? 27.439 -1.705 -31.164 1.00 87.56 981 GLY A O 1
ATOM 7703 N N . LYS A 1 982 ? 27.951 -3.194 -32.768 1.00 86.81 982 LYS A N 1
ATOM 7704 C CA . LYS A 1 982 ? 26.870 -4.127 -32.410 1.00 86.81 982 LYS A CA 1
ATOM 7705 C C . LYS A 1 982 ? 27.061 -4.806 -31.059 1.00 86.81 982 LYS A C 1
ATOM 7707 O O . LYS A 1 982 ? 26.074 -5.186 -30.434 1.00 86.81 982 LYS A O 1
ATOM 7712 N N . GLY A 1 983 ? 28.311 -4.924 -30.623 1.00 89.75 983 GLY A N 1
ATOM 7713 C CA . GLY A 1 983 ? 28.674 -5.677 -29.436 1.00 89.75 983 GLY A CA 1
ATOM 7714 C C . GLY A 1 983 ? 28.446 -7.184 -29.587 1.00 89.75 983 GLY A C 1
ATOM 7715 O O . GLY A 1 983 ? 28.117 -7.698 -30.657 1.00 89.75 983 GLY A O 1
ATOM 7716 N N . ARG A 1 984 ? 28.648 -7.892 -28.480 1.00 90.00 984 ARG A N 1
ATOM 7717 C CA . ARG A 1 984 ? 28.521 -9.342 -28.339 1.00 90.00 984 ARG A CA 1
ATOM 7718 C C . ARG A 1 984 ? 27.087 -9.722 -28.008 1.00 90.00 984 ARG A C 1
ATOM 7720 O O . ARG A 1 984 ? 26.345 -8.963 -27.384 1.00 90.00 984 ARG A O 1
ATOM 7727 N N . ARG A 1 985 ? 26.713 -10.943 -28.380 1.00 90.88 985 ARG A N 1
ATOM 7728 C CA . ARG A 1 985 ? 25.398 -11.502 -28.062 1.00 90.88 985 ARG A CA 1
ATOM 7729 C C . ARG A 1 985 ? 25.340 -11.969 -26.614 1.00 90.88 985 ARG A C 1
ATOM 7731 O O . ARG A 1 985 ? 26.296 -12.547 -26.097 1.00 90.88 985 ARG A O 1
ATOM 7738 N N . GLY A 1 986 ? 24.185 -11.781 -25.993 1.00 94.31 986 GLY A N 1
ATOM 7739 C CA . GLY A 1 986 ? 23.966 -12.268 -24.646 1.00 94.31 986 GLY A CA 1
ATOM 7740 C C . GLY A 1 986 ? 22.618 -11.902 -24.054 1.00 94.31 986 GLY A C 1
ATOM 7741 O O . GLY A 1 986 ? 21.714 -11.431 -24.749 1.00 94.31 986 GLY A O 1
ATOM 7742 N N . VAL A 1 987 ? 22.514 -12.115 -22.749 1.00 96.69 987 VAL A N 1
ATOM 7743 C CA . VAL A 1 987 ? 21.352 -11.775 -21.931 1.00 96.69 987 VAL A CA 1
ATOM 7744 C C . VAL A 1 987 ? 21.802 -11.478 -20.502 1.00 96.69 987 VAL A C 1
ATOM 7746 O O . VAL A 1 987 ? 22.770 -12.063 -20.015 1.00 96.69 987 VAL A O 1
ATOM 7749 N N . ILE A 1 988 ? 21.101 -10.570 -19.829 1.00 97.56 988 ILE A N 1
ATOM 7750 C CA . ILE A 1 988 ? 21.327 -10.255 -18.414 1.00 97.56 988 ILE A CA 1
ATOM 7751 C C . ILE A 1 988 ? 20.145 -10.784 -17.609 1.00 97.56 988 ILE A C 1
ATOM 7753 O O . ILE A 1 988 ? 18.998 -10.517 -17.969 1.00 97.56 988 ILE A O 1
ATOM 7757 N N . LEU A 1 989 ? 20.415 -11.533 -16.542 1.00 97.25 989 LEU A N 1
ATOM 7758 C CA . LEU A 1 989 ? 19.416 -11.952 -15.563 1.00 97.25 989 LEU A CA 1
ATOM 7759 C C . LEU A 1 989 ? 19.795 -11.404 -14.188 1.00 97.25 989 LEU A C 1
ATOM 7761 O O . LEU A 1 989 ? 20.940 -11.540 -13.754 1.00 97.25 989 LEU A O 1
ATOM 7765 N N . ASN A 1 990 ? 18.819 -10.830 -13.494 1.00 95.88 990 ASN A N 1
ATOM 7766 C CA . ASN A 1 990 ? 18.970 -10.382 -12.114 1.00 95.88 990 ASN A CA 1
ATOM 7767 C C . ASN A 1 990 ? 17.738 -10.688 -11.263 1.00 95.88 990 ASN A C 1
ATOM 7769 O O . ASN A 1 990 ? 16.676 -11.008 -11.794 1.00 95.88 990 ASN A O 1
ATOM 7773 N N . GLY A 1 991 ? 17.916 -10.681 -9.950 1.00 85.88 991 GLY A N 1
ATOM 7774 C CA . GLY A 1 991 ? 16.867 -10.797 -8.944 1.00 85.88 991 GLY A CA 1
ATOM 7775 C C . GLY A 1 991 ? 17.184 -9.740 -7.909 1.00 85.88 991 GLY A C 1
ATOM 7776 O O . GLY A 1 991 ? 18.311 -9.709 -7.451 1.00 85.88 991 GLY A O 1
ATOM 7777 N N . HIS A 1 992 ? 16.258 -8.820 -7.691 1.00 84.75 992 HIS A N 1
ATOM 7778 C CA . HIS A 1 992 ? 16.272 -7.815 -6.631 1.00 84.75 992 HIS A CA 1
ATOM 7779 C C . HIS A 1 992 ? 14.832 -7.707 -6.131 1.00 84.75 992 HIS A C 1
ATOM 7781 O O . HIS A 1 992 ? 13.922 -8.150 -6.841 1.00 84.75 992 HIS A O 1
ATOM 7787 N N . ASP A 1 993 ? 14.611 -7.074 -4.978 1.00 76.12 993 ASP A N 1
ATOM 7788 C CA . ASP A 1 993 ? 13.313 -6.910 -4.297 1.00 76.12 993 ASP A CA 1
ATOM 7789 C C . ASP A 1 993 ? 12.264 -6.103 -5.109 1.00 76.12 993 ASP A C 1
ATOM 7791 O O . ASP A 1 993 ? 11.836 -5.013 -4.738 1.00 76.12 993 ASP A O 1
ATOM 7795 N N . HIS A 1 994 ? 11.868 -6.632 -6.265 1.00 79.38 994 HIS A N 1
ATOM 7796 C CA . HIS A 1 994 ? 11.173 -5.957 -7.361 1.00 79.38 994 HIS A CA 1
ATOM 7797 C C . HIS A 1 994 ? 10.051 -6.843 -7.919 1.00 79.38 994 HIS A C 1
ATOM 7799 O O . HIS A 1 994 ? 10.096 -8.080 -7.871 1.00 79.38 994 HIS A O 1
ATOM 7805 N N . GLU A 1 995 ? 9.064 -6.222 -8.576 1.00 82.06 995 GLU A N 1
ATOM 7806 C CA . GLU A 1 995 ? 7.933 -6.935 -9.205 1.00 82.06 995 GLU A CA 1
ATOM 7807 C C . GLU A 1 995 ? 8.347 -7.715 -10.480 1.00 82.06 995 GLU A C 1
ATOM 7809 O O . GLU A 1 995 ? 7.553 -8.431 -11.107 1.00 82.06 995 GLU A O 1
ATOM 7814 N N . GLY A 1 996 ? 9.618 -7.619 -10.866 1.00 87.06 996 GLY A N 1
ATOM 7815 C CA . GLY A 1 996 ? 10.180 -8.197 -12.077 1.00 87.06 996 GLY A CA 1
ATOM 7816 C C . GLY A 1 996 ? 9.950 -7.322 -13.311 1.00 87.06 996 GLY A C 1
ATOM 7817 O O . GLY A 1 996 ? 8.953 -6.605 -13.457 1.00 87.06 996 GLY A O 1
ATOM 7818 N N . CYS A 1 997 ? 10.897 -7.377 -14.244 1.00 91.56 997 CYS A N 1
ATOM 7819 C CA . CYS A 1 997 ? 10.891 -6.524 -15.421 1.00 91.56 997 CYS A CA 1
ATOM 7820 C C . CYS A 1 997 ? 11.682 -7.133 -16.583 1.00 91.56 997 CYS A C 1
ATOM 7822 O O . CYS A 1 997 ? 12.835 -7.502 -16.427 1.00 91.56 997 CYS A O 1
ATOM 7824 N N . ASP A 1 998 ? 11.058 -7.220 -17.757 1.00 94.44 998 ASP A N 1
ATOM 7825 C CA . ASP A 1 998 ? 11.678 -7.714 -18.992 1.00 94.44 998 ASP A CA 1
ATOM 7826 C C . ASP A 1 998 ? 11.862 -6.548 -19.974 1.00 94.44 998 ASP A C 1
ATOM 7828 O O . ASP A 1 998 ? 10.877 -5.970 -20.465 1.00 94.44 998 ASP A O 1
ATOM 7832 N N . THR A 1 999 ? 13.115 -6.162 -20.215 1.00 95.62 999 THR A N 1
ATOM 7833 C CA . THR A 1 999 ? 13.494 -4.952 -20.954 1.00 95.62 999 THR A CA 1
ATOM 7834 C C . THR A 1 999 ? 14.485 -5.214 -22.077 1.00 95.62 999 THR A C 1
ATOM 7836 O O . THR A 1 999 ? 15.245 -6.179 -22.084 1.00 95.62 999 THR A O 1
ATOM 7839 N N . PHE A 1 1000 ? 14.474 -4.317 -23.061 1.00 95.44 1000 PHE A N 1
ATOM 7840 C CA . PHE A 1 1000 ? 15.426 -4.270 -24.160 1.00 95.44 1000 PHE A CA 1
ATOM 7841 C C . PHE A 1 1000 ? 16.224 -2.969 -24.090 1.00 95.44 1000 PHE A C 1
ATOM 7843 O O . PHE A 1 1000 ? 15.656 -1.880 -24.169 1.00 95.44 1000 PHE A O 1
ATOM 7850 N N . HIS A 1 1001 ? 17.536 -3.097 -23.929 1.00 94.62 1001 HIS A N 1
ATOM 7851 C CA . HIS A 1 1001 ? 18.513 -2.017 -23.846 1.00 94.62 1001 HIS A CA 1
ATOM 7852 C C . HIS A 1 1001 ? 19.145 -1.853 -25.218 1.00 94.62 1001 HIS A C 1
ATOM 7854 O O . HIS A 1 1001 ? 19.743 -2.802 -25.703 1.00 94.62 1001 HIS A O 1
ATOM 7860 N N . TYR A 1 1002 ? 19.035 -0.690 -25.853 1.00 92.69 1002 TYR A N 1
ATOM 7861 C CA . TYR A 1 1002 ? 19.545 -0.499 -27.211 1.00 92.69 1002 TYR A CA 1
ATOM 7862 C C . TYR A 1 1002 ? 20.104 0.902 -27.434 1.00 92.69 1002 TYR A C 1
ATOM 7864 O O . TYR A 1 1002 ? 19.785 1.837 -26.705 1.00 92.69 1002 TYR A O 1
ATOM 7872 N N . ILE A 1 1003 ? 20.943 1.058 -28.454 1.00 89.81 1003 ILE A N 1
ATOM 7873 C CA . ILE A 1 1003 ? 21.444 2.361 -28.899 1.00 89.81 1003 ILE A CA 1
ATOM 7874 C C . ILE A 1 1003 ? 20.958 2.579 -30.323 1.00 89.81 1003 ILE A C 1
ATOM 7876 O O . ILE A 1 1003 ? 21.228 1.764 -31.198 1.00 89.81 1003 ILE A O 1
ATOM 7880 N N . ASN A 1 1004 ? 20.256 3.680 -30.584 1.00 87.50 1004 ASN A N 1
ATOM 7881 C CA . ASN A 1 1004 ? 19.876 4.016 -31.950 1.00 87.50 1004 ASN A CA 1
ATOM 7882 C C . ASN A 1 1004 ? 21.067 4.663 -32.677 1.00 87.50 1004 ASN A C 1
ATOM 7884 O O . ASN A 1 1004 ? 21.368 5.835 -32.472 1.00 87.50 1004 ASN A O 1
ATOM 7888 N N . GLN A 1 1005 ? 21.750 3.904 -33.535 1.00 87.88 1005 GLN A N 1
ATOM 7889 C CA . GLN A 1 1005 ? 22.894 4.381 -34.320 1.00 87.88 1005 GLN A CA 1
ATOM 7890 C C . GLN A 1 1005 ? 22.480 5.281 -35.496 1.00 87.88 1005 GLN A C 1
ATOM 7892 O O . GLN A 1 1005 ? 23.346 5.831 -36.172 1.00 87.88 1005 GLN A O 1
ATOM 7897 N N . THR A 1 1006 ? 21.180 5.435 -35.765 1.00 82.62 1006 THR A N 1
ATOM 7898 C CA . THR A 1 1006 ? 20.669 6.304 -36.842 1.00 82.62 1006 THR A CA 1
ATOM 7899 C C . THR A 1 1006 ? 20.231 7.686 -36.357 1.00 82.62 1006 THR A C 1
ATOM 7901 O O . THR A 1 1006 ? 19.973 8.562 -37.180 1.00 82.62 1006 THR A O 1
ATOM 7904 N N . ASP A 1 1007 ? 20.156 7.889 -35.041 1.00 78.19 1007 ASP A N 1
ATOM 7905 C CA . ASP A 1 1007 ? 19.569 9.080 -34.430 1.00 78.19 1007 ASP A CA 1
ATOM 7906 C C . ASP A 1 1007 ? 20.654 10.073 -33.990 1.00 78.19 1007 ASP A C 1
ATOM 7908 O O . ASP A 1 1007 ? 21.443 9.786 -33.090 1.00 78.19 1007 ASP A O 1
ATOM 7912 N N . GLY A 1 1008 ? 20.702 11.233 -34.646 1.00 72.88 1008 GLY A N 1
ATOM 7913 C CA . GLY A 1 1008 ? 21.646 12.313 -34.340 1.00 72.88 1008 GLY A CA 1
ATOM 7914 C C . GLY A 1 1008 ? 23.114 12.058 -34.725 1.00 72.88 1008 GLY A C 1
ATOM 7915 O O . GLY A 1 1008 ? 23.488 11.025 -35.298 1.00 72.88 1008 GLY A O 1
ATOM 7916 N N . ASP A 1 1009 ? 23.957 13.046 -34.407 1.00 74.94 1009 ASP A N 1
ATOM 7917 C CA . ASP A 1 1009 ? 25.412 12.963 -34.558 1.00 74.94 1009 ASP A CA 1
ATOM 7918 C C . ASP A 1 1009 ? 26.015 11.991 -33.523 1.00 74.94 1009 ASP A C 1
ATOM 7920 O O . ASP A 1 1009 ? 25.404 11.687 -32.500 1.00 74.94 1009 ASP A O 1
ATOM 7924 N N . LEU A 1 1010 ? 27.241 11.502 -33.759 1.00 71.88 1010 LEU A N 1
ATOM 7925 C CA . LEU A 1 1010 ? 27.931 10.520 -32.895 1.00 71.88 1010 LEU A CA 1
ATOM 7926 C C . LEU A 1 1010 ? 27.917 10.872 -31.393 1.00 71.88 1010 LEU A C 1
ATOM 7928 O O . LEU A 1 1010 ? 27.870 9.966 -30.566 1.00 71.88 1010 LEU A O 1
ATOM 7932 N N . GLY A 1 1011 ? 27.950 12.163 -31.042 1.00 67.75 1011 GLY A N 1
ATOM 7933 C CA . GLY A 1 1011 ? 27.908 12.638 -29.653 1.00 67.75 1011 GLY A CA 1
ATOM 7934 C C . GLY A 1 1011 ? 26.515 12.658 -29.008 1.00 67.75 1011 GLY A C 1
ATOM 7935 O O . GLY A 1 1011 ? 26.426 12.685 -27.782 1.00 67.75 1011 GLY A O 1
ATOM 7936 N N . ASP A 1 1012 ? 25.445 12.618 -29.806 1.00 71.31 1012 ASP A N 1
ATOM 7937 C CA . ASP A 1 1012 ? 24.051 12.709 -29.344 1.00 71.31 1012 ASP A CA 1
ATOM 7938 C C . ASP A 1 1012 ? 23.375 11.338 -29.188 1.00 71.31 1012 ASP A C 1
ATOM 7940 O O . ASP A 1 1012 ? 22.337 11.226 -28.530 1.00 71.31 1012 ASP A O 1
ATOM 7944 N N . ARG A 1 1013 ? 23.979 10.282 -29.746 1.00 83.19 1013 ARG A N 1
ATOM 7945 C CA . ARG A 1 1013 ? 23.494 8.900 -29.647 1.00 83.19 1013 ARG A CA 1
ATOM 7946 C C . ARG A 1 1013 ? 23.543 8.424 -28.199 1.00 83.19 1013 ARG A C 1
ATOM 7948 O O . ARG A 1 1013 ? 24.615 8.244 -27.623 1.00 83.19 1013 ARG A O 1
ATOM 7955 N N . LYS A 1 1014 ? 22.369 8.186 -27.614 1.00 82.25 1014 LYS A N 1
ATOM 7956 C CA . LYS A 1 1014 ? 22.216 7.701 -26.235 1.00 82.25 1014 LYS A CA 1
ATOM 7957 C C . LYS A 1 1014 ? 21.626 6.301 -26.206 1.00 82.25 1014 LYS A C 1
ATOM 7959 O O . LYS A 1 1014 ? 20.837 5.924 -27.073 1.00 82.25 1014 LYS A O 1
ATOM 7964 N N . TRP A 1 1015 ? 22.007 5.554 -25.178 1.00 88.12 1015 TRP A N 1
ATOM 7965 C CA . TRP A 1 1015 ? 21.345 4.308 -24.833 1.00 88.12 1015 TRP A CA 1
ATOM 7966 C C . TRP A 1 1015 ? 19.905 4.590 -24.380 1.00 88.12 1015 TRP A C 1
ATOM 7968 O O . TRP A 1 1015 ? 19.617 5.580 -23.705 1.00 88.12 1015 TRP A O 1
ATOM 7978 N N . GLN A 1 1016 ? 19.002 3.723 -24.815 1.00 90.25 1016 GLN A N 1
ATOM 7979 C CA . GLN A 1 1016 ? 17.574 3.766 -24.565 1.00 90.25 1016 GLN A CA 1
ATOM 7980 C C . GLN A 1 1016 ? 17.115 2.402 -24.062 1.00 90.25 1016 GLN A C 1
ATOM 7982 O O . GLN A 1 1016 ? 17.722 1.364 -24.340 1.00 90.25 1016 GLN A O 1
ATOM 7987 N N . VAL A 1 1017 ? 16.008 2.401 -23.332 1.00 93.62 1017 VAL A N 1
ATOM 7988 C CA . VAL A 1 1017 ? 15.420 1.181 -22.794 1.00 93.62 1017 VAL A CA 1
ATOM 7989 C C . VAL A 1 1017 ? 13.910 1.232 -22.902 1.00 93.62 1017 VAL A C 1
ATOM 7991 O O . VAL A 1 1017 ? 13.283 2.274 -22.722 1.00 93.62 1017 VAL A O 1
ATOM 7994 N N . GLU A 1 1018 ? 13.326 0.084 -23.205 1.00 93.12 1018 GLU A N 1
ATOM 7995 C CA . GLU A 1 1018 ? 11.885 -0.117 -23.258 1.00 93.12 1018 GLU A CA 1
ATOM 7996 C C . GLU A 1 1018 ? 11.542 -1.560 -22.865 1.00 93.12 1018 GLU A C 1
ATOM 7998 O O . GLU A 1 1018 ? 12.418 -2.419 -22.757 1.00 93.12 1018 GLU A O 1
ATOM 8003 N N . ARG A 1 1019 ? 10.257 -1.856 -22.661 1.00 94.62 1019 ARG A N 1
ATOM 8004 C CA . ARG A 1 1019 ? 9.794 -3.223 -22.378 1.00 94.62 1019 ARG A CA 1
ATOM 8005 C C . ARG A 1 1019 ? 10.012 -4.138 -23.585 1.00 94.62 1019 ARG A C 1
ATOM 8007 O O . ARG A 1 1019 ? 9.695 -3.761 -24.714 1.00 94.62 1019 ARG A O 1
ATOM 8014 N N . TRP A 1 1020 ? 10.465 -5.367 -23.338 1.00 93.69 1020 TRP A N 1
ATOM 8015 C CA . TRP A 1 1020 ? 10.746 -6.348 -24.393 1.00 93.69 1020 TRP A CA 1
ATOM 8016 C C . TRP A 1 1020 ? 9.564 -6.600 -25.353 1.00 93.69 1020 TRP A C 1
ATOM 8018 O O . TRP A 1 1020 ? 9.781 -6.548 -26.567 1.00 93.69 1020 TRP A O 1
ATOM 8028 N N . PRO A 1 1021 ? 8.306 -6.787 -24.891 1.00 90.31 1021 PRO A N 1
ATOM 8029 C CA . PRO A 1 1021 ? 7.167 -6.948 -25.799 1.00 90.31 1021 PRO A CA 1
ATOM 8030 C C . PRO A 1 1021 ? 6.964 -5.754 -26.742 1.00 90.31 1021 PRO A C 1
ATOM 8032 O O . PRO A 1 1021 ? 6.616 -5.942 -27.907 1.00 90.31 1021 PRO A O 1
ATOM 8035 N N . THR A 1 1022 ? 7.227 -4.535 -26.265 1.00 91.69 1022 THR A N 1
ATOM 8036 C CA . THR A 1 1022 ? 7.121 -3.303 -27.056 1.00 91.69 1022 THR A CA 1
ATOM 8037 C C . THR A 1 1022 ? 8.216 -3.239 -28.119 1.00 91.69 1022 THR A C 1
ATOM 8039 O O . THR A 1 1022 ? 7.913 -3.025 -29.295 1.00 91.69 1022 THR A O 1
ATOM 8042 N N . ALA A 1 1023 ? 9.468 -3.505 -27.730 1.00 90.00 1023 ALA A N 1
ATOM 8043 C CA . ALA A 1 1023 ? 10.609 -3.568 -28.645 1.00 90.00 1023 ALA A CA 1
ATOM 8044 C C . ALA A 1 1023 ? 10.401 -4.610 -29.750 1.00 90.00 1023 ALA A C 1
ATOM 8046 O O . ALA A 1 1023 ? 10.636 -4.349 -30.934 1.00 90.00 1023 ALA A O 1
ATOM 8047 N N . LYS A 1 1024 ? 9.919 -5.797 -29.364 1.00 88.56 1024 LYS A N 1
ATOM 8048 C CA . LYS A 1 1024 ? 9.635 -6.900 -30.283 1.00 88.56 1024 LYS A CA 1
ATOM 8049 C C . LYS A 1 1024 ? 8.478 -6.554 -31.222 1.00 88.56 1024 LYS A C 1
ATOM 8051 O O . LYS A 1 1024 ? 8.612 -6.728 -32.428 1.00 88.56 1024 LYS A O 1
ATOM 8056 N N . GLY A 1 1025 ? 7.380 -5.999 -30.701 1.00 87.31 1025 GLY A N 1
ATOM 8057 C CA . GLY A 1 1025 ? 6.190 -5.644 -31.484 1.00 87.31 1025 GLY A CA 1
ATOM 8058 C C . GLY A 1 1025 ? 6.431 -4.573 -32.553 1.00 87.31 1025 GLY A C 1
ATOM 8059 O O . GLY A 1 1025 ? 5.821 -4.628 -33.618 1.00 87.31 1025 GLY A O 1
ATOM 8060 N N . ARG A 1 1026 ? 7.354 -3.632 -32.311 1.00 88.00 1026 ARG A N 1
ATOM 8061 C CA . ARG A 1 1026 ? 7.756 -2.617 -33.303 1.00 88.00 1026 ARG A CA 1
ATOM 8062 C C . ARG A 1 1026 ? 8.885 -3.068 -34.242 1.00 88.00 1026 ARG A C 1
ATOM 8064 O O . ARG A 1 1026 ? 9.299 -2.287 -35.094 1.00 88.00 1026 ARG A O 1
ATOM 8071 N N . GLY A 1 1027 ? 9.401 -4.288 -34.073 1.00 83.12 1027 GLY A N 1
ATOM 8072 C CA . GLY A 1 1027 ? 10.489 -4.836 -34.887 1.00 83.12 1027 GLY A CA 1
ATOM 8073 C C . GLY A 1 1027 ? 11.864 -4.225 -34.607 1.00 83.12 1027 GLY A C 1
ATOM 8074 O O . GLY A 1 1027 ? 12.706 -4.209 -35.496 1.00 83.12 1027 GLY A O 1
ATOM 8075 N N . ALA A 1 1028 ? 12.100 -3.699 -33.402 1.00 81.31 1028 ALA A N 1
ATOM 8076 C CA . ALA A 1 1028 ? 13.390 -3.108 -33.033 1.00 81.31 1028 ALA A CA 1
ATOM 8077 C C . ALA A 1 1028 ? 14.464 -4.146 -32.708 1.00 81.31 1028 ALA A C 1
ATOM 8079 O O . ALA A 1 1028 ? 15.653 -3.905 -32.902 1.00 81.31 1028 ALA A O 1
ATOM 8080 N N . VAL A 1 1029 ? 14.041 -5.307 -32.209 1.00 84.94 1029 VAL A N 1
ATOM 8081 C CA . VAL A 1 1029 ? 14.933 -6.412 -31.863 1.00 84.94 1029 VAL A CA 1
ATOM 8082 C C . VAL A 1 1029 ? 15.574 -6.948 -33.143 1.00 84.94 1029 VAL A C 1
ATOM 8084 O O . VAL A 1 1029 ? 14.892 -7.501 -34.002 1.00 84.94 1029 VAL A O 1
ATOM 8087 N N . GLY A 1 1030 ? 16.890 -6.770 -33.273 1.00 77.62 1030 GLY A N 1
ATOM 8088 C CA . GLY A 1 1030 ? 17.642 -7.171 -34.466 1.00 77.62 1030 GLY A CA 1
ATOM 8089 C C . GLY A 1 1030 ? 17.540 -6.199 -35.648 1.00 77.62 1030 GLY A C 1
ATOM 8090 O O . GLY A 1 1030 ? 18.008 -6.533 -36.737 1.00 77.62 1030 GLY A O 1
ATOM 8091 N N . ALA A 1 1031 ? 16.961 -5.005 -35.463 1.00 80.56 1031 ALA A N 1
ATOM 8092 C CA . ALA A 1 1031 ? 16.877 -3.999 -36.518 1.00 80.56 1031 ALA A CA 1
ATOM 8093 C C . ALA A 1 1031 ? 18.273 -3.477 -36.935 1.00 80.56 1031 ALA A C 1
ATOM 8095 O O . ALA A 1 1031 ? 19.139 -3.257 -36.078 1.00 80.56 1031 ALA A O 1
ATOM 8096 N N . PRO A 1 1032 ? 18.513 -3.223 -38.238 1.00 77.38 1032 PRO A N 1
ATOM 8097 C CA . PRO A 1 1032 ? 19.745 -2.585 -38.696 1.00 77.38 1032 PRO A CA 1
ATOM 8098 C C . PRO A 1 1032 ? 19.932 -1.206 -38.044 1.00 77.38 1032 PRO A C 1
ATOM 8100 O O . PRO A 1 1032 ? 19.031 -0.374 -38.092 1.00 77.38 1032 PRO A O 1
ATOM 8103 N N . GLY A 1 1033 ? 21.102 -0.956 -37.448 1.00 80.25 1033 GLY A N 1
ATOM 8104 C CA . GLY A 1 1033 ? 21.417 0.324 -36.799 1.00 80.25 1033 GLY A CA 1
ATOM 8105 C C . GLY A 1 1033 ? 20.829 0.512 -35.395 1.00 80.25 1033 GLY A C 1
ATOM 8106 O O . GLY A 1 1033 ? 20.873 1.622 -34.875 1.00 80.25 1033 GLY A O 1
ATOM 8107 N N . ALA A 1 1034 ? 20.288 -0.535 -34.766 1.00 84.38 1034 ALA A N 1
ATOM 8108 C CA . ALA A 1 1034 ? 19.813 -0.490 -33.381 1.00 84.38 1034 ALA A CA 1
ATOM 8109 C C . ALA A 1 1034 ? 20.349 -1.683 -32.568 1.00 84.38 1034 ALA A C 1
ATOM 8111 O O . ALA A 1 1034 ? 19.582 -2.584 -32.217 1.00 84.38 1034 ALA A O 1
ATOM 8112 N N . PRO A 1 1035 ? 21.669 -1.749 -32.302 1.00 88.00 1035 PRO A N 1
ATOM 8113 C CA . PRO A 1 1035 ? 22.216 -2.791 -31.446 1.00 88.00 1035 PRO A CA 1
ATOM 8114 C C . PRO A 1 1035 ? 21.612 -2.724 -30.049 1.00 88.00 1035 PRO A C 1
ATOM 8116 O O . PRO A 1 1035 ? 21.408 -1.636 -29.505 1.00 88.00 1035 PRO A O 1
ATOM 8119 N N . GLY A 1 1036 ? 21.321 -3.892 -29.483 1.00 90.88 1036 GLY A N 1
ATOM 8120 C CA . GLY A 1 1036 ? 20.708 -3.983 -28.173 1.00 90.88 1036 GLY A CA 1
ATOM 8121 C C . GLY A 1 1036 ? 20.723 -5.379 -27.569 1.00 90.88 1036 GLY A C 1
ATOM 8122 O O . GLY A 1 1036 ? 21.031 -6.368 -28.235 1.00 90.88 1036 GLY A O 1
ATOM 8123 N N . LEU A 1 1037 ? 20.373 -5.432 -26.290 1.00 93.44 1037 LEU A N 1
ATOM 8124 C CA . LEU A 1 1037 ? 20.473 -6.576 -25.399 1.00 93.44 1037 LEU A CA 1
ATOM 8125 C C . LEU A 1 1037 ? 19.207 -6.682 -24.542 1.00 93.44 1037 LEU A C 1
ATOM 8127 O O . LEU A 1 1037 ? 18.627 -5.669 -24.150 1.00 93.44 1037 LEU A O 1
ATOM 8131 N N . ARG A 1 1038 ? 18.780 -7.904 -24.226 1.00 95.69 1038 ARG A N 1
ATOM 8132 C CA . ARG A 1 1038 ? 17.657 -8.144 -23.311 1.00 95.69 1038 ARG A CA 1
ATOM 8133 C C . ARG A 1 1038 ? 18.166 -8.264 -21.871 1.00 95.69 1038 ARG A C 1
ATOM 8135 O O . ARG A 1 1038 ? 19.115 -9.005 -21.615 1.00 95.69 1038 ARG A O 1
ATOM 8142 N N . GLU A 1 1039 ? 17.516 -7.564 -20.952 1.00 96.38 1039 GLU A N 1
ATOM 8143 C CA . GLU A 1 1039 ? 17.703 -7.696 -19.505 1.00 96.38 1039 GLU A CA 1
ATOM 8144 C C . GLU A 1 1039 ? 16.404 -8.221 -18.887 1.00 96.38 1039 GLU A C 1
ATOM 8146 O O . GLU A 1 1039 ? 15.312 -7.767 -19.232 1.00 96.38 1039 GLU A O 1
ATOM 8151 N N . ILE A 1 1040 ? 16.522 -9.196 -17.989 1.00 96.50 1040 ILE A N 1
ATOM 8152 C CA . ILE A 1 1040 ? 15.398 -9.857 -17.338 1.00 96.50 1040 ILE A CA 1
ATOM 8153 C C . ILE A 1 1040 ? 15.601 -9.810 -15.823 1.00 96.50 1040 ILE A C 1
ATOM 8155 O O . ILE A 1 1040 ? 16.388 -10.571 -15.260 1.00 96.50 1040 ILE A O 1
ATOM 8159 N N . THR A 1 1041 ? 14.830 -8.957 -15.160 1.00 95.38 1041 THR A N 1
ATOM 8160 C CA . THR A 1 1041 ? 14.657 -8.963 -13.707 1.00 95.38 1041 THR A CA 1
ATOM 8161 C C . THR A 1 1041 ? 13.616 -10.009 -13.339 1.00 95.38 1041 THR A C 1
ATOM 8163 O O . THR A 1 1041 ? 12.420 -9.850 -13.617 1.00 95.38 1041 THR A O 1
ATOM 8166 N N . VAL A 1 1042 ? 14.078 -11.105 -12.745 1.00 93.88 1042 VAL A N 1
ATOM 8167 C CA . VAL A 1 1042 ? 13.242 -12.180 -12.217 1.00 93.88 1042 VAL A CA 1
ATOM 8168 C C . VAL A 1 1042 ? 12.484 -11.638 -11.013 1.00 93.88 1042 VAL A C 1
ATOM 8170 O O . VAL A 1 1042 ? 13.066 -11.060 -10.106 1.00 93.88 1042 VAL A O 1
ATOM 8173 N N . ARG A 1 1043 ? 11.165 -11.818 -11.021 1.00 90.94 1043 ARG A N 1
ATOM 8174 C CA . ARG A 1 1043 ? 10.291 -11.370 -9.935 1.00 90.94 1043 ARG A CA 1
ATOM 8175 C C . ARG A 1 1043 ? 10.652 -12.078 -8.628 1.00 90.94 1043 ARG A C 1
ATOM 8177 O O . ARG A 1 1043 ? 10.630 -13.312 -8.600 1.00 90.94 1043 ARG A O 1
ATOM 8184 N N . SER A 1 1044 ? 10.877 -11.298 -7.571 1.00 88.31 1044 SER A N 1
ATOM 8185 C CA . SER A 1 1044 ? 11.231 -11.796 -6.238 1.00 88.31 1044 SER A CA 1
ATOM 8186 C C . SER A 1 1044 ? 10.232 -12.839 -5.726 1.00 88.31 1044 SER A C 1
ATOM 8188 O O . SER A 1 1044 ? 9.013 -12.681 -5.854 1.00 88.31 1044 SER A O 1
ATOM 8190 N N . MET A 1 1045 ? 10.756 -13.936 -5.167 1.00 84.25 1045 MET A N 1
ATOM 8191 C CA . MET A 1 1045 ? 9.974 -15.011 -4.545 1.00 84.25 1045 MET A CA 1
ATOM 8192 C C . MET A 1 1045 ? 9.327 -14.592 -3.222 1.00 84.25 1045 MET A C 1
ATOM 8194 O O . MET A 1 1045 ? 8.405 -15.272 -2.758 1.00 84.25 1045 MET A O 1
ATOM 8198 N N . MET A 1 1046 ? 9.823 -13.511 -2.624 1.00 72.12 1046 MET A N 1
ATOM 8199 C CA . MET A 1 1046 ? 9.408 -12.989 -1.329 1.00 72.12 1046 MET A CA 1
ATOM 8200 C C . MET A 1 1046 ? 8.788 -11.588 -1.483 1.00 72.12 1046 MET A C 1
ATOM 8202 O O . MET A 1 1046 ? 8.818 -10.981 -2.551 1.00 72.12 1046 MET A O 1
ATOM 8206 N N . GLY A 1 1047 ? 8.124 -11.102 -0.431 1.00 60.62 1047 GLY A N 1
ATOM 8207 C CA . GLY A 1 1047 ? 7.311 -9.880 -0.490 1.00 60.62 1047 GLY A CA 1
ATOM 8208 C C . GLY A 1 1047 ? 5.927 -10.084 -1.128 1.00 60.62 1047 GLY A C 1
ATOM 8209 O O . GLY A 1 1047 ? 5.489 -11.207 -1.387 1.00 60.62 1047 GLY A O 1
ATOM 8210 N N . ASP A 1 1048 ? 5.212 -8.986 -1.378 1.00 55.50 1048 ASP A N 1
ATOM 8211 C CA . ASP A 1 1048 ? 3.815 -9.000 -1.851 1.00 55.50 1048 ASP A CA 1
ATOM 8212 C C . ASP A 1 1048 ? 3.665 -9.275 -3.368 1.00 55.50 1048 ASP A C 1
ATOM 8214 O O . ASP A 1 1048 ? 2.563 -9.214 -3.916 1.00 55.50 1048 ASP A O 1
ATOM 8218 N N . PHE A 1 1049 ? 4.754 -9.611 -4.072 1.00 62.81 1049 PHE A N 1
ATOM 8219 C CA . PHE A 1 1049 ? 4.789 -9.693 -5.541 1.00 62.81 1049 PHE A CA 1
ATOM 8220 C C . PHE A 1 1049 ? 4.307 -11.036 -6.123 1.00 62.81 1049 PHE A C 1
ATOM 8222 O O . PHE A 1 1049 ? 4.104 -11.162 -7.334 1.00 62.81 1049 PHE A O 1
ATOM 8229 N N . GLY A 1 1050 ? 4.110 -12.059 -5.285 1.00 67.25 1050 GLY A N 1
ATOM 8230 C CA . GLY A 1 1050 ? 3.559 -13.362 -5.684 1.00 67.25 1050 GLY A CA 1
ATOM 8231 C C . GLY A 1 1050 ? 4.540 -14.342 -6.348 1.00 67.25 1050 GLY A C 1
ATOM 8232 O O . GLY A 1 1050 ? 4.149 -15.488 -6.545 1.00 67.25 1050 GLY A O 1
ATOM 8233 N N . GLY A 1 1051 ? 5.784 -13.926 -6.636 1.00 78.44 1051 GLY A N 1
ATOM 8234 C CA . GLY A 1 1051 ? 6.928 -14.769 -7.024 1.00 78.44 1051 GLY A CA 1
ATOM 8235 C C . GLY A 1 1051 ? 6.842 -15.539 -8.346 1.00 78.44 1051 GLY A C 1
ATOM 8236 O O . GLY A 1 1051 ? 5.906 -16.298 -8.585 1.00 78.44 1051 GLY A O 1
ATOM 8237 N N . ASN A 1 1052 ? 7.883 -15.434 -9.186 1.00 89.56 1052 ASN A N 1
ATOM 8238 C CA . ASN A 1 1052 ? 8.039 -16.274 -10.382 1.00 89.56 1052 ASN A CA 1
ATOM 8239 C C . ASN A 1 1052 ? 9.436 -16.902 -10.435 1.00 89.56 1052 ASN A C 1
ATOM 8241 O O . ASN A 1 1052 ? 10.436 -16.226 -10.221 1.00 89.56 1052 ASN A O 1
ATOM 8245 N N . ALA A 1 1053 ? 9.519 -18.171 -10.833 1.00 92.75 1053 ALA A N 1
ATOM 8246 C CA . ALA A 1 1053 ? 10.772 -18.742 -11.315 1.00 92.75 1053 ALA A CA 1
ATOM 8247 C C . ALA A 1 1053 ? 10.994 -18.364 -12.788 1.00 92.75 1053 ALA A C 1
ATOM 8249 O O . ALA A 1 1053 ? 10.060 -18.393 -13.594 1.00 92.75 1053 ALA A O 1
ATOM 8250 N N . GLY A 1 1054 ? 12.234 -18.039 -13.147 1.00 95.06 1054 GLY A N 1
ATOM 8251 C CA . GLY A 1 1054 ? 12.654 -17.796 -14.523 1.00 95.06 1054 GLY A CA 1
ATOM 8252 C C . GLY A 1 1054 ? 13.128 -19.071 -15.215 1.00 95.06 1054 GLY A C 1
ATOM 8253 O O . GLY A 1 1054 ? 13.881 -19.851 -14.635 1.00 95.06 1054 GLY A O 1
ATOM 8254 N N . LEU A 1 1055 ? 12.707 -19.274 -16.462 1.00 96.19 1055 LEU A N 1
ATOM 8255 C CA . LEU A 1 1055 ? 13.041 -20.427 -17.296 1.00 96.19 1055 LEU A CA 1
ATOM 8256 C C . LEU A 1 1055 ? 13.698 -19.941 -18.595 1.00 96.19 1055 LEU A C 1
ATOM 8258 O O . LEU A 1 1055 ? 13.020 -19.679 -19.589 1.00 96.19 1055 LEU A O 1
ATOM 8262 N N . LEU A 1 1056 ? 15.026 -19.812 -18.589 1.00 96.19 1056 LEU A N 1
ATOM 8263 C CA . LEU A 1 1056 ? 15.810 -19.423 -19.764 1.00 96.19 1056 LEU A CA 1
ATOM 8264 C C . LEU A 1 1056 ? 16.250 -20.666 -20.544 1.00 96.19 1056 LEU A C 1
ATOM 8266 O O . LEU A 1 1056 ? 16.820 -21.587 -19.963 1.00 96.19 1056 LEU A O 1
ATOM 8270 N N . SER A 1 1057 ? 16.025 -20.690 -21.857 1.00 95.25 1057 SER A N 1
ATOM 8271 C CA . SER A 1 1057 ? 16.556 -21.717 -22.764 1.00 95.25 1057 SER A CA 1
ATOM 8272 C C . SER A 1 1057 ? 17.418 -21.087 -23.841 1.00 95.25 1057 SER A C 1
ATOM 8274 O O . SER A 1 1057 ? 16.995 -20.103 -24.439 1.00 95.25 1057 SER A O 1
ATOM 8276 N N . ALA A 1 1058 ? 18.588 -21.667 -24.109 1.00 94.50 1058 ALA A N 1
ATOM 8277 C CA . ALA A 1 1058 ? 19.481 -21.238 -25.180 1.00 94.50 1058 ALA A CA 1
ATOM 8278 C C . ALA A 1 1058 ? 19.950 -22.428 -26.028 1.00 94.50 1058 ALA A C 1
ATOM 8280 O O . ALA A 1 1058 ? 20.255 -23.506 -25.507 1.00 94.50 1058 ALA A O 1
ATOM 8281 N N . TRP A 1 1059 ? 19.990 -22.234 -27.345 1.00 93.06 1059 TRP A N 1
ATOM 8282 C CA . TRP A 1 1059 ? 20.405 -23.233 -28.327 1.00 93.06 1059 TRP A CA 1
ATOM 8283 C C . TRP A 1 1059 ? 21.219 -22.593 -29.446 1.00 93.06 1059 TRP A C 1
ATOM 8285 O O . TRP A 1 1059 ? 21.054 -21.414 -29.755 1.00 93.06 1059 TRP A O 1
ATOM 8295 N N . PHE A 1 1060 ? 22.099 -23.380 -30.056 1.00 92.12 1060 PHE A N 1
ATOM 8296 C CA . PHE A 1 1060 ? 22.935 -22.912 -31.151 1.00 92.12 1060 PHE A CA 1
ATOM 8297 C C . PHE A 1 1060 ? 22.253 -23.154 -32.499 1.00 92.12 1060 PHE A C 1
ATOM 8299 O O . PHE A 1 1060 ? 21.712 -24.236 -32.742 1.00 92.12 1060 PHE A O 1
ATOM 8306 N N . ASP A 1 1061 ? 22.261 -22.141 -33.361 1.00 90.06 1061 ASP A N 1
ATOM 8307 C CA . ASP A 1 1061 ? 21.826 -22.239 -34.748 1.00 90.06 1061 ASP A CA 1
ATOM 8308 C C . ASP A 1 1061 ? 23.050 -22.257 -35.674 1.00 90.06 1061 ASP A C 1
ATOM 8310 O O . ASP A 1 1061 ? 23.702 -21.235 -35.894 1.00 90.06 1061 ASP A O 1
ATOM 8314 N N . GLU A 1 1062 ? 23.347 -23.432 -36.230 1.00 87.44 1062 GLU A N 1
ATOM 8315 C CA . GLU A 1 1062 ? 24.480 -23.648 -37.137 1.00 87.44 1062 GLU A CA 1
ATOM 8316 C C . GLU A 1 1062 ? 24.327 -22.913 -38.479 1.00 87.44 1062 GLU A C 1
ATOM 8318 O O . GLU A 1 1062 ? 25.335 -22.602 -39.115 1.00 87.44 1062 GLU A O 1
ATOM 8323 N N . ALA A 1 1063 ? 23.101 -22.587 -38.912 1.00 85.75 1063 ALA A N 1
ATOM 8324 C CA . ALA A 1 1063 ? 22.878 -21.895 -40.183 1.00 85.75 1063 ALA A CA 1
ATOM 8325 C C . ALA A 1 1063 ? 23.336 -20.431 -40.120 1.00 85.75 1063 ALA A C 1
ATOM 8327 O O . ALA A 1 1063 ? 23.978 -19.933 -41.046 1.00 85.75 1063 ALA A O 1
ATOM 8328 N N . THR A 1 1064 ? 23.033 -19.754 -39.010 1.00 87.62 1064 THR A N 1
ATOM 8329 C CA . THR A 1 1064 ? 23.466 -18.371 -38.745 1.00 87.62 1064 THR A CA 1
ATOM 8330 C C . THR A 1 1064 ? 24.763 -18.283 -37.939 1.00 87.62 1064 THR A C 1
ATOM 8332 O O . THR A 1 1064 ? 25.259 -17.181 -37.711 1.00 87.62 1064 THR A O 1
ATOM 8335 N N . TRP A 1 1065 ? 25.305 -19.426 -37.506 1.00 92.12 1065 TRP A N 1
ATOM 8336 C CA . TRP A 1 1065 ? 26.437 -19.544 -36.584 1.00 92.12 1065 TRP A CA 1
ATOM 8337 C C . TRP A 1 1065 ? 26.259 -18.715 -35.300 1.00 92.12 1065 TRP A C 1
ATOM 8339 O O . TRP A 1 1065 ? 27.170 -18.026 -34.838 1.00 92.12 1065 TRP A O 1
ATOM 8349 N N . SER A 1 1066 ? 25.048 -18.726 -34.735 1.00 91.31 1066 SER A N 1
ATOM 8350 C CA . SER A 1 1066 ? 24.702 -17.864 -33.604 1.00 91.31 1066 SER A CA 1
ATOM 8351 C C . SER A 1 1066 ? 23.815 -18.544 -32.567 1.00 91.31 1066 SER A C 1
ATOM 8353 O O . SER A 1 1066 ? 22.959 -19.368 -32.883 1.00 91.31 1066 SER A O 1
ATOM 8355 N N . TRP A 1 1067 ? 23.997 -18.168 -31.301 1.00 93.62 1067 TRP A N 1
ATOM 8356 C CA . TRP A 1 1067 ? 23.106 -18.590 -30.226 1.00 93.62 1067 TRP A CA 1
ATOM 8357 C C . TRP A 1 1067 ? 21.767 -17.858 -30.297 1.00 93.62 1067 TRP A C 1
ATOM 8359 O O . TRP A 1 1067 ? 21.704 -16.637 -30.477 1.00 93.62 1067 TRP A O 1
ATOM 8369 N N . GLN A 1 1068 ? 20.708 -18.630 -30.092 1.00 92.94 1068 GLN A N 1
ATOM 8370 C CA . GLN A 1 1068 ? 19.335 -18.187 -29.915 1.00 92.94 1068 GLN A CA 1
ATOM 8371 C C . GLN A 1 1068 ? 18.908 -18.484 -28.482 1.00 92.94 1068 GLN A C 1
ATOM 8373 O O . GLN A 1 1068 ? 19.370 -19.456 -27.878 1.00 92.94 1068 GLN A O 1
ATOM 8378 N N . PHE A 1 1069 ? 18.017 -17.666 -27.933 1.00 94.19 1069 PHE A N 1
ATOM 8379 C CA . PHE A 1 1069 ? 17.473 -17.909 -26.607 1.00 94.19 1069 PHE A CA 1
ATOM 8380 C C . PHE A 1 1069 ? 16.038 -17.413 -26.487 1.00 94.19 1069 PHE A C 1
ATOM 8382 O O . PHE A 1 1069 ? 15.615 -16.497 -27.190 1.00 94.19 1069 PHE A O 1
ATOM 8389 N N . GLU A 1 1070 ? 15.304 -17.999 -25.549 1.00 93.25 1070 GLU A N 1
ATOM 8390 C CA . GLU A 1 1070 ? 13.980 -17.533 -25.159 1.00 93.25 1070 GLU A CA 1
ATOM 8391 C C . GLU A 1 1070 ? 13.787 -17.709 -23.650 1.00 93.25 1070 GLU A C 1
ATOM 8393 O O . GLU A 1 1070 ? 14.431 -18.550 -23.012 1.00 93.25 1070 GLU A O 1
ATOM 8398 N N . TYR A 1 1071 ? 12.908 -16.893 -23.073 1.00 93.69 1071 TYR A N 1
ATOM 8399 C CA . TYR A 1 1071 ? 12.643 -16.861 -21.639 1.00 93.69 1071 TYR A CA 1
ATOM 8400 C C . TYR A 1 1071 ? 11.152 -17.040 -21.360 1.00 93.69 1071 TYR A C 1
ATOM 8402 O O . TYR A 1 1071 ? 10.313 -16.405 -21.999 1.00 93.69 1071 TYR A O 1
ATOM 8410 N N . ALA A 1 1072 ? 10.838 -17.879 -20.378 1.00 93.00 1072 ALA A N 1
ATOM 8411 C CA . ALA A 1 1072 ? 9.499 -18.055 -19.837 1.00 93.00 1072 ALA A CA 1
ATOM 8412 C C . ALA A 1 1072 ? 9.508 -17.877 -18.315 1.00 93.00 1072 ALA A C 1
ATOM 8414 O O . ALA A 1 1072 ? 10.544 -18.004 -17.663 1.00 93.00 1072 ALA A O 1
ATOM 8415 N N . THR A 1 1073 ? 8.341 -17.610 -17.737 1.00 92.12 1073 THR A N 1
ATOM 8416 C CA . THR A 1 1073 ? 8.152 -17.543 -16.285 1.00 92.12 1073 THR A CA 1
ATOM 8417 C C . THR A 1 1073 ? 7.265 -18.687 -15.809 1.00 92.12 1073 THR A C 1
ATOM 8419 O O . THR A 1 1073 ? 6.362 -19.135 -16.513 1.00 92.12 1073 THR A O 1
ATOM 8422 N N . CYS A 1 1074 ? 7.521 -19.164 -14.596 1.00 91.25 1074 CYS A N 1
ATOM 8423 C CA . CYS A 1 1074 ? 6.676 -20.118 -13.891 1.00 91.25 1074 CYS A CA 1
ATOM 8424 C C . CYS A 1 1074 ? 6.211 -19.478 -12.587 1.00 91.25 1074 CYS A C 1
ATOM 8426 O O . CYS A 1 1074 ? 7.025 -19.250 -11.689 1.00 91.25 1074 CYS A O 1
ATOM 8428 N N . ALA A 1 1075 ? 4.917 -19.174 -12.492 1.00 89.88 1075 ALA A N 1
ATOM 8429 C CA . ALA A 1 1075 ? 4.353 -18.605 -11.275 1.00 89.88 1075 ALA A CA 1
ATOM 8430 C C . ALA A 1 1075 ? 4.433 -19.605 -10.123 1.00 89.88 1075 ALA A C 1
ATOM 8432 O O . ALA A 1 1075 ? 4.270 -20.812 -10.314 1.00 89.88 1075 ALA A O 1
ATOM 8433 N N . LEU A 1 1076 ? 4.732 -19.101 -8.933 1.00 85.94 1076 LEU A N 1
ATOM 8434 C CA . LEU A 1 1076 ? 4.953 -19.921 -7.754 1.00 85.94 1076 LEU A CA 1
ATOM 8435 C C . LEU A 1 1076 ? 3.659 -20.087 -6.947 1.00 85.94 1076 LEU A C 1
ATOM 8437 O O . LEU A 1 1076 ? 2.712 -19.311 -7.068 1.00 85.94 1076 LEU A O 1
ATOM 8441 N N . GLY A 1 1077 ? 3.597 -21.138 -6.125 1.00 76.06 1077 GLY A N 1
ATOM 8442 C CA . GLY A 1 1077 ? 2.550 -21.241 -5.103 1.00 76.06 1077 GLY A CA 1
ATOM 8443 C C . GLY A 1 1077 ? 2.688 -20.121 -4.065 1.00 76.06 1077 GLY A C 1
ATOM 8444 O O . GLY A 1 1077 ? 3.666 -19.396 -4.079 1.00 76.06 1077 GLY A O 1
ATOM 8445 N N . THR A 1 1078 ? 1.745 -19.985 -3.131 1.00 81.75 1078 THR A N 1
ATOM 8446 C CA . THR A 1 1078 ? 1.893 -19.048 -2.000 1.00 81.75 1078 THR A CA 1
ATOM 8447 C C . THR A 1 1078 ? 2.200 -19.795 -0.706 1.00 81.75 1078 THR A C 1
ATOM 8449 O O . THR A 1 1078 ? 1.684 -20.895 -0.467 1.00 81.75 1078 THR A O 1
ATOM 8452 N N . GLN A 1 1079 ? 2.990 -19.183 0.182 1.00 84.38 1079 GLN A N 1
ATOM 8453 C CA . GLN A 1 1079 ? 3.341 -19.770 1.482 1.00 84.38 1079 GLN A CA 1
ATOM 8454 C C . GLN A 1 1079 ? 2.093 -20.085 2.331 1.00 84.38 1079 GLN A C 1
ATOM 8456 O O . GLN A 1 1079 ? 2.033 -21.106 3.019 1.00 84.38 1079 GLN A O 1
ATOM 8461 N N . HIS A 1 1080 ? 1.049 -19.251 2.254 1.00 85.25 1080 HIS A N 1
ATOM 8462 C CA . HIS A 1 1080 ? -0.216 -19.488 2.958 1.00 85.25 1080 HIS A CA 1
ATOM 8463 C C . HIS A 1 1080 ? -0.937 -20.751 2.481 1.00 85.25 1080 HIS A C 1
ATOM 8465 O O . HIS A 1 1080 ? -1.489 -21.485 3.304 1.00 85.25 1080 HIS A O 1
ATOM 8471 N N . PHE A 1 1081 ? -0.924 -21.030 1.174 1.00 87.50 1081 PHE A N 1
ATOM 8472 C CA . PHE A 1 1081 ? -1.510 -22.257 0.643 1.00 87.50 1081 PHE A CA 1
ATOM 8473 C C . PHE A 1 1081 ? -0.683 -23.491 1.037 1.00 87.50 1081 PHE A C 1
ATOM 8475 O O . PHE A 1 1081 ? -1.256 -24.516 1.408 1.00 87.50 1081 PHE A O 1
ATOM 8482 N N . TRP A 1 1082 ? 0.651 -23.371 1.057 1.00 91.19 1082 TRP A N 1
ATOM 8483 C CA . TRP A 1 1082 ? 1.543 -24.419 1.567 1.00 91.19 1082 TRP A CA 1
ATOM 8484 C C . TRP A 1 1082 ? 1.220 -24.782 3.025 1.00 91.19 1082 TRP A C 1
ATOM 8486 O O . TRP A 1 1082 ? 1.044 -25.963 3.338 1.00 91.19 1082 TRP A O 1
ATOM 8496 N N . TRP A 1 1083 ? 1.053 -23.781 3.899 1.00 91.06 1083 TRP A N 1
ATOM 8497 C CA . TRP A 1 1083 ? 0.633 -23.991 5.288 1.00 91.06 1083 TRP A CA 1
ATOM 8498 C C . TRP A 1 1083 ? -0.758 -24.614 5.386 1.00 91.06 1083 TRP A C 1
ATOM 8500 O O . TRP A 1 1083 ? -0.953 -25.551 6.156 1.00 91.06 1083 TRP A O 1
ATOM 8510 N N . PHE A 1 1084 ? -1.722 -24.110 4.611 1.00 92.38 1084 PHE A N 1
ATOM 8511 C CA . PHE A 1 1084 ? -3.091 -24.620 4.611 1.00 92.38 1084 PHE A CA 1
ATOM 8512 C C . PHE A 1 1084 ? -3.143 -26.118 4.292 1.00 92.38 1084 PHE A C 1
ATOM 8514 O O . PHE A 1 1084 ? -3.745 -26.868 5.059 1.00 92.38 1084 PHE A O 1
ATOM 8521 N N . ALA A 1 1085 ? -2.479 -26.558 3.219 1.00 92.44 1085 ALA A N 1
ATOM 8522 C CA . ALA A 1 1085 ? -2.461 -27.963 2.820 1.00 92.44 1085 ALA A CA 1
ATOM 8523 C C . ALA A 1 1085 ? -1.827 -28.857 3.900 1.00 92.44 1085 ALA A C 1
ATOM 8525 O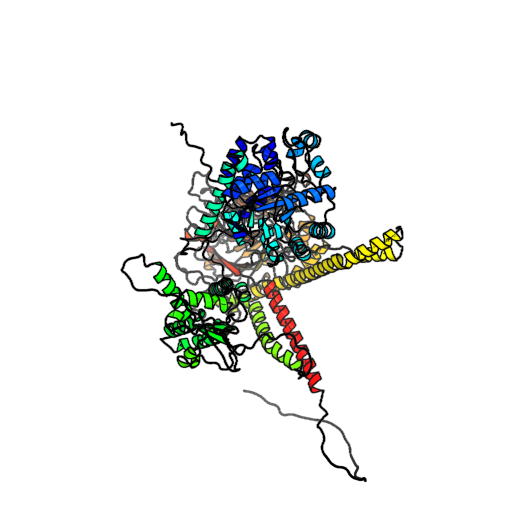 O . ALA A 1 1085 ? -2.440 -29.830 4.328 1.00 92.44 1085 ALA A O 1
ATOM 8526 N N . HIS A 1 1086 ? -0.660 -28.482 4.435 1.00 92.81 1086 HIS A N 1
ATOM 8527 C CA . HIS A 1 1086 ? 0.023 -29.290 5.452 1.00 92.81 1086 HIS A CA 1
ATOM 8528 C C . HIS A 1 1086 ? -0.701 -29.308 6.807 1.00 92.81 1086 HIS A C 1
ATOM 8530 O O . HIS A 1 1086 ? -0.697 -30.327 7.499 1.00 92.81 1086 HIS A O 1
ATOM 8536 N N . ILE A 1 1087 ? -1.340 -28.203 7.210 1.00 93.00 1087 ILE A N 1
ATOM 8537 C CA . ILE A 1 1087 ? -2.180 -28.171 8.417 1.00 93.00 1087 ILE A CA 1
ATOM 8538 C C . ILE A 1 1087 ? -3.410 -29.055 8.215 1.00 93.00 1087 ILE A C 1
ATOM 8540 O O . ILE A 1 1087 ? -3.778 -29.804 9.119 1.00 93.00 1087 ILE A O 1
ATOM 8544 N N . LEU A 1 1088 ? -4.031 -28.998 7.036 1.00 93.25 1088 LEU A N 1
ATOM 8545 C CA . LEU A 1 1088 ? -5.171 -29.838 6.700 1.00 93.25 1088 LEU A CA 1
ATOM 8546 C C . LEU A 1 1088 ? -4.792 -31.328 6.707 1.00 93.25 1088 LEU A C 1
ATOM 8548 O O . LEU A 1 1088 ? -5.510 -32.123 7.314 1.00 93.25 1088 LEU A O 1
ATOM 8552 N N . ASP A 1 1089 ? -3.639 -31.686 6.138 1.00 92.75 1089 ASP A N 1
ATOM 8553 C CA . ASP A 1 1089 ? -3.071 -33.038 6.185 1.00 92.75 1089 ASP A CA 1
ATOM 8554 C C . ASP A 1 1089 ? -2.821 -33.498 7.626 1.00 92.75 1089 ASP A C 1
ATOM 8556 O O . ASP A 1 1089 ? -3.201 -34.606 8.011 1.00 92.75 1089 ASP A O 1
ATOM 8560 N N . LEU A 1 1090 ? -2.239 -32.635 8.465 1.00 93.88 1090 LEU A N 1
ATOM 8561 C CA . LEU A 1 1090 ? -2.003 -32.942 9.873 1.00 93.88 1090 LEU A CA 1
ATOM 8562 C C . LEU A 1 1090 ? -3.319 -33.189 10.623 1.00 93.88 1090 LEU A C 1
ATOM 8564 O O . LEU A 1 1090 ? -3.433 -34.170 11.359 1.00 93.88 1090 LEU A O 1
ATOM 8568 N N . VAL A 1 1091 ? -4.327 -32.333 10.424 1.00 93.06 1091 VAL A N 1
ATOM 8569 C CA . VAL A 1 1091 ? -5.660 -32.500 11.024 1.00 93.06 1091 VAL A CA 1
ATOM 8570 C C . VAL A 1 1091 ? -6.321 -33.789 10.527 1.00 93.06 1091 VAL A C 1
ATOM 8572 O O . VAL A 1 1091 ? -6.947 -34.490 11.325 1.00 93.06 1091 VAL A O 1
ATOM 8575 N N . ALA A 1 1092 ? -6.135 -34.154 9.254 1.00 92.81 1092 ALA A N 1
ATOM 8576 C CA . ALA A 1 1092 ? -6.626 -35.409 8.688 1.00 92.81 1092 ALA A CA 1
ATOM 8577 C C . ALA A 1 1092 ? -5.995 -36.617 9.373 1.00 92.81 1092 ALA A C 1
ATOM 8579 O O . ALA A 1 1092 ? -6.708 -37.498 9.851 1.00 92.81 1092 ALA A O 1
ATOM 8580 N N . ILE A 1 1093 ? -4.668 -36.630 9.485 1.00 93.81 1093 ILE A N 1
ATOM 8581 C CA . ILE A 1 1093 ? -3.913 -37.716 10.113 1.00 93.81 1093 ILE A CA 1
ATOM 8582 C C . ILE A 1 1093 ? -4.295 -37.853 11.589 1.00 93.81 1093 ILE A C 1
ATOM 8584 O O . ILE A 1 1093 ? -4.606 -38.955 12.043 1.00 93.81 1093 ILE A O 1
ATOM 8588 N N . VAL A 1 1094 ? -4.333 -36.747 12.338 1.00 92.75 1094 VAL A N 1
ATOM 8589 C CA . VAL A 1 1094 ? -4.734 -36.752 13.755 1.00 92.75 1094 VAL A CA 1
ATOM 8590 C C . VAL A 1 1094 ? -6.176 -37.236 13.906 1.00 92.75 1094 VAL A C 1
ATOM 8592 O O . VAL A 1 1094 ? -6.453 -38.066 14.772 1.00 92.75 1094 VAL A O 1
ATOM 8595 N N . GLY A 1 1095 ? -7.083 -36.782 13.038 1.00 90.81 1095 GLY A N 1
ATOM 8596 C CA . GLY A 1 1095 ? -8.467 -37.241 13.010 1.00 90.81 1095 GLY A CA 1
ATOM 8597 C C . GLY A 1 1095 ? -8.581 -38.743 12.739 1.00 90.81 1095 GLY A C 1
ATOM 8598 O O . GLY A 1 1095 ? -9.336 -39.423 13.431 1.00 90.81 1095 GLY A O 1
ATOM 8599 N N . ILE A 1 1096 ? -7.803 -39.280 11.790 1.00 92.44 1096 ILE A N 1
ATOM 8600 C CA . ILE A 1 1096 ? -7.756 -40.715 11.465 1.00 92.44 1096 ILE A CA 1
ATOM 8601 C C . ILE A 1 1096 ? -7.261 -41.516 12.670 1.00 92.44 1096 ILE A C 1
ATOM 8603 O O . ILE A 1 1096 ? -7.898 -42.498 13.053 1.00 92.44 1096 ILE A O 1
ATOM 8607 N N . ILE A 1 1097 ? -6.165 -41.090 13.303 1.00 92.00 1097 ILE A N 1
ATOM 8608 C CA . ILE A 1 1097 ? -5.616 -41.762 14.488 1.00 92.00 1097 ILE A CA 1
ATOM 8609 C C . ILE A 1 1097 ? -6.642 -41.747 15.627 1.00 92.00 1097 ILE A C 1
ATOM 8611 O O . ILE A 1 1097 ? -6.916 -42.792 16.217 1.00 92.00 1097 ILE A O 1
ATOM 8615 N N . ALA A 1 1098 ? -7.260 -40.594 15.902 1.00 88.94 1098 ALA A N 1
ATOM 8616 C CA . ALA A 1 1098 ? -8.292 -40.466 16.928 1.00 88.94 1098 ALA A CA 1
ATOM 8617 C C . ALA A 1 1098 ? -9.504 -41.363 16.634 1.00 88.94 1098 ALA A C 1
ATOM 8619 O O . ALA A 1 1098 ? -10.005 -42.037 17.535 1.00 88.94 1098 ALA A O 1
ATOM 8620 N N . TYR A 1 1099 ? -9.941 -41.426 15.373 1.00 90.00 1099 TYR A N 1
ATOM 8621 C CA . TYR A 1 1099 ? -11.018 -42.308 14.936 1.00 90.00 1099 TYR A CA 1
ATOM 8622 C C . TYR A 1 1099 ? -10.674 -43.785 15.151 1.00 90.00 1099 TYR A C 1
ATOM 8624 O O . TYR A 1 1099 ? -11.500 -44.520 15.694 1.00 90.00 1099 TYR A O 1
ATOM 8632 N N . ILE A 1 1100 ? -9.461 -44.220 14.793 1.00 88.12 1100 ILE A N 1
ATOM 8633 C CA . ILE A 1 1100 ? -8.997 -45.601 15.000 1.00 88.12 1100 ILE A CA 1
ATOM 8634 C C . ILE A 1 1100 ? -8.975 -45.937 16.495 1.00 88.12 1100 ILE A C 1
ATOM 8636 O O . ILE A 1 1100 ? -9.555 -46.943 16.903 1.00 88.12 1100 ILE A O 1
ATOM 8640 N N . VAL A 1 1101 ? -8.367 -45.083 17.323 1.00 87.62 1101 VAL A N 1
ATOM 8641 C CA . VAL A 1 1101 ? -8.262 -45.301 18.775 1.00 87.62 1101 VAL A CA 1
ATOM 8642 C C . VAL A 1 1101 ? -9.646 -45.383 19.421 1.00 87.62 1101 VAL A C 1
ATOM 8644 O O . VAL A 1 1101 ? -9.927 -46.333 20.151 1.00 87.62 1101 VAL A O 1
ATOM 8647 N N . LEU A 1 1102 ? -10.540 -44.435 19.124 1.00 85.06 1102 LEU A N 1
ATOM 8648 C CA . LEU A 1 1102 ? -11.879 -44.403 19.717 1.00 85.06 1102 LEU A CA 1
ATOM 8649 C C . LEU A 1 1102 ? -12.765 -45.550 19.215 1.00 85.06 1102 LEU A C 1
ATOM 8651 O O . LEU A 1 1102 ? -13.514 -46.117 20.008 1.00 85.06 1102 LEU A O 1
ATOM 8655 N N . SER A 1 1103 ? -12.631 -45.954 17.948 1.00 83.06 1103 SER A N 1
ATOM 8656 C CA . SER A 1 1103 ? -13.344 -47.119 17.403 1.00 83.06 1103 SER A CA 1
ATOM 8657 C C . SER A 1 1103 ? -12.910 -48.419 18.090 1.00 83.06 1103 SER A C 1
ATOM 8659 O O . SER A 1 1103 ? -13.751 -49.253 18.421 1.00 83.06 1103 SER A O 1
ATOM 8661 N N . VAL A 1 1104 ? -11.611 -48.580 18.371 1.00 82.94 1104 VAL A N 1
ATOM 8662 C CA . VAL A 1 1104 ? -11.082 -49.727 19.133 1.00 82.94 1104 VAL A CA 1
ATOM 8663 C C . VAL A 1 1104 ? -11.560 -49.696 20.590 1.00 82.94 1104 VAL A C 1
ATOM 8665 O O . VAL A 1 1104 ? -11.865 -50.741 21.165 1.00 82.94 1104 VAL A O 1
ATOM 8668 N N . MET A 1 1105 ? -11.671 -48.516 21.204 1.00 75.69 1105 MET A N 1
ATOM 8669 C CA . MET A 1 1105 ? -12.195 -48.375 22.568 1.00 75.69 1105 MET A CA 1
ATOM 8670 C C . MET A 1 1105 ? -13.701 -48.670 22.665 1.00 75.69 1105 MET A C 1
ATOM 8672 O O . MET A 1 1105 ? -14.131 -49.263 23.655 1.00 75.69 1105 MET A O 1
ATOM 8676 N N . GLU A 1 1106 ? -14.503 -48.288 21.665 1.00 73.75 1106 GLU A N 1
ATOM 8677 C CA . GLU A 1 1106 ? -15.942 -48.589 21.620 1.00 73.75 1106 GLU A CA 1
ATOM 8678 C C . GLU A 1 1106 ? -16.233 -50.061 21.334 1.00 73.75 1106 GLU A C 1
ATOM 8680 O O . GLU A 1 1106 ? -17.098 -50.641 21.989 1.00 73.75 1106 GLU A O 1
ATOM 8685 N N . ALA A 1 1107 ? -15.472 -50.700 20.441 1.00 69.12 1107 ALA A N 1
ATOM 8686 C CA . ALA A 1 1107 ? -15.617 -52.128 20.151 1.00 69.12 1107 ALA A CA 1
ATOM 8687 C C . ALA A 1 1107 ? -15.385 -53.026 21.387 1.00 69.12 1107 ALA A C 1
ATOM 8689 O O . ALA A 1 1107 ? -15.897 -54.141 21.447 1.00 69.12 1107 ALA A O 1
ATOM 8690 N N . ASN A 1 1108 ? -14.661 -52.528 22.398 1.00 68.12 1108 ASN A N 1
ATOM 8691 C CA . ASN A 1 1108 ? -14.383 -53.237 23.649 1.00 68.12 1108 ASN A CA 1
ATOM 8692 C C . ASN A 1 1108 ? -15.441 -53.018 24.759 1.00 68.12 1108 ASN A C 1
ATOM 8694 O O . ASN A 1 1108 ? -15.285 -53.561 25.854 1.00 68.12 1108 ASN A O 1
ATOM 8698 N N . LYS A 1 1109 ? -16.526 -52.259 24.518 1.00 53.75 1109 LYS A N 1
ATOM 8699 C CA . LYS A 1 1109 ? -17.637 -52.064 25.475 1.00 53.75 1109 LYS A CA 1
ATOM 8700 C C . LYS A 1 1109 ? -18.910 -52.807 25.019 1.00 53.75 1109 LYS A C 1
ATOM 8702 O O . LYS A 1 1109 ? -19.721 -52.260 24.282 1.00 53.75 1109 LYS A O 1
ATOM 8707 N N . LEU A 1 1110 ? -19.117 -54.043 25.487 1.00 38.69 1110 LEU A N 1
ATOM 8708 C CA . LEU A 1 1110 ? -20.380 -54.799 25.331 1.00 38.69 1110 LEU A CA 1
ATOM 8709 C C . LEU A 1 1110 ? -21.455 -54.336 26.349 1.00 38.69 1110 LEU A C 1
ATOM 8711 O O . LEU A 1 1110 ? -21.101 -54.047 27.495 1.00 38.69 1110 LEU A O 1
ATOM 8715 N N . PRO A 1 1111 ? -22.759 -54.283 25.992 1.00 44.06 1111 PRO A N 1
ATOM 8716 C CA . PRO A 1 1111 ? -23.793 -53.691 26.843 1.00 44.06 1111 PRO A CA 1
ATOM 8717 C C . PRO A 1 1111 ? -24.530 -54.721 27.715 1.00 44.06 1111 PRO A C 1
ATOM 8719 O O . PRO A 1 1111 ? -24.996 -55.752 27.234 1.00 44.06 1111 PRO A O 1
ATOM 8722 N N . ALA A 1 1112 ? -24.730 -54.386 28.991 1.00 33.00 1112 ALA A N 1
ATOM 8723 C CA . ALA A 1 1112 ? -25.689 -55.043 29.875 1.00 33.00 1112 ALA A CA 1
ATOM 8724 C C . ALA A 1 1112 ? -26.886 -54.111 30.115 1.00 33.00 1112 ALA A C 1
ATOM 8726 O O . ALA A 1 1112 ? -26.731 -53.090 30.781 1.00 33.00 1112 ALA A O 1
ATOM 8727 N N . ASN A 1 1113 ? -28.059 -54.448 29.564 1.00 31.67 1113 ASN A N 1
ATOM 8728 C CA . ASN A 1 1113 ? -29.357 -54.377 30.256 1.00 31.67 1113 ASN A CA 1
ATOM 8729 C C . ASN A 1 1113 ? -30.530 -54.663 29.305 1.00 31.67 1113 ASN A C 1
ATOM 8731 O O . ASN A 1 1113 ? -30.894 -53.838 28.470 1.00 31.67 1113 ASN A O 1
ATOM 8735 N N . THR A 1 1114 ? -31.190 -55.799 29.520 1.00 31.38 1114 THR A N 1
ATOM 8736 C CA . THR A 1 1114 ? -32.548 -56.093 29.041 1.00 31.38 1114 THR A CA 1
ATOM 8737 C C . THR A 1 1114 ? -33.469 -56.088 30.267 1.00 31.38 1114 THR A C 1
ATOM 8739 O O . THR A 1 1114 ? -33.163 -56.730 31.272 1.00 31.38 1114 THR A O 1
ATOM 8742 N N . LYS A 1 1115 ? -34.559 -55.310 30.231 1.00 32.22 1115 LYS A N 1
ATOM 8743 C CA . LYS A 1 1115 ? -35.508 -55.146 31.348 1.00 32.22 1115 LYS A CA 1
ATOM 8744 C C . LYS A 1 1115 ? -36.483 -56.330 31.482 1.00 32.22 1115 LYS A C 1
ATOM 8746 O O . LYS A 1 1115 ? -37.012 -56.811 30.489 1.00 32.22 1115 LYS A O 1
ATOM 8751 N N . LEU A 1 1116 ? -36.714 -56.686 32.751 1.00 32.56 1116 LEU A N 1
ATOM 8752 C CA . LEU A 1 1116 ? -37.839 -57.362 33.424 1.00 32.56 1116 LEU A CA 1
ATOM 8753 C C . LEU A 1 1116 ? -38.972 -58.010 32.599 1.00 32.56 1116 LEU A C 1
ATOM 8755 O O . LEU A 1 1116 ? -39.688 -57.320 31.882 1.00 32.56 1116 LEU A O 1
ATOM 8759 N N . ASN A 1 1117 ? -39.295 -59.267 32.948 1.00 27.06 1117 ASN A N 1
ATOM 8760 C CA . ASN A 1 1117 ? -40.628 -59.645 33.450 1.00 27.06 1117 ASN A CA 1
ATOM 8761 C C . ASN A 1 1117 ? -40.650 -61.059 34.072 1.00 27.06 1117 ASN A C 1
ATOM 8763 O O . ASN A 1 1117 ? -40.205 -62.015 33.452 1.00 27.06 1117 ASN A O 1
ATOM 8767 N N . GLY A 1 1118 ? -41.282 -61.180 35.248 1.00 26.09 1118 GLY A N 1
ATOM 8768 C CA . GLY A 1 1118 ? -42.117 -62.341 35.588 1.00 26.09 1118 GLY A CA 1
ATOM 8769 C C . GLY A 1 1118 ? -41.538 -63.479 36.445 1.00 26.09 1118 GLY A C 1
ATOM 8770 O O . GLY A 1 1118 ? -40.666 -64.219 36.021 1.00 26.09 1118 GLY A O 1
ATOM 8771 N N . ALA A 1 1119 ? -42.210 -63.693 37.584 1.00 27.23 1119 ALA A N 1
ATOM 8772 C CA . ALA A 1 1119 ? -42.438 -64.975 38.266 1.00 27.23 1119 ALA A CA 1
ATOM 8773 C C . ALA A 1 1119 ? -41.319 -65.605 39.128 1.00 27.23 1119 ALA A C 1
ATOM 8775 O O . ALA A 1 1119 ? -40.508 -66.419 38.711 1.00 27.23 1119 ALA A O 1
ATOM 8776 N N . MET A 1 1120 ? -41.402 -65.269 40.418 1.00 26.53 1120 MET A N 1
ATOM 8777 C CA . MET A 1 1120 ? -41.517 -66.187 41.562 1.00 26.53 1120 MET A CA 1
ATOM 8778 C C . MET A 1 1120 ? -41.347 -67.706 41.301 1.00 26.53 1120 MET A C 1
ATOM 8780 O O . MET A 1 1120 ? -42.138 -68.302 40.577 1.00 26.53 1120 MET A O 1
ATOM 8784 N N . LYS A 1 1121 ? -40.471 -68.300 42.129 1.00 27.30 1121 LYS A N 1
ATOM 8785 C CA . LYS A 1 1121 ? -40.487 -69.651 42.741 1.00 27.30 1121 LYS A CA 1
ATOM 8786 C C . LYS A 1 1121 ? -39.394 -70.656 42.327 1.00 27.30 1121 LYS A C 1
ATOM 8788 O O . LYS A 1 1121 ? -39.367 -71.189 41.229 1.00 27.30 1121 LYS A O 1
ATOM 8793 N N . THR A 1 1122 ? -38.648 -71.005 43.384 1.00 27.06 1122 THR A N 1
ATOM 8794 C CA . THR A 1 1122 ? -38.213 -72.344 43.836 1.00 27.06 1122 THR A CA 1
ATOM 8795 C C . THR A 1 1122 ? -36.994 -73.015 43.203 1.00 27.06 1122 THR A C 1
ATOM 8797 O O . THR A 1 1122 ? -37.005 -73.330 42.026 1.00 27.06 1122 THR A O 1
ATOM 8800 N N . ASN A 1 1123 ? -36.036 -73.314 44.102 1.00 26.69 1123 ASN A N 1
ATOM 8801 C CA . ASN A 1 1123 ? -35.235 -74.542 44.268 1.00 26.69 1123 ASN A CA 1
ATOM 8802 C C . ASN A 1 1123 ? -34.563 -75.111 43.002 1.00 26.69 1123 ASN A C 1
ATOM 8804 O O . ASN A 1 1123 ? -35.225 -75.487 42.054 1.00 26.69 1123 ASN A O 1
ATOM 8808 N N . GLY A 1 1124 ? -33.242 -75.258 42.922 1.00 24.31 1124 GLY A N 1
ATOM 8809 C CA . GLY A 1 1124 ? -32.392 -75.955 43.886 1.00 24.31 1124 GLY A CA 1
ATOM 8810 C C . GLY A 1 1124 ? -31.955 -77.307 43.293 1.00 24.31 1124 GLY A C 1
ATOM 8811 O O . GLY A 1 1124 ? -32.799 -78.082 42.863 1.00 24.31 1124 GLY A O 1
ATOM 8812 N N . SER A 1 1125 ? -30.642 -77.571 43.341 1.00 24.86 1125 SER A N 1
ATOM 8813 C CA . SER A 1 1125 ? -29.889 -78.820 43.052 1.00 24.86 1125 SER A CA 1
ATOM 8814 C C . SER A 1 1125 ? -29.706 -79.252 41.570 1.00 24.86 1125 SER A C 1
ATOM 8816 O O . SER A 1 1125 ? -30.700 -79.464 40.894 1.00 24.86 1125 SER A O 1
ATOM 8818 N N . VAL A 1 1126 ? -28.504 -79.266 40.939 1.00 27.52 1126 VAL A N 1
ATOM 8819 C CA . VAL A 1 1126 ? -27.201 -79.973 41.215 1.00 27.52 1126 VAL A CA 1
ATOM 8820 C C . VAL A 1 1126 ? -27.267 -81.451 40.759 1.00 27.52 1126 VAL A C 1
ATOM 8822 O O . VAL A 1 1126 ? -28.310 -82.052 40.989 1.00 27.52 1126 VAL A O 1
ATOM 8825 N N . PRO A 1 1127 ? -26.199 -82.142 40.280 1.00 49.31 1127 PRO A N 1
ATOM 8826 C CA . PRO A 1 1127 ? -24.990 -81.785 39.502 1.00 49.31 1127 PRO A CA 1
ATOM 8827 C C . PRO A 1 1127 ? -24.638 -82.825 38.389 1.00 49.31 1127 PRO A C 1
ATOM 8829 O O . PRO A 1 1127 ? -25.338 -83.813 38.201 1.00 49.31 1127 PRO A O 1
ATOM 8832 N N . ASN A 1 1128 ? -23.475 -82.634 37.746 1.00 27.06 1128 ASN A N 1
ATOM 8833 C CA . ASN A 1 1128 ? -22.408 -83.624 37.462 1.00 27.06 1128 ASN A CA 1
ATOM 8834 C C . ASN A 1 1128 ? -21.911 -83.656 36.016 1.00 27.06 1128 ASN A C 1
ATOM 8836 O O . ASN A 1 1128 ? -22.686 -83.741 35.072 1.00 27.06 1128 ASN A O 1
ATOM 8840 N N . GLY A 1 1129 ? -20.581 -83.736 35.897 1.00 26.56 1129 GLY A N 1
ATOM 8841 C CA . GLY A 1 1129 ? -19.922 -84.325 34.734 1.00 26.56 1129 GLY A CA 1
ATOM 8842 C C . GLY A 1 1129 ? -18.691 -83.580 34.235 1.00 26.56 1129 GLY A C 1
ATOM 8843 O O . GLY A 1 1129 ? -18.686 -83.107 33.107 1.00 26.56 1129 GLY A O 1
ATOM 8844 N N . ALA A 1 1130 ? -17.635 -83.510 35.048 1.00 26.22 1130 ALA A N 1
ATOM 8845 C CA . ALA A 1 1130 ? -16.267 -83.419 34.529 1.00 26.22 1130 ALA A CA 1
ATOM 8846 C C . ALA A 1 1130 ? -15.965 -84.721 33.737 1.00 26.22 1130 ALA A C 1
ATOM 8848 O O . ALA A 1 1130 ? -16.627 -85.731 33.965 1.00 26.22 1130 ALA A O 1
ATOM 8849 N N . VAL A 1 1131 ? -15.046 -84.832 32.777 1.00 29.94 1131 VAL A N 1
ATOM 8850 C CA . VAL A 1 1131 ? -13.574 -84.666 32.737 1.00 29.94 1131 VAL A CA 1
ATOM 8851 C C . VAL A 1 1131 ? -13.185 -85.122 31.276 1.00 29.94 1131 VAL A C 1
ATOM 8853 O O . VAL A 1 1131 ? -14.063 -85.612 30.566 1.00 29.94 1131 VAL A O 1
ATOM 8856 N N . PRO A 1 1132 ? -11.915 -85.254 30.842 1.00 50.25 1132 PRO A N 1
ATOM 8857 C CA . PRO A 1 1132 ? -10.846 -84.290 30.521 1.00 50.25 1132 PRO A CA 1
ATOM 8858 C C . PRO A 1 1132 ? -10.315 -84.385 29.059 1.00 50.25 1132 PRO A C 1
ATOM 8860 O O . PRO A 1 1132 ? -10.571 -85.345 28.341 1.00 50.25 1132 PRO A O 1
ATOM 8863 N N . SER A 1 1133 ? -9.389 -83.486 28.695 1.00 27.20 1133 SER A N 1
ATOM 8864 C CA . SER A 1 1133 ? -7.948 -83.787 28.467 1.00 27.20 1133 SER A CA 1
ATOM 8865 C C . SER A 1 1133 ? -7.284 -83.027 27.307 1.00 27.20 1133 SER A C 1
ATOM 8867 O O . SER A 1 1133 ? -7.756 -83.023 26.181 1.00 27.20 1133 SER A O 1
ATOM 8869 N N . ASN A 1 1134 ? -6.143 -82.424 27.666 1.00 28.83 1134 ASN A N 1
ATOM 8870 C CA . ASN A 1 1134 ? -4.864 -82.308 26.957 1.00 28.83 1134 ASN A CA 1
ATOM 8871 C C . ASN A 1 1134 ? -4.791 -81.890 25.475 1.00 28.83 1134 ASN A C 1
ATOM 8873 O O . ASN A 1 1134 ? -5.166 -82.631 24.580 1.00 28.83 1134 ASN A O 1
ATOM 8877 N N . GLY A 1 1135 ? -3.960 -80.864 25.244 1.00 27.03 1135 GLY A N 1
ATOM 8878 C CA . GLY A 1 1135 ? -2.642 -81.144 24.656 1.00 27.03 1135 GLY A CA 1
ATOM 8879 C C . GLY A 1 1135 ? -2.357 -80.614 23.247 1.00 27.03 1135 GLY A C 1
ATOM 8880 O O . GLY A 1 1135 ? -2.749 -81.208 22.259 1.00 27.03 1135 GLY A O 1
ATOM 8881 N N . ALA A 1 1136 ? -1.526 -79.569 23.211 1.00 27.58 1136 ALA A N 1
ATOM 8882 C CA . ALA A 1 1136 ? -0.281 -79.481 22.438 1.00 27.58 1136 ALA A CA 1
ATOM 8883 C C . ALA A 1 1136 ? -0.264 -79.657 20.894 1.00 27.58 1136 ALA A C 1
ATOM 8885 O O . ALA A 1 1136 ? -0.362 -80.749 20.359 1.00 27.58 1136 ALA A O 1
ATOM 8886 N N . ALA A 1 1137 ? 0.187 -78.565 20.260 1.00 28.09 1137 ALA A N 1
ATOM 8887 C CA . ALA A 1 1137 ? 1.371 -78.488 19.388 1.00 28.09 1137 ALA A CA 1
ATOM 8888 C C . ALA A 1 1137 ? 1.317 -78.892 17.892 1.00 28.09 1137 ALA A C 1
ATOM 8890 O O . ALA A 1 1137 ? 1.027 -80.017 17.519 1.00 28.09 1137 ALA A O 1
ATOM 8891 N N . LYS A 1 1138 ? 1.888 -77.958 17.106 1.00 27.00 1138 LYS A N 1
ATOM 8892 C CA . LYS A 1 1138 ? 2.819 -78.135 15.968 1.00 27.00 1138 LYS A CA 1
ATOM 8893 C C . LYS A 1 1138 ? 2.289 -78.610 14.594 1.00 27.00 1138 LYS A C 1
ATOM 8895 O O . LYS A 1 1138 ? 1.974 -79.770 14.381 1.00 27.00 1138 LYS A O 1
ATOM 8900 N N . LYS A 1 1139 ? 2.403 -77.672 13.630 1.00 37.12 1139 LYS A N 1
ATOM 8901 C CA . LYS A 1 1139 ? 2.981 -77.801 12.259 1.00 37.12 1139 LYS A CA 1
ATOM 8902 C C . LYS A 1 1139 ? 3.883 -79.043 12.077 1.00 37.12 1139 LYS A C 1
ATOM 8904 O O . LYS A 1 1139 ? 4.609 -79.330 13.033 1.00 37.12 1139 LYS A O 1
ATOM 8909 N N . PRO A 1 1140 ? 4.007 -79.668 10.875 1.00 43.44 1140 PRO A N 1
ATOM 8910 C CA . PRO A 1 1140 ? 4.789 -79.058 9.767 1.00 43.44 1140 PRO A CA 1
ATOM 8911 C C . PRO A 1 1140 ? 4.520 -79.556 8.308 1.00 43.44 1140 PRO A C 1
ATOM 8913 O O . PRO A 1 1140 ? 3.753 -80.488 8.107 1.00 43.44 1140 PRO A O 1
ATOM 8916 N N . THR A 1 1141 ? 5.257 -78.949 7.345 1.00 31.53 1141 THR A N 1
ATOM 8917 C CA . THR A 1 1141 ? 5.874 -79.529 6.100 1.00 31.53 1141 THR A CA 1
ATOM 8918 C C . THR A 1 1141 ? 4.966 -80.089 4.982 1.00 31.53 1141 THR A C 1
ATOM 8920 O O . THR A 1 1141 ? 3.952 -80.696 5.274 1.00 31.53 1141 THR A O 1
ATOM 8923 N N . GLU A 1 1142 ? 5.259 -80.035 3.676 1.00 34.06 1142 GLU A N 1
ATOM 8924 C CA . GLU A 1 1142 ? 6.312 -79.446 2.825 1.00 34.06 1142 GLU A CA 1
ATOM 8925 C C . GLU A 1 1142 ? 5.960 -79.725 1.340 1.00 34.06 1142 GLU A C 1
ATOM 8927 O O . GLU A 1 1142 ? 5.265 -80.695 1.049 1.00 34.06 1142 GLU A O 1
ATOM 8932 N N . ASN A 1 1143 ? 6.587 -78.944 0.450 1.00 33.25 1143 ASN A N 1
ATOM 8933 C CA . ASN A 1 1143 ? 7.019 -79.239 -0.930 1.00 33.25 1143 ASN A CA 1
ATOM 8934 C C . ASN A 1 1143 ? 6.012 -79.340 -2.091 1.00 33.25 1143 ASN A C 1
ATOM 8936 O O . ASN A 1 1143 ? 5.041 -80.088 -2.071 1.00 33.25 1143 ASN A O 1
ATOM 8940 N N . GLY A 1 1144 ? 6.366 -78.647 -3.183 1.00 28.33 1144 GLY A N 1
ATOM 8941 C CA . GLY A 1 1144 ? 5.759 -78.818 -4.502 1.00 28.33 1144 GLY A CA 1
ATOM 8942 C C . GLY A 1 1144 ? 5.998 -77.641 -5.446 1.00 28.33 1144 GLY A C 1
ATOM 8943 O O . GLY A 1 1144 ? 5.209 -76.711 -5.489 1.00 28.33 1144 GLY A O 1
ATOM 8944 N N . GLU A 1 1145 ? 7.103 -77.694 -6.172 1.00 37.91 1145 GLU A N 1
ATOM 8945 C CA . GLU A 1 1145 ? 7.701 -76.680 -7.043 1.00 37.91 1145 GLU A CA 1
ATOM 8946 C C . GLU A 1 1145 ? 7.153 -76.712 -8.503 1.00 37.91 1145 GLU A C 1
ATOM 8948 O O . GLU A 1 1145 ? 6.624 -77.732 -8.937 1.00 37.91 1145 GLU A O 1
ATOM 8953 N N . VAL A 1 1146 ? 7.411 -75.628 -9.266 1.00 37.97 1146 VAL A N 1
ATOM 8954 C CA . VAL A 1 1146 ? 7.742 -75.545 -10.724 1.00 37.97 1146 VAL A CA 1
ATOM 8955 C C . VAL A 1 1146 ? 6.808 -74.751 -11.684 1.00 37.97 1146 VAL A C 1
ATOM 8957 O O . VAL A 1 1146 ? 5.764 -75.218 -12.116 1.00 37.97 1146 VAL A O 1
ATOM 8960 N N . LYS A 1 1147 ? 7.360 -73.583 -12.083 1.00 42.28 1147 LYS A N 1
ATOM 8961 C CA . LYS A 1 1147 ? 7.486 -72.857 -13.385 1.00 42.28 1147 LYS A CA 1
ATOM 8962 C C . LYS A 1 1147 ? 6.315 -72.510 -14.341 1.00 42.28 1147 LYS A C 1
ATOM 8964 O O . LYS A 1 1147 ? 5.588 -73.361 -14.827 1.00 42.28 1147 LYS A O 1
ATOM 8969 N N . SER A 1 1148 ? 6.425 -71.242 -14.779 1.00 44.00 1148 SER A N 1
ATOM 8970 C CA . SER A 1 1148 ? 6.272 -70.636 -16.125 1.00 44.00 1148 SER A CA 1
ATOM 8971 C C . SER A 1 1148 ? 4.944 -70.695 -16.884 1.00 44.00 1148 SER A C 1
ATOM 8973 O O . SER A 1 1148 ? 4.574 -71.741 -17.410 1.00 44.00 1148 SER A O 1
ATOM 8975 N N . SER A 1 1149 ? 4.409 -69.496 -17.142 1.00 51.12 1149 SER A N 1
ATOM 8976 C CA . SER A 1 1149 ? 4.185 -68.920 -18.481 1.00 51.12 1149 SER A CA 1
ATOM 8977 C C . SER A 1 1149 ? 4.132 -67.402 -18.368 1.00 51.12 1149 SER A C 1
ATOM 8979 O O . SER A 1 1149 ? 3.395 -66.956 -17.457 1.00 51.12 1149 SER A O 1
#

Secondary structure (DSSP, 8-state):
-----PPP---SHHHHHHHHHHHS-HHHHHHHH--STT-HHHHHHHHGGGTSPP-PPPS---SS----EEETTEEESSSEEE---S-GGGT-TTHHHHHHHHHHHTT--EEEPTT-SS-HHHHHHHHHHHS---EEEEEPPBS-HHHHHHHHHHHHHHT--EEEEE-S-SS----THHHHTT--PPTT--BGGGTB-HHHHHTS-HHHHHHHHB-TT--HHHHHHHHHHH--SEEEEEEE-SHHHHHHHHHTT-SEEEE--TTTTSSSSPPPHHHHHHHHHHHHTTSS-EEEESS--SHHHHHHHHHTT-SEEEE-HHHHHHHHHHHHHHHHHHHHHHHHHHHHHHHHH-S-----TTHHHHHHHHHHHH---HHHHHHS-GGGSPPHHHHHS---GGGGG---HHHHHHHHHHTTT-TTHHHHHHHHHH-EEEEEE-TTT-SSS--EEEEEHHHHHHHHHHHHHHSS-----------------------S----PPPPPPTTGGG-HHHHHHHHHHTTTTSS--EEEE-TTHHHHSGGG--TT------PPPPPS--------HHHHHHHHHHHHHHHHHHHHHHHHHHHHHTT----EE-S-----SSS----HHHHHHHHHHTTS-----GGGT--EE-SEEEEEEE---TTTT-PPTTTTPPSSHHHHHHHHHHTT-S---HHHHHHHHHHHHHHIIIIIHHHHHHHHHHHHHHHHHHHHHHHHHHHHHHHH--SEEEEES--SS-TTS-HHHHHHHHHHIIIIITTT-EEPPTTTS-SS---HHHH-PPPTT-PPPTTTTSEEEEEP-HHHH--TTT--HHHHHHHHHHH--SSEEEEEE-----HHHHTTS-BTTTBTT--EEEEEEEEEE---TTSSSS-S-HHHHHHHHHHHHHHHHTSPPTT-EEEEEEEEESSPPP--BTTBSSPP-EEE--GGGTS-EEEESS--HHHHHHHHHHHH-B-S-TTSGGGGB---EEEEEE-SSS-EEEEEEE-TTSSSTTT--EEEEEHHHHHHTT-TT-TT--EEEEEEEPPSSSTT--EEEEEEEEEETTTTEEEEEEEEEEPP-HHHHHHHHHHHHHHHHHHHHHHHHHHHHHT-----------------------------------------